Protein 9L9P (pdb70)

Secondary structure (DSSP, 8-state):
------SS--HHHHHH--TTTHHHHHHHHHHHHHT---S-SS-SHHHHHS------------TTS---SS--/-HHHHHHHHHHHHHHHHHHHHSTTSHHHHHHHHHT-/----B--S-----SS-S--B----EEEEEEETTEEEEEESSS-----EEEEEEEETTHHHHHHHHHHTSSS-EE---SS----EEEEPTT--EEEE-SSS-EEEEEEEEE--S---/-HHHHHTSSS---EEEEEEEEETTTTEEEEEE--S-----HHHHHHHHHHT--PPP-B--SSS-B----EEE------SSS-----EEEEE-SSSHHHHHHHHTGGG-S-EEEEEEEEGGGS-TTS---TTS--EEEEEEEEEEEE-SSEEEEEEE-TT--SS--S------SS-THHHHS-TTSTTT----S-S-EE-TT--EE-SSS-----S-HHHHHHHH-SSS-----S-SS-S---/-PPP--------SS----EEEEEEEEEES-------GGGEEETTEESB-SSS-BSS-S-EEEEE---TT------S--S----------SSS---EE----TT--EEEEEEEES---EE-TT--EE---EEEEEE---TT----EEEEEEE----SS-EEEEEEEEPPP-SS---EEEEE-S----SSSB----EE---EEE-------TTEEEEEEEEESTT-SSSPPPEEE-S----EEEESS--TTTT---S---S-EEEE----TTHHHHHHHH-TTTSS-TTT------HHHHHHHHHHHT-EE--SSS--EES--------S---HHHHHHHHHTTTT-EEE-SSS--EEE----PPP-EEE-TTSSGGG--EE----GGG--SEEEE----TTTTS----EEEE-TGGGGTS---EEEE--SS--SHHHHHHHHHHHHHHHH----EEEEESGGGGS--TT-EEEE--TTTS-S----------SSSSS-----SS------SEEEE--SSS--EEEE--S---SSSS----S---S---SS--EEEE-SSS--EEEEEEEEEE--SSSTT-EEEEEEE--SSHHHHHHT--------------SSPPPPS-EEEE--EEEETTEEEEEEEEEE---SS--SEEEEEESSSS--EEEEEE-SSEEEEE-PPSEEEEEEEEEB-SSS-B------EEEEE-STTS------EEEEE-S--TT--EEEEE--TT-TTEEEEEEEE-SSS-GGG-EEEE---SS---EE---PPTT---EEEEEEEETT--B------EE----

B-factor: mean 62.1, std 33.42, range [0.01, 100.0]

Sequence (1274 aa):
SQKPHNPVEMEDNLISINKIKILLAVSDGEIDETFSLKQLMFNSVPVQNEDGSFNFEGVKAEFRPGTQTQEYIKGMEDSSSEVTVNREVTTDNPYTISVTNKTLSAIRIKMFMPRGVRIESNGDKNGVRVEYEVQQAVDGGSFETVLTDVIEGKTMSGYDRSRRVNLPNFNNQVIFRVVRKTPDSNDSNVVDAIQVKSYAEVIDAKFRYPLTGLLFVEFDSKMFPNQLPTISIRKRWKIVNVPSNYDPESRTYNGNWDGTFKKAWTNNPAWVLYDLMINQRYGLDQKELGIAVDKWALYEAAQYCDQMVPDGKGGTEPRYLCDVIIQSQTDAYKVIRDICSIFRGMSFWNGESISVIIDRPREPAYIFTNDNVVNGDFSYTFASEKSMYTTCNVMFDDEQNMYQQDVEPVFDREATLRFGNNVTSITAIGCTRRSEANRRGRWILKTNLRSTTVNFATGLEGMIPTIGDVVAIADNFWSSNLTMNLSGRLLEVSGSQIFLPFRVDARAGDFIIVNKPDGKPVKRTISSVSADGKTIEVNIGFGFPVKPNTVFAIDRTDIALQQYVVTKIDKGDDDEEFTYKITAVEYDPNKYDEIDYGVNIDDRPTSIVEPDQIPRPKNVQVSSESRIVQGMSVETMIVSWDKVPYAVFYDVQWRKDNGNWQNVPQTANKEVYVEGIYAGNYQVRVRSVAGSGTTSGWSNIVAATLTGKQGEPGRPINLTATDDVVFGIRTKWGFSDGSGDTAYTELQQSPDGTVDNASLLSLIPYPQHEYYHSPMPGGNIVWYRVRTVDRIGNVSQWTDFVRGMASTGLFQVVLGAAIMVAAFYTGGASLALMGTMSSSLFMMGGAMVLGGVMQMISPQPGGANFEVQSSKNKPSYAFGLFHNCLQSLYPGEIITLIEVDGSKFGAQVYRFHGENIQYTPEEIMQAQQTGTLPPKEITFRGEKYGARPFGISGISFDSSGKATKPQLTVANIDSRVSAMIRAYNGLMQAKVTIWITQRELINSDGSIADGAYRKLVYYIERPNYVDKSVARFDLTSPYDMDGIMIPSRLTQSVCYFAQRGWYKTGKGCGYNGQNGYFDKDNNPVDDPSLDFCPGTVTACRLRFGANNELDFGGCAVASLQRATLDTFGWCTQVQGGGGSLTTTNSDRSIQFGNGYMQLASSGFNTTRREYSVVYAGEDFMAVYDFCNSHRIKPFAWTPPDGKIGIWVVKPNSLGAKPVSRDVMEINVTFMEQFTSMEDPRGISQGVEMMFKKMIRESCSQGGEVYNYIQEKTG

Solvent-accessible surface area: 76659 Å² total; per-residue (Å²): 128,65,85,29,27,34,37,45,89,137,51,30,19,58,72,88,61,87,86,52,111,49,60,59,94,25,42,50,10,58,1,36,110,73,35,69,47,100,47,2,20,0,47,31,25,49,0,40,47,126,130,57,54,68,12,10,68,34,19,142,34,56,42,49,38,2,43,107,118,16,128,48,10,60,7,48,24,81,63,97,48,98,89,59,121,49,142,126,52,4,65,111,61,34,43,83,3,77,15,96,86,136,71,26,2,2,1,104,5,65,6,64,6,54,104,0,10,100,69,64,129,144,47,48,107,11,1,20,135,0,12,2,21,3,24,24,11,66,82,87,50,103,48,112,87,75,24,84,8,36,4,26,2,92,8,148,100,22,18,81,15,67,59,82,6,71,7,40,149,37,114,122,81,1,42,2,70,2,30,30,120,29,127,80,37,121,155,81,97,51,57,18,33,4,47,7,55,8,29,18,16,26,64,4,36,126,140,82,90,63,75,50,0,8,4,20,0,20,4,24,29,76,1,20,94,94,135,89,9,102,30,46,32,94,3,74,66,54,32,5,53,0,0,45,14,4,63,24,133,73,64,54,74,121,37,137,16,109,20,89,78,81,130,23,63,10,26,0,0,0,3,41,2,21,15,37,18,50,38,109,137,81,18,77,11,98,176,134,123,85,62,53,19,47,90,144,22,6,24,77,2,0,63,21,1,15,92,110,9,58,17,22,155,44,64,75,36,26,10,14,31,6,59,66,118,112,163,87,184,74,80,56,76,66,34,28,88,44,12,2,46,2,5,79,3,43,57,41,125,139,60,114,24,41,11,8,47,14,19,68,90,54,130,43,29,20,2,1,0,26,6,10,0,42,86,25,78,12,26,3,39,26,28,31,16,65,38,8,53,1,12,0,31,2,49,1,51,6,83,121,8,46,106,55,109,8,21,4,3,0,18,18,101,124,2,24,114,40,33,32,66,25,70,34,94,73,102,15,56,5,0,27,52,37,7,1,0,10,3,25,1,24,12,60,3,41,36,38,39,143,28,30,36,1,46,17,31,0,0,78,46,4,135,106,8,57,35,2,52,2,0,5,5,10,9,42,41,22,24,72,119,66,30,8,12,18,12,2,3,85,62,89,63,82,36,12,2,75,12,68,13,136,145,27,79,22,80,62,23,38,74,9,24,7,37,78,120,132,30,130,33,50,124,78,68,11,44,94,32,44,42,127,48,121,27,57,71,19,5,122,33,38,36,159,86,23,149,96,110,19,20,10,0,13,24,50,124,106,44,60,29,78,67,9,13,1,67,105,59,56,158,22,106,95,117,70,63,44,17,40,88,2,25,2,55,52,25,27,88,81,27,20,97,96,2,20,134,22,16,34,26,37,93,29,59,133,44,163,79,38,55,72,85,13,62,138,9,146,69,20,115,37,62,27,76,36,132,75,61,173,28,125,44,37,23,3,11,26,2,27,4,52,153,7,90,97,19,92,104,11,29,2,17,40,16,68,24,38,9,74,63,95,109,18,107,105,40,69,126,72,62,11,130,53,88,43,22,181,57,21,65,6,30,3,30,0,46,0,18,7,67,39,24,11,18,13,19,65,16,94,95,40,72,25,91,15,116,17,24,98,36,104,122,15,125,54,11,66,130,32,39,36,60,67,123,49,167,47,60,45,4,3,120,0,121,58,33,50,93,22,117,13,22,126,16,11,44,5,39,16,0,98,38,70,79,112,145,36,31,121,104,47,79,96,32,172,76,178,98,47,96,49,90,12,81,188,51,30,63,115,84,71,81,44,8,9,4,6,9,43,12,76,63,120,59,80,24,208,74,31,159,36,94,38,8,37,16,58,113,156,159,146,100,43,164,73,15,49,121,66,12,13,42,114,78,115,65,88,61,33,156,72,78,111,42,89,34,79,63,48,114,113,90,133,79,77,109,171,120,52,58,32,78,141,45,64,134,69,74,124,136,35,55,92,142,167,123,112,154,53,114,195,127,132,121,77,190,98,167,121,158,16,122,121,42,90,153,61,161,194,70,34,91,96,10,58,3,6,20,13,38,6,80,155,57,50,12,140,51,44,66,26,6,27,79,137,59,172,70,62,101,118,84,77,126,92,21,152,140,89,63,84,134,91,113,85,91,16,88,25,111,72,91,102,4,26,62,42,83,65,23,71,43,57,61,70,169,76,90,39,42,160,53,86,79,6,48,6,33,12,16,0,117,66,34,144,12,2,52,42,6,98,76,93,68,5,22,6,69,3,68,0,9,10,33,29,10,21,98,109,57,29,87,122,132,6,66,38,81,131,67,22,56,128,106,44,66,26,93,4,6,68,1,31,93,0,24,123,64,65,0,75,11,8,1,9,44,118,152,23,142,94,61,115,142,163,109,55,194,88,94,12,13,22,21,64,89,7,13,176,17,44,62,102,66,80,103,18,18,44,5,120,22,128,96,31,73,23,39,77,100,29,87,104,36,136,58,117,85,110,43,64,1,22,1,15,32,57,4,27,115,82,2,25,11,88,151,99,162,63,70,48,10,45,57,42,56,31,24,154,93,180,131,125,118,63,95,22,30,84,103,63,126,112,127,66,73,5,36,75,111,71,88,71,108,42,78,77,68,16,94,16,10,90,76,85,114,39,135,25,55,60,62,197,82,72,68,106,48,42,16,34,20,28,53,58,10,144,66,50,107,53,4,76,78,28,2,58,75,38,114,148,121,21,3,1,27,52,34,86,104,52,92,124,4,39,1,24,8,65,96,147,34,58,36,67,132,104,91,58,242,108,31,48,55,6,65,7,31,0,47,32,56,141,84,72,136,154,135,33,132,48,84,26,117,34,80,84,98,135,118,132,141,122,92,183,122,36,71,56,113,51,14,156,68,45,84,130,91,54,134,134,100,88

Organism: Escherichia phage T1 (NCBI:txid2492962)

InterPro domains:
  IPR010654 Bacteriophage lambda tail assembly I [PF06805] (3-88)

Radius of gyration: 53.03 Å; Cα contacts (8 Å, |Δi|>4): 2427; chains: 5; bounding box: 83×90×203 Å

Structure (mmCIF, N/CA/C/O backbone):
data_9L9P
#
_entry.id   9L9P
#
_cell.length_a   1.00
_cell.length_b   1.00
_cell.length_c   1.00
_cell.angle_alpha   90.00
_cell.angle_beta   90.00
_cell.angle_gamma   90.00
#
_symmetry.space_group_name_H-M   'P 1'
#
loop_
_entity.id
_entity.type
_entity.pdbx_description
1 polymer 'Putative tail fiber protein'
2 polymer 'Putative tail assembly protein'
3 polymer 'Putative minor tail protein'
4 polymer 'Putative minor tail protein'
5 polymer 'Tape measure protein'
6 non-polymer 'IRON/SULFUR CLUSTER'
#
loop_
_atom_site.group_PDB
_atom_site.id
_atom_site.type_symbol
_atom_site.label_atom_id
_atom_site.label_alt_id
_atom_site.label_comp_id
_atom_site.label_asym_id
_atom_site.label_entity_id
_atom_site.label_seq_id
_atom_site.pdbx_PDB_ins_code
_atom_site.Cartn_x
_atom_site.Cartn_y
_atom_site.Cartn_z
_atom_site.occupancy
_atom_site.B_iso_or_equiv
_atom_site.auth_seq_id
_atom_site.auth_comp_id
_atom_site.auth_asym_id
_atom_site.auth_atom_id
_atom_site.pdbx_PDB_model_num
ATOM 1 N N . SER A 1 13 ? -11.359 1.836 5.516 1.00 100.00 13 SER S N 1
ATOM 2 C CA . SER A 1 13 ? -12.073 2.941 6.128 1.00 100.00 13 SER S CA 1
ATOM 3 C C . SER A 1 13 ? -11.180 4.187 6.108 1.00 100.00 13 SER S C 1
ATOM 4 O O . SER A 1 13 ? -10.116 4.177 5.465 1.00 100.00 13 SER S O 1
ATOM 7 N N . GLN A 1 14 ? -11.604 5.242 6.797 1.00 100.00 14 GLN S N 1
ATOM 8 C CA . GLN A 1 14 ? -10.855 6.487 6.804 1.00 100.00 14 GLN S CA 1
ATOM 9 C C . GLN A 1 14 ? -9.533 6.322 7.553 1.00 100.00 14 GLN S C 1
ATOM 10 O O . GLN A 1 14 ? -9.385 5.469 8.433 1.00 100.00 14 GLN S O 1
ATOM 16 N N . LYS A 1 15 ? -8.547 7.174 7.181 1.00 90.37 15 LYS S N 1
ATOM 17 C CA . LYS A 1 15 ? -7.194 7.173 7.722 1.00 90.37 15 LYS S CA 1
ATOM 18 C C . LYS A 1 15 ? -7.179 7.712 9.149 1.00 90.37 15 LYS S C 1
ATOM 19 O O . LYS A 1 15 ? -7.883 8.677 9.465 1.00 90.37 15 LYS S O 1
ATOM 25 N N . PRO A 1 16 ? -6.373 7.120 10.023 1.00 89.88 16 PRO S N 1
ATOM 26 C CA . PRO A 1 16 ? -6.368 7.527 11.430 1.00 89.88 16 PRO S CA 1
ATOM 27 C C . PRO A 1 16 ? -5.547 8.791 11.656 1.00 89.88 16 PRO S C 1
ATOM 28 O O . PRO A 1 16 ? -4.701 9.174 10.848 1.00 89.88 16 PRO S O 1
ATOM 32 N N . HIS A 1 17 ? -5.812 9.434 12.793 1.00 73.15 17 HIS S N 1
ATOM 33 C CA . HIS A 1 17 ? -5.084 10.620 13.225 1.00 73.15 17 HIS S CA 1
ATOM 34 C C . HIS A 1 17 ? -5.469 10.921 14.666 1.00 73.15 17 HIS S C 1
ATOM 35 O O . HIS A 1 17 ? -6.242 10.185 15.287 1.00 73.15 17 HIS S O 1
ATOM 42 N N . ASN A 1 18 ? -4.912 12.012 15.196 1.00 75.56 18 ASN S N 1
ATOM 43 C CA . ASN A 1 18 ? -5.317 12.535 16.497 1.00 75.56 18 ASN S CA 1
ATOM 44 C C . ASN A 1 18 ? -5.010 14.025 16.589 1.00 75.56 18 ASN S C 1
ATOM 45 O O . ASN A 1 18 ? -3.837 14.418 16.572 1.00 75.56 18 ASN S O 1
ATOM 50 N N . PRO A 1 19 ? -6.032 14.881 16.668 1.00 30.00 19 PRO S N 1
ATOM 51 C CA . PRO A 1 19 ? -5.780 16.321 16.841 1.00 30.00 19 PRO S CA 1
ATOM 52 C C . PRO A 1 19 ? -5.041 16.634 18.133 1.00 30.00 19 PRO S C 1
ATOM 53 O O . PRO A 1 19 ? -5.521 16.303 19.222 1.00 30.00 19 PRO S O 1
ATOM 57 N N . VAL A 1 20 ? -3.874 17.270 18.028 1.00 30.00 20 VAL S N 1
ATOM 58 C CA . VAL A 1 20 ? -3.070 17.654 19.184 1.00 30.00 20 VAL S CA 1
ATOM 59 C C . VAL A 1 20 ? -2.680 19.118 19.006 1.00 30.00 20 VAL S C 1
ATOM 60 O O . VAL A 1 20 ? -1.859 19.445 18.141 1.00 30.00 20 VAL S O 1
ATOM 64 N N . GLU A 1 21 ? -3.266 19.994 19.823 1.00 30.00 21 GLU S N 1
ATOM 65 C CA . GLU A 1 21 ? -3.000 21.427 19.741 1.00 30.00 21 GLU S CA 1
ATOM 66 C C . GLU A 1 21 ? -2.812 22.086 21.100 1.00 30.00 21 GLU S C 1
ATOM 67 O O . GLU A 1 21 ? -2.262 23.190 21.152 1.00 30.00 21 GLU S O 1
ATOM 73 N N . MET A 1 22 ? -3.142 21.415 22.200 1.00 30.00 22 MET S N 1
ATOM 74 C CA . MET A 1 22 ? -3.248 22.028 23.523 1.00 30.00 22 MET S CA 1
ATOM 75 C C . MET A 1 22 ? -1.962 21.883 24.327 1.00 30.00 22 MET S C 1
ATOM 76 O O . MET A 1 22 ? -2.006 21.615 25.531 1.00 30.00 22 MET S O 1
ATOM 81 N N . GLU A 1 23 ? -0.809 22.043 23.676 1.00 30.00 23 GLU S N 1
ATOM 82 C CA . GLU A 1 23 ? 0.486 21.868 24.326 1.00 30.00 23 GLU S CA 1
ATOM 83 C C . GLU A 1 23 ? 0.631 22.766 25.549 1.00 30.00 23 GLU S C 1
ATOM 84 O O . GLU A 1 23 ? 0.688 23.994 25.427 1.00 30.00 23 GLU S O 1
ATOM 90 N N . ASP A 1 24 ? 0.684 22.155 26.731 1.00 99.72 24 ASP S N 1
ATOM 91 C CA . ASP A 1 24 ? 0.917 22.888 27.968 1.00 99.72 24 ASP S CA 1
ATOM 92 C C . ASP A 1 24 ? 1.829 22.170 28.946 1.00 99.72 24 ASP S C 1
ATOM 93 O O . ASP A 1 24 ? 2.201 22.772 29.959 1.00 99.72 24 ASP S O 1
ATOM 98 N N . ASN A 1 25 ? 2.200 20.920 28.696 1.00 99.42 25 ASN S N 1
ATOM 99 C CA . ASN A 1 25 ? 3.012 20.134 29.606 1.00 99.42 25 ASN S CA 1
ATOM 100 C C . ASN A 1 25 ? 4.455 20.081 29.104 1.00 99.42 25 ASN S C 1
ATOM 101 O O . ASN A 1 25 ? 4.831 20.762 28.146 1.00 99.42 25 ASN S O 1
ATOM 106 N N . LEU A 1 26 ? 5.276 19.267 29.761 1.00 99.85 26 LEU S N 1
ATOM 107 C CA . LEU A 1 26 ? 6.663 19.066 29.344 1.00 99.85 26 LEU S CA 1
ATOM 108 C C . LEU A 1 26 ? 6.674 18.107 28.162 1.00 99.85 26 LEU S C 1
ATOM 109 O O . LEU A 1 26 ? 6.586 16.889 28.335 1.00 99.85 26 LEU S O 1
ATOM 114 N N . ILE A 1 27 ? 6.785 18.652 26.951 1.00 100.00 27 ILE S N 1
ATOM 115 C CA . ILE A 1 27 ? 6.758 17.836 25.744 1.00 100.00 27 ILE S CA 1
ATOM 116 C C . ILE A 1 27 ? 7.410 18.627 24.622 1.00 100.00 27 ILE S C 1
ATOM 117 O O . ILE A 1 27 ? 7.192 19.833 24.487 1.00 100.00 27 ILE S O 1
ATOM 122 N N . SER A 1 28 ? 8.215 17.943 23.816 1.00 100.00 28 SER S N 1
ATOM 123 C CA . SER A 1 28 ? 8.906 18.566 22.696 1.00 100.00 28 SER S CA 1
ATOM 124 C C . SER A 1 28 ? 7.978 18.685 21.492 1.00 100.00 28 SER S C 1
ATOM 125 O O . SER A 1 28 ? 6.880 18.125 21.461 1.00 100.00 28 SER S O 1
ATOM 128 N N . ILE A 1 29 ? 8.437 19.434 20.491 1.00 100.00 29 ILE S N 1
ATOM 129 C CA . ILE A 1 29 ? 7.668 19.714 19.286 1.00 100.00 29 ILE S CA 1
ATOM 130 C C . ILE A 1 29 ? 8.474 19.265 18.075 1.00 100.00 29 ILE S C 1
ATOM 131 O O . ILE A 1 29 ? 9.667 19.573 17.968 1.00 100.00 29 ILE S O 1
ATOM 136 N N . ASN A 1 30 ? 7.823 18.539 17.169 1.00 100.00 30 ASN S N 1
ATOM 137 C CA . ASN A 1 30 ? 8.413 18.135 15.898 1.00 100.00 30 ASN S CA 1
ATOM 138 C C . ASN A 1 30 ? 7.448 18.512 14.784 1.00 100.00 30 ASN S C 1
ATOM 139 O O . ASN A 1 30 ? 6.274 18.129 14.824 1.00 100.00 30 ASN S O 1
ATOM 144 N N . LYS A 1 31 ? 7.942 19.249 13.793 1.00 100.00 31 LYS S N 1
ATOM 145 C CA . LYS A 1 31 ? 7.104 19.801 12.739 1.00 100.00 31 LYS S CA 1
ATOM 146 C C . LYS A 1 31 ? 7.544 19.291 11.374 1.00 100.00 31 LYS S C 1
ATOM 147 O O . LYS A 1 31 ? 8.708 18.933 11.167 1.00 100.00 31 LYS S O 1
ATOM 153 N N . ILE A 1 32 ? 6.594 19.261 10.442 1.00 100.00 32 ILE S N 1
ATOM 154 C CA . ILE A 1 32 ? 6.819 18.810 9.074 1.00 100.00 32 ILE S CA 1
ATOM 155 C C . ILE A 1 32 ? 6.385 19.916 8.125 1.00 100.00 32 ILE S C 1
ATOM 156 O O . ILE A 1 32 ? 5.334 20.536 8.317 1.00 100.00 32 ILE S O 1
ATOM 161 N N . LYS A 1 33 ? 7.195 20.164 7.097 1.00 100.00 33 LYS S N 1
ATOM 162 C CA . LYS A 1 33 ? 6.939 21.216 6.124 1.00 100.00 33 LYS S CA 1
ATOM 163 C C . LYS A 1 33 ? 6.765 20.606 4.742 1.00 100.00 33 LYS S C 1
ATOM 164 O O . LYS A 1 33 ? 7.577 19.775 4.318 1.00 100.00 33 LYS S O 1
ATOM 170 N N . ILE A 1 34 ? 5.707 21.016 4.044 1.00 100.00 34 ILE S N 1
ATOM 171 C CA . ILE A 1 34 ? 5.438 20.583 2.678 1.00 100.00 34 ILE S CA 1
ATOM 172 C C . ILE A 1 34 ? 5.069 21.809 1.855 1.00 100.00 34 ILE S C 1
ATOM 173 O O . ILE A 1 34 ? 4.202 22.594 2.257 1.00 100.00 34 ILE S O 1
ATOM 178 N N . LEU A 1 35 ? 5.728 21.975 0.708 1.00 100.00 35 LEU S N 1
ATOM 179 C CA . LEU A 1 35 ? 5.507 23.110 -0.182 1.00 100.00 35 LEU S CA 1
ATOM 180 C C . LEU A 1 35 ? 5.046 22.569 -1.529 1.00 100.00 35 LEU S C 1
ATOM 181 O O . LEU A 1 35 ? 5.761 21.788 -2.165 1.00 100.00 35 LEU S O 1
ATOM 186 N N . LEU A 1 36 ? 3.861 22.985 -1.965 1.00 100.00 36 LEU S N 1
ATOM 187 C CA . LEU A 1 36 ? 3.239 22.447 -3.167 1.00 100.00 36 LEU S CA 1
ATOM 188 C C . LEU A 1 36 ? 3.220 23.479 -4.288 1.00 100.00 36 LEU S C 1
ATOM 189 O O . LEU A 1 36 ? 3.195 24.687 -4.049 1.00 100.00 36 LEU S O 1
ATOM 194 N N . ALA A 1 37 ? 3.224 22.983 -5.521 1.00 100.00 37 ALA S N 1
ATOM 195 C CA . ALA A 1 37 ? 3.189 23.818 -6.714 1.00 100.00 37 ALA S CA 1
ATOM 196 C C . ALA A 1 37 ? 1.779 23.833 -7.285 1.00 100.00 37 ALA S C 1
ATOM 197 O O . ALA A 1 37 ? 1.120 22.792 -7.356 1.00 100.00 37 ALA S O 1
ATOM 199 N N . VAL A 1 38 ? 1.324 25.015 -7.690 1.00 92.60 38 VAL S N 1
ATOM 200 C CA . VAL A 1 38 ? -0.028 25.213 -8.191 1.00 92.60 38 VAL S CA 1
ATOM 201 C C . VAL A 1 38 ? 0.092 25.695 -9.641 1.00 92.60 38 VAL S C 1
ATOM 202 O O . VAL A 1 38 ? 1.171 26.069 -10.099 1.00 92.60 38 VAL S O 1
ATOM 206 N N . SER A 1 39 ? -1.032 25.654 -10.363 1.00 92.67 39 SER S N 1
ATOM 207 C CA . SER A 1 39 ? -1.056 25.894 -11.802 1.00 92.67 39 SER S CA 1
ATOM 208 C C . SER A 1 39 ? -0.255 27.132 -12.188 1.00 92.67 39 SER S C 1
ATOM 209 O O . SER A 1 39 ? -0.241 28.143 -11.481 1.00 92.67 39 SER S O 1
ATOM 212 N N . ASP A 1 40 ? 0.421 27.033 -13.331 1.00 78.39 40 ASP S N 1
ATOM 213 C CA . ASP A 1 40 ? 1.193 28.135 -13.887 1.00 78.39 40 ASP S CA 1
ATOM 214 C C . ASP A 1 40 ? 0.259 29.279 -14.261 1.00 78.39 40 ASP S C 1
ATOM 215 O O . ASP A 1 40 ? -0.864 29.050 -14.719 1.00 78.39 40 ASP S O 1
ATOM 220 N N . GLY A 1 41 ? 0.722 30.505 -14.065 1.00 30.45 41 GLY S N 1
ATOM 221 C CA . GLY A 1 41 ? -0.035 31.690 -14.409 1.00 30.45 41 GLY S CA 1
ATOM 222 C C . GLY A 1 41 ? -0.765 32.263 -13.208 1.00 30.45 41 GLY S C 1
ATOM 223 O O . GLY A 1 41 ? -0.705 31.741 -12.092 1.00 30.45 41 GLY S O 1
ATOM 224 N N . GLU A 1 42 ? -1.470 33.360 -13.459 1.00 97.55 42 GLU S N 1
ATOM 225 C CA . GLU A 1 42 ? -2.191 34.062 -12.408 1.00 97.55 42 GLU S CA 1
ATOM 226 C C . GLU A 1 42 ? -3.432 33.281 -11.993 1.00 97.55 42 GLU S C 1
ATOM 227 O O . GLU A 1 42 ? -4.118 32.675 -12.818 1.00 97.55 42 GLU S O 1
ATOM 233 N N . ILE A 1 43 ? -3.708 33.301 -10.688 1.00 100.00 43 ILE S N 1
ATOM 234 C CA . ILE A 1 43 ? -4.841 32.591 -10.105 1.00 100.00 43 ILE S CA 1
ATOM 235 C C . ILE A 1 43 ? -5.538 33.532 -9.130 1.00 100.00 43 ILE S C 1
ATOM 236 O O . ILE A 1 43 ? -4.971 34.529 -8.680 1.00 100.00 43 ILE S O 1
ATOM 241 N N . ASP A 1 44 ? -6.789 33.204 -8.806 1.00 99.46 44 ASP S N 1
ATOM 242 C CA . ASP A 1 44 ? -7.557 33.989 -7.852 1.00 99.46 44 ASP S CA 1
ATOM 243 C C . ASP A 1 44 ? -6.885 33.977 -6.479 1.00 99.46 44 ASP S C 1
ATOM 244 O O . ASP A 1 44 ? -5.986 33.182 -6.200 1.00 99.46 44 ASP S O 1
ATOM 249 N N . GLU A 1 45 ? -7.343 34.875 -5.610 1.00 83.98 45 GLU S N 1
ATOM 250 C CA . GLU A 1 45 ? -6.812 34.997 -4.251 1.00 83.98 45 GLU S CA 1
ATOM 251 C C . GLU A 1 45 ? -7.959 34.781 -3.272 1.00 83.98 45 GLU S C 1
ATOM 252 O O . GLU A 1 45 ? -8.539 35.731 -2.746 1.00 83.98 45 GLU S O 1
ATOM 258 N N . THR A 1 46 ? -8.264 33.507 -3.011 1.00 61.16 46 THR S N 1
ATOM 259 C CA . THR A 1 46 ? -9.252 33.107 -2.008 1.00 61.16 46 THR S CA 1
ATOM 260 C C . THR A 1 46 ? -8.743 31.790 -1.430 1.00 61.16 46 THR S C 1
ATOM 261 O O . THR A 1 46 ? -8.992 30.724 -2.002 1.00 61.16 46 THR S O 1
ATOM 265 N N . PHE A 1 47 ? -8.036 31.868 -0.307 1.00 96.38 47 PHE S N 1
ATOM 266 C CA . PHE A 1 47 ? -7.251 30.750 0.195 1.00 96.38 47 PHE S CA 1
ATOM 267 C C . PHE A 1 47 ? -7.705 30.329 1.588 1.00 96.38 47 PHE S C 1
ATOM 268 O O . PHE A 1 47 ? -6.915 29.834 2.393 1.00 96.38 47 PHE S O 1
ATOM 276 N N . SER A 1 48 ? -8.988 30.526 1.888 1.00 100.00 48 SER S N 1
ATOM 277 C CA . SER A 1 48 ? -9.487 30.300 3.240 1.00 100.00 48 SER S CA 1
ATOM 278 C C . SER A 1 48 ? -9.382 28.829 3.626 1.00 100.00 48 SER S C 1
ATOM 279 O O . SER A 1 48 ? -9.413 27.934 2.778 1.00 100.00 48 SER S O 1
ATOM 282 N N . LEU A 1 49 ? -9.260 28.588 4.934 1.00 100.00 49 LEU S N 1
ATOM 283 C CA . LEU A 1 49 ? -9.072 27.234 5.442 1.00 100.00 49 LEU S CA 1
ATOM 284 C C . LEU A 1 49 ? -10.248 26.319 5.127 1.00 100.00 49 LEU S C 1
ATOM 285 O O . LEU A 1 49 ? -10.088 25.094 5.158 1.00 100.00 49 LEU S O 1
ATOM 290 N N . LYS A 1 50 ? -11.420 26.878 4.827 1.00 100.00 50 LYS S N 1
ATOM 291 C CA . LYS A 1 50 ? -12.559 26.053 4.439 1.00 100.00 50 LYS S CA 1
ATOM 292 C C . LYS A 1 50 ? -12.357 25.374 3.093 1.00 100.00 50 LYS S C 1
ATOM 293 O O . LYS A 1 50 ? -13.143 24.487 2.741 1.00 100.00 50 LYS S O 1
ATOM 299 N N . GLN A 1 51 ? -11.334 25.767 2.336 1.00 100.00 51 GLN S N 1
ATOM 300 C CA . GLN A 1 51 ? -11.086 25.228 1.006 1.00 100.00 51 GLN S CA 1
ATOM 301 C C . GLN A 1 51 ? -9.840 24.353 0.947 1.00 100.00 51 GLN S C 1
ATOM 302 O O . GLN A 1 51 ? -9.415 23.967 -0.148 1.00 100.00 51 GLN S O 1
ATOM 308 N N . LEU A 1 52 ? -9.246 24.029 2.091 1.00 100.00 52 LEU S N 1
ATOM 309 C CA . LEU A 1 52 ? -8.074 23.163 2.154 1.00 100.00 52 LEU S CA 1
ATOM 310 C C . LEU A 1 52 ? -8.512 21.817 2.717 1.00 100.00 52 LEU S C 1
ATOM 311 O O . LEU A 1 52 ? -9.221 21.761 3.725 1.00 100.00 52 LEU S O 1
ATOM 316 N N . MET A 1 53 ? -8.091 20.737 2.063 1.00 100.00 53 MET S N 1
ATOM 317 C CA . MET A 1 53 ? -8.635 19.408 2.300 1.00 100.00 53 MET S CA 1
ATOM 318 C C . MET A 1 53 ? -7.521 18.421 2.621 1.00 100.00 53 MET S C 1
ATOM 319 O O . MET A 1 53 ? -6.463 18.443 1.984 1.00 100.00 53 MET S O 1
ATOM 324 N N . PHE A 1 54 ? -7.768 17.558 3.603 1.00 88.73 54 PHE S N 1
ATOM 325 C CA . PHE A 1 54 ? -6.907 16.422 3.906 1.00 88.73 54 PHE S CA 1
ATOM 326 C C . PHE A 1 54 ? -7.700 15.145 3.664 1.00 88.73 54 PHE S C 1
ATOM 327 O O . PHE A 1 54 ? -8.736 14.932 4.302 1.00 88.73 54 PHE S O 1
ATOM 335 N N . ASN A 1 55 ? -7.209 14.298 2.760 1.00 97.40 55 ASN S N 1
ATOM 336 C CA . ASN A 1 55 ? -7.852 13.020 2.449 1.00 97.40 55 ASN S CA 1
ATOM 337 C C . ASN A 1 55 ? -9.325 13.210 2.097 1.00 97.40 55 ASN S C 1
ATOM 338 O O . ASN A 1 55 ? -10.197 12.466 2.555 1.00 97.40 55 ASN S O 1
ATOM 343 N N . SER A 1 56 ? -9.605 14.229 1.284 1.00 96.35 56 SER S N 1
ATOM 344 C CA . SER A 1 56 ? -10.967 14.572 0.869 1.00 96.35 56 SER S CA 1
ATOM 345 C C . SER A 1 56 ? -11.870 14.868 2.064 1.00 96.35 56 SER S C 1
ATOM 346 O O . SER A 1 56 ? -13.072 14.599 2.030 1.00 96.35 56 SER S O 1
ATOM 349 N N . VAL A 1 57 ? -11.297 15.425 3.125 1.00 100.00 57 VAL S N 1
ATOM 350 C CA . VAL A 1 57 ? -12.036 15.864 4.300 1.00 100.00 57 VAL S CA 1
ATOM 351 C C . VAL A 1 57 ? -11.678 17.327 4.544 1.00 100.00 57 VAL S C 1
ATOM 352 O O . VAL A 1 57 ? -10.500 17.649 4.724 1.00 100.00 57 VAL S O 1
ATOM 356 N N . PRO A 1 58 ? -12.642 18.242 4.555 1.00 100.00 58 PRO S N 1
ATOM 357 C CA . PRO A 1 58 ? -12.302 19.659 4.716 1.00 100.00 58 PRO S CA 1
ATOM 358 C C . PRO A 1 58 ? -11.754 19.952 6.102 1.00 100.00 58 PRO S C 1
ATOM 359 O O . PRO A 1 58 ? -12.115 19.309 7.091 1.00 100.00 58 PRO S O 1
ATOM 363 N N . VAL A 1 59 ? -10.865 20.944 6.162 1.00 98.82 59 VAL S N 1
ATOM 364 C CA . VAL A 1 59 ? -10.237 21.305 7.429 1.00 98.82 59 VAL S CA 1
ATOM 365 C C . VAL A 1 59 ? -11.218 22.068 8.311 1.00 98.82 59 VAL S C 1
ATOM 366 O O . VAL A 1 59 ? -11.458 21.695 9.465 1.00 98.82 59 VAL S O 1
ATOM 370 N N . GLN A 1 60 ? -11.797 23.140 7.782 1.00 100.00 60 GLN S N 1
ATOM 371 C CA . GLN A 1 60 ? -12.775 23.948 8.500 1.00 100.00 60 GLN S CA 1
ATOM 372 C C . GLN A 1 60 ? -14.113 23.841 7.782 1.00 100.00 60 GLN S C 1
ATOM 373 O O . GLN A 1 60 ? -14.222 24.219 6.610 1.00 100.00 60 GLN S O 1
ATOM 379 N N . ASN A 1 61 ? -15.123 23.332 8.484 1.00 89.97 61 ASN S N 1
ATOM 380 C CA . ASN A 1 61 ? -16.441 23.076 7.902 1.00 89.97 61 ASN S CA 1
ATOM 381 C C . ASN A 1 61 ? -17.361 24.242 8.251 1.00 89.97 61 ASN S C 1
ATOM 382 O O . ASN A 1 61 ? -18.024 24.243 9.290 1.00 89.97 61 ASN S O 1
ATOM 387 N N . GLU A 1 62 ? -17.408 25.235 7.359 1.00 87.14 62 GLU S N 1
ATOM 388 C CA . GLU A 1 62 ? -18.235 26.424 7.546 1.00 87.14 62 GLU S CA 1
ATOM 389 C C . GLU A 1 62 ? -17.943 27.074 8.892 1.00 87.14 62 GLU S C 1
ATOM 390 O O . GLU A 1 62 ? -16.790 27.403 9.189 1.00 87.14 62 GLU S O 1
ATOM 396 N N . ASP A 1 63 ? -18.973 27.260 9.719 1.00 82.96 63 ASP S N 1
ATOM 397 C CA . ASP A 1 63 ? -18.738 27.746 11.074 1.00 82.96 63 ASP S CA 1
ATOM 398 C C . ASP A 1 63 ? -18.159 26.637 11.945 1.00 82.96 63 ASP S C 1
ATOM 399 O O . ASP A 1 63 ? -17.010 26.724 12.394 1.00 82.96 63 ASP S O 1
ATOM 404 N N . GLY A 1 64 ? -18.947 25.587 12.187 1.00 88.77 64 GLY S N 1
ATOM 405 C CA . GLY A 1 64 ? -18.485 24.321 12.731 1.00 88.77 64 GLY S CA 1
ATOM 406 C C . GLY A 1 64 ? -17.397 24.374 13.783 1.00 88.77 64 GLY S C 1
ATOM 407 O O . GLY A 1 64 ? -17.536 25.034 14.816 1.00 88.77 64 GLY S O 1
ATOM 408 N N . SER A 1 65 ? -16.306 23.667 13.515 1.00 97.98 65 SER S N 1
ATOM 409 C CA . SER A 1 65 ? -15.129 23.651 14.371 1.00 97.98 65 SER S CA 1
ATOM 410 C C . SER A 1 65 ? -13.943 23.229 13.511 1.00 97.98 65 SER S C 1
ATOM 411 O O . SER A 1 65 ? -14.031 23.198 12.279 1.00 97.98 65 SER S O 1
ATOM 414 N N . PHE A 1 66 ? -12.828 22.901 14.158 1.00 100.00 66 PHE S N 1
ATOM 415 C CA . PHE A 1 66 ? -11.626 22.470 13.456 1.00 100.00 66 PHE S CA 1
ATOM 416 C C . PHE A 1 66 ? -11.576 20.948 13.416 1.00 100.00 66 PHE S C 1
ATOM 417 O O . PHE A 1 66 ? -11.585 20.296 14.464 1.00 100.00 66 PHE S O 1
ATOM 425 N N . ASN A 1 67 ? -11.523 20.385 12.206 1.00 100.00 67 ASN S N 1
ATOM 426 C CA . ASN A 1 67 ? -11.352 18.944 12.066 1.00 100.00 67 ASN S CA 1
ATOM 427 C C . ASN A 1 67 ? -9.917 18.528 12.364 1.00 100.00 67 ASN S C 1
ATOM 428 O O . ASN A 1 67 ? -9.678 17.589 13.129 1.00 100.00 67 ASN S O 1
ATOM 433 N N . PHE A 1 68 ? -8.951 19.218 11.763 1.00 98.09 68 PHE S N 1
ATOM 434 C CA . PHE A 1 68 ? -7.533 19.028 12.052 1.00 98.09 68 PHE S CA 1
ATOM 435 C C . PHE A 1 68 ? -7.033 20.296 12.733 1.00 98.09 68 PHE S C 1
ATOM 436 O O . PHE A 1 68 ? -6.852 21.328 12.079 1.00 98.09 68 PHE S O 1
ATOM 444 N N . GLU A 1 69 ? -6.807 20.214 14.039 1.00 96.09 69 GLU S N 1
ATOM 445 C CA . GLU A 1 69 ? -6.561 21.390 14.860 1.00 96.09 69 GLU S CA 1
ATOM 446 C C . GLU A 1 69 ? -5.095 21.798 14.800 1.00 96.09 69 GLU S C 1
ATOM 447 O O . GLU A 1 69 ? -4.200 20.948 14.770 1.00 96.09 69 GLU S O 1
ATOM 453 N N . GLY A 1 70 ? -4.858 23.108 14.784 1.00 86.34 70 GLY S N 1
ATOM 454 C CA . GLY A 1 70 ? -3.511 23.641 14.839 1.00 86.34 70 GLY S CA 1
ATOM 455 C C . GLY A 1 70 ? -2.717 23.483 13.559 1.00 86.34 70 GLY S C 1
ATOM 456 O O . GLY A 1 70 ? -1.716 22.762 13.530 1.00 86.34 70 GLY S O 1
ATOM 457 N N . VAL A 1 71 ? -3.149 24.153 12.494 1.00 100.00 71 VAL S N 1
ATOM 458 C CA . VAL A 1 71 ? -2.479 24.107 11.201 1.00 100.00 71 VAL S CA 1
ATOM 459 C C . VAL A 1 71 ? -2.108 25.526 10.802 1.00 100.00 71 VAL S C 1
ATOM 460 O O . VAL A 1 71 ? -2.947 26.433 10.858 1.00 100.00 71 VAL S O 1
ATOM 464 N N . LYS A 1 72 ? -0.854 25.719 10.399 1.00 100.00 72 LYS S N 1
ATOM 465 C CA . LYS A 1 72 ? -0.352 27.012 9.952 1.00 100.00 72 LYS S CA 1
ATOM 466 C C . LYS A 1 72 ? -0.046 26.940 8.463 1.00 100.00 72 LYS S C 1
ATOM 467 O O . LYS A 1 72 ? 0.584 25.983 8.001 1.00 100.00 72 LYS S O 1
ATOM 473 N N . ALA A 1 73 ? -0.490 27.949 7.715 1.00 100.00 73 ALA S N 1
ATOM 474 C CA . ALA A 1 73 ? -0.292 27.958 6.274 1.00 100.00 73 ALA S CA 1
ATOM 475 C C . ALA A 1 73 ? -0.298 29.390 5.760 1.00 100.00 73 ALA S C 1
ATOM 476 O O . ALA A 1 73 ? -0.840 30.298 6.395 1.00 100.00 73 ALA S O 1
ATOM 478 N N . GLU A 1 74 ? 0.311 29.575 4.591 1.00 100.00 74 GLU S N 1
ATOM 479 C CA . GLU A 1 74 ? 0.241 30.837 3.870 1.00 100.00 74 GLU S CA 1
ATOM 480 C C . GLU A 1 74 ? 0.355 30.535 2.385 1.00 100.00 74 GLU S C 1
ATOM 481 O O . GLU A 1 74 ? 0.909 29.508 1.981 1.00 100.00 74 GLU S O 1
ATOM 487 N N . PHE A 1 75 ? -0.180 31.439 1.569 1.00 100.00 75 PHE S N 1
ATOM 488 C CA . PHE A 1 75 ? -0.405 31.148 0.162 1.00 100.00 75 PHE S CA 1
ATOM 489 C C . PHE A 1 75 ? 0.058 32.326 -0.686 1.00 100.00 75 PHE S C 1
ATOM 490 O O . PHE A 1 75 ? 0.181 33.451 -0.197 1.00 100.00 75 PHE S O 1
ATOM 498 N N . ARG A 1 76 ? 0.309 32.053 -1.966 1.00 100.00 76 ARG S N 1
ATOM 499 C CA . ARG A 1 76 ? 0.691 33.071 -2.930 1.00 100.00 76 ARG S CA 1
ATOM 500 C C . ARG A 1 76 ? -0.175 32.973 -4.181 1.00 100.00 76 ARG S C 1
ATOM 501 O O . ARG A 1 76 ? -0.638 31.885 -4.534 1.00 100.00 76 ARG S O 1
ATOM 509 N N . PRO A 1 77 ? -0.413 34.093 -4.872 1.00 94.39 77 PRO S N 1
ATOM 510 C CA . PRO A 1 77 ? -1.275 34.063 -6.061 1.00 94.39 77 PRO S CA 1
ATOM 511 C C . PRO A 1 77 ? -0.575 33.684 -7.355 1.00 94.39 77 PRO S C 1
ATOM 512 O O . PRO A 1 77 ? -1.252 33.225 -8.287 1.00 94.39 77 PRO S O 1
ATOM 516 N N . GLY A 1 78 ? 0.740 33.860 -7.449 1.00 83.56 78 GLY S N 1
ATOM 517 C CA . GLY A 1 78 ? 1.465 33.446 -8.634 1.00 83.56 78 GLY S CA 1
ATOM 518 C C . GLY A 1 78 ? 1.648 34.527 -9.680 1.00 83.56 78 GLY S C 1
ATOM 519 O O . GLY A 1 78 ? 1.327 34.317 -10.853 1.00 83.56 78 GLY S O 1
ATOM 520 N N . THR A 1 79 ? 2.167 35.679 -9.275 1.00 93.17 79 THR S N 1
ATOM 521 C CA . THR A 1 79 ? 2.498 36.765 -10.186 1.00 93.17 79 THR S CA 1
ATOM 522 C C . THR A 1 79 ? 4.009 36.977 -10.200 1.00 93.17 79 THR S C 1
ATOM 523 O O . THR A 1 79 ? 4.772 36.251 -9.558 1.00 93.17 79 THR S O 1
ATOM 527 N N . GLN A 1 80 ? 4.443 37.987 -10.950 1.00 92.56 80 GLN S N 1
ATOM 528 C CA . GLN A 1 80 ? 5.869 38.264 -11.071 1.00 92.56 80 GLN S CA 1
ATOM 529 C C . GLN A 1 80 ? 6.445 38.943 -9.836 1.00 92.56 80 GLN S C 1
ATOM 530 O O . GLN A 1 80 ? 7.635 38.771 -9.548 1.00 92.56 80 GLN S O 1
ATOM 536 N N . THR A 1 81 ? 5.632 39.681 -9.086 1.00 94.14 81 THR S N 1
ATOM 537 C CA . THR A 1 81 ? 6.102 40.501 -7.972 1.00 94.14 81 THR S CA 1
ATOM 538 C C . THR A 1 81 ? 5.691 39.919 -6.621 1.00 94.14 81 THR S C 1
ATOM 539 O O . THR A 1 81 ? 5.300 40.646 -5.710 1.00 94.14 81 THR S O 1
ATOM 543 N N . GLN A 1 82 ? 5.776 38.598 -6.477 1.00 94.23 82 GLN S N 1
ATOM 544 C CA . GLN A 1 82 ? 5.465 37.967 -5.204 1.00 94.23 82 GLN S CA 1
ATOM 545 C C . GLN A 1 82 ? 6.521 38.314 -4.156 1.00 94.23 82 GLN S C 1
ATOM 546 O O . GLN A 1 82 ? 7.512 39.001 -4.426 1.00 94.23 82 GLN S O 1
ATOM 552 N N . GLU A 1 83 ? 6.297 37.821 -2.943 1.00 44.15 83 GLU S N 1
ATOM 553 C CA . GLU A 1 83 ? 7.263 37.910 -1.860 1.00 44.15 83 GLU S CA 1
ATOM 554 C C . GLU A 1 83 ? 7.517 36.513 -1.313 1.00 44.15 83 GLU S C 1
ATOM 555 O O . GLU A 1 83 ? 6.595 35.698 -1.214 1.00 44.15 83 GLU S O 1
ATOM 561 N N . TYR A 1 84 ? 8.772 36.250 -0.956 1.00 46.21 84 TYR S N 1
ATOM 562 C CA . TYR A 1 84 ? 9.204 34.895 -0.651 1.00 46.21 84 TYR S CA 1
ATOM 563 C C . TYR A 1 84 ? 8.492 34.340 0.577 1.00 46.21 84 TYR S C 1
ATOM 564 O O . TYR A 1 84 ? 8.118 35.073 1.496 1.00 46.21 84 TYR S O 1
ATOM 573 N N . ILE A 1 85 ? 8.301 33.023 0.575 1.00 19.79 85 ILE S N 1
ATOM 574 C CA . ILE A 1 85 ? 7.639 32.332 1.674 1.00 19.79 85 ILE S CA 1
ATOM 575 C C . ILE A 1 85 ? 8.618 32.187 2.830 1.00 19.79 85 ILE S C 1
ATOM 576 O O . ILE A 1 85 ? 9.760 31.751 2.642 1.00 19.79 85 ILE S O 1
ATOM 581 N N . LYS A 1 86 ? 8.176 32.551 4.031 1.00 30.00 86 LYS S N 1
ATOM 582 C CA . LYS A 1 86 ? 9.041 32.546 5.203 1.00 30.00 86 LYS S CA 1
ATOM 583 C C . LYS A 1 86 ? 9.180 31.170 5.843 1.00 30.00 86 LYS S C 1
ATOM 584 O O . LYS A 1 86 ? 9.617 31.085 6.995 1.00 30.00 86 LYS S O 1
ATOM 590 N N . GLY A 1 87 ? 8.818 30.097 5.138 1.00 30.00 87 GLY S N 1
ATOM 591 C CA . GLY A 1 87 ? 9.035 28.756 5.632 1.00 30.00 87 GLY S CA 1
ATOM 592 C C . GLY A 1 87 ? 10.403 28.217 5.241 1.00 30.00 87 GLY S C 1
ATOM 593 O O . GLY A 1 87 ? 11.219 28.896 4.621 1.00 30.00 87 GLY S O 1
ATOM 594 N N . MET A 1 88 ? 10.636 26.960 5.615 1.00 30.00 88 MET S N 1
ATOM 595 C CA . MET A 1 88 ? 11.892 26.262 5.343 1.00 30.00 88 MET S CA 1
ATOM 596 C C . MET A 1 88 ? 13.087 27.061 5.867 1.00 30.00 88 MET S C 1
ATOM 597 O O . MET A 1 88 ? 13.956 27.507 5.118 1.00 30.00 88 MET S O 1
ATOM 602 N N . GLU A 1 89 ? 13.112 27.235 7.184 1.00 30.00 89 GLU S N 1
ATOM 603 C CA . GLU A 1 89 ? 14.158 28.017 7.832 1.00 30.00 89 GLU S CA 1
ATOM 604 C C . GLU A 1 89 ? 15.423 27.178 7.951 1.00 30.00 89 GLU S C 1
ATOM 605 O O . GLU A 1 89 ? 15.442 26.167 8.660 1.00 30.00 89 GLU S O 1
ATOM 611 N N . ASP A 1 90 ? 16.477 27.601 7.264 1.00 30.00 90 ASP S N 1
ATOM 612 C CA . ASP A 1 90 ? 17.710 26.830 7.177 1.00 30.00 90 ASP S CA 1
ATOM 613 C C . ASP A 1 90 ? 18.885 27.799 7.265 1.00 30.00 90 ASP S C 1
ATOM 614 O O . ASP A 1 90 ? 18.729 28.943 7.705 1.00 30.00 90 ASP S O 1
ATOM 619 N N . SER A 1 91 ? 20.070 27.329 6.862 1.00 30.00 91 SER S N 1
ATOM 620 C CA . SER A 1 91 ? 21.296 28.132 6.823 1.00 30.00 91 SER S CA 1
ATOM 621 C C . SER A 1 91 ? 21.740 28.543 8.229 1.00 30.00 91 SER S C 1
ATOM 622 O O . SER A 1 91 ? 22.100 29.695 8.475 1.00 30.00 91 SER S O 1
ATOM 625 N N . SER A 1 92 ? 21.702 27.583 9.155 1.00 30.00 92 SER S N 1
ATOM 626 C CA . SER A 1 92 ? 22.262 27.724 10.498 1.00 30.00 92 SER S CA 1
ATOM 627 C C . SER A 1 92 ? 21.538 28.789 11.310 1.00 30.00 92 SER S C 1
ATOM 628 O O . SER A 1 92 ? 20.317 28.937 11.204 1.00 30.00 92 SER S O 1
ATOM 631 N N . SER A 1 93 ? 22.281 29.511 12.138 1.00 30.00 93 SER S N 1
ATOM 632 C CA . SER A 1 93 ? 21.763 30.586 12.983 1.00 30.00 93 SER S CA 1
ATOM 633 C C . SER A 1 93 ? 22.961 31.351 13.538 1.00 30.00 93 SER S C 1
ATOM 634 O O . SER A 1 93 ? 24.105 31.124 13.126 1.00 30.00 93 SER S O 1
ATOM 637 N N . GLU A 1 94 ? 22.702 32.261 14.477 1.00 30.00 94 GLU S N 1
ATOM 638 C CA . GLU A 1 94 ? 23.756 33.001 15.161 1.00 30.00 94 GLU S CA 1
ATOM 639 C C . GLU A 1 94 ? 23.855 32.648 16.637 1.00 30.00 94 GLU S C 1
ATOM 640 O O . GLU A 1 94 ? 24.944 32.324 17.119 1.00 30.00 94 GLU S O 1
ATOM 646 N N . VAL A 1 95 ? 22.740 32.721 17.369 1.00 30.00 95 VAL S N 1
ATOM 647 C CA . VAL A 1 95 ? 22.627 32.245 18.748 1.00 30.00 95 VAL S CA 1
ATOM 648 C C . VAL A 1 95 ? 23.492 33.060 19.702 1.00 30.00 95 VAL S C 1
ATOM 649 O O . VAL A 1 95 ? 24.719 32.918 19.728 1.00 30.00 95 VAL S O 1
ATOM 653 N N . THR A 1 96 ? 22.854 33.914 20.502 1.00 30.00 96 THR S N 1
ATOM 654 C CA . THR A 1 96 ? 23.519 34.619 21.587 1.00 30.00 96 THR S CA 1
ATOM 655 C C . THR A 1 96 ? 23.148 33.974 22.922 1.00 30.00 96 THR S C 1
ATOM 656 O O . THR A 1 96 ? 22.407 32.990 22.983 1.00 30.00 96 THR S O 1
ATOM 660 N N . VAL A 1 97 ? 23.673 34.535 24.011 1.00 30.00 97 VAL S N 1
ATOM 661 C CA . VAL A 1 97 ? 23.454 34.005 25.350 1.00 30.00 97 VAL S CA 1
ATOM 662 C C . VAL A 1 97 ? 23.133 35.144 26.310 1.00 30.00 97 VAL S C 1
ATOM 663 O O . VAL A 1 97 ? 23.785 36.195 26.288 1.00 30.00 97 VAL S O 1
ATOM 667 N N . ASN A 1 98 ? 22.109 34.934 27.140 1.00 30.00 98 ASN S N 1
ATOM 668 C CA . ASN A 1 98 ? 21.710 35.822 28.223 1.00 30.00 98 ASN S CA 1
ATOM 669 C C . ASN A 1 98 ? 20.594 35.139 28.998 1.00 30.00 98 ASN S C 1
ATOM 670 O O . ASN A 1 98 ? 19.791 34.412 28.412 1.00 30.00 98 ASN S O 1
ATOM 675 N N . ARG A 1 99 ? 20.554 35.369 30.316 1.00 30.00 99 ARG S N 1
ATOM 676 C CA . ARG A 1 99 ? 19.523 34.762 31.171 1.00 30.00 99 ARG S CA 1
ATOM 677 C C . ARG A 1 99 ? 19.240 35.735 32.317 1.00 30.00 99 ARG S C 1
ATOM 678 O O . ARG A 1 99 ? 19.884 35.665 33.365 1.00 30.00 99 ARG S O 1
ATOM 686 N N . GLU A 1 100 ? 18.272 36.635 32.121 1.00 30.00 100 GLU S N 1
ATOM 687 C CA . GLU A 1 100 ? 18.017 37.556 33.223 1.00 30.00 100 GLU S CA 1
ATOM 688 C C . GLU A 1 100 ? 16.820 37.205 34.101 1.00 30.00 100 GLU S C 1
ATOM 689 O O . GLU A 1 100 ? 16.994 36.585 35.155 1.00 30.00 100 GLU S O 1
ATOM 695 N N . VAL A 1 101 ? 15.611 37.485 33.619 1.00 30.00 101 VAL S N 1
ATOM 696 C CA . VAL A 1 101 ? 14.408 37.519 34.457 1.00 30.00 101 VAL S CA 1
ATOM 697 C C . VAL A 1 101 ? 13.207 37.623 33.528 1.00 30.00 101 VAL S C 1
ATOM 698 O O . VAL A 1 101 ? 13.315 38.161 32.422 1.00 30.00 101 VAL S O 1
ATOM 702 N N . THR A 1 102 ? 12.059 37.108 33.971 1.00 30.00 102 THR S N 1
ATOM 703 C CA . THR A 1 102 ? 10.781 37.375 33.310 1.00 30.00 102 THR S CA 1
ATOM 704 C C . THR A 1 102 ? 9.696 37.674 34.348 1.00 30.00 102 THR S C 1
ATOM 705 O O . THR A 1 102 ? 8.591 37.126 34.314 1.00 30.00 102 THR S O 1
ATOM 709 N N . THR A 1 103 ? 10.009 38.541 35.312 1.00 30.00 103 THR S N 1
ATOM 710 C CA . THR A 1 103 ? 9.053 38.918 36.352 1.00 30.00 103 THR S CA 1
ATOM 711 C C . THR A 1 103 ? 8.662 40.390 36.275 1.00 30.00 103 THR S C 1
ATOM 712 O O . THR A 1 103 ? 7.474 40.717 36.201 1.00 30.00 103 THR S O 1
ATOM 716 N N . ASP A 1 104 ? 9.647 41.290 36.303 1.00 30.00 104 ASP S N 1
ATOM 717 C CA . ASP A 1 104 ? 9.397 42.723 36.219 1.00 30.00 104 ASP S CA 1
ATOM 718 C C . ASP A 1 104 ? 9.571 43.263 34.806 1.00 30.00 104 ASP S C 1
ATOM 719 O O . ASP A 1 104 ? 9.786 44.469 34.632 1.00 30.00 104 ASP S O 1
ATOM 724 N N . ASN A 1 105 ? 9.375 42.405 33.811 1.00 30.00 105 ASN S N 1
ATOM 725 C CA . ASN A 1 105 ? 9.409 42.841 32.407 1.00 30.00 105 ASN S CA 1
ATOM 726 C C . ASN A 1 105 ? 10.705 43.475 31.940 1.00 30.00 105 ASN S C 1
ATOM 727 O O . ASN A 1 105 ? 10.729 44.650 31.576 1.00 30.00 105 ASN S O 1
ATOM 732 N N . PRO A 1 106 ? 11.796 42.702 31.947 1.00 30.00 106 PRO S N 1
ATOM 733 C CA . PRO A 1 106 ? 13.026 43.243 31.384 1.00 30.00 106 PRO S CA 1
ATOM 734 C C . PRO A 1 106 ? 13.161 42.662 29.997 1.00 30.00 106 PRO S C 1
ATOM 735 O O . PRO A 1 106 ? 12.150 42.193 29.471 1.00 30.00 106 PRO S O 1
ATOM 739 N N . TYR A 1 107 ? 14.346 42.705 29.399 1.00 30.00 107 TYR S N 1
ATOM 740 C CA . TYR A 1 107 ? 14.560 42.055 28.109 1.00 30.00 107 TYR S CA 1
ATOM 741 C C . TYR A 1 107 ? 13.938 42.822 26.951 1.00 30.00 107 TYR S C 1
ATOM 742 O O . TYR A 1 107 ? 12.776 43.238 27.019 1.00 30.00 107 TYR S O 1
ATOM 751 N N . THR A 1 108 ? 14.709 42.997 25.879 1.00 30.00 108 THR S N 1
ATOM 752 C CA . THR A 1 108 ? 14.246 43.627 24.652 1.00 30.00 108 THR S CA 1
ATOM 753 C C . THR A 1 108 ? 14.977 42.987 23.482 1.00 30.00 108 THR S C 1
ATOM 754 O O . THR A 1 108 ? 16.017 42.345 23.652 1.00 30.00 108 THR S O 1
ATOM 758 N N . ILE A 1 109 ? 14.422 43.168 22.287 1.00 30.00 109 ILE S N 1
ATOM 759 C CA . ILE A 1 109 ? 15.018 42.659 21.057 1.00 30.00 109 ILE S CA 1
ATOM 760 C C . ILE A 1 109 ? 15.204 43.835 20.111 1.00 30.00 109 ILE S C 1
ATOM 761 O O . ILE A 1 109 ? 14.234 44.516 19.761 1.00 30.00 109 ILE S O 1
ATOM 766 N N . SER A 1 110 ? 16.443 44.059 19.678 1.00 30.00 110 SER S N 1
ATOM 767 C CA . SER A 1 110 ? 16.834 45.266 18.953 1.00 30.00 110 SER S CA 1
ATOM 768 C C . SER A 1 110 ? 17.504 44.912 17.631 1.00 30.00 110 SER S C 1
ATOM 769 O O . SER A 1 110 ? 18.586 45.400 17.305 1.00 30.00 110 SER S O 1
ATOM 772 N N . VAL A 1 111 ? 16.863 44.038 16.853 1.00 30.00 111 VAL S N 1
ATOM 773 C CA . VAL A 1 111 ? 17.415 43.650 15.563 1.00 30.00 111 VAL S CA 1
ATOM 774 C C . VAL A 1 111 ? 17.365 44.828 14.598 1.00 30.00 111 VAL S C 1
ATOM 775 O O . VAL A 1 111 ? 16.420 45.627 14.606 1.00 30.00 111 VAL S O 1
ATOM 779 N N . THR A 1 112 ? 18.410 44.959 13.787 1.00 30.00 112 THR S N 1
ATOM 780 C CA . THR A 1 112 ? 18.497 45.996 12.766 1.00 30.00 112 THR S CA 1
ATOM 781 C C . THR A 1 112 ? 18.698 45.437 11.369 1.00 30.00 112 THR S C 1
ATOM 782 O O . THR A 1 112 ? 18.200 46.019 10.402 1.00 30.00 112 THR S O 1
ATOM 786 N N . ASN A 1 113 ? 19.435 44.334 11.239 1.00 88.33 113 ASN S N 1
ATOM 787 C CA . ASN A 1 113 ? 19.679 43.708 9.945 1.00 88.33 113 ASN S CA 1
ATOM 788 C C . ASN A 1 113 ? 18.371 43.434 9.219 1.00 88.33 113 ASN S C 1
ATOM 789 O O . ASN A 1 113 ? 17.534 42.661 9.691 1.00 88.33 113 ASN S O 1
ATOM 794 N N . LYS A 1 114 ? 18.199 44.075 8.062 1.00 100.00 114 LYS S N 1
ATOM 795 C CA . LYS A 1 114 ? 16.982 43.911 7.280 1.00 100.00 114 LYS S CA 1
ATOM 796 C C . LYS A 1 114 ? 16.906 42.564 6.576 1.00 100.00 114 LYS S C 1
ATOM 797 O O . LYS A 1 114 ? 15.811 42.156 6.173 1.00 100.00 114 LYS S O 1
ATOM 803 N N . THR A 1 115 ? 18.032 41.867 6.414 1.00 100.00 115 THR S N 1
ATOM 804 C CA . THR A 1 115 ? 18.003 40.535 5.820 1.00 100.00 115 THR S CA 1
ATOM 805 C C . THR A 1 115 ? 17.437 39.494 6.776 1.00 100.00 115 THR S C 1
ATOM 806 O O . THR A 1 115 ? 17.075 38.399 6.333 1.00 100.00 115 THR S O 1
ATOM 810 N N . LEU A 1 116 ? 17.350 39.810 8.067 1.00 100.00 116 LEU S N 1
ATOM 811 C CA . LEU A 1 116 ? 16.843 38.861 9.047 1.00 100.00 116 LEU S CA 1
ATOM 812 C C . LEU A 1 116 ? 15.388 38.515 8.755 1.00 100.00 116 LEU S C 1
ATOM 813 O O . LEU A 1 116 ? 14.611 39.358 8.300 1.00 100.00 116 LEU S O 1
ATOM 818 N N . SER A 1 117 ? 15.024 37.261 9.018 1.00 100.00 117 SER S N 1
ATOM 819 C CA . SER A 1 117 ? 13.690 36.757 8.715 1.00 100.00 117 SER S CA 1
ATOM 820 C C . SER A 1 117 ? 12.888 36.398 9.957 1.00 100.00 117 SER S C 1
ATOM 821 O O . SER A 1 117 ? 11.777 36.902 10.141 1.00 100.00 117 SER S O 1
ATOM 824 N N . ALA A 1 118 ? 13.419 35.535 10.820 1.00 100.00 118 ALA S N 1
ATOM 825 C CA . ALA A 1 118 ? 12.661 35.038 11.961 1.00 100.00 118 ALA S CA 1
ATOM 826 C C . ALA A 1 118 ? 13.549 35.001 13.195 1.00 100.00 118 ALA S C 1
ATOM 827 O O . ALA A 1 118 ? 14.773 35.129 13.115 1.00 100.00 118 ALA S O 1
ATOM 829 N N . ILE A 1 119 ? 12.905 34.824 14.346 1.00 100.00 119 ILE S N 1
ATOM 830 C CA . ILE A 1 119 ? 13.571 34.779 15.641 1.00 100.00 119 ILE S CA 1
ATOM 831 C C . ILE A 1 119 ? 13.020 33.601 16.428 1.00 100.00 119 ILE S C 1
ATOM 832 O O . ILE A 1 119 ? 11.804 33.380 16.466 1.00 100.00 119 ILE S O 1
ATOM 837 N N . ARG A 1 120 ? 13.914 32.839 17.057 1.00 100.00 120 ARG S N 1
ATOM 838 C CA . ARG A 1 120 ? 13.543 31.713 17.901 1.00 100.00 120 ARG S CA 1
ATOM 839 C C . ARG A 1 120 ? 13.860 32.049 19.349 1.00 100.00 120 ARG S C 1
ATOM 840 O O . ARG A 1 120 ? 14.966 32.507 19.655 1.00 100.00 120 ARG S O 1
ATOM 848 N N . ILE A 1 121 ? 12.896 31.819 20.235 1.00 100.00 121 ILE S N 1
ATOM 849 C CA . ILE A 1 121 ? 13.049 32.082 21.660 1.00 100.00 121 ILE S CA 1
ATOM 850 C C . ILE A 1 121 ? 12.930 30.762 22.406 1.00 100.00 121 ILE S C 1
ATOM 851 O O . ILE A 1 121 ? 11.953 30.029 22.225 1.00 100.00 121 ILE S O 1
ATOM 856 N N . LYS A 1 122 ? 13.923 30.466 23.242 1.00 100.00 122 LYS S N 1
ATOM 857 C CA . LYS A 1 122 ? 13.953 29.255 24.049 1.00 100.00 122 LYS S CA 1
ATOM 858 C C . LYS A 1 122 ? 13.840 29.642 25.516 1.00 100.00 122 LYS S C 1
ATOM 859 O O . LYS A 1 122 ? 14.634 30.447 26.009 1.00 100.00 122 LYS S O 1
ATOM 865 N N . MET A 1 123 ? 12.862 29.065 26.207 1.00 100.00 123 MET S N 1
ATOM 866 C CA . MET A 1 123 ? 12.561 29.411 27.587 1.00 100.00 123 MET S CA 1
ATOM 867 C C . MET A 1 123 ? 12.948 28.263 28.510 1.00 100.00 123 MET S C 1
ATOM 868 O O . MET A 1 123 ? 12.784 27.090 28.159 1.00 100.00 123 MET S O 1
ATOM 873 N N . PHE A 1 124 ? 13.458 28.606 29.691 1.00 100.00 124 PHE S N 1
ATOM 874 C CA . PHE A 1 124 ? 14.029 27.640 30.621 1.00 100.00 124 PHE S CA 1
ATOM 875 C C . PHE A 1 124 ? 13.273 27.677 31.939 1.00 100.00 124 PHE S C 1
ATOM 876 O O . PHE A 1 124 ? 13.000 28.756 32.476 1.00 100.00 124 PHE S O 1
ATOM 884 N N . MET A 1 125 ? 12.940 26.499 32.457 1.00 100.00 125 MET S N 1
ATOM 885 C CA . MET A 1 125 ? 12.339 26.361 33.778 1.00 100.00 125 MET S CA 1
ATOM 886 C C . MET A 1 125 ? 13.325 25.654 34.698 1.00 100.00 125 MET S C 1
ATOM 887 O O . MET A 1 125 ? 13.590 24.457 34.506 1.00 100.00 125 MET S O 1
ATOM 892 N N . PRO A 1 126 ? 13.890 26.331 35.701 1.00 98.13 126 PRO S N 1
ATOM 893 C CA . PRO A 1 126 ? 14.891 25.654 36.542 1.00 98.13 126 PRO S CA 1
ATOM 894 C C . PRO A 1 126 ? 14.283 24.636 37.491 1.00 98.13 126 PRO S C 1
ATOM 895 O O . PRO A 1 126 ? 14.822 23.531 37.626 1.00 98.13 126 PRO S O 1
ATOM 899 N N . ARG A 1 127 ? 13.172 24.972 38.144 1.00 92.36 127 ARG S N 1
ATOM 900 C CA . ARG A 1 127 ? 12.547 24.070 39.110 1.00 92.36 127 ARG S CA 1
ATOM 901 C C . ARG A 1 127 ? 11.108 24.508 39.310 1.00 92.36 127 ARG S C 1
ATOM 902 O O . ARG A 1 127 ? 10.860 25.662 39.675 1.00 92.36 127 ARG S O 1
ATOM 910 N N . GLY A 1 128 ? 10.162 23.607 39.063 1.00 97.86 128 GLY S N 1
ATOM 911 C CA . GLY A 1 128 ? 8.772 23.902 39.350 1.00 97.86 128 GLY S CA 1
ATOM 912 C C . GLY A 1 128 ? 8.113 22.851 40.220 1.00 97.86 128 GLY S C 1
ATOM 913 O O . GLY A 1 128 ? 7.889 21.722 39.778 1.00 97.86 128 GLY S O 1
ATOM 914 N N . VAL A 1 129 ? 7.779 23.227 41.458 1.00 100.00 129 VAL S N 1
ATOM 915 C CA . VAL A 1 129 ? 7.142 22.328 42.416 1.00 100.00 129 VAL S CA 1
ATOM 916 C C . VAL A 1 129 ? 6.250 23.158 43.326 1.00 100.00 129 VAL S C 1
ATOM 917 O O . VAL A 1 129 ? 6.280 24.390 43.306 1.00 100.00 129 VAL S O 1
ATOM 921 N N . ARG A 1 130 ? 5.451 22.470 44.135 1.00 100.00 130 ARG S N 1
ATOM 922 C CA . ARG A 1 130 ? 4.584 23.106 45.114 1.00 100.00 130 ARG S CA 1
ATOM 923 C C . ARG A 1 130 ? 4.249 22.098 46.199 1.00 100.00 130 ARG S C 1
ATOM 924 O O . ARG A 1 130 ? 4.006 20.925 45.906 1.00 100.00 130 ARG S O 1
ATOM 932 N N . ILE A 1 131 ? 4.238 22.554 47.452 1.00 100.00 131 ILE S N 1
ATOM 933 C CA . ILE A 1 131 ? 3.938 21.694 48.587 1.00 100.00 131 ILE S CA 1
ATOM 934 C C . ILE A 1 131 ? 2.830 22.328 49.417 1.00 100.00 131 ILE S C 1
ATOM 935 O O . ILE A 1 131 ? 2.593 23.536 49.366 1.00 100.00 131 ILE S O 1
ATOM 940 N N . GLU A 1 132 ? 2.145 21.486 50.181 1.00 100.00 132 GLU S N 1
ATOM 941 C CA . GLU A 1 132 ? 1.099 21.907 51.102 1.00 100.00 132 GLU S CA 1
ATOM 942 C C . GLU A 1 132 ? 1.531 21.594 52.531 1.00 100.00 132 GLU S C 1
ATOM 943 O O . GLU A 1 132 ? 2.647 21.136 52.785 1.00 100.00 132 GLU S O 1
ATOM 949 N N . SER A 1 133 ? 0.622 21.853 53.474 1.00 95.69 133 SER S N 1
ATOM 950 C CA . SER A 1 133 ? 0.888 21.511 54.867 1.00 95.69 133 SER S CA 1
ATOM 951 C C . SER A 1 133 ? 1.032 20.006 55.045 1.00 95.69 133 SER S C 1
ATOM 952 O O . SER A 1 133 ? 1.879 19.542 55.815 1.00 95.69 133 SER S O 1
ATOM 955 N N . ASN A 1 134 ? 0.212 19.227 54.335 1.00 88.71 134 ASN S N 1
ATOM 956 C CA . ASN A 1 134 ? 0.267 17.773 54.426 1.00 88.71 134 ASN S CA 1
ATOM 957 C C . ASN A 1 134 ? 1.504 17.180 53.769 1.00 88.71 134 ASN S C 1
ATOM 958 O O . ASN A 1 134 ? 1.756 15.983 53.940 1.00 88.71 134 ASN S O 1
ATOM 963 N N . GLY A 1 135 ? 2.278 17.975 53.031 1.00 91.23 135 GLY S N 1
ATOM 964 C CA . GLY A 1 135 ? 3.484 17.501 52.394 1.00 91.23 135 GLY S CA 1
ATOM 965 C C . GLY A 1 135 ? 3.314 16.992 50.979 1.00 91.23 135 GLY S C 1
ATOM 966 O O . GLY A 1 135 ? 4.321 16.672 50.331 1.00 91.23 135 GLY S O 1
ATOM 967 N N . ASP A 1 136 ? 2.085 16.899 50.477 1.00 92.37 136 ASP S N 1
ATOM 968 C CA . ASP A 1 136 ? 1.868 16.462 49.105 1.00 92.37 136 ASP S CA 1
ATOM 969 C C . ASP A 1 136 ? 2.411 17.495 48.122 1.00 92.37 136 ASP S C 1
ATOM 970 O O . ASP A 1 136 ? 2.456 18.695 48.407 1.00 92.37 136 ASP S O 1
ATOM 975 N N . LYS A 1 137 ? 2.824 17.016 46.954 1.00 99.55 137 LYS S N 1
ATOM 976 C CA . LYS A 1 137 ? 3.488 17.844 45.957 1.00 99.55 137 LYS S CA 1
ATOM 977 C C . LYS A 1 137 ? 2.608 17.993 44.722 1.00 99.55 137 LYS S C 1
ATOM 978 O O . LYS A 1 137 ? 2.138 16.995 44.167 1.00 99.55 137 LYS S O 1
ATOM 984 N N . ASN A 1 138 ? 2.393 19.236 44.301 1.00 90.34 138 ASN S N 1
ATOM 985 C CA . ASN A 1 138 ? 1.610 19.571 43.118 1.00 90.34 138 ASN S CA 1
ATOM 986 C C . ASN A 1 138 ? 2.468 20.391 42.152 1.00 90.34 138 ASN S C 1
ATOM 987 O O . ASN A 1 138 ? 3.675 20.561 42.349 1.00 90.34 138 ASN S O 1
ATOM 992 N N . GLY A 1 139 ? 1.829 20.902 41.098 1.00 95.74 139 GLY S N 1
ATOM 993 C CA . GLY A 1 139 ? 2.491 21.694 40.087 1.00 95.74 139 GLY S CA 1
ATOM 994 C C . GLY A 1 139 ? 2.038 23.147 40.078 1.00 95.74 139 GLY S C 1
ATOM 995 O O . GLY A 1 139 ? 1.177 23.573 40.842 1.00 95.74 139 GLY S O 1
ATOM 996 N N . VAL A 1 140 ? 2.654 23.908 39.173 1.00 100.00 140 VAL S N 1
ATOM 997 C CA . VAL A 1 140 ? 2.408 25.340 39.046 1.00 100.00 140 VAL S CA 1
ATOM 998 C C . VAL A 1 140 ? 2.226 25.684 37.575 1.00 100.00 140 VAL S C 1
ATOM 999 O O . VAL A 1 140 ? 3.006 25.245 36.723 1.00 100.00 140 VAL S O 1
ATOM 1003 N N . ARG A 1 141 ? 1.194 26.474 37.279 1.00 100.00 141 ARG S N 1
ATOM 1004 C CA . ARG A 1 141 ? 0.893 26.918 35.924 1.00 100.00 141 ARG S CA 1
ATOM 1005 C C . ARG A 1 141 ? 1.233 28.397 35.786 1.00 100.00 141 ARG S C 1
ATOM 1006 O O . ARG A 1 141 ? 0.844 29.208 36.633 1.00 100.00 141 ARG S O 1
ATOM 1014 N N . VAL A 1 142 ? 1.958 28.743 34.721 1.00 100.00 142 VAL S N 1
ATOM 1015 C CA . VAL A 1 142 ? 2.423 30.108 34.503 1.00 100.00 142 VAL S CA 1
ATOM 1016 C C . VAL A 1 142 ? 2.173 30.474 33.044 1.00 100.00 142 VAL S C 1
ATOM 1017 O O . VAL A 1 142 ? 2.126 29.606 32.168 1.00 100.00 142 VAL S O 1
ATOM 1021 N N . GLU A 1 143 ? 2.004 31.771 32.784 1.00 100.00 143 GLU S N 1
ATOM 1022 C CA . GLU A 1 143 ? 1.647 32.283 31.468 1.00 100.00 143 GLU S CA 1
ATOM 1023 C C . GLU A 1 143 ? 2.636 33.351 31.018 1.00 100.00 143 GLU S C 1
ATOM 1024 O O . GLU A 1 143 ? 3.065 34.190 31.817 1.00 100.00 143 GLU S O 1
ATOM 1030 N N . TYR A 1 144 ? 2.994 33.317 29.732 1.00 100.00 144 TYR S N 1
ATOM 1031 C CA . TYR A 1 144 ? 3.856 34.317 29.116 1.00 100.00 144 TYR S CA 1
ATOM 1032 C C . TYR A 1 144 ? 3.204 34.844 27.844 1.00 100.00 144 TYR S C 1
ATOM 1033 O O . TYR A 1 144 ? 2.213 34.297 27.353 1.00 100.00 144 TYR S O 1
ATOM 1042 N N . GLU A 1 145 ? 3.792 35.909 27.302 1.00 100.00 145 GLU S N 1
ATOM 1043 C CA . GLU A 1 145 ? 3.412 36.437 25.999 1.00 100.00 145 GLU S CA 1
ATOM 1044 C C . GLU A 1 145 ? 4.634 37.046 25.329 1.00 100.00 145 GLU S C 1
ATOM 1045 O O . GLU A 1 145 ? 5.624 37.382 25.983 1.00 100.00 145 GLU S O 1
ATOM 1051 N N . VAL A 1 146 ? 4.551 37.181 24.007 1.00 100.00 146 VAL S N 1
ATOM 1052 C CA . VAL A 1 146 ? 5.590 37.807 23.200 1.00 100.00 146 VAL S CA 1
ATOM 1053 C C . VAL A 1 146 ? 4.924 38.854 22.319 1.00 100.00 146 VAL S C 1
ATOM 1054 O O . VAL A 1 146 ? 3.903 38.576 21.682 1.00 100.00 146 VAL S O 1
ATOM 1058 N N . GLN A 1 147 ? 5.497 40.056 22.283 1.00 95.91 147 GLN S N 1
ATOM 1059 C CA . GLN A 1 147 ? 4.878 41.193 21.617 1.00 95.91 147 GLN S CA 1
ATOM 1060 C C . GLN A 1 147 ? 5.866 41.883 20.687 1.00 95.91 147 GLN S C 1
ATOM 1061 O O . GLN A 1 147 ? 7.021 42.114 21.056 1.00 95.91 147 GLN S O 1
ATOM 1067 N N . GLN A 1 148 ? 5.400 42.214 19.484 1.00 30.00 148 GLN S N 1
ATOM 1068 C CA . GLN A 1 148 ? 6.147 43.059 18.565 1.00 30.00 148 GLN S CA 1
ATOM 1069 C C . GLN A 1 148 ? 6.074 44.510 19.034 1.00 30.00 148 GLN S C 1
ATOM 1070 O O . GLN A 1 148 ? 5.459 44.824 20.053 1.00 30.00 148 GLN S O 1
ATOM 1076 N N . ALA A 1 149 ? 6.737 45.412 18.311 1.00 30.00 149 ALA S N 1
ATOM 1077 C CA . ALA A 1 149 ? 6.530 46.843 18.526 1.00 30.00 149 ALA S CA 1
ATOM 1078 C C . ALA A 1 149 ? 6.051 47.554 17.268 1.00 30.00 149 ALA S C 1
ATOM 1079 O O . ALA A 1 149 ? 5.017 48.231 17.310 1.00 30.00 149 ALA S O 1
ATOM 1081 N N . VAL A 1 150 ? 6.774 47.420 16.152 1.00 30.00 150 VAL S N 1
ATOM 1082 C CA . VAL A 1 150 ? 6.589 48.216 14.936 1.00 30.00 150 VAL S CA 1
ATOM 1083 C C . VAL A 1 150 ? 6.846 49.688 15.261 1.00 30.00 150 VAL S C 1
ATOM 1084 O O . VAL A 1 150 ? 6.844 50.090 16.430 1.00 30.00 150 VAL S O 1
ATOM 1088 N N . ASP A 1 151 ? 7.099 50.500 14.234 1.00 30.00 151 ASP S N 1
ATOM 1089 C CA . ASP A 1 151 ? 7.405 51.908 14.460 1.00 30.00 151 ASP S CA 1
ATOM 1090 C C . ASP A 1 151 ? 6.198 52.646 15.025 1.00 30.00 151 ASP S C 1
ATOM 1091 O O . ASP A 1 151 ? 5.272 52.991 14.286 1.00 30.00 151 ASP S O 1
ATOM 1096 N N . GLY A 1 152 ? 6.205 52.897 16.333 1.00 30.00 152 GLY S N 1
ATOM 1097 C CA . GLY A 1 152 ? 5.109 53.590 16.980 1.00 30.00 152 GLY S CA 1
ATOM 1098 C C . GLY A 1 152 ? 3.815 52.801 17.004 1.00 30.00 152 GLY S C 1
ATOM 1099 O O . GLY A 1 152 ? 2.859 53.153 16.307 1.00 30.00 152 GLY S O 1
ATOM 1100 N N . GLY A 1 153 ? 3.769 51.730 17.797 1.00 30.00 153 GLY S N 1
ATOM 1101 C CA . GLY A 1 153 ? 2.589 50.887 17.837 1.00 30.00 153 GLY S CA 1
ATOM 1102 C C . GLY A 1 153 ? 2.068 50.576 19.224 1.00 30.00 153 GLY S C 1
ATOM 1103 O O . GLY A 1 153 ? 2.547 51.129 20.218 1.00 30.00 153 GLY S O 1
ATOM 1104 N N . SER A 1 154 ? 1.080 49.682 19.297 1.00 30.00 154 SER S N 1
ATOM 1105 C CA . SER A 1 154 ? 0.475 49.254 20.551 1.00 30.00 154 SER S CA 1
ATOM 1106 C C . SER A 1 154 ? 1.026 47.922 21.040 1.00 30.00 154 SER S C 1
ATOM 1107 O O . SER A 1 154 ? 0.470 47.334 21.974 1.00 30.00 154 SER S O 1
ATOM 1110 N N . PHE A 1 155 ? 2.094 47.434 20.416 1.00 30.00 155 PHE S N 1
ATOM 1111 C CA . PHE A 1 155 ? 2.884 46.249 20.729 1.00 30.00 155 PHE S CA 1
ATOM 1112 C C . PHE A 1 155 ? 2.212 44.934 20.320 1.00 30.00 155 PHE S C 1
ATOM 1113 O O . PHE A 1 155 ? 2.859 43.892 20.405 1.00 30.00 155 PHE S O 1
ATOM 1121 N N . GLU A 1 156 ? 0.952 44.940 19.873 1.00 30.00 156 GLU S N 1
ATOM 1122 C CA . GLU A 1 156 ? 0.398 43.866 19.047 1.00 30.00 156 GLU S CA 1
ATOM 1123 C C . GLU A 1 156 ? 0.687 42.451 19.546 1.00 30.00 156 GLU S C 1
ATOM 1124 O O . GLU A 1 156 ? 1.505 41.751 18.944 1.00 30.00 156 GLU S O 1
ATOM 1130 N N . THR A 1 157 ? 0.085 42.053 20.670 1.00 100.00 157 THR S N 1
ATOM 1131 C CA . THR A 1 157 ? 0.259 40.707 21.214 1.00 100.00 157 THR S CA 1
ATOM 1132 C C . THR A 1 157 ? 0.220 39.645 20.118 1.00 100.00 157 THR S C 1
ATOM 1133 O O . THR A 1 157 ? -0.676 39.644 19.269 1.00 100.00 157 THR S O 1
ATOM 1137 N N . VAL A 1 158 ? 1.198 38.735 20.138 1.00 100.00 158 VAL S N 1
ATOM 1138 C CA . VAL A 1 158 ? 1.350 37.748 19.072 1.00 100.00 158 VAL S CA 1
ATOM 1139 C C . VAL A 1 158 ? 1.289 36.322 19.609 1.00 100.00 158 VAL S C 1
ATOM 1140 O O . VAL A 1 158 ? 0.401 35.547 19.238 1.00 100.00 158 VAL S O 1
ATOM 1144 N N . LEU A 1 159 ? 2.227 35.965 20.484 1.00 100.00 159 LEU S N 1
ATOM 1145 C CA . LEU A 1 159 ? 2.445 34.577 20.873 1.00 100.00 159 LEU S CA 1
ATOM 1146 C C . LEU A 1 159 ? 2.040 34.363 22.324 1.00 100.00 159 LEU S C 1
ATOM 1147 O O . LEU A 1 159 ? 2.430 35.138 23.202 1.00 100.00 159 LEU S O 1
ATOM 1152 N N . THR A 1 160 ? 1.263 33.309 22.565 1.00 100.00 160 THR S N 1
ATOM 1153 C CA . THR A 1 160 ? 0.815 32.931 23.900 1.00 100.00 160 THR S CA 1
ATOM 1154 C C . THR A 1 160 ? 1.196 31.479 24.150 1.00 100.00 160 THR S C 1
ATOM 1155 O O . THR A 1 160 ? 0.834 30.597 23.365 1.00 100.00 160 THR S O 1
ATOM 1159 N N . ASP A 1 161 ? 1.924 31.231 25.240 1.00 100.00 161 ASP S N 1
ATOM 1160 C CA . ASP A 1 161 ? 2.400 29.896 25.569 1.00 100.00 161 ASP S CA 1
ATOM 1161 C C . ASP A 1 161 ? 2.176 29.601 27.046 1.00 100.00 161 ASP S C 1
ATOM 1162 O O . ASP A 1 161 ? 2.363 30.466 27.904 1.00 100.00 161 ASP S O 1
ATOM 1167 N N . VAL A 1 162 ? 1.784 28.361 27.332 1.00 100.00 162 VAL S N 1
ATOM 1168 C CA . VAL A 1 162 ? 1.459 27.918 28.683 1.00 100.00 162 VAL S CA 1
ATOM 1169 C C . VAL A 1 162 ? 2.467 26.858 29.105 1.00 100.00 162 VAL S C 1
ATOM 1170 O O . VAL A 1 162 ? 2.896 26.040 28.284 1.00 100.00 162 VAL S O 1
ATOM 1174 N N . ILE A 1 163 ? 2.847 26.876 30.381 1.00 100.00 163 ILE S N 1
ATOM 1175 C CA . ILE A 1 163 ? 3.759 25.889 30.948 1.00 100.00 163 ILE S CA 1
ATOM 1176 C C . ILE A 1 163 ? 3.209 25.431 32.293 1.00 100.00 163 ILE S C 1
ATOM 1177 O O . ILE A 1 163 ? 2.819 26.261 33.122 1.00 100.00 163 ILE S O 1
ATOM 1182 N N . GLU A 1 164 ? 3.172 24.115 32.504 1.00 100.00 164 GLU S N 1
ATOM 1183 C CA . GLU A 1 164 ? 2.791 23.511 33.775 1.00 100.00 164 GLU S CA 1
ATOM 1184 C C . GLU A 1 164 ? 3.809 22.435 34.129 1.00 100.00 164 GLU S C 1
ATOM 1185 O O . GLU A 1 164 ? 4.845 22.288 33.475 1.00 100.00 164 GLU S O 1
ATOM 1191 N N . GLY A 1 165 ? 3.516 21.681 35.179 1.00 86.78 165 GLY S N 1
ATOM 1192 C CA . GLY A 1 165 ? 4.236 20.459 35.473 1.00 86.78 165 GLY S CA 1
ATOM 1193 C C . GLY A 1 165 ? 4.983 20.516 36.794 1.00 86.78 165 GLY S C 1
ATOM 1194 O O . GLY A 1 165 ? 5.121 21.559 37.430 1.00 86.78 165 GLY S O 1
ATOM 1195 N N . LYS A 1 166 ? 5.464 19.340 37.190 1.00 100.00 166 LYS S N 1
ATOM 1196 C CA . LYS A 1 166 ? 6.333 19.167 38.347 1.00 100.00 166 LYS S CA 1
ATOM 1197 C C . LYS A 1 166 ? 7.719 18.790 37.842 1.00 100.00 166 LYS S C 1
ATOM 1198 O O . LYS A 1 166 ? 7.874 17.777 37.149 1.00 100.00 166 LYS S O 1
ATOM 1204 N N . THR A 1 167 ? 8.719 19.600 38.184 1.00 100.00 167 THR S N 1
ATOM 1205 C CA . THR A 1 167 ? 10.051 19.466 37.618 1.00 100.00 167 THR S CA 1
ATOM 1206 C C . THR A 1 167 ? 11.103 19.449 38.718 1.00 100.00 167 THR S C 1
ATOM 1207 O O . THR A 1 167 ? 10.926 20.048 39.782 1.00 100.00 167 THR S O 1
ATOM 1211 N N . MET A 1 168 ? 12.207 18.750 38.443 1.00 97.38 168 MET S N 1
ATOM 1212 C CA . MET A 1 168 ? 13.367 18.784 39.325 1.00 97.38 168 MET S CA 1
ATOM 1213 C C . MET A 1 168 ? 14.682 18.819 38.555 1.00 97.38 168 MET S C 1
ATOM 1214 O O . MET A 1 168 ? 15.748 18.807 39.185 1.00 97.38 168 MET S O 1
ATOM 1219 N N . SER A 1 169 ? 14.650 18.876 37.222 1.00 84.97 169 SER S N 1
ATOM 1220 C CA . SER A 1 169 ? 15.875 18.842 36.439 1.00 84.97 169 SER S CA 1
ATOM 1221 C C . SER A 1 169 ? 15.914 19.845 35.296 1.00 84.97 169 SER S C 1
ATOM 1222 O O . SER A 1 169 ? 16.937 19.920 34.607 1.00 84.97 169 SER S O 1
ATOM 1225 N N . GLY A 1 170 ? 14.855 20.610 35.068 1.00 83.42 170 GLY S N 1
ATOM 1226 C CA . GLY A 1 170 ? 14.854 21.608 34.020 1.00 83.42 170 GLY S CA 1
ATOM 1227 C C . GLY A 1 170 ? 13.946 21.240 32.859 1.00 83.42 170 GLY S C 1
ATOM 1228 O O . GLY A 1 170 ? 13.672 20.069 32.586 1.00 83.42 170 GLY S O 1
ATOM 1229 N N . TYR A 1 171 ? 13.472 22.273 32.162 1.00 62.74 171 TYR S N 1
ATOM 1230 C CA . TYR A 1 171 ? 12.577 22.112 31.025 1.00 62.74 171 TYR S CA 1
ATOM 1231 C C . TYR A 1 171 ? 12.902 23.158 29.970 1.00 62.74 171 TYR S C 1
ATOM 1232 O O . TYR A 1 171 ? 13.044 24.343 30.285 1.00 62.74 171 TYR S O 1
ATOM 1241 N N . ASP A 1 172 ? 13.009 22.716 28.718 1.00 100.00 172 ASP S N 1
ATOM 1242 C CA . ASP A 1 172 ? 13.315 23.587 27.596 1.00 100.00 172 ASP S CA 1
ATOM 1243 C C . ASP A 1 172 ? 12.134 23.633 26.636 1.00 100.00 172 ASP S C 1
ATOM 1244 O O . ASP A 1 172 ? 11.403 22.652 26.476 1.00 100.00 172 ASP S O 1
ATOM 1249 N N . ARG A 1 173 ? 11.961 24.784 25.990 1.00 100.00 173 ARG S N 1
ATOM 1250 C CA . ARG A 1 173 ? 10.897 24.959 25.003 1.00 100.00 173 ARG S CA 1
ATOM 1251 C C . ARG A 1 173 ? 11.264 26.124 24.102 1.00 100.00 173 ARG S C 1
ATOM 1252 O O . ARG A 1 173 ? 11.363 27.261 24.576 1.00 100.00 173 ARG S O 1
ATOM 1260 N N . SER A 1 174 ? 11.461 25.851 22.816 1.00 100.00 174 SER S N 1
ATOM 1261 C CA . SER A 1 174 ? 11.846 26.861 21.842 1.00 100.00 174 SER S CA 1
ATOM 1262 C C . SER A 1 174 ? 10.664 27.170 20.934 1.00 100.00 174 SER S C 1
ATOM 1263 O O . SER A 1 174 ? 10.068 26.258 20.351 1.00 100.00 174 SER S O 1
ATOM 1266 N N . ARG A 1 175 ? 10.334 28.451 20.814 1.00 100.00 175 ARG S N 1
ATOM 1267 C CA . ARG A 1 175 ? 9.219 28.903 19.999 1.00 100.00 175 ARG S CA 1
ATOM 1268 C C . ARG A 1 175 ? 9.733 29.730 18.828 1.00 100.00 175 ARG S C 1
ATOM 1269 O O . ARG A 1 175 ? 10.892 30.150 18.800 1.00 100.00 175 ARG S O 1
ATOM 1277 N N . ARG A 1 176 ? 8.855 29.957 17.854 1.00 100.00 176 ARG S N 1
ATOM 1278 C CA . ARG A 1 176 ? 9.212 30.622 16.608 1.00 100.00 176 ARG S CA 1
ATOM 1279 C C . ARG A 1 176 ? 8.383 31.890 16.446 1.00 100.00 176 ARG S C 1
ATOM 1280 O O . ARG A 1 176 ? 7.162 31.865 16.632 1.00 100.00 176 ARG S O 1
ATOM 1288 N N . VAL A 1 177 ? 9.048 32.990 16.100 1.00 100.00 177 VAL S N 1
ATOM 1289 C CA . VAL A 1 177 ? 8.398 34.275 15.871 1.00 100.00 177 VAL S CA 1
ATOM 1290 C C . VAL A 1 177 ? 8.861 34.814 14.525 1.00 100.00 177 VAL S C 1
ATOM 1291 O O . VAL A 1 177 ? 10.051 34.751 14.198 1.00 100.00 177 VAL S O 1
ATOM 1295 N N . ASN A 1 178 ? 7.922 35.342 13.744 1.00 100.00 178 ASN S N 1
ATOM 1296 C CA . ASN A 1 178 ? 8.208 35.886 12.423 1.00 100.00 178 ASN S CA 1
ATOM 1297 C C . ASN A 1 178 ? 8.119 37.406 12.450 1.00 100.00 178 ASN S C 1
ATOM 1298 O O . ASN A 1 178 ? 7.121 37.972 12.910 1.00 100.00 178 ASN S O 1
ATOM 1303 N N . LEU A 1 179 ? 9.181 38.070 11.945 1.00 100.00 179 LEU S N 1
ATOM 1304 C CA . LEU A 1 179 ? 9.298 39.519 11.886 1.00 100.00 179 LEU S CA 1
ATOM 1305 C C . LEU A 1 179 ? 8.367 40.105 10.828 1.00 100.00 179 LEU S C 1
ATOM 1306 O O . LEU A 1 179 ? 8.114 39.477 9.796 1.00 100.00 179 LEU S O 1
ATOM 1311 N N . PRO A 1 180 ? 7.846 41.304 11.068 1.00 100.00 180 PRO S N 1
ATOM 1312 C CA . PRO A 1 180 ? 7.083 42.010 10.039 1.00 100.00 180 PRO S CA 1
ATOM 1313 C C . PRO A 1 180 ? 7.987 42.944 9.237 1.00 100.00 180 PRO S C 1
ATOM 1314 O O . PRO A 1 180 ? 9.092 43.295 9.654 1.00 100.00 180 PRO S O 1
ATOM 1318 N N . ASN A 1 181 ? 7.492 43.335 8.066 1.00 93.45 181 ASN S N 1
ATOM 1319 C CA . ASN A 1 181 ? 8.222 44.285 7.239 1.00 93.45 181 ASN S CA 1
ATOM 1320 C C . ASN A 1 181 ? 8.301 45.632 7.948 1.00 93.45 181 ASN S C 1
ATOM 1321 O O . ASN A 1 181 ? 7.291 46.152 8.430 1.00 93.45 181 ASN S O 1
ATOM 1326 N N . PHE A 1 182 ? 9.504 46.196 8.009 1.00 87.77 182 PHE S N 1
ATOM 1327 C CA . PHE A 1 182 ? 9.762 47.395 8.792 1.00 87.77 182 PHE S CA 1
ATOM 1328 C C . PHE A 1 182 ? 10.591 48.377 7.973 1.00 87.77 182 PHE S C 1
ATOM 1329 O O . PHE A 1 182 ? 10.981 48.103 6.833 1.00 87.77 182 PHE S O 1
ATOM 1337 N N . ASN A 1 183 ? 10.858 49.536 8.570 1.00 56.18 183 ASN S N 1
ATOM 1338 C CA . ASN A 1 183 ? 11.634 50.594 7.934 1.00 56.18 183 ASN S CA 1
ATOM 1339 C C . ASN A 1 183 ? 12.926 50.899 8.673 1.00 56.18 183 ASN S C 1
ATOM 1340 O O . ASN A 1 183 ? 13.986 50.983 8.043 1.00 56.18 183 ASN S O 1
ATOM 1345 N N . ASN A 1 184 ? 12.873 51.070 9.995 1.00 74.83 184 ASN S N 1
ATOM 1346 C CA . ASN A 1 184 ? 14.060 51.415 10.769 1.00 74.83 184 ASN S CA 1
ATOM 1347 C C . ASN A 1 184 ? 14.468 50.314 11.738 1.00 74.83 184 ASN S C 1
ATOM 1348 O O . ASN A 1 184 ? 15.607 49.837 11.672 1.00 74.83 184 ASN S O 1
ATOM 1353 N N . GLN A 1 185 ? 13.580 49.888 12.634 1.00 89.54 185 GLN S N 1
ATOM 1354 C CA . GLN A 1 185 ? 13.940 48.883 13.626 1.00 89.54 185 GLN S CA 1
ATOM 1355 C C . GLN A 1 185 ? 12.674 48.271 14.209 1.00 89.54 185 GLN S C 1
ATOM 1356 O O . GLN A 1 185 ? 11.581 48.837 14.105 1.00 89.54 185 GLN S O 1
ATOM 1362 N N . VAL A 1 186 ? 12.839 47.099 14.824 1.00 100.00 186 VAL S N 1
ATOM 1363 C CA . VAL A 1 186 ? 11.751 46.365 15.455 1.00 100.00 186 VAL S CA 1
ATOM 1364 C C . VAL A 1 186 ? 12.148 46.029 16.885 1.00 100.00 186 VAL S C 1
ATOM 1365 O O . VAL A 1 186 ? 13.294 45.659 17.162 1.00 100.00 186 VAL S O 1
ATOM 1369 N N . ILE A 1 187 ? 11.188 46.158 17.798 1.00 100.00 187 ILE S N 1
ATOM 1370 C CA . ILE A 1 187 ? 11.390 45.885 19.215 1.00 100.00 187 ILE S CA 1
ATOM 1371 C C . ILE A 1 187 ? 10.435 44.772 19.629 1.00 100.00 187 ILE S C 1
ATOM 1372 O O . ILE A 1 187 ? 9.240 44.828 19.321 1.00 100.00 187 ILE S O 1
ATOM 1377 N N . PHE A 1 188 ? 10.960 43.754 20.304 1.00 100.00 188 PHE S N 1
ATOM 1378 C CA . PHE A 1 188 ? 10.146 42.691 20.872 1.00 100.00 188 PHE S CA 1
ATOM 1379 C C . PHE A 1 188 ? 10.227 42.750 22.390 1.00 100.00 188 PHE S C 1
ATOM 1380 O O . PHE A 1 188 ? 11.286 43.038 22.958 1.00 100.00 188 PHE S O 1
ATOM 1388 N N . ARG A 1 189 ? 9.105 42.478 23.048 1.00 100.00 189 ARG S N 1
ATOM 1389 C CA . ARG A 1 189 ? 9.043 42.454 24.503 1.00 100.00 189 ARG S CA 1
ATOM 1390 C C . ARG A 1 189 ? 8.585 41.086 24.984 1.00 100.00 189 ARG S C 1
ATOM 1391 O O . ARG A 1 189 ? 7.771 40.425 24.333 1.00 100.00 189 ARG S O 1
ATOM 1399 N N . VAL A 1 190 ? 9.117 40.667 26.130 1.00 100.00 190 VAL S N 1
ATOM 1400 C CA . VAL A 1 190 ? 8.726 39.425 26.788 1.00 100.00 190 VAL S CA 1
ATOM 1401 C C . VAL A 1 190 ? 8.004 39.799 28.075 1.00 100.00 190 VAL S C 1
ATOM 1402 O O . VAL A 1 190 ? 8.552 40.524 28.914 1.00 100.00 190 VAL S O 1
ATOM 1406 N N . VAL A 1 191 ? 6.775 39.308 28.234 1.00 100.00 191 VAL S N 1
ATOM 1407 C CA . VAL A 1 191 ? 5.928 39.678 29.359 1.00 100.00 191 VAL S CA 1
ATOM 1408 C C . VAL A 1 191 ? 5.412 38.415 30.034 1.00 100.00 191 VAL S C 1
ATOM 1409 O O . VAL A 1 191 ? 5.267 37.365 29.400 1.00 100.00 191 VAL S O 1
ATOM 1413 N N . ARG A 1 192 ? 5.133 38.529 31.329 1.00 100.00 192 ARG S N 1
ATOM 1414 C CA . ARG A 1 192 ? 4.513 37.472 32.115 1.00 100.00 192 ARG S CA 1
ATOM 1415 C C . ARG A 1 192 ? 3.138 37.941 32.568 1.00 100.00 192 ARG S C 1
ATOM 1416 O O . ARG A 1 192 ? 2.989 39.075 33.034 1.00 100.00 192 ARG S O 1
ATOM 1424 N N . LYS A 1 193 ? 2.134 37.073 32.430 1.00 100.00 193 LYS S N 1
ATOM 1425 C CA . LYS A 1 193 ? 0.743 37.455 32.643 1.00 100.00 193 LYS S CA 1
ATOM 1426 C C . LYS A 1 193 ? 0.116 36.736 33.832 1.00 100.00 193 LYS S C 1
ATOM 1427 O O . LYS A 1 193 ? -1.094 36.513 33.860 1.00 100.00 193 LYS S O 1
ATOM 1433 N N . THR A 1 194 ? 0.922 36.367 34.822 1.00 97.07 194 THR S N 1
ATOM 1434 C CA . THR A 1 194 ? 0.411 35.830 36.074 1.00 97.07 194 THR S CA 1
ATOM 1435 C C . THR A 1 194 ? 1.056 36.559 37.240 1.00 97.07 194 THR S C 1
ATOM 1436 O O . THR A 1 194 ? 2.182 37.054 37.122 1.00 97.07 194 THR S O 1
ATOM 1440 N N . PRO A 1 195 ? 0.362 36.656 38.373 1.00 92.43 195 PRO S N 1
ATOM 1441 C CA . PRO A 1 195 ? 0.980 37.255 39.562 1.00 92.43 195 PRO S CA 1
ATOM 1442 C C . PRO A 1 195 ? 2.240 36.504 39.959 1.00 92.43 195 PRO S C 1
ATOM 1443 O O . PRO A 1 195 ? 2.292 35.273 39.921 1.00 92.43 195 PRO S O 1
ATOM 1447 N N . ASP A 1 196 ? 3.265 37.258 40.339 1.00 72.63 196 ASP S N 1
ATOM 1448 C CA . ASP A 1 196 ? 4.527 36.653 40.731 1.00 72.63 196 ASP S CA 1
ATOM 1449 C C . ASP A 1 196 ? 4.397 36.011 42.108 1.00 72.63 196 ASP S C 1
ATOM 1450 O O . ASP A 1 196 ? 3.602 36.444 42.947 1.00 72.63 196 ASP S O 1
ATOM 1455 N N . SER A 1 197 ? 5.187 34.969 42.335 1.00 94.14 197 SER S N 1
ATOM 1456 C CA . SER A 1 197 ? 5.109 34.206 43.575 1.00 94.14 197 SER S CA 1
ATOM 1457 C C . SER A 1 197 ? 5.757 34.997 44.709 1.00 94.14 197 SER S C 1
ATOM 1458 O O . SER A 1 197 ? 6.147 36.156 44.561 1.00 94.14 197 SER S O 1
ATOM 1461 N N . ASN A 1 198 ? 5.869 34.365 45.874 1.00 82.32 198 ASN S N 1
ATOM 1462 C CA . ASN A 1 198 ? 6.452 34.988 47.052 1.00 82.32 198 ASN S CA 1
ATOM 1463 C C . ASN A 1 198 ? 7.444 34.022 47.688 1.00 82.32 198 ASN S C 1
ATOM 1464 O O . ASN A 1 198 ? 7.772 32.972 47.126 1.00 82.32 198 ASN S O 1
ATOM 1469 N N . ASP A 1 199 ? 7.927 34.388 48.875 1.00 78.73 199 ASP S N 1
ATOM 1470 C CA . ASP A 1 199 ? 8.821 33.517 49.626 1.00 78.73 199 ASP S CA 1
ATOM 1471 C C . ASP A 1 199 ? 8.128 32.260 50.130 1.00 78.73 199 ASP S C 1
ATOM 1472 O O . ASP A 1 199 ? 8.810 31.347 50.605 1.00 78.73 199 ASP S O 1
ATOM 1477 N N . SER A 1 200 ? 6.800 32.195 50.050 1.00 86.32 200 SER S N 1
ATOM 1478 C CA . SER A 1 200 ? 6.082 30.973 50.381 1.00 86.32 200 SER S CA 1
ATOM 1479 C C . SER A 1 200 ? 6.554 29.827 49.491 1.00 86.32 200 SER S C 1
ATOM 1480 O O . SER A 1 200 ? 7.139 30.039 48.426 1.00 86.32 200 SER S O 1
ATOM 1483 N N . ASN A 1 201 ? 6.281 28.602 49.933 1.00 74.37 201 ASN S N 1
ATOM 1484 C CA . ASN A 1 201 ? 6.813 27.429 49.251 1.00 74.37 201 ASN S CA 1
ATOM 1485 C C . ASN A 1 201 ? 6.086 27.169 47.938 1.00 74.37 201 ASN S C 1
ATOM 1486 O O . ASN A 1 201 ? 5.436 26.132 47.773 1.00 74.37 201 ASN S O 1
ATOM 1491 N N . VAL A 1 202 ? 6.192 28.110 47.003 1.00 100.00 202 VAL S N 1
ATOM 1492 C CA . VAL A 1 202 ? 5.737 27.938 45.628 1.00 100.00 202 VAL S CA 1
ATOM 1493 C C . VAL A 1 202 ? 6.898 28.356 44.739 1.00 100.00 202 VAL S C 1
ATOM 1494 O O . VAL A 1 202 ? 7.312 29.523 44.763 1.00 100.00 202 VAL S O 1
ATOM 1498 N N . VAL A 1 203 ? 7.422 27.420 43.959 1.00 90.92 203 VAL S N 1
ATOM 1499 C CA . VAL A 1 203 ? 8.624 27.647 43.166 1.00 90.92 203 VAL S CA 1
ATOM 1500 C C . VAL A 1 203 ? 8.209 27.898 41.724 1.00 90.92 203 VAL S C 1
ATOM 1501 O O . VAL A 1 203 ? 7.545 27.057 41.105 1.00 90.92 203 VAL S O 1
ATOM 1505 N N . ASP A 1 204 ? 8.600 29.051 41.189 1.00 78.52 204 ASP S N 1
ATOM 1506 C CA . ASP A 1 204 ? 8.269 29.409 39.811 1.00 78.52 204 ASP S CA 1
ATOM 1507 C C . ASP A 1 204 ? 9.248 30.476 39.346 1.00 78.52 204 ASP S C 1
ATOM 1508 O O . ASP A 1 204 ? 9.206 31.609 39.837 1.00 78.52 204 ASP S O 1
ATOM 1513 N N . ALA A 1 205 ? 10.120 30.122 38.405 1.00 93.18 205 ALA S N 1
ATOM 1514 C CA . ALA A 1 205 ? 11.074 31.066 37.847 1.00 93.18 205 ALA S CA 1
ATOM 1515 C C . ALA A 1 205 ? 11.135 30.870 36.340 1.00 93.18 205 ALA S C 1
ATOM 1516 O O . ALA A 1 205 ? 11.130 29.738 35.846 1.00 93.18 205 ALA S O 1
ATOM 1518 N N . ILE A 1 206 ? 11.194 31.980 35.610 1.00 100.00 206 ILE S N 1
ATOM 1519 C CA . ILE A 1 206 ? 11.211 31.970 34.151 1.00 100.00 206 ILE S CA 1
ATOM 1520 C C . ILE A 1 206 ? 12.557 32.501 33.681 1.00 100.00 206 ILE S C 1
ATOM 1521 O O . ILE A 1 206 ? 12.989 33.578 34.105 1.00 100.00 206 ILE S O 1
ATOM 1526 N N . GLN A 1 207 ? 13.216 31.746 32.804 1.00 100.00 207 GLN S N 1
ATOM 1527 C CA . GLN A 1 207 ? 14.509 32.136 32.252 1.00 100.00 207 GLN S CA 1
ATOM 1528 C C . GLN A 1 207 ? 14.476 31.946 30.744 1.00 100.00 207 GLN S C 1
ATOM 1529 O O . GLN A 1 207 ? 14.033 30.901 30.259 1.00 100.00 207 GLN S O 1
ATOM 1535 N N . VAL A 1 208 ? 14.937 32.957 30.010 1.00 100.00 208 VAL S N 1
ATOM 1536 C CA . VAL A 1 208 ? 15.063 32.901 28.558 1.00 100.00 208 VAL S CA 1
ATOM 1537 C C . VAL A 1 208 ? 16.544 32.947 28.221 1.00 100.00 208 VAL S C 1
ATOM 1538 O O . VAL A 1 208 ? 17.267 33.815 28.718 1.00 100.00 208 VAL S O 1
ATOM 1542 N N . LYS A 1 209 ? 16.999 32.014 27.379 1.00 100.00 209 LYS S N 1
ATOM 1543 C CA . LYS A 1 209 ? 18.425 31.866 27.105 1.00 100.00 209 LYS S CA 1
ATOM 1544 C C . LYS A 1 209 ? 18.712 31.650 25.622 1.00 100.00 209 LYS S C 1
ATOM 1545 O O . LYS A 1 209 ? 19.554 30.817 25.271 1.00 100.00 209 LYS S O 1
ATOM 1551 N N . SER A 1 210 ? 18.049 32.386 24.733 1.00 72.96 210 SER S N 1
ATOM 1552 C CA . SER A 1 210 ? 18.283 32.171 23.312 1.00 72.96 210 SER S CA 1
ATOM 1553 C C . SER A 1 210 ? 17.968 33.422 22.509 1.00 72.96 210 SER S C 1
ATOM 1554 O O . SER A 1 210 ? 17.059 34.189 22.842 1.00 72.96 210 SER S O 1
ATOM 1557 N N . TYR A 1 211 ? 18.741 33.612 21.443 1.00 97.90 211 TYR S N 1
ATOM 1558 C CA . TYR A 1 211 ? 18.481 34.607 20.406 1.00 97.90 211 TYR S CA 1
ATOM 1559 C C . TYR A 1 211 ? 18.703 33.984 19.032 1.00 97.90 211 TYR S C 1
ATOM 1560 O O . TYR A 1 211 ? 19.385 34.539 18.172 1.00 97.90 211 TYR S O 1
ATOM 1569 N N . ALA A 1 212 ? 18.138 32.799 18.822 1.00 30.00 212 ALA S N 1
ATOM 1570 C CA . ALA A 1 212 ? 18.306 32.100 17.554 1.00 30.00 212 ALA S CA 1
ATOM 1571 C C . ALA A 1 212 ? 17.523 32.810 16.457 1.00 30.00 212 ALA S C 1
ATOM 1572 O O . ALA A 1 212 ? 16.291 32.731 16.409 1.00 30.00 212 ALA S O 1
ATOM 1574 N N . GLU A 1 213 ? 18.240 33.510 15.578 1.00 30.00 213 GLU S N 1
ATOM 1575 C CA . GLU A 1 213 ? 17.640 34.225 14.454 1.00 30.00 213 GLU S CA 1
ATOM 1576 C C . GLU A 1 213 ? 18.450 33.901 13.209 1.00 30.00 213 GLU S C 1
ATOM 1577 O O . GLU A 1 213 ? 19.675 33.782 13.288 1.00 30.00 213 GLU S O 1
ATOM 1583 N N . VAL A 1 214 ? 17.780 33.766 12.063 1.00 30.00 214 VAL S N 1
ATOM 1584 C CA . VAL A 1 214 ? 18.465 33.411 10.826 1.00 30.00 214 VAL S CA 1
ATOM 1585 C C . VAL A 1 214 ? 17.542 33.663 9.641 1.00 30.00 214 VAL S C 1
ATOM 1586 O O . VAL A 1 214 ? 16.315 33.643 9.769 1.00 30.00 214 VAL S O 1
ATOM 1590 N N . ILE A 1 215 ? 18.153 33.914 8.479 1.00 30.00 215 ILE S N 1
ATOM 1591 C CA . ILE A 1 215 ? 17.413 33.887 7.226 1.00 30.00 215 ILE S CA 1
ATOM 1592 C C . ILE A 1 215 ? 16.911 32.467 6.988 1.00 30.00 215 ILE S C 1
ATOM 1593 O O . ILE A 1 215 ? 17.448 31.496 7.534 1.00 30.00 215 ILE S O 1
ATOM 1598 N N . ASP A 1 216 ? 15.873 32.334 6.161 1.00 30.00 216 ASP S N 1
ATOM 1599 C CA . ASP A 1 216 ? 15.229 31.042 5.956 1.00 30.00 216 ASP S CA 1
ATOM 1600 C C . ASP A 1 216 ? 15.514 30.492 4.562 1.00 30.00 216 ASP S C 1
ATOM 1601 O O . ASP A 1 216 ? 16.201 29.477 4.433 1.00 30.00 216 ASP S O 1
ATOM 1606 N N . ALA A 1 217 ? 15.024 31.152 3.514 1.00 85.49 217 ALA S N 1
ATOM 1607 C CA . ALA A 1 217 ? 15.335 30.830 2.127 1.00 85.49 217 ALA S CA 1
ATOM 1608 C C . ALA A 1 217 ? 14.727 31.898 1.231 1.00 85.49 217 ALA S C 1
ATOM 1609 O O . ALA A 1 217 ? 13.530 32.179 1.342 1.00 85.49 217 ALA S O 1
ATOM 1611 N N . LYS A 1 218 ? 15.510 32.496 0.337 1.00 63.53 218 LYS S N 1
ATOM 1612 C CA . LYS A 1 218 ? 14.972 33.492 -0.587 1.00 63.53 218 LYS S CA 1
ATOM 1613 C C . LYS A 1 218 ? 14.757 32.838 -1.949 1.00 63.53 218 LYS S C 1
ATOM 1614 O O . LYS A 1 218 ? 15.508 33.042 -2.903 1.00 63.53 218 LYS S O 1
ATOM 1620 N N . PHE A 1 219 ? 13.694 32.038 -2.027 1.00 87.41 219 PHE S N 1
ATOM 1621 C CA . PHE A 1 219 ? 13.279 31.343 -3.246 1.00 87.41 219 PHE S CA 1
ATOM 1622 C C . PHE A 1 219 ? 11.790 31.621 -3.424 1.00 87.41 219 PHE S C 1
ATOM 1623 O O . PHE A 1 219 ? 10.952 30.845 -2.959 1.00 87.41 219 PHE S O 1
ATOM 1631 N N . ARG A 1 220 ? 11.458 32.723 -4.091 1.00 76.09 220 ARG S N 1
ATOM 1632 C CA . ARG A 1 220 ? 10.066 33.139 -4.193 1.00 76.09 220 ARG S CA 1
ATOM 1633 C C . ARG A 1 220 ? 9.323 32.509 -5.367 1.00 76.09 220 ARG S C 1
ATOM 1634 O O . ARG A 1 220 ? 8.098 32.655 -5.446 1.00 76.09 220 ARG S O 1
ATOM 1642 N N . TYR A 1 221 ? 10.025 31.804 -6.262 1.00 100.00 221 TYR S N 1
ATOM 1643 C CA . TYR A 1 221 ? 9.417 31.070 -7.369 1.00 100.00 221 TYR S CA 1
ATOM 1644 C C . TYR A 1 221 ? 8.482 31.949 -8.191 1.00 100.00 221 TYR S C 1
ATOM 1645 O O . TYR A 1 221 ? 7.257 31.810 -8.091 1.00 100.00 221 TYR S O 1
ATOM 1654 N N . PRO A 1 222 ? 9.008 32.861 -9.001 1.00 100.00 222 PRO S N 1
ATOM 1655 C CA . PRO A 1 222 ? 8.135 33.737 -9.785 1.00 100.00 222 PRO S CA 1
ATOM 1656 C C . PRO A 1 222 ? 7.383 32.969 -10.860 1.00 100.00 222 PRO S C 1
ATOM 1657 O O . PRO A 1 222 ? 7.806 31.907 -11.321 1.00 100.00 222 PRO S O 1
ATOM 1661 N N . LEU A 1 223 ? 6.228 33.522 -11.236 1.00 98.78 223 LEU S N 1
ATOM 1662 C CA . LEU A 1 223 ? 5.342 33.063 -12.306 1.00 98.78 223 LEU S CA 1
ATOM 1663 C C . LEU A 1 223 ? 4.570 31.797 -11.961 1.00 98.78 223 LEU S C 1
ATOM 1664 O O . LEU A 1 223 ? 3.750 31.357 -12.774 1.00 98.78 223 LEU S O 1
ATOM 1669 N N . THR A 1 224 ? 4.790 31.196 -10.796 1.00 100.00 224 THR S N 1
ATOM 1670 C CA . THR A 1 224 ? 4.125 29.954 -10.431 1.00 100.00 224 THR S CA 1
ATOM 1671 C C . THR A 1 224 ? 3.394 30.122 -9.106 1.00 100.00 224 THR S C 1
ATOM 1672 O O . THR A 1 224 ? 3.876 30.795 -8.192 1.00 100.00 224 THR S O 1
ATOM 1676 N N . GLY A 1 225 ? 2.218 29.503 -9.015 1.00 100.00 225 GLY S N 1
ATOM 1677 C CA . GLY A 1 225 ? 1.470 29.487 -7.776 1.00 100.00 225 GLY S CA 1
ATOM 1678 C C . GLY A 1 225 ? 2.083 28.532 -6.767 1.00 100.00 225 GLY S C 1
ATOM 1679 O O . GLY A 1 225 ? 2.668 27.513 -7.125 1.00 100.00 225 GLY S O 1
ATOM 1680 N N . LEU A 1 226 ? 1.941 28.870 -5.488 1.00 100.00 226 LEU S N 1
ATOM 1681 C CA . LEU A 1 226 ? 2.589 28.130 -4.412 1.00 100.00 226 LE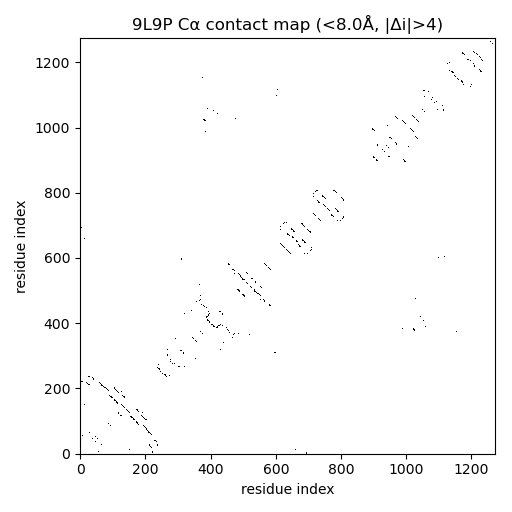U S CA 1
ATOM 1682 C C . LEU A 1 226 ? 1.559 27.741 -3.356 1.00 100.00 226 LEU S C 1
ATOM 1683 O O . LEU A 1 226 ? 0.398 28.157 -3.397 1.00 100.00 226 LEU S O 1
ATOM 1688 N N . LEU A 1 227 ? 2.008 26.930 -2.399 1.00 100.00 227 LEU S N 1
ATOM 1689 C CA . LEU A 1 227 ? 1.188 26.493 -1.274 1.00 100.00 227 LEU S CA 1
ATOM 1690 C C . LEU A 1 227 ? 2.111 25.928 -0.207 1.00 100.00 227 LEU S C 1
ATOM 1691 O O . LEU A 1 227 ? 2.927 25.049 -0.498 1.00 100.00 227 LEU S O 1
ATOM 1696 N N . PHE A 1 228 ? 1.971 26.420 1.024 1.00 100.00 228 PHE S N 1
ATOM 1697 C CA . PHE A 1 228 ? 2.846 26.042 2.132 1.00 100.00 228 PHE S CA 1
ATOM 1698 C C . PHE A 1 228 ? 1.968 25.597 3.300 1.00 100.00 228 PHE S C 1
ATOM 1699 O O . PHE A 1 228 ? 1.155 26.376 3.801 1.00 100.00 228 PHE S O 1
ATOM 1707 N N . VAL A 1 229 ? 2.137 24.348 3.732 1.00 100.00 229 VAL S N 1
ATOM 1708 C CA . VAL A 1 229 ? 1.338 23.761 4.804 1.00 100.00 229 VAL S CA 1
ATOM 1709 C C . VAL A 1 229 ? 2.267 23.270 5.904 1.00 100.00 229 VAL S C 1
ATOM 1710 O O . VAL A 1 229 ? 3.300 22.649 5.626 1.00 100.00 229 VAL S O 1
ATOM 1714 N N . GLU A 1 230 ? 1.899 23.550 7.152 1.00 100.00 230 GLU S N 1
ATOM 1715 C CA . GLU A 1 230 ? 2.685 23.149 8.311 1.00 100.00 230 GLU S CA 1
ATOM 1716 C C . GLU A 1 230 ? 1.782 22.467 9.328 1.00 100.00 230 GLU S C 1
ATOM 1717 O O . GLU A 1 230 ? 0.658 22.918 9.566 1.00 100.00 230 GLU S O 1
ATOM 1723 N N . PHE A 1 231 ? 2.279 21.390 9.930 1.00 100.00 231 PHE S N 1
ATOM 1724 C CA . PHE A 1 231 ? 1.551 20.698 10.986 1.00 100.00 231 PHE S CA 1
ATOM 1725 C C . PHE A 1 231 ? 2.556 19.931 11.840 1.00 100.00 231 PHE S C 1
ATOM 1726 O O . PHE A 1 231 ? 3.767 19.989 11.610 1.00 100.00 231 PHE S O 1
ATOM 1734 N N . ASP A 1 232 ? 2.042 19.218 12.835 1.00 100.00 232 ASP S N 1
ATOM 1735 C CA . ASP A 1 232 ? 2.869 18.448 13.750 1.00 100.00 232 ASP S CA 1
ATOM 1736 C C . ASP A 1 232 ? 3.024 17.010 13.261 1.00 100.00 232 ASP S C 1
ATOM 1737 O O . ASP A 1 232 ? 2.316 16.549 12.364 1.00 100.00 232 ASP S O 1
ATOM 1742 N N . SER A 1 233 ? 3.969 16.299 13.869 1.00 100.00 233 SER S N 1
ATOM 1743 C CA . SER A 1 233 ? 4.296 14.939 13.457 1.00 100.00 233 SER S CA 1
ATOM 1744 C C . SER A 1 233 ? 3.550 13.871 14.242 1.00 100.00 233 SER S C 1
ATOM 1745 O O . SER A 1 233 ? 3.317 12.781 13.710 1.00 100.00 233 SER S O 1
ATOM 1748 N N . LYS A 1 234 ? 3.176 14.151 15.492 1.00 100.00 234 LYS S N 1
ATOM 1749 C CA . LYS A 1 234 ? 2.459 13.161 16.289 1.00 100.00 234 LYS S CA 1
ATOM 1750 C C . LYS A 1 234 ? 1.084 12.861 15.713 1.00 100.00 234 LYS S C 1
ATOM 1751 O O . LYS A 1 234 ? 0.545 11.771 15.931 1.00 100.00 234 LYS S O 1
ATOM 1757 N N . MET A 1 235 ? 0.502 13.817 14.987 1.00 100.00 235 MET S N 1
ATOM 1758 C CA . MET A 1 235 ? -0.892 13.697 14.576 1.00 100.00 235 MET S CA 1
ATOM 1759 C C . MET A 1 235 ? -1.100 12.552 13.592 1.00 100.00 235 MET S C 1
ATOM 1760 O O . MET A 1 235 ? -2.171 11.937 13.580 1.00 100.00 235 MET S O 1
ATOM 1765 N N . PHE A 1 236 ? -0.101 12.236 12.779 1.00 100.00 236 PHE S N 1
ATOM 1766 C CA . PHE A 1 236 ? -0.216 11.139 11.817 1.00 100.00 236 PHE S CA 1
ATOM 1767 C C . PHE A 1 236 ? 0.775 10.029 12.130 1.00 100.00 236 PHE S C 1
ATOM 1768 O O . PHE A 1 236 ? 1.991 10.216 11.933 1.00 100.00 236 PHE S O 1
ATOM 1776 N N . PRO A 1 237 ? 0.322 8.871 12.609 1.00 100.00 237 PRO S N 1
ATOM 1777 C CA . PRO A 1 237 ? 1.215 7.720 12.783 1.00 100.00 237 PRO S CA 1
ATOM 1778 C C . PRO A 1 237 ? 1.297 6.806 11.572 1.00 100.00 237 PRO S C 1
ATOM 1779 O O . PRO A 1 237 ? 1.865 5.713 11.680 1.00 100.00 237 PRO S O 1
ATOM 1783 N N . ASN A 1 238 ? 0.750 7.222 10.435 1.00 82.23 238 ASN S N 1
ATOM 1784 C CA . ASN A 1 238 ? 0.691 6.393 9.236 1.00 82.23 238 ASN S CA 1
ATOM 1785 C C . ASN A 1 238 ? 0.969 7.292 8.036 1.00 82.23 238 ASN S C 1
ATOM 1786 O O . ASN A 1 238 ? 1.525 8.388 8.173 1.00 82.23 238 ASN S O 1
ATOM 1791 N N . GLN A 1 239 ? 0.608 6.813 6.847 1.00 100.00 239 GLN S N 1
ATOM 1792 C CA . GLN A 1 239 ? 0.868 7.535 5.607 1.00 100.00 239 GLN S CA 1
ATOM 1793 C C . GLN A 1 239 ? 0.327 8.958 5.669 1.00 100.00 239 GLN S C 1
ATOM 1794 O O . GLN A 1 239 ? -0.799 9.191 6.115 1.00 100.00 239 GLN S O 1
ATOM 1800 N N . LEU A 1 240 ? 1.147 9.907 5.220 1.00 100.00 240 LEU S N 1
ATOM 1801 C CA . LEU A 1 240 ? 0.754 11.305 5.225 1.00 100.00 240 LEU S CA 1
ATOM 1802 C C . LEU A 1 240 ? -0.414 11.531 4.264 1.00 100.00 240 LEU S C 1
ATOM 1803 O O . LEU A 1 240 ? -0.577 10.792 3.290 1.00 100.00 240 LEU S O 1
ATOM 1808 N N . PRO A 1 241 ? -1.243 12.541 4.517 1.00 100.00 241 PRO S N 1
ATOM 1809 C CA . PRO A 1 241 ? -2.435 12.747 3.691 1.00 100.00 241 PRO S CA 1
ATOM 1810 C C . PRO A 1 241 ? -2.176 13.612 2.468 1.00 100.00 241 PRO S C 1
ATOM 1811 O O . PRO A 1 241 ? -1.383 14.555 2.486 1.00 100.00 241 PRO S O 1
ATOM 1815 N N . THR A 1 242 ? -2.876 13.268 1.392 1.00 100.00 242 THR S N 1
ATOM 1816 C CA . THR A 1 242 ? -2.815 14.061 0.170 1.00 100.00 242 THR S CA 1
ATOM 1817 C C . THR A 1 242 ? -3.452 15.423 0.403 1.00 100.00 242 THR S C 1
ATOM 1818 O O . THR A 1 242 ? -4.534 15.523 0.989 1.00 100.00 242 THR S O 1
ATOM 1822 N N . ILE A 1 243 ? -2.782 16.474 -0.059 1.00 100.00 243 ILE S N 1
ATOM 1823 C CA . ILE A 1 243 ? -3.228 17.846 0.139 1.00 100.00 243 ILE S CA 1
ATOM 1824 C C . ILE A 1 243 ? -3.865 18.341 -1.152 1.00 100.00 243 ILE S C 1
ATOM 1825 O O . ILE A 1 243 ? -3.312 18.144 -2.241 1.00 100.00 243 ILE S O 1
ATOM 1830 N N . SER A 1 244 ? -5.024 18.981 -1.033 1.00 100.00 244 SER S N 1
ATOM 1831 C CA . SER A 1 244 ? -5.750 19.483 -2.189 1.00 100.00 244 SER S CA 1
ATOM 1832 C C . SER A 1 244 ? -6.487 20.759 -1.807 1.00 100.00 244 SER S C 1
ATOM 1833 O O . SER A 1 244 ? -6.737 21.029 -0.629 1.00 100.00 244 SER S O 1
ATOM 1836 N N . ILE A 1 245 ? -6.834 21.547 -2.822 1.00 100.00 245 ILE S N 1
ATOM 1837 C CA . ILE A 1 245 ? -7.553 22.799 -2.639 1.00 100.00 245 ILE S CA 1
ATOM 1838 C C . ILE A 1 245 ? -8.796 22.780 -3.516 1.00 100.00 245 ILE S C 1
ATOM 1839 O O . ILE A 1 245 ? -8.855 22.082 -4.533 1.00 100.00 245 ILE S O 1
ATOM 1844 N N . ARG A 1 246 ? -9.797 23.557 -3.114 1.00 100.00 246 ARG S N 1
ATOM 1845 C CA . ARG A 1 246 ? -11.021 23.753 -3.887 1.00 100.00 246 ARG S CA 1
ATOM 1846 C C . ARG A 1 246 ? -11.220 25.259 -4.040 1.00 100.00 246 ARG S C 1
ATOM 1847 O O . ARG A 1 246 ? -11.631 25.940 -3.094 1.00 100.00 246 ARG S O 1
ATOM 1855 N N . LYS A 1 247 ? -10.916 25.782 -5.222 1.00 30.00 247 LYS S N 1
ATOM 1856 C CA . LYS A 1 247 ? -10.996 27.215 -5.472 1.00 30.00 247 LYS S CA 1
ATOM 1857 C C . LYS A 1 247 ? -11.006 27.444 -6.979 1.00 30.00 247 LYS S C 1
ATOM 1858 O O . LYS A 1 247 ? -10.989 26.501 -7.770 1.00 30.00 247 LYS S O 1
ATOM 1864 N N . ARG A 1 248 ? -11.035 28.717 -7.370 1.00 30.00 248 ARG S N 1
ATOM 1865 C CA . ARG A 1 248 ? -11.014 29.088 -8.777 1.00 30.00 248 ARG S CA 1
ATOM 1866 C C . ARG A 1 248 ? -9.594 28.955 -9.326 1.00 30.00 248 ARG S C 1
ATOM 1867 O O . ARG A 1 248 ? -8.655 28.597 -8.611 1.00 30.00 248 ARG S O 1
ATOM 1875 N N . TRP A 1 249 ? -9.424 29.246 -10.609 1.00 30.00 249 TRP S N 1
ATOM 1876 C CA . TRP A 1 249 ? -8.187 28.879 -11.288 1.00 30.00 249 TRP S CA 1
ATOM 1877 C C . TRP A 1 249 ? -7.860 29.929 -12.342 1.00 30.00 249 TRP S C 1
ATOM 1878 O O . TRP A 1 249 ? -8.344 31.064 -12.277 1.00 30.00 249 TRP S O 1
ATOM 1889 N N . LYS A 1 250 ? -7.023 29.538 -13.303 1.00 30.00 250 LYS S N 1
ATOM 1890 C CA . LYS A 1 250 ? -6.358 30.415 -14.264 1.00 30.00 250 LYS S CA 1
ATOM 1891 C C . LYS A 1 250 ? -7.237 31.555 -14.758 1.00 30.00 250 LYS S C 1
ATOM 1892 O O . LYS A 1 250 ? -8.389 31.348 -15.145 1.00 30.00 250 LYS S O 1
ATOM 1898 N N . ILE A 1 251 ? -6.675 32.761 -14.742 1.00 30.00 251 ILE S N 1
ATOM 1899 C CA . ILE A 1 251 ? -7.349 33.943 -15.263 1.00 30.00 251 ILE S CA 1
ATOM 1900 C C . ILE A 1 251 ? -7.238 33.945 -16.781 1.00 30.00 251 ILE S C 1
ATOM 1901 O O . ILE A 1 251 ? -6.143 33.806 -17.337 1.00 30.00 251 ILE S O 1
ATOM 1906 N N . VAL A 1 252 ? -8.371 34.111 -17.457 1.00 30.00 252 VAL S N 1
ATOM 1907 C CA . VAL A 1 252 ? -8.454 33.959 -18.901 1.00 30.00 252 VAL S CA 1
ATOM 1908 C C . VAL A 1 252 ? -8.727 35.318 -19.535 1.00 30.00 252 VAL S C 1
ATOM 1909 O O . VAL A 1 252 ? -9.178 36.264 -18.881 1.00 30.00 252 VAL S O 1
ATOM 1913 N N . ASN A 1 253 ? -8.438 35.411 -20.834 1.00 30.00 253 ASN S N 1
ATOM 1914 C CA . ASN A 1 253 ? -8.766 36.604 -21.605 1.00 30.00 253 ASN S CA 1
ATOM 1915 C C . ASN A 1 253 ? -10.263 36.652 -21.886 1.00 30.00 253 ASN S C 1
ATOM 1916 O O . ASN A 1 253 ? -10.759 35.952 -22.774 1.00 30.00 253 ASN S O 1
ATOM 1921 N N . VAL A 1 254 ? -10.984 37.473 -21.129 1.00 30.00 254 VAL S N 1
ATOM 1922 C CA . VAL A 1 254 ? -12.437 37.585 -21.224 1.00 30.00 254 VAL S CA 1
ATOM 1923 C C . VAL A 1 254 ? -12.766 38.813 -22.068 1.00 30.00 254 VAL S C 1
ATOM 1924 O O . VAL A 1 254 ? -12.052 39.822 -21.987 1.00 30.00 254 VAL S O 1
ATOM 1928 N N . PRO A 1 255 ? -13.819 38.777 -22.903 1.00 30.00 255 PRO S N 1
ATOM 1929 C CA . PRO A 1 255 ? -14.164 39.969 -23.696 1.00 30.00 255 PRO S CA 1
ATOM 1930 C C . PRO A 1 255 ? -14.571 41.152 -22.832 1.00 30.00 255 PRO S C 1
ATOM 1931 O O . PRO A 1 255 ? -14.739 41.020 -21.616 1.00 30.00 255 PRO S O 1
ATOM 1935 N N . SER A 1 256 ? -14.741 42.317 -23.459 1.00 30.00 256 SER S N 1
ATOM 1936 C CA . SER A 1 256 ? -14.971 43.550 -22.712 1.00 30.00 256 SER S CA 1
ATOM 1937 C C . SER A 1 256 ? -16.359 43.574 -22.081 1.00 30.00 256 SER S C 1
ATOM 1938 O O . SER A 1 256 ? -16.493 43.654 -20.856 1.00 30.00 256 SER S O 1
ATOM 1941 N N . ASN A 1 257 ? -17.404 43.505 -22.906 1.00 30.00 257 ASN S N 1
ATOM 1942 C CA . ASN A 1 257 ? -18.781 43.559 -22.417 1.00 30.00 257 ASN S CA 1
ATOM 1943 C C . ASN A 1 257 ? -19.241 42.180 -21.942 1.00 30.00 257 ASN S C 1
ATOM 1944 O O . ASN A 1 257 ? -20.125 41.544 -22.514 1.00 30.00 257 ASN S O 1
ATOM 1949 N N . TYR A 1 258 ? -18.622 41.726 -20.855 1.00 100.00 258 TYR S N 1
ATOM 1950 C CA . TYR A 1 258 ? -18.899 40.400 -20.315 1.00 100.00 258 TYR S CA 1
ATOM 1951 C C . TYR A 1 258 ? -18.663 40.416 -18.814 1.00 100.00 258 TYR S C 1
ATOM 1952 O O . TYR A 1 258 ? -17.562 40.744 -18.364 1.00 100.00 258 TYR S O 1
ATOM 1961 N N . ASP A 1 259 ? -19.694 40.067 -18.046 1.00 100.00 259 ASP S N 1
ATOM 1962 C CA . ASP A 1 259 ? -19.560 39.901 -16.609 1.00 100.00 259 ASP S CA 1
ATOM 1963 C C . ASP A 1 259 ? -19.633 38.414 -16.308 1.00 100.00 259 ASP S C 1
ATOM 1964 O O . ASP A 1 259 ? -20.723 37.829 -16.396 1.00 100.00 259 ASP S O 1
ATOM 1969 N N . PRO A 1 260 ? -18.521 37.763 -15.956 1.00 100.00 260 PRO S N 1
ATOM 1970 C CA . PRO A 1 260 ? -18.548 36.298 -15.804 1.00 100.00 260 PRO S CA 1
ATOM 1971 C C . PRO A 1 260 ? -19.511 35.803 -14.738 1.00 100.00 260 PRO S C 1
ATOM 1972 O O . PRO A 1 260 ? -20.112 34.734 -14.903 1.00 100.00 260 PRO S O 1
ATOM 1976 N N . GLU A 1 261 ? -19.675 36.552 -13.645 1.00 100.00 261 GLU S N 1
ATOM 1977 C CA . GLU A 1 261 ? -20.510 36.071 -12.550 1.00 100.00 261 GLU S CA 1
ATOM 1978 C C . GLU A 1 261 ? -21.983 36.044 -12.937 1.00 100.00 261 GLU S C 1
ATOM 1979 O O . GLU A 1 261 ? -22.674 35.050 -12.692 1.00 100.00 261 GLU S O 1
ATOM 1985 N N . SER A 1 262 ? -22.481 37.118 -13.545 1.00 98.22 262 SER S N 1
ATOM 1986 C CA . SER A 1 262 ? -23.890 37.225 -13.894 1.00 98.22 262 SER S CA 1
ATOM 1987 C C . SER A 1 262 ? -24.187 36.829 -15.335 1.00 98.22 262 SER S C 1
ATOM 1988 O O . SER A 1 262 ? -25.362 36.733 -15.703 1.00 98.22 262 SER S O 1
ATOM 1991 N N . ARG A 1 263 ? -23.158 36.595 -16.152 1.00 100.00 263 ARG S N 1
ATOM 1992 C CA . ARG A 1 263 ? -23.316 36.141 -17.536 1.00 100.00 263 ARG S CA 1
ATOM 1993 C C . ARG A 1 263 ? -24.188 37.108 -18.340 1.00 100.00 263 ARG S C 1
ATOM 1994 O O . ARG A 1 263 ? -25.268 36.768 -18.824 1.00 100.00 263 ARG S O 1
ATOM 2002 N N . THR A 1 264 ? -23.696 38.334 -18.474 1.00 96.41 264 THR S N 1
ATOM 2003 C CA . THR A 1 264 ? -24.405 39.382 -19.192 1.00 96.41 264 THR S CA 1
ATOM 2004 C C . THR A 1 264 ? -23.785 39.618 -20.563 1.00 96.41 264 THR S C 1
ATOM 2005 O O . THR A 1 264 ? -22.691 39.142 -20.876 1.00 96.41 264 THR S O 1
ATOM 2009 N N . TYR A 1 265 ? -24.511 40.371 -21.388 1.00 79.04 265 TYR S N 1
ATOM 2010 C CA . TYR A 1 265 ? -24.065 40.730 -22.736 1.00 79.04 265 TYR S CA 1
ATOM 2011 C C . TYR A 1 265 ? -24.551 42.148 -23.016 1.00 79.04 265 TYR S C 1
ATOM 2012 O O . TYR A 1 265 ? -25.714 42.352 -23.381 1.00 79.04 265 TYR S O 1
ATOM 2021 N N . ASN A 1 266 ? -23.660 43.126 -22.836 1.00 24.84 266 ASN S N 1
ATOM 2022 C CA . ASN A 1 266 ? -24.034 44.522 -23.044 1.00 24.84 266 ASN S CA 1
ATOM 2023 C C . ASN A 1 266 ? -24.382 44.787 -24.504 1.00 24.84 266 ASN S C 1
ATOM 2024 O O . ASN A 1 266 ? -25.343 45.505 -24.805 1.00 24.84 266 ASN S O 1
ATOM 2029 N N . GLY A 1 267 ? -23.612 44.221 -25.423 1.00 71.75 267 GLY S N 1
ATOM 2030 C CA . GLY A 1 267 ? -23.839 44.391 -26.843 1.00 71.75 267 GLY S CA 1
ATOM 2031 C C . GLY A 1 267 ? -22.716 45.164 -27.514 1.00 71.75 267 GLY S C 1
ATOM 2032 O O . GLY A 1 267 ? -21.928 45.861 -26.878 1.00 71.75 267 GLY S O 1
ATOM 2033 N N . ASN A 1 268 ? -22.667 45.013 -28.837 1.00 67.55 268 ASN S N 1
ATOM 2034 C CA . ASN A 1 268 ? -21.674 45.668 -29.687 1.00 67.55 268 ASN S CA 1
ATOM 2035 C C . ASN A 1 268 ? -20.251 45.299 -29.251 1.00 67.55 268 ASN S C 1
ATOM 2036 O O . ASN A 1 268 ? -19.468 46.124 -28.784 1.00 67.55 268 ASN S O 1
ATOM 2041 N N . TRP A 1 269 ? -19.957 44.011 -29.406 1.00 77.46 269 TRP S N 1
ATOM 2042 C CA . TRP A 1 269 ? -18.646 43.470 -29.069 1.00 77.46 269 TRP S CA 1
ATOM 2043 C C . TRP A 1 269 ? -17.591 44.069 -29.994 1.00 77.46 269 TRP S C 1
ATOM 2044 O O . TRP A 1 269 ? -17.676 43.921 -31.218 1.00 77.46 269 TRP S O 1
ATOM 2055 N N . ASP A 1 270 ? -16.596 44.745 -29.414 1.00 50.79 270 ASP S N 1
ATOM 2056 C CA . ASP A 1 270 ? -15.666 45.565 -30.184 1.00 50.79 270 ASP S CA 1
ATOM 2057 C C . ASP A 1 270 ? -14.227 45.054 -30.167 1.00 50.79 270 ASP S C 1
ATOM 2058 O O . ASP A 1 270 ? -13.343 45.733 -30.701 1.00 50.79 270 ASP S O 1
ATOM 2063 N N . GLY A 1 271 ? -13.964 43.890 -29.574 1.00 30.00 271 GLY S N 1
ATOM 2064 C CA . GLY A 1 271 ? -12.656 43.278 -29.662 1.00 30.00 271 GLY S CA 1
ATOM 2065 C C . GLY A 1 271 ? -11.721 43.525 -28.495 1.00 30.00 271 GLY S C 1
ATOM 2066 O O . GLY A 1 271 ? -10.714 42.817 -28.377 1.00 30.00 271 GLY S O 1
ATOM 2067 N N . THR A 1 272 ? -12.011 44.495 -27.631 1.00 55.69 272 THR S N 1
ATOM 2068 C CA . THR A 1 272 ? -11.129 44.768 -26.503 1.00 55.69 272 THR S CA 1
ATOM 2069 C C . THR A 1 272 ? -11.222 43.661 -25.458 1.00 55.69 272 THR S C 1
ATOM 2070 O O . THR A 1 272 ? -12.301 43.143 -25.164 1.00 55.69 272 THR S O 1
ATOM 2074 N N . PHE A 1 273 ? -10.075 43.317 -24.877 1.00 100.00 273 PHE S N 1
ATOM 2075 C CA . PHE A 1 273 ? -9.967 42.191 -23.964 1.00 100.00 273 PHE S CA 1
ATOM 2076 C C . PHE A 1 273 ? -9.624 42.662 -22.557 1.00 100.00 273 PHE S C 1
ATOM 2077 O O . PHE A 1 273 ? -8.919 43.658 -22.368 1.00 100.00 273 PHE S O 1
ATOM 2085 N N . LYS A 1 274 ? -10.136 41.932 -21.568 1.00 100.00 274 LYS S N 1
ATOM 2086 C CA . LYS A 1 274 ? -9.818 42.138 -20.163 1.00 100.00 274 LYS S CA 1
ATOM 2087 C C . LYS A 1 274 ? -9.455 40.792 -19.543 1.00 100.00 274 LYS S C 1
ATOM 2088 O O . LYS A 1 274 ? -9.560 39.742 -20.183 1.00 100.00 274 LYS S O 1
ATOM 2094 N N . LYS A 1 275 ? -9.021 40.820 -18.286 1.00 100.00 275 LYS S N 1
ATOM 2095 C CA . LYS A 1 275 ? -8.565 39.629 -17.583 1.00 100.00 275 LYS S CA 1
ATOM 2096 C C . LYS A 1 275 ? -9.489 39.353 -16.404 1.00 100.00 275 LYS S C 1
ATOM 2097 O O . LYS A 1 275 ? -9.701 40.229 -15.561 1.00 100.00 275 LYS S O 1
ATOM 2103 N N . ALA A 1 276 ? -10.026 38.137 -16.346 1.00 100.00 276 ALA S N 1
ATOM 2104 C CA . ALA A 1 276 ? -10.909 37.717 -15.265 1.00 100.00 276 ALA S CA 1
ATOM 2105 C C . ALA A 1 276 ? -10.963 36.193 -15.263 1.00 100.00 276 ALA S C 1
ATOM 2106 O O . ALA A 1 276 ? -10.214 35.525 -15.984 1.00 100.00 276 ALA S O 1
ATOM 2108 N N . TRP A 1 277 ? -11.862 35.639 -14.454 1.00 86.38 277 TRP S N 1
ATOM 2109 C CA . TRP A 1 277 ? -12.044 34.198 -14.344 1.00 86.38 277 TRP S CA 1
ATOM 2110 C C . TRP A 1 277 ? -13.334 33.795 -15.043 1.00 86.38 277 TRP S C 1
ATOM 2111 O O . TRP A 1 277 ? -14.347 34.495 -14.947 1.00 86.38 277 TRP S O 1
ATOM 2122 N N . THR A 1 278 ? -13.296 32.666 -15.747 1.00 100.00 278 THR S N 1
ATOM 2123 C CA . THR A 1 278 ? -14.472 32.184 -16.457 1.00 100.00 278 THR S CA 1
ATOM 2124 C C . THR A 1 278 ? -14.413 30.669 -16.559 1.00 100.00 278 THR S C 1
ATOM 2125 O O . THR A 1 278 ? -13.348 30.058 -16.445 1.00 100.00 278 THR S O 1
ATOM 2129 N N . ASN A 1 279 ? -15.585 30.072 -16.776 1.00 94.92 279 ASN S N 1
ATOM 2130 C CA . ASN A 1 279 ? -15.708 28.643 -17.020 1.00 94.92 279 ASN S CA 1
ATOM 2131 C C . ASN A 1 279 ? -16.172 28.330 -18.433 1.00 94.92 279 ASN S C 1
ATOM 2132 O O . ASN A 1 279 ? -16.325 27.151 -18.771 1.00 94.92 279 ASN S O 1
ATOM 2137 N N . ASN A 1 280 ? -16.403 29.342 -19.257 1.00 100.00 280 ASN S N 1
ATOM 2138 C CA . ASN A 1 280 ? -16.873 29.116 -20.613 1.00 100.00 280 ASN S CA 1
ATOM 2139 C C . ASN A 1 280 ? -15.757 28.483 -21.439 1.00 100.00 280 ASN S C 1
ATOM 2140 O O . ASN A 1 280 ? -14.676 29.076 -21.567 1.00 100.00 280 ASN S O 1
ATOM 2145 N N . PRO A 1 281 ? -15.972 27.296 -22.013 1.00 100.00 281 PRO S N 1
ATOM 2146 C CA . PRO A 1 281 ? -14.917 26.685 -22.838 1.00 100.00 281 PRO S CA 1
ATOM 2147 C C . PRO A 1 281 ? -14.587 27.482 -24.084 1.00 100.00 281 PRO S C 1
ATOM 2148 O O . PRO A 1 281 ? -13.515 27.270 -24.663 1.00 100.00 281 PRO S O 1
ATOM 2152 N N . ALA A 1 282 ? -15.467 28.384 -24.521 1.00 100.00 282 ALA S N 1
ATOM 2153 C CA . ALA A 1 282 ? -15.158 29.211 -25.682 1.00 100.00 282 ALA S CA 1
ATOM 2154 C C . ALA A 1 282 ? -13.946 30.093 -25.418 1.00 100.00 282 ALA S C 1
ATOM 2155 O O . ALA A 1 282 ? -13.085 30.258 -26.290 1.00 100.00 282 ALA S O 1
ATOM 2157 N N . TRP A 1 283 ? -13.858 30.663 -24.219 1.00 100.00 283 TRP S N 1
ATOM 2158 C CA . TRP A 1 283 ? -12.749 31.554 -23.906 1.00 100.00 283 TRP S CA 1
ATOM 2159 C C . TRP A 1 283 ? -11.547 30.821 -23.328 1.00 100.00 283 TRP S C 1
ATOM 2160 O O . TRP A 1 283 ? -10.410 31.258 -23.541 1.00 100.00 283 TRP S O 1
ATOM 2171 N N . VAL A 1 284 ? -11.741 29.720 -22.599 1.00 100.00 284 VAL S N 1
ATOM 2172 C CA . VAL A 1 284 ? -10.587 28.850 -22.417 1.00 100.00 284 VAL S CA 1
ATOM 2173 C C . VAL A 1 284 ? -10.625 27.811 -23.536 1.00 100.00 284 VAL S C 1
ATOM 2174 O O . VAL A 1 284 ? -10.835 26.612 -23.309 1.00 100.00 284 VAL S O 1
ATOM 2178 N N . LEU A 1 285 ? -10.427 28.285 -24.763 1.00 100.00 285 LEU S N 1
ATOM 2179 C CA . LEU A 1 285 ? -9.876 27.528 -25.875 1.00 100.00 285 LEU S CA 1
ATOM 2180 C C . LEU A 1 285 ? -8.939 28.498 -26.573 1.00 100.00 285 LEU S C 1
ATOM 2181 O O . LEU A 1 285 ? -7.837 28.145 -27.002 1.00 100.00 285 LEU S O 1
ATOM 2186 N N . TYR A 1 286 ? -9.398 29.749 -26.646 1.00 100.00 286 TYR S N 1
ATOM 2187 C CA . TYR A 1 286 ? -8.619 30.847 -27.202 1.00 100.00 286 TYR S CA 1
ATOM 2188 C C . TYR A 1 286 ? -7.369 31.100 -26.379 1.00 100.00 286 TYR S C 1
ATOM 2189 O O . TYR A 1 286 ? -6.331 31.490 -26.925 1.00 100.00 286 TYR S O 1
ATOM 2198 N N . ASP A 1 287 ? -7.451 30.882 -25.067 1.00 100.00 287 ASP S N 1
ATOM 2199 C CA . ASP A 1 287 ? -6.292 31.072 -24.206 1.00 100.00 287 ASP S CA 1
ATOM 2200 C C . ASP A 1 287 ? -5.196 30.075 -24.560 1.00 100.00 287 ASP S C 1
ATOM 2201 O O . ASP A 1 287 ? -4.012 30.428 -24.607 1.00 100.00 287 ASP S O 1
ATOM 2206 N N . LEU A 1 288 ? -5.577 28.824 -24.837 1.00 100.00 288 LEU S N 1
ATOM 2207 C CA . LEU A 1 288 ? -4.589 27.799 -25.167 1.00 100.00 288 LEU S CA 1
ATOM 2208 C C . LEU A 1 288 ? -3.978 28.031 -26.544 1.00 100.00 288 LEU S C 1
ATOM 2209 O O . LEU A 1 288 ? -2.778 27.811 -26.740 1.00 100.00 288 LEU S O 1
ATOM 2214 N N . MET A 1 289 ? -4.785 28.470 -27.512 1.00 100.00 289 MET S N 1
ATOM 2215 C CA . MET A 1 289 ? -4.311 28.580 -28.888 1.00 100.00 289 MET S CA 1
ATOM 2216 C C . MET A 1 289 ? -3.343 29.737 -29.097 1.00 100.00 289 MET S C 1
ATOM 2217 O O . MET A 1 289 ? -2.756 29.841 -30.179 1.00 100.00 289 MET S O 1
ATOM 2222 N N . ILE A 1 290 ? -3.161 30.604 -28.106 1.00 100.00 290 ILE S N 1
ATOM 2223 C CA . ILE A 1 290 ? -2.389 31.824 -28.304 1.00 100.00 290 ILE S CA 1
ATOM 2224 C C . ILE A 1 290 ? -1.237 31.978 -27.315 1.00 100.00 290 ILE S C 1
ATOM 2225 O O . ILE A 1 290 ? -0.254 32.666 -27.640 1.00 100.00 290 ILE S O 1
ATOM 2230 N N . ASN A 1 291 ? -1.275 31.327 -26.152 1.00 100.00 291 ASN S N 1
ATOM 2231 C CA . ASN A 1 291 ? -0.190 31.464 -25.187 1.00 100.00 291 ASN S CA 1
ATOM 2232 C C . ASN A 1 291 ? 1.146 31.067 -25.801 1.00 100.00 291 ASN S C 1
ATOM 2233 O O . ASN A 1 291 ? 1.248 30.081 -26.534 1.00 100.00 291 ASN S O 1
ATOM 2238 N N . GLN A 1 292 ? 2.176 31.849 -25.496 1.00 97.76 292 GLN S N 1
ATOM 2239 C CA . GLN A 1 292 ? 3.518 31.605 -26.004 1.00 97.76 292 GLN S CA 1
ATOM 2240 C C . GLN A 1 292 ? 4.371 30.770 -25.062 1.00 97.76 292 GLN S C 1
ATOM 2241 O O . GLN A 1 292 ? 5.311 30.110 -25.514 1.00 97.76 292 GLN S O 1
ATOM 2247 N N . ARG A 1 293 ? 4.066 30.790 -23.763 1.00 70.97 293 ARG S N 1
ATOM 2248 C CA . ARG A 1 293 ? 4.837 30.005 -22.810 1.00 70.97 293 ARG S CA 1
ATOM 2249 C C . ARG A 1 293 ? 4.495 28.523 -22.899 1.00 70.97 293 ARG S C 1
ATOM 2250 O O . ARG A 1 293 ? 5.389 27.671 -22.870 1.00 70.97 293 ARG S O 1
ATOM 2258 N N . TYR A 1 294 ? 3.203 28.194 -23.004 1.00 79.28 294 TYR S N 1
ATOM 2259 C CA . TYR A 1 294 ? 2.752 26.806 -22.969 1.00 79.28 294 TYR S CA 1
ATOM 2260 C C . TYR A 1 294 ? 1.606 26.549 -23.943 1.00 79.28 294 TYR S C 1
ATOM 2261 O O . TYR A 1 294 ? 0.831 25.607 -23.755 1.00 79.28 294 TYR S O 1
ATOM 2270 N N . GLY A 1 295 ? 1.480 27.364 -24.987 1.00 91.65 295 GLY S N 1
ATOM 2271 C CA . GLY A 1 295 ? 0.340 27.250 -25.878 1.00 91.65 295 GLY S CA 1
ATOM 2272 C C . GLY A 1 295 ? 0.649 26.721 -27.263 1.00 91.65 295 GLY S C 1
ATOM 2273 O O . GLY A 1 295 ? 1.346 25.713 -27.411 1.00 91.65 295 GLY S O 1
ATOM 2274 N N . LEU A 1 296 ? 0.130 27.399 -28.292 1.00 56.90 296 LEU S N 1
ATOM 2275 C CA . LEU A 1 296 ? 0.186 26.901 -29.660 1.00 56.90 296 LEU S CA 1
ATOM 2276 C C . LEU A 1 296 ? 1.094 27.699 -30.587 1.00 56.90 296 LEU S C 1
ATOM 2277 O O . LEU A 1 296 ? 1.515 27.160 -31.614 1.00 56.90 296 LEU S O 1
ATOM 2282 N N . ASP A 1 297 ? 1.408 28.951 -30.259 1.00 96.27 297 ASP S N 1
ATOM 2283 C CA . ASP A 1 297 ? 2.264 29.794 -31.091 1.00 96.27 297 ASP S CA 1
ATOM 2284 C C . ASP A 1 297 ? 3.700 29.799 -30.584 1.00 96.27 297 ASP S C 1
ATOM 2285 O O . ASP A 1 297 ? 4.375 30.833 -30.577 1.00 96.27 297 ASP S O 1
ATOM 2290 N N . GLN A 1 298 ? 4.173 28.626 -30.150 1.00 99.53 298 GLN S N 1
ATOM 2291 C CA . GLN A 1 298 ? 5.448 28.510 -29.450 1.00 99.53 298 GLN S CA 1
ATOM 2292 C C . GLN A 1 298 ? 6.604 29.141 -30.215 1.00 99.53 298 GLN S C 1
ATOM 2293 O O . GLN A 1 298 ? 7.527 29.684 -29.599 1.00 99.53 298 GLN S O 1
ATOM 2299 N N . LYS A 1 299 ? 6.578 29.089 -31.543 1.00 89.19 299 LYS S N 1
ATOM 2300 C CA . LYS A 1 299 ? 7.694 29.621 -32.325 1.00 89.19 299 LYS S CA 1
ATOM 2301 C C . LYS A 1 299 ? 7.511 31.103 -32.640 1.00 89.19 299 LYS S C 1
ATOM 2302 O O . LYS A 1 299 ? 7.724 31.546 -33.766 1.00 89.19 299 LYS S O 1
ATOM 2308 N N . GLU A 1 300 ? 7.154 31.882 -31.615 1.00 88.67 300 GLU S N 1
ATOM 2309 C CA . GLU A 1 300 ? 7.079 33.341 -31.669 1.00 88.67 300 GLU S CA 1
ATOM 2310 C C . GLU A 1 300 ? 6.448 33.890 -32.945 1.00 88.67 300 GLU S C 1
ATOM 2311 O O . GLU A 1 300 ? 6.904 34.911 -33.472 1.00 88.67 300 GLU S O 1
ATOM 2317 N N . LEU A 1 301 ? 5.412 33.232 -33.458 1.00 87.40 301 LEU S N 1
ATOM 2318 C CA . LEU A 1 301 ? 4.660 33.724 -34.603 1.00 87.40 301 LEU S CA 1
ATOM 2319 C C . LEU A 1 301 ? 3.245 34.062 -34.157 1.00 87.40 301 LEU S C 1
ATOM 2320 O O . LEU A 1 301 ? 2.549 33.211 -33.595 1.00 87.40 301 LEU S O 1
ATOM 2325 N N . GLY A 1 302 ? 2.821 35.295 -34.412 1.00 93.08 302 GLY S N 1
ATOM 2326 C CA . GLY A 1 302 ? 1.453 35.677 -34.126 1.00 93.08 302 GLY S CA 1
ATOM 2327 C C . GLY A 1 302 ? 0.477 35.019 -35.076 1.00 93.08 302 GLY S C 1
ATOM 2328 O O . GLY A 1 302 ? 0.411 35.379 -36.256 1.00 93.08 302 GLY S O 1
ATOM 2329 N N . ILE A 1 303 ? -0.285 34.053 -34.579 1.00 100.00 303 ILE S N 1
ATOM 2330 C CA . ILE A 1 303 ? -1.246 33.338 -35.407 1.00 100.00 303 ILE S CA 1
ATOM 2331 C C . ILE A 1 303 ? -2.583 34.066 -35.357 1.00 100.00 303 ILE S C 1
ATOM 2332 O O . ILE A 1 303 ? -2.889 34.801 -34.416 1.00 100.00 303 ILE S O 1
ATOM 2337 N N . ALA A 1 304 ? -3.389 33.861 -36.394 1.00 100.00 304 ALA S N 1
ATOM 2338 C CA . ALA A 1 304 ? -4.663 34.550 -36.539 1.00 100.00 304 ALA S CA 1
ATOM 2339 C C . ALA A 1 304 ? -5.802 33.624 -36.139 1.00 100.00 304 ALA S C 1
ATOM 2340 O O . ALA A 1 304 ? -5.886 32.488 -36.618 1.00 100.00 304 ALA S O 1
ATOM 2342 N N . VAL A 1 305 ? -6.673 34.114 -35.260 1.00 100.00 305 VAL S N 1
ATOM 2343 C CA . VAL A 1 305 ? -7.849 33.383 -34.805 1.00 100.00 305 VAL S CA 1
ATOM 2344 C C . VAL A 1 305 ? -9.071 34.260 -35.037 1.00 100.00 305 VAL S C 1
ATOM 2345 O O . VAL A 1 305 ? -9.022 35.477 -34.830 1.00 100.00 305 VAL S O 1
ATOM 2349 N N . ASP A 1 306 ? -10.166 33.642 -35.468 1.00 100.00 306 ASP S N 1
ATOM 2350 C CA . ASP A 1 306 ? -11.393 34.371 -35.769 1.00 100.00 306 ASP S CA 1
ATOM 2351 C C . ASP A 1 306 ? -12.081 34.661 -34.441 1.00 100.00 306 ASP S C 1
ATOM 2352 O O . ASP A 1 306 ? -12.577 33.746 -33.774 1.00 100.00 306 ASP S O 1
ATOM 2357 N N . LYS A 1 307 ? -12.112 35.936 -34.054 1.00 100.00 307 LYS S N 1
ATOM 2358 C CA . LYS A 1 307 ? -12.729 36.316 -32.790 1.00 100.00 307 LYS S CA 1
ATOM 2359 C C . LYS A 1 307 ? -14.250 36.299 -32.860 1.00 100.00 307 LYS S C 1
ATOM 2360 O O . LYS A 1 307 ? -14.905 36.001 -31.856 1.00 100.00 307 LYS S O 1
ATOM 2366 N N . TRP A 1 308 ? -14.827 36.622 -34.018 1.00 100.00 308 TRP S N 1
ATOM 2367 C CA . TRP A 1 308 ? -16.281 36.716 -34.121 1.00 100.00 308 TRP S CA 1
ATOM 2368 C C . TRP A 1 308 ? -16.940 35.351 -33.958 1.00 100.00 308 TRP S C 1
ATOM 2369 O O . TRP A 1 308 ? -17.979 35.227 -33.296 1.00 100.00 308 TRP S O 1
ATOM 2380 N N . ALA A 1 309 ? -16.353 34.315 -34.562 1.00 100.00 309 ALA S N 1
ATOM 2381 C CA . ALA A 1 309 ? -16.893 32.968 -34.400 1.00 100.00 309 ALA S CA 1
ATOM 2382 C C . ALA A 1 309 ? -16.829 32.527 -32.945 1.00 100.00 309 ALA S C 1
ATOM 2383 O O . ALA A 1 309 ? -17.768 31.903 -32.437 1.00 100.00 309 ALA S O 1
ATOM 2385 N N . LEU A 1 310 ? -15.736 32.855 -32.252 1.00 100.00 310 LEU S N 1
ATOM 2386 C CA . LEU A 1 310 ? -15.637 32.513 -30.839 1.00 100.00 310 LEU S CA 1
ATOM 2387 C C . LEU A 1 310 ? -16.626 33.310 -29.997 1.00 100.00 310 LEU S C 1
ATOM 2388 O O . LEU A 1 310 ? -17.143 32.790 -29.003 1.00 100.00 310 LEU S O 1
ATOM 2393 N N . TYR A 1 311 ? -16.908 34.560 -30.372 1.00 100.00 311 TYR S N 1
ATOM 2394 C CA . TYR A 1 311 ? -17.923 35.326 -29.656 1.00 100.00 311 TYR S CA 1
ATOM 2395 C C . TYR A 1 311 ? -19.305 34.710 -29.830 1.00 100.00 311 TYR S C 1
ATOM 2396 O O . TYR A 1 311 ? -20.082 34.625 -28.872 1.00 100.00 311 TYR S O 1
ATOM 2405 N N . GLU A 1 312 ? -19.635 34.283 -31.052 1.00 100.00 312 GLU S N 1
ATOM 2406 C CA . GLU A 1 312 ? -20.906 33.594 -31.260 1.00 100.00 312 GLU S CA 1
ATOM 2407 C C . GLU A 1 312 ? -20.953 32.275 -30.498 1.00 100.00 312 GLU S C 1
ATOM 2408 O O . GLU A 1 312 ? -22.004 31.905 -29.957 1.00 100.00 312 GLU S O 1
ATOM 2414 N N . ALA A 1 313 ? -19.827 31.562 -30.443 1.00 100.00 313 ALA S N 1
ATOM 2415 C CA . ALA A 1 313 ? -19.750 30.338 -29.654 1.00 100.00 313 ALA S CA 1
ATOM 2416 C C . ALA A 1 313 ? -20.016 30.620 -28.182 1.00 100.00 313 ALA S C 1
ATOM 2417 O O . ALA A 1 313 ? -20.739 29.873 -27.513 1.00 100.00 313 ALA S O 1
ATOM 2419 N N . ALA A 1 314 ? -19.429 31.697 -27.660 1.00 100.00 314 ALA S N 1
ATOM 2420 C CA . ALA A 1 314 ? -19.664 32.079 -26.272 1.00 100.00 314 ALA S CA 1
ATOM 2421 C C . ALA A 1 314 ? -21.125 32.434 -26.037 1.00 100.00 314 ALA S C 1
ATOM 2422 O O . ALA A 1 314 ? -21.703 32.070 -25.007 1.00 100.00 314 ALA S O 1
ATOM 2424 N N . GLN A 1 315 ? -21.737 33.155 -26.981 1.00 100.00 315 GLN S N 1
ATOM 2425 C CA . GLN A 1 315 ? -23.144 33.512 -26.837 1.00 100.00 315 GLN S CA 1
ATOM 2426 C C . GLN A 1 315 ? -24.027 32.272 -26.806 1.00 100.00 315 GLN S C 1
ATOM 2427 O O . GLN A 1 315 ? -24.970 32.189 -26.011 1.00 100.00 315 GLN S O 1
ATOM 2433 N N . TYR A 1 316 ? -23.739 31.296 -27.669 1.00 100.00 316 TYR S N 1
ATOM 2434 C CA . TYR A 1 316 ? -24.519 30.061 -27.658 1.00 100.00 316 TYR S CA 1
ATOM 2435 C C . TYR A 1 316 ? -24.244 29.234 -26.410 1.00 100.00 316 TYR S C 1
ATOM 2436 O O . TYR A 1 316 ? -25.128 28.508 -25.939 1.00 100.00 316 TYR S O 1
ATOM 2445 N N . CYS A 1 317 ? -23.036 29.331 -25.857 1.00 100.00 317 CYS S N 1
ATOM 2446 C CA . CYS A 1 317 ? -22.629 28.484 -24.746 1.00 100.00 317 CYS S CA 1
ATOM 2447 C C . CYS A 1 317 ? -23.300 28.849 -23.428 1.00 100.00 317 CYS S C 1
ATOM 2448 O O . CYS A 1 317 ? -23.156 28.099 -22.457 1.00 100.00 317 CYS S O 1
ATOM 2451 N N . ASP A 1 318 ? -24.025 29.968 -23.365 1.00 100.00 318 ASP S N 1
ATOM 2452 C CA . ASP A 1 318 ? -24.616 30.437 -22.117 1.00 100.00 318 ASP S CA 1
ATOM 2453 C C . ASP A 1 318 ? -26.137 30.544 -22.186 1.00 100.00 318 ASP S C 1
ATOM 2454 O O . ASP A 1 318 ? -26.741 31.254 -21.377 1.00 100.00 318 ASP S O 1
ATOM 2459 N N . GLN A 1 319 ? -26.769 29.859 -23.137 1.00 100.00 319 GLN S N 1
ATOM 2460 C CA . GLN A 1 319 ? -28.224 29.855 -23.205 1.00 100.00 319 GLN S CA 1
ATOM 2461 C C . GLN A 1 319 ? -28.806 29.123 -22.002 1.00 100.00 319 GLN S C 1
ATOM 2462 O O . GLN A 1 319 ? -28.297 28.084 -21.583 1.00 100.00 319 GLN S O 1
ATOM 2468 N N . MET A 1 320 ? -29.882 29.673 -21.447 1.00 100.00 320 MET S N 1
ATOM 2469 C CA . MET A 1 320 ? -30.511 29.116 -20.258 1.00 100.00 320 MET S CA 1
ATOM 2470 C C . MET A 1 320 ? -31.454 27.991 -20.666 1.00 100.00 320 MET S C 1
ATOM 2471 O O . MET A 1 320 ? -32.475 28.231 -21.322 1.00 100.00 320 MET S O 1
ATOM 2476 N N . VAL A 1 321 ? -31.124 26.769 -20.254 1.00 100.00 321 VAL S N 1
ATOM 2477 C CA . VAL A 1 321 ? -31.978 25.621 -20.550 1.00 100.00 321 VAL S CA 1
ATOM 2478 C C . VAL A 1 321 ? -32.040 24.700 -19.335 1.00 100.00 321 VAL S C 1
ATOM 2479 O O . VAL A 1 321 ? -31.014 24.192 -18.884 1.00 100.00 321 VAL S O 1
ATOM 2483 N N . PRO A 1 322 ? -33.246 24.491 -18.788 1.00 100.00 322 PRO S N 1
ATOM 2484 C CA . PRO A 1 322 ? -33.398 23.651 -17.592 1.00 100.00 322 PRO S CA 1
ATOM 2485 C C . PRO A 1 322 ? -33.296 22.165 -17.904 1.00 100.00 322 PRO S C 1
ATOM 2486 O O . PRO A 1 322 ? -33.450 21.783 -19.067 1.00 100.00 322 PRO S O 1
ATOM 2490 N N . ASP A 1 323 ? -33.055 21.339 -16.888 1.00 46.15 323 ASP S N 1
ATOM 2491 C CA . ASP A 1 323 ? -32.916 19.901 -17.089 1.00 46.15 323 ASP S CA 1
ATOM 2492 C C . ASP A 1 323 ? -32.662 19.208 -15.758 1.00 46.15 323 ASP S C 1
ATOM 2493 O O . ASP A 1 323 ? -31.962 19.751 -14.904 1.00 46.15 323 ASP S O 1
ATOM 2498 N N . GLY A 1 324 ? -33.218 18.012 -15.567 1.00 30.00 324 GLY S N 1
ATOM 2499 C CA . GLY A 1 324 ? -32.943 17.285 -14.347 1.00 30.00 324 GLY S CA 1
ATOM 2500 C C . GLY A 1 324 ? -34.011 17.442 -13.288 1.00 30.00 324 GLY S C 1
ATOM 2501 O O . GLY A 1 324 ? -34.823 16.537 -13.080 1.00 30.00 324 GLY S O 1
ATOM 2502 N N . LYS A 1 325 ? -34.011 18.586 -12.607 1.00 30.00 325 LYS S N 1
ATOM 2503 C CA . LYS A 1 325 ? -35.008 18.918 -11.594 1.00 30.00 325 LYS S CA 1
ATOM 2504 C C . LYS A 1 325 ? -35.449 20.364 -11.752 1.00 30.00 325 LYS S C 1
ATOM 2505 O O . LYS A 1 325 ? -35.600 21.099 -10.771 1.00 30.00 325 LYS S O 1
ATOM 2511 N N . GLY A 1 326 ? -35.662 20.793 -12.995 1.00 73.09 326 GLY S N 1
ATOM 2512 C CA . GLY A 1 326 ? -35.894 22.203 -13.223 1.00 73.09 326 GLY S CA 1
ATOM 2513 C C . GLY A 1 326 ? -34.616 22.991 -12.989 1.00 73.09 326 GLY S C 1
ATOM 2514 O O . GLY A 1 326 ? -33.502 22.475 -13.128 1.00 73.09 326 GLY S O 1
ATOM 2515 N N . GLY A 1 327 ? -34.780 24.260 -12.626 1.00 94.22 327 GLY S N 1
ATOM 2516 C CA . GLY A 1 327 ? -33.631 25.075 -12.277 1.00 94.22 327 GLY S CA 1
ATOM 2517 C C . GLY A 1 327 ? -32.691 25.328 -13.437 1.00 94.22 327 GLY S C 1
ATOM 2518 O O . GLY A 1 327 ? -31.585 24.781 -13.467 1.00 94.22 327 GLY S O 1
ATOM 2519 N N . THR A 1 328 ? -33.132 26.138 -14.400 1.00 99.53 328 THR S N 1
ATOM 2520 C CA . THR A 1 328 ? -32.364 26.372 -15.618 1.00 99.53 328 THR S CA 1
ATOM 2521 C C . THR A 1 328 ? -30.932 26.787 -15.303 1.00 99.53 328 THR S C 1
ATOM 2522 O O . THR A 1 328 ? -30.687 27.611 -14.420 1.00 99.53 328 THR S O 1
ATOM 2526 N N . GLU A 1 329 ? -29.991 26.191 -16.021 1.00 100.00 329 GLU S N 1
ATOM 2527 C CA . GLU A 1 329 ? -28.567 26.331 -15.767 1.00 100.00 329 GLU S CA 1
ATOM 2528 C C . GLU A 1 329 ? -27.833 26.408 -17.097 1.00 100.00 329 GLU S C 1
ATOM 2529 O O . GLU A 1 329 ? -28.349 25.953 -18.123 1.00 100.00 329 GLU S O 1
ATOM 2535 N N . PRO A 1 330 ? -26.630 26.987 -17.116 1.00 100.00 330 PRO S N 1
ATOM 2536 C CA . PRO A 1 330 ? -25.858 27.043 -18.363 1.00 100.00 330 PRO S CA 1
ATOM 2537 C C . PRO A 1 330 ? -25.572 25.650 -18.903 1.00 100.00 330 PRO S C 1
ATOM 2538 O O . PRO A 1 330 ? -25.392 24.685 -18.158 1.00 100.00 330 PRO S O 1
ATOM 2542 N N . ARG A 1 331 ? -25.534 25.552 -20.233 1.00 85.84 331 ARG S N 1
ATOM 2543 C CA . ARG A 1 331 ? -25.553 24.259 -20.905 1.00 85.84 331 ARG S CA 1
ATOM 2544 C C . ARG A 1 331 ? -24.178 23.660 -21.160 1.00 85.84 331 ARG S C 1
ATOM 2545 O O . ARG A 1 331 ? -24.100 22.480 -21.517 1.00 85.84 331 ARG S O 1
ATOM 2553 N N . TYR A 1 332 ? -23.095 24.418 -20.986 1.00 97.62 332 TYR S N 1
ATOM 2554 C CA . TYR A 1 332 ? -21.753 23.872 -21.170 1.00 97.62 332 TYR S CA 1
ATOM 2555 C C . TYR A 1 332 ? -20.770 24.642 -20.301 1.00 97.62 332 TYR S C 1
ATOM 2556 O O . TYR A 1 332 ? -20.581 25.846 -20.497 1.00 97.62 332 TYR S O 1
ATOM 2565 N N . LEU A 1 333 ? -20.149 23.949 -19.348 1.00 92.48 333 LEU S N 1
ATOM 2566 C CA . LEU A 1 333 ? -19.077 24.516 -18.545 1.00 92.48 333 LEU S CA 1
ATOM 2567 C C . LEU A 1 333 ? -17.951 23.501 -18.425 1.00 92.48 333 LEU S C 1
ATOM 2568 O O . LEU A 1 333 ? -18.186 22.290 -18.409 1.00 92.48 333 LEU S O 1
ATOM 2573 N N . CYS A 1 334 ? -16.721 24.009 -18.337 1.00 94.07 334 CYS S N 1
ATOM 2574 C CA . CYS A 1 334 ? -15.530 23.165 -18.306 1.00 94.07 334 CYS S CA 1
ATOM 2575 C C . CYS A 1 334 ? -14.550 23.709 -17.281 1.00 94.07 334 CYS S C 1
ATOM 2576 O O . CYS A 1 334 ? -14.087 24.846 -17.409 1.00 94.07 334 CYS S O 1
ATOM 2579 N N . ASP A 1 335 ? -14.231 22.900 -16.272 1.00 95.54 335 ASP S N 1
ATOM 2580 C CA . ASP A 1 335 ? -13.205 23.225 -15.282 1.00 95.54 335 ASP S CA 1
ATOM 2581 C C . ASP A 1 335 ? -12.355 21.974 -15.081 1.00 95.54 335 ASP S C 1
ATOM 2582 O O . ASP A 1 335 ? -12.774 21.034 -14.398 1.00 95.54 335 ASP S O 1
ATOM 2587 N N . VAL A 1 336 ? -11.162 21.966 -15.674 1.00 100.00 336 VAL S N 1
ATOM 2588 C CA . VAL A 1 336 ? -10.302 20.791 -15.695 1.00 100.00 336 VAL S CA 1
ATOM 2589 C C . VAL A 1 336 ? -8.918 21.164 -15.189 1.00 100.00 336 VAL S C 1
ATOM 2590 O O . VAL A 1 336 ? -8.529 22.337 -15.176 1.00 100.00 336 VAL S O 1
ATOM 2594 N N . ILE A 1 337 ? -8.171 20.148 -14.769 1.00 100.00 337 ILE S N 1
ATOM 2595 C CA . ILE A 1 337 ? -6.786 20.294 -14.345 1.00 100.00 337 ILE S CA 1
ATOM 2596 C C . ILE A 1 337 ? -5.943 19.296 -15.130 1.00 100.00 337 ILE S C 1
ATOM 2597 O O . ILE A 1 337 ? -6.383 18.173 -15.404 1.00 100.00 337 ILE S O 1
ATOM 2602 N N . ILE A 1 338 ? -4.749 19.725 -15.529 1.00 100.00 338 ILE S N 1
ATOM 2603 C CA . ILE A 1 338 ? -3.861 18.934 -16.373 1.00 100.00 338 ILE S CA 1
ATOM 2604 C C . ILE A 1 338 ? -2.602 18.620 -15.580 1.00 100.00 338 ILE S C 1
ATOM 2605 O O . ILE A 1 338 ? -1.993 19.520 -14.992 1.00 100.00 338 ILE S O 1
ATOM 2610 N N . GLN A 1 339 ? -2.213 17.346 -15.564 1.00 100.00 339 GLN S N 1
ATOM 2611 C CA . GLN A 1 339 ? -1.068 16.905 -14.778 1.00 100.00 339 GLN S CA 1
ATOM 2612 C C . GLN A 1 339 ? -0.083 16.023 -15.526 1.00 100.00 339 GLN S C 1
ATOM 2613 O O . GLN A 1 339 ? 0.954 15.675 -14.949 1.00 100.00 339 GLN S O 1
ATOM 2619 N N . SER A 1 340 ? -0.355 15.646 -16.773 1.00 100.00 340 SER S N 1
ATOM 2620 C CA . SER A 1 340 ? 0.547 14.798 -17.541 1.00 100.00 340 SER S CA 1
ATOM 2621 C C . SER A 1 340 ? 0.681 15.336 -18.956 1.00 100.00 340 SER S C 1
ATOM 2622 O O . SER A 1 340 ? -0.210 16.019 -19.466 1.00 100.00 340 SER S O 1
ATOM 2625 N N . GLN A 1 341 ? 1.807 15.018 -19.588 1.00 100.00 341 GLN S N 1
ATOM 2626 C CA . GLN A 1 341 ? 2.105 15.525 -20.920 1.00 100.00 341 GLN S CA 1
ATOM 2627 C C . GLN A 1 341 ? 1.394 14.677 -21.969 1.00 100.00 341 GLN S C 1
ATOM 2628 O O . GLN A 1 341 ? 1.542 13.451 -21.990 1.00 100.00 341 GLN S O 1
ATOM 2634 N N . THR A 1 342 ? 0.626 15.330 -22.834 1.00 100.00 342 THR S N 1
ATOM 2635 C CA . THR A 1 342 ? -0.076 14.673 -23.925 1.00 100.00 342 THR S CA 1
ATOM 2636 C C . THR A 1 342 ? 0.083 15.497 -25.192 1.00 100.00 342 THR S C 1
ATOM 2637 O O . THR A 1 342 ? 0.405 16.687 -25.149 1.00 100.00 342 THR S O 1
ATOM 2641 N N . ASP A 1 343 ? -0.135 14.843 -26.332 1.00 100.00 343 ASP S N 1
ATOM 2642 C CA . ASP A 1 343 ? -0.025 15.519 -27.615 1.00 100.00 343 ASP S CA 1
ATOM 2643 C C . ASP A 1 343 ? -1.014 16.678 -27.688 1.00 100.00 343 ASP S C 1
ATOM 2644 O O . ASP A 1 343 ? -2.146 16.579 -27.206 1.00 100.00 343 ASP S O 1
ATOM 2649 N N . ALA A 1 344 ? -0.573 17.783 -28.293 1.00 100.00 344 ALA S N 1
ATOM 2650 C CA . ALA A 1 344 ? -1.395 18.991 -28.328 1.00 100.00 344 ALA S CA 1
ATOM 2651 C C . ALA A 1 344 ? -2.698 18.754 -29.081 1.00 100.00 344 ALA S C 1
ATOM 2652 O O . ALA A 1 344 ? -3.747 19.289 -28.700 1.00 100.00 344 ALA S O 1
ATOM 2654 N N . TYR A 1 345 ? -2.648 17.966 -30.157 1.00 100.00 345 TYR S N 1
ATOM 2655 C CA . TYR A 1 345 ? -3.856 17.689 -30.928 1.00 100.00 345 TYR S CA 1
ATOM 2656 C C . TYR A 1 345 ? -4.905 17.001 -30.066 1.00 100.00 345 TYR S C 1
ATOM 2657 O O . TYR A 1 345 ? -6.097 17.320 -30.154 1.00 100.00 345 TYR S O 1
ATOM 2666 N N . LYS A 1 346 ? -4.480 16.060 -29.221 1.00 100.00 346 LYS S N 1
ATOM 2667 C CA . LYS A 1 346 ? -5.420 15.361 -28.353 1.00 100.00 346 LYS S CA 1
ATOM 2668 C C . LYS A 1 346 ? -6.120 16.331 -27.410 1.00 100.00 346 LYS S C 1
ATOM 2669 O O . LYS A 1 346 ? -7.345 16.286 -27.260 1.00 100.00 346 LYS S O 1
ATOM 2675 N N . VAL A 1 347 ? -5.358 17.221 -26.770 1.00 100.00 347 VAL S N 1
ATOM 2676 C CA . VAL A 1 347 ? -5.951 18.167 -25.830 1.00 100.00 347 VAL S CA 1
ATOM 2677 C C . VAL A 1 347 ? -6.895 19.122 -26.551 1.00 100.00 347 VAL S C 1
ATOM 2678 O O . VAL A 1 347 ? -8.008 19.397 -26.079 1.00 100.00 347 VAL S O 1
ATOM 2682 N N . ILE A 1 348 ? -6.466 19.640 -27.704 1.00 100.00 348 ILE S N 1
ATOM 2683 C CA . ILE A 1 348 ? -7.286 20.596 -28.438 1.00 100.00 348 ILE S CA 1
ATOM 2684 C C . ILE A 1 348 ? -8.597 19.948 -28.867 1.00 100.00 348 ILE S C 1
ATOM 2685 O O . ILE A 1 348 ? -9.675 20.533 -28.715 1.00 100.00 348 ILE S O 1
ATOM 2690 N N . ARG A 1 349 ? -8.531 18.721 -29.387 1.00 100.00 349 ARG S N 1
ATOM 2691 C CA . ARG A 1 349 ? -9.746 18.052 -29.838 1.00 100.00 349 ARG S CA 1
ATOM 2692 C C . ARG A 1 349 ? -10.637 17.660 -28.668 1.00 100.00 349 ARG S C 1
ATOM 2693 O O . ARG A 1 349 ? -11.866 17.719 -28.775 1.00 100.00 349 ARG S O 1
ATOM 2701 N N . ASP A 1 350 ? -10.044 17.259 -27.541 1.00 100.00 350 ASP S N 1
ATOM 2702 C CA . ASP A 1 350 ? -10.848 16.938 -26.368 1.00 100.00 350 ASP S CA 1
ATOM 2703 C C . ASP A 1 350 ? -11.601 18.163 -25.874 1.00 100.00 350 ASP S C 1
ATOM 2704 O O . ASP A 1 350 ? -12.780 18.073 -25.512 1.00 100.00 350 ASP S O 1
ATOM 2709 N N . ILE A 1 351 ? -10.940 19.321 -25.849 1.00 100.00 351 ILE S N 1
ATOM 2710 C CA . ILE A 1 351 ? -11.624 20.545 -25.449 1.00 100.00 351 ILE S CA 1
ATOM 2711 C C . ILE A 1 351 ? -12.704 20.912 -26.460 1.00 100.00 351 ILE S C 1
ATOM 2712 O O . ILE A 1 351 ? -13.824 21.276 -26.085 1.00 100.00 351 ILE S O 1
ATOM 2717 N N . CYS A 1 352 ? -12.392 20.813 -27.756 1.00 100.00 352 CYS S N 1
ATOM 2718 C CA . CYS A 1 352 ? -13.360 21.154 -28.793 1.00 100.00 352 CYS S CA 1
ATOM 2719 C C . CYS A 1 352 ? -14.560 20.219 -28.806 1.00 100.00 352 CYS S C 1
ATOM 2720 O O . CYS A 1 352 ? -15.627 20.610 -29.291 1.00 100.00 352 CYS S O 1
ATOM 2723 N N . SER A 1 353 ? -14.410 18.994 -28.297 1.00 100.00 353 SER S N 1
ATOM 2724 C CA . SER A 1 353 ? -15.514 18.045 -28.310 1.00 100.00 353 SER S CA 1
ATOM 2725 C C . SER A 1 353 ? -16.686 18.499 -27.449 1.00 100.00 353 SER S C 1
ATOM 2726 O O . SER A 1 353 ? -17.803 18.008 -27.641 1.00 100.00 353 SER S O 1
ATOM 2729 N N . ILE A 1 354 ? -16.463 19.421 -26.509 1.00 100.00 354 ILE S N 1
ATOM 2730 C CA . ILE A 1 354 ? -17.576 19.971 -25.740 1.00 100.00 354 ILE S CA 1
ATOM 2731 C C . ILE A 1 354 ? -18.543 20.702 -26.663 1.00 100.00 354 ILE S C 1
ATOM 2732 O O . ILE A 1 354 ? -19.764 20.534 -26.568 1.00 100.00 354 ILE S O 1
ATOM 2737 N N . PHE A 1 355 ? -18.011 21.521 -27.576 1.00 100.00 355 PHE S N 1
ATOM 2738 C CA . PHE A 1 355 ? -18.852 22.183 -28.568 1.00 100.00 355 PHE S CA 1
ATOM 2739 C C . PHE A 1 355 ? -19.412 21.201 -29.587 1.00 100.00 355 PHE S C 1
ATOM 2740 O O . PHE A 1 355 ? -20.538 21.377 -30.063 1.00 100.00 355 PHE S O 1
ATOM 2748 N N . ARG A 1 356 ? -18.649 20.160 -29.911 1.00 30.00 356 ARG S N 1
ATOM 2749 C CA . ARG A 1 356 ? -18.806 19.395 -31.147 1.00 30.00 356 ARG S CA 1
ATOM 2750 C C . ARG A 1 356 ? -18.892 20.340 -32.343 1.00 30.00 356 ARG S C 1
ATOM 2751 O O . ARG A 1 356 ? -19.808 20.276 -33.166 1.00 30.00 356 ARG S O 1
ATOM 2759 N N . GLY A 1 357 ? -17.909 21.238 -32.428 1.00 30.00 357 GLY S N 1
ATOM 2760 C CA . GLY A 1 357 ? -17.808 22.149 -33.543 1.00 30.00 357 GLY S CA 1
ATOM 2761 C C . GLY A 1 357 ? -16.587 21.828 -34.382 1.00 30.00 357 GLY S C 1
ATOM 2762 O O . GLY A 1 357 ? -15.581 21.315 -33.892 1.00 30.00 357 GLY S O 1
ATOM 2763 N N . MET A 1 358 ? -16.695 22.138 -35.668 1.00 30.00 358 MET S N 1
ATOM 2764 C CA . MET A 1 358 ? -15.626 21.799 -36.591 1.00 30.00 358 MET S CA 1
ATOM 2765 C C . MET A 1 358 ? -14.452 22.753 -36.428 1.00 30.00 358 MET S C 1
ATOM 2766 O O . MET A 1 358 ? -14.587 23.883 -35.954 1.00 30.00 358 MET S O 1
ATOM 2771 N N . SER A 1 359 ? -13.276 22.270 -36.821 1.00 30.00 359 SER S N 1
ATOM 2772 C CA . SER A 1 359 ? -12.063 23.075 -36.821 1.00 30.00 359 SER S CA 1
ATOM 2773 C C . SER A 1 359 ? -11.276 22.728 -38.074 1.00 30.00 359 SER S C 1
ATOM 2774 O O . SER A 1 359 ? -11.201 21.555 -38.451 1.00 30.00 359 SER S O 1
ATOM 2777 N N . PHE A 1 360 ? -10.697 23.740 -38.715 1.00 30.00 360 PHE S N 1
ATOM 2778 C CA . PHE A 1 360 ? -10.059 23.531 -40.006 1.00 30.00 360 PHE S CA 1
ATOM 2779 C C . PHE A 1 360 ? -9.138 24.699 -40.317 1.00 30.00 360 PHE S C 1
ATOM 2780 O O . PHE A 1 360 ? -9.017 25.646 -39.534 1.00 30.00 360 PHE S O 1
ATOM 2788 N N . TRP A 1 361 ? -8.456 24.582 -41.459 1.00 30.00 361 TRP S N 1
ATOM 2789 C CA . TRP A 1 361 ? -7.642 25.628 -42.071 1.00 30.00 361 TRP S CA 1
ATOM 2790 C C . TRP A 1 361 ? -6.310 25.733 -41.338 1.00 30.00 361 TRP S C 1
ATOM 2791 O O . TRP A 1 361 ? -6.168 25.205 -40.231 1.00 30.00 361 TRP S O 1
ATOM 2802 N N . ASN A 1 362 ? -5.329 26.409 -41.936 1.00 30.00 362 ASN S N 1
ATOM 2803 C CA . ASN A 1 362 ? -3.980 26.387 -41.381 1.00 30.00 362 ASN S CA 1
ATOM 2804 C C . ASN A 1 362 ? -3.366 27.770 -41.201 1.00 30.00 362 ASN S C 1
ATOM 2805 O O . ASN A 1 362 ? -2.650 28.008 -40.222 1.00 30.00 362 ASN S O 1
ATOM 2810 N N . GLY A 1 363 ? -3.625 28.689 -42.128 1.00 30.00 363 GLY S N 1
ATOM 2811 C CA . GLY A 1 363 ? -2.838 29.902 -42.208 1.00 30.00 363 GLY S CA 1
ATOM 2812 C C . GLY A 1 363 ? -3.517 31.220 -41.910 1.00 30.00 363 GLY S C 1
ATOM 2813 O O . GLY A 1 363 ? -2.855 32.125 -41.385 1.00 30.00 363 GLY S O 1
ATOM 2814 N N . GLU A 1 364 ? -4.803 31.378 -42.215 1.00 30.00 364 GLU S N 1
ATOM 2815 C CA . GLU A 1 364 ? -5.386 32.712 -42.131 1.00 30.00 364 GLU S CA 1
ATOM 2816 C C . GLU A 1 364 ? -6.636 32.788 -41.263 1.00 30.00 364 GLU S C 1
ATOM 2817 O O . GLU A 1 364 ? -7.045 33.888 -40.878 1.00 30.00 364 GLU S O 1
ATOM 2823 N N . SER A 1 365 ? -7.258 31.655 -40.944 1.00 100.00 365 SER S N 1
ATOM 2824 C CA . SER A 1 365 ? -8.491 31.685 -40.170 1.00 100.00 365 SER S CA 1
ATOM 2825 C C . SER A 1 365 ? -8.340 31.063 -38.788 1.00 100.00 365 SER S C 1
ATOM 2826 O O . SER A 1 365 ? -8.474 31.773 -37.787 1.00 100.00 365 SER S O 1
ATOM 2829 N N . ILE A 1 366 ? -7.993 29.777 -38.710 1.00 100.00 366 ILE S N 1
ATOM 2830 C CA . ILE A 1 366 ? -8.014 29.003 -37.471 1.00 100.00 366 ILE S CA 1
ATOM 2831 C C . ILE A 1 366 ? -9.354 29.290 -36.791 1.00 100.00 366 ILE S C 1
ATOM 2832 O O . ILE A 1 366 ? -9.477 30.204 -35.964 1.00 100.00 366 ILE S O 1
ATOM 2837 N N . SER A 1 367 ? -10.395 28.564 -37.193 1.00 100.00 367 SER S N 1
ATOM 2838 C CA . SER A 1 367 ? -11.757 28.919 -36.821 1.00 100.00 367 SER S CA 1
ATOM 2839 C C . SER A 1 367 ? -12.503 27.716 -36.257 1.00 100.00 367 SER S C 1
ATOM 2840 O O . SER A 1 367 ? -12.128 26.565 -36.486 1.00 100.00 367 SER S O 1
ATOM 2843 N N . VAL A 1 368 ? -13.564 28.011 -35.507 1.00 100.00 368 VAL S N 1
ATOM 2844 C CA . VAL A 1 368 ? -14.448 27.006 -34.926 1.00 100.00 368 VAL S CA 1
ATOM 2845 C C . VAL A 1 368 ? -15.886 27.437 -35.174 1.00 100.00 368 VAL S C 1
ATOM 2846 O O . VAL A 1 368 ? -16.232 28.605 -34.962 1.00 100.00 368 VAL S O 1
ATOM 2850 N N . ILE A 1 369 ? -16.725 26.505 -35.622 1.00 100.00 369 ILE S N 1
ATOM 2851 C CA . ILE A 1 369 ? -18.132 26.775 -35.904 1.00 100.00 369 ILE S CA 1
ATOM 2852 C C . ILE A 1 369 ? -18.976 25.757 -35.150 1.00 100.00 369 ILE S C 1
ATOM 2853 O O . ILE A 1 369 ? -18.820 24.548 -35.358 1.00 100.00 369 ILE S O 1
ATOM 2858 N N . ILE A 1 370 ? -19.874 26.239 -34.292 1.00 100.00 370 ILE S N 1
ATOM 2859 C CA . ILE A 1 370 ? -20.746 25.375 -33.505 1.00 100.00 370 ILE S CA 1
ATOM 2860 C C . ILE A 1 370 ? -21.946 24.972 -34.351 1.00 100.00 370 ILE S C 1
ATOM 2861 O O . ILE A 1 370 ? -22.376 25.704 -35.248 1.00 100.00 370 ILE S O 1
ATOM 2866 N N . ASP A 1 371 ? -22.493 23.793 -34.066 1.00 100.00 371 ASP S N 1
ATOM 2867 C CA . ASP A 1 371 ? -23.702 23.323 -34.732 1.00 100.00 371 ASP S CA 1
ATOM 2868 C C . ASP A 1 371 ? -24.898 24.120 -34.228 1.00 100.00 371 ASP S C 1
ATOM 2869 O O . ASP A 1 371 ? -25.339 23.943 -33.088 1.00 100.00 371 ASP S O 1
ATOM 2874 N N . ARG A 1 372 ? -25.422 24.991 -35.075 1.00 100.00 372 ARG S N 1
ATOM 2875 C CA . ARG A 1 372 ? -26.559 25.846 -34.773 1.00 100.00 372 ARG S CA 1
ATOM 2876 C C . ARG A 1 372 ? -27.618 25.658 -35.844 1.00 100.00 372 ARG S C 1
ATOM 2877 O O . ARG A 1 372 ? -27.320 25.182 -36.945 1.00 100.00 372 ARG S O 1
ATOM 2885 N N . PRO A 1 373 ? -28.870 26.022 -35.557 1.00 100.00 373 PRO S N 1
ATOM 2886 C CA . PRO A 1 373 ? -29.899 25.961 -36.603 1.00 100.00 373 PRO S CA 1
ATOM 2887 C C . PRO A 1 373 ? -29.641 26.986 -37.693 1.00 100.00 373 PRO S C 1
ATOM 2888 O O . PRO A 1 373 ? -30.313 28.018 -37.773 1.00 100.00 373 PRO S O 1
ATOM 2892 N N . ARG A 1 374 ? -28.657 26.697 -38.541 1.00 100.00 374 ARG S N 1
ATOM 2893 C CA . ARG A 1 374 ? -28.213 27.632 -39.565 1.00 100.00 374 ARG S CA 1
ATOM 2894 C C . ARG A 1 374 ? -29.178 27.661 -40.743 1.00 100.00 374 ARG S C 1
ATOM 2895 O O . ARG A 1 374 ? -30.013 26.768 -40.916 1.00 100.00 374 ARG S O 1
ATOM 2903 N N . GLU A 1 375 ? -29.053 28.719 -41.562 1.00 100.00 375 GLU S N 1
ATOM 2904 C CA . GLU A 1 375 ? -29.784 29.027 -42.780 1.00 100.00 375 GLU S CA 1
ATOM 2905 C C . GLU A 1 375 ? -28.943 28.676 -44.006 1.00 100.00 375 GLU S C 1
ATOM 2906 O O . GLU A 1 375 ? -27.710 28.720 -43.952 1.00 100.00 375 GLU S O 1
ATOM 2912 N N . PRO A 1 376 ? -29.570 28.319 -45.127 1.00 100.00 376 PRO S N 1
ATOM 2913 C CA . PRO A 1 376 ? -28.793 27.973 -46.322 1.00 100.00 376 PRO S CA 1
ATOM 2914 C C . PRO A 1 376 ? -28.087 29.187 -46.906 1.00 100.00 376 PRO S C 1
ATOM 2915 O O . PRO A 1 376 ? -28.503 30.334 -46.732 1.00 100.00 376 PRO S O 1
ATOM 2919 N N . ALA A 1 377 ? -26.991 28.915 -47.608 1.00 100.00 377 ALA S N 1
ATOM 2920 C CA . ALA A 1 377 ? -26.130 29.961 -48.149 1.00 100.00 377 ALA S CA 1
ATOM 2921 C C . ALA A 1 377 ? -25.936 29.877 -49.654 1.00 100.00 377 ALA S C 1
ATOM 2922 O O . ALA A 1 377 ? -25.847 30.914 -50.314 1.00 100.00 377 ALA S O 1
ATOM 2924 N N . TYR A 1 378 ? -25.854 28.675 -50.221 1.00 100.00 378 TYR S N 1
ATOM 2925 C CA . TYR A 1 378 ? -25.616 28.502 -51.646 1.00 100.00 378 TYR S CA 1
ATOM 2926 C C . TYR A 1 378 ? -26.529 27.410 -52.185 1.00 100.00 378 TYR S C 1
ATOM 2927 O O . TYR A 1 378 ? -26.896 26.473 -51.470 1.00 100.00 378 TYR S O 1
ATOM 2936 N N . ILE A 1 379 ? -26.893 27.541 -53.458 1.00 100.00 379 ILE S N 1
ATOM 2937 C CA . ILE A 1 379 ? -27.729 26.574 -54.159 1.00 100.00 379 ILE S CA 1
ATOM 2938 C C . ILE A 1 379 ? -26.872 25.818 -55.168 1.00 100.00 379 ILE S C 1
ATOM 2939 O O . ILE A 1 379 ? -26.052 26.416 -55.876 1.00 100.00 379 ILE S O 1
ATOM 2944 N N . PHE A 1 380 ? -27.023 24.496 -55.189 1.00 100.00 380 PHE S N 1
ATOM 2945 C CA . PHE A 1 380 ? -26.417 23.637 -56.198 1.00 100.00 380 PHE S CA 1
ATOM 2946 C C . PHE A 1 380 ? -27.517 22.840 -56.878 1.00 100.00 380 PHE S C 1
ATOM 2947 O O . PHE A 1 380 ? -28.382 22.270 -56.204 1.00 100.00 380 PHE S O 1
ATOM 2955 N N . THR A 1 381 ? -27.483 22.798 -58.202 1.00 100.00 381 THR S N 1
ATOM 2956 C CA . THR A 1 381 ? -28.476 22.096 -58.999 1.00 100.00 381 THR S CA 1
ATOM 2957 C C . THR A 1 381 ? -27.780 21.142 -59.966 1.00 100.00 381 THR S C 1
ATOM 2958 O O . THR A 1 381 ? -26.557 20.989 -59.953 1.00 100.00 381 THR S O 1
ATOM 2962 N N . ASN A 1 382 ? -28.579 20.495 -60.816 1.00 100.00 382 ASN S N 1
ATOM 2963 C CA . ASN A 1 382 ? -28.036 19.551 -61.787 1.00 100.00 382 ASN S CA 1
ATOM 2964 C C . ASN A 1 382 ? -27.182 20.231 -62.849 1.00 100.00 382 ASN S C 1
ATOM 2965 O O . ASN A 1 382 ? -26.464 19.543 -63.582 1.00 100.00 382 ASN S O 1
ATOM 2970 N N . ASP A 1 383 ? -27.245 21.555 -62.951 1.00 100.00 383 ASP S N 1
ATOM 2971 C CA . ASP A 1 383 ? -26.469 22.307 -63.928 1.00 100.00 383 ASP S CA 1
ATOM 2972 C C . ASP A 1 383 ? -25.231 22.954 -63.324 1.00 100.00 383 ASP S C 1
ATOM 2973 O O . ASP A 1 383 ? -24.599 23.788 -63.980 1.00 100.00 383 ASP S O 1
ATOM 2978 N N . ASN A 1 384 ? -24.871 22.599 -62.089 1.00 100.00 384 ASN S N 1
ATOM 2979 C CA . ASN A 1 384 ? -23.717 23.189 -61.420 1.00 100.00 384 ASN S CA 1
ATOM 2980 C C . ASN A 1 384 ? -22.727 22.135 -60.936 1.00 100.00 384 ASN S C 1
ATOM 2981 O O . ASN A 1 384 ? -21.916 22.416 -60.049 1.00 100.00 384 ASN S O 1
ATOM 2986 N N . VAL A 1 385 ? -22.776 20.926 -61.495 1.00 100.00 385 VAL S N 1
ATOM 2987 C CA . VAL A 1 385 ? -21.859 19.854 -61.132 1.00 100.00 385 VAL S CA 1
ATOM 2988 C C . VAL A 1 385 ? -21.341 19.198 -62.405 1.00 100.00 385 VAL S C 1
ATOM 2989 O O . VAL A 1 385 ? -21.815 19.464 -63.509 1.00 100.00 385 VAL S O 1
ATOM 2993 N N . VAL A 1 386 ? -20.342 18.339 -62.265 1.00 100.00 386 VAL S N 1
ATOM 2994 C CA . VAL A 1 386 ? -19.743 17.716 -63.430 1.00 100.00 386 VAL S CA 1
ATOM 2995 C C . VAL A 1 386 ? -20.538 16.527 -63.837 1.00 100.00 386 VAL S C 1
ATOM 2996 O O . VAL A 1 386 ? -21.055 15.816 -62.994 1.00 100.00 386 VAL S O 1
ATOM 3000 N N . ASN A 1 387 ? -20.657 16.302 -65.131 1.00 30.00 387 ASN S N 1
ATOM 3001 C CA . ASN A 1 387 ? -21.488 15.209 -65.609 1.00 30.00 387 ASN S CA 1
ATOM 3002 C C . ASN A 1 387 ? -22.835 15.165 -64.893 1.00 30.00 387 ASN S C 1
ATOM 3003 O O . ASN A 1 387 ? -23.283 14.091 -64.515 1.00 30.00 387 ASN S O 1
ATOM 3008 N N . GLY A 1 388 ? -23.477 16.319 -64.713 1.00 30.00 388 GLY S N 1
ATOM 3009 C CA . GLY A 1 388 ? -24.772 16.404 -64.044 1.00 30.00 388 GLY S CA 1
ATOM 3010 C C . GLY A 1 388 ? -25.066 15.227 -63.168 1.00 30.00 388 GLY S C 1
ATOM 3011 O O . GLY A 1 388 ? -26.142 14.677 -63.263 1.00 30.00 388 GLY S O 1
ATOM 3012 N N . ASP A 1 389 ? -24.158 14.847 -62.284 1.00 100.00 389 ASP S N 1
ATOM 3013 C CA . ASP A 1 389 ? -24.362 13.618 -61.507 1.00 100.00 389 ASP S CA 1
ATOM 3014 C C . ASP A 1 389 ? -24.046 13.687 -60.013 1.00 100.00 389 ASP S C 1
ATOM 3015 O O . ASP A 1 389 ? -23.024 14.231 -59.624 1.00 100.00 389 ASP S O 1
ATOM 3020 N N . PHE A 1 390 ? -24.896 13.096 -59.182 1.00 100.00 390 PHE S N 1
ATOM 3021 C CA . PHE A 1 390 ? -24.663 13.094 -57.758 1.00 100.00 390 PHE S CA 1
ATOM 3022 C C . PHE A 1 390 ? -24.565 11.670 -57.245 1.00 100.00 390 PHE S C 1
ATOM 3023 O O . PHE A 1 390 ? -25.340 10.829 -57.651 1.00 100.00 390 PHE S O 1
ATOM 3031 N N . SER A 1 391 ? -23.631 11.388 -56.356 1.00 100.00 391 SER S N 1
ATOM 3032 C CA . SER A 1 391 ? -23.446 10.061 -55.773 1.00 100.00 391 SER S CA 1
ATOM 3033 C C . SER A 1 391 ? -24.002 9.998 -54.356 1.00 100.00 391 SER S C 1
ATOM 3034 O O . SER A 1 391 ? -23.963 10.990 -53.626 1.00 100.00 391 SER S O 1
ATOM 3037 N N . TYR A 1 392 ? -24.518 8.838 -53.964 1.00 100.00 392 TYR S N 1
ATOM 3038 C CA . TYR A 1 392 ? -25.054 8.674 -52.614 1.00 100.00 392 TYR S CA 1
ATOM 3039 C C . TYR A 1 392 ? -24.385 7.523 -51.880 1.00 100.00 392 TYR S C 1
ATOM 3040 O O . TYR A 1 392 ? -24.333 6.404 -52.391 1.00 100.00 392 TYR S O 1
ATOM 3049 N N . THR A 1 393 ? -23.876 7.788 -50.681 1.00 100.00 393 THR S N 1
ATOM 3050 C CA . THR A 1 393 ? -23.259 6.735 -49.879 1.00 100.00 393 THR S CA 1
ATOM 3051 C C . THR A 1 393 ? -23.750 6.842 -48.443 1.00 100.00 393 THR S C 1
ATOM 3052 O O . THR A 1 393 ? -24.302 7.873 -48.051 1.00 100.00 393 THR S O 1
ATOM 3056 N N . PHE A 1 394 ? -23.566 5.790 -47.650 1.00 100.00 394 PHE S N 1
ATOM 3057 C CA . PHE A 1 394 ? -24.089 5.801 -46.282 1.00 100.00 394 PHE S CA 1
ATOM 3058 C C . PHE A 1 394 ? -23.107 5.243 -45.259 1.00 100.00 394 PHE S C 1
ATOM 3059 O O . PHE A 1 394 ? -21.969 4.921 -45.601 1.00 100.00 394 PHE S O 1
ATOM 3067 N N . ALA A 1 395 ? -23.539 5.126 -44.006 1.00 100.00 395 ALA S N 1
ATOM 3068 C CA . ALA A 1 395 ? -22.643 4.672 -42.956 1.00 100.00 395 ALA S CA 1
ATOM 3069 C C . ALA A 1 395 ? -22.804 3.175 -42.721 1.00 100.00 395 ALA S C 1
ATOM 3070 O O . ALA A 1 395 ? -23.810 2.567 -43.090 1.00 100.00 395 ALA S O 1
ATOM 3072 N N . SER A 1 396 ? -21.792 2.584 -42.095 1.00 100.00 396 SER S N 1
ATOM 3073 C CA . SER A 1 396 ? -21.819 1.158 -41.812 1.00 100.00 396 SER S CA 1
ATOM 3074 C C . SER A 1 396 ? -22.850 0.843 -40.733 1.00 100.00 396 SER S C 1
ATOM 3075 O O . SER A 1 396 ? -23.270 1.710 -39.962 1.00 100.00 396 SER S O 1
ATOM 3078 N N . GLU A 1 397 ? -23.255 -0.427 -40.684 1.00 100.00 397 GLU S N 1
ATOM 3079 C CA . GLU A 1 397 ? -24.297 -0.835 -39.747 1.00 100.00 397 GLU S CA 1
ATOM 3080 C C . GLU A 1 397 ? -23.820 -0.768 -38.303 1.00 100.00 397 GLU S C 1
ATOM 3081 O O . GLU A 1 397 ? -24.619 -0.487 -37.403 1.00 100.00 397 GLU S O 1
ATOM 3087 N N . LYS A 1 398 ? -22.533 -1.019 -38.058 1.00 100.00 398 LYS S N 1
ATOM 3088 C CA . LYS A 1 398 ? -22.017 -1.018 -36.696 1.00 100.00 398 LYS S CA 1
ATOM 3089 C C . LYS A 1 398 ? -21.964 0.376 -36.081 1.00 100.00 398 LYS S C 1
ATOM 3090 O O . LYS A 1 398 ? -21.731 0.490 -34.874 1.00 100.00 398 LYS S O 1
ATOM 3096 N N . SER A 1 399 ? -22.167 1.426 -36.874 1.00 100.00 399 SER S N 1
ATOM 3097 C CA . SER A 1 399 ? -22.114 2.791 -36.371 1.00 100.00 399 SER S CA 1
ATOM 3098 C C . SER A 1 399 ? -23.425 3.260 -35.752 1.00 100.00 399 SER S C 1
ATOM 3099 O O . SER A 1 399 ? -23.433 4.292 -35.070 1.00 100.00 399 SER S O 1
ATOM 3102 N N . MET A 1 400 ? -24.524 2.541 -35.9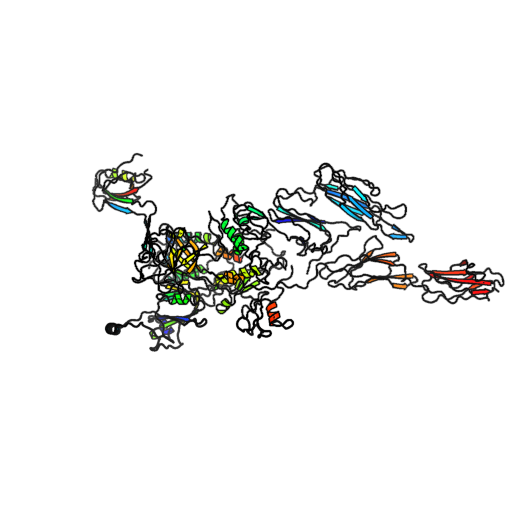68 1.00 100.00 400 MET S N 1
ATOM 3103 C CA . MET A 1 400 ? -25.823 2.926 -35.427 1.00 100.00 400 MET S CA 1
ATOM 3104 C C . MET A 1 400 ? -25.960 2.346 -34.025 1.00 100.00 400 MET S C 1
ATOM 3105 O O . MET A 1 400 ? -26.143 1.137 -33.859 1.00 100.00 400 MET S O 1
ATOM 3110 N N . TYR A 1 401 ? -25.879 3.212 -33.020 1.00 100.00 401 TYR S N 1
ATOM 3111 C CA . TYR A 1 401 ? -25.837 2.803 -31.626 1.00 100.00 401 TYR S CA 1
ATOM 3112 C C . TYR A 1 401 ? -27.201 2.977 -30.970 1.00 100.00 401 TYR S C 1
ATOM 3113 O O . TYR A 1 401 ? -28.137 3.529 -31.547 1.00 100.00 401 TYR S O 1
ATOM 3122 N N . THR A 1 402 ? -27.301 2.487 -29.735 1.00 100.00 402 THR S N 1
ATOM 3123 C CA . THR A 1 402 ? -28.508 2.679 -28.941 1.00 100.00 402 THR S CA 1
ATOM 3124 C C . THR A 1 402 ? -28.173 3.205 -27.551 1.00 100.00 402 THR S C 1
ATOM 3125 O O . THR A 1 402 ? -28.976 3.916 -26.943 1.00 100.00 402 THR S O 1
ATOM 3129 N N . THR A 1 403 ? -26.991 2.861 -27.040 1.00 100.00 403 THR S N 1
ATOM 3130 C CA . THR A 1 403 ? -26.564 3.293 -25.715 1.00 100.00 403 THR S CA 1
ATOM 3131 C C . THR A 1 403 ? -25.102 3.711 -25.752 1.00 100.00 403 THR S C 1
ATOM 3132 O O . THR A 1 403 ? -24.289 3.092 -26.443 1.00 100.00 403 THR S O 1
ATOM 3136 N N . CYS A 1 404 ? -24.776 4.763 -25.005 1.00 100.00 404 CYS S N 1
ATOM 3137 C CA . CYS A 1 404 ? -23.406 5.236 -24.859 1.00 100.00 404 CYS S CA 1
ATOM 3138 C C . CYS A 1 404 ? -23.083 5.401 -23.382 1.00 100.00 404 CYS S C 1
ATOM 3139 O O . CYS A 1 404 ? -23.930 5.835 -22.597 1.00 100.00 404 CYS S O 1
ATOM 3142 N N . ASN A 1 405 ? -21.854 5.055 -23.011 1.00 100.00 405 ASN S N 1
ATOM 3143 C CA . ASN A 1 405 ? -21.382 5.174 -21.639 1.00 100.00 405 ASN S CA 1
ATOM 3144 C C . ASN A 1 405 ? -20.455 6.377 -21.529 1.00 100.00 405 ASN S C 1
ATOM 3145 O O . ASN A 1 405 ? -19.510 6.513 -22.314 1.00 100.00 405 ASN S O 1
ATOM 3150 N N . VAL A 1 406 ? -20.727 7.244 -20.557 1.00 100.00 406 VAL S N 1
ATOM 3151 C CA . VAL A 1 406 ? -20.007 8.502 -20.388 1.00 100.00 406 VAL S CA 1
ATOM 3152 C C . VAL A 1 406 ? -19.314 8.488 -19.034 1.00 100.00 406 VAL S C 1
ATOM 3153 O O . VAL A 1 406 ? -19.930 8.136 -18.021 1.00 100.00 406 VAL S O 1
ATOM 3157 N N . MET A 1 407 ? -18.039 8.872 -19.018 1.00 100.00 407 MET S N 1
ATOM 3158 C CA . MET A 1 407 ? -17.281 8.946 -17.780 1.00 100.00 407 MET S CA 1
ATOM 3159 C C . MET A 1 407 ? -17.627 10.234 -17.034 1.00 100.00 407 MET S C 1
ATOM 3160 O O . MET A 1 407 ? -18.498 11.005 -17.445 1.00 100.00 407 MET S O 1
ATOM 3165 N N . PHE A 1 408 ? -16.941 10.482 -15.920 1.00 100.00 408 PHE S N 1
ATOM 3166 C CA . PHE A 1 408 ? -17.377 11.545 -15.026 1.00 100.00 408 PHE S CA 1
ATOM 3167 C C . PHE A 1 408 ? -16.223 12.130 -14.229 1.00 100.00 408 PHE S C 1
ATOM 3168 O O . PHE A 1 408 ? -15.143 11.543 -14.121 1.00 100.00 408 PHE S O 1
ATOM 3176 N N . ASP A 1 409 ? -16.488 13.310 -13.673 1.00 100.00 409 ASP S N 1
ATOM 3177 C CA . ASP A 1 409 ? -15.764 13.869 -12.529 1.00 100.00 409 ASP S CA 1
ATOM 3178 C C . ASP A 1 409 ? -16.863 14.459 -11.643 1.00 100.00 409 ASP S C 1
ATOM 3179 O O . ASP A 1 409 ? -17.209 15.638 -11.763 1.00 100.00 409 ASP S O 1
ATOM 3184 N N . ASP A 1 410 ? -17.414 13.629 -10.758 1.00 100.00 410 ASP S N 1
ATOM 3185 C CA . ASP A 1 410 ? -18.645 13.972 -10.056 1.00 100.00 410 ASP S CA 1
ATOM 3186 C C . ASP A 1 410 ? -18.393 14.983 -8.945 1.00 100.00 410 ASP S C 1
ATOM 3187 O O . ASP A 1 410 ? -17.368 14.938 -8.262 1.00 100.00 410 ASP S O 1
ATOM 3192 N N . GLU A 1 411 ? -19.350 15.896 -8.760 1.00 100.00 411 GLU S N 1
ATOM 3193 C CA . GLU A 1 411 ? -19.222 16.914 -7.723 1.00 100.00 411 GLU S CA 1
ATOM 3194 C C . GLU A 1 411 ? -19.456 16.361 -6.323 1.00 100.00 411 GLU S C 1
ATOM 3195 O O . GLU A 1 411 ? -18.722 16.714 -5.393 1.00 100.00 411 GLU S O 1
ATOM 3201 N N . GLN A 1 412 ? -20.461 15.501 -6.151 1.00 100.00 412 GLN S N 1
ATOM 3202 C CA . GLN A 1 412 ? -20.920 15.134 -4.817 1.00 100.00 412 GLN S CA 1
ATOM 3203 C C . GLN A 1 412 ? -20.109 14.005 -4.188 1.00 100.00 412 GLN S C 1
ATOM 3204 O O . GLN A 1 412 ? -20.109 13.869 -2.960 1.00 100.00 412 GLN S O 1
ATOM 3210 N N . ASN A 1 413 ? -19.423 13.197 -4.989 1.00 100.00 413 ASN S N 1
ATOM 3211 C CA . ASN A 1 413 ? -18.372 12.328 -4.477 1.00 100.00 413 ASN S CA 1
ATOM 3212 C C . ASN A 1 413 ? -17.032 13.042 -4.440 1.00 100.00 413 ASN S C 1
ATOM 3213 O O . ASN A 1 413 ? -16.011 12.413 -4.146 1.00 100.00 413 ASN S O 1
ATOM 3218 N N . MET A 1 414 ? -17.032 14.339 -4.743 1.00 75.93 414 MET S N 1
ATOM 3219 C CA . MET A 1 414 ? -15.855 15.196 -4.702 1.00 75.93 414 MET S CA 1
ATOM 3220 C C . MET A 1 414 ? -14.801 14.714 -5.702 1.00 75.93 414 MET S C 1
ATOM 3221 O O . MET A 1 414 ? -13.680 14.339 -5.348 1.00 75.93 414 MET S O 1
ATOM 3226 N N . TYR A 1 415 ? -15.210 14.713 -6.974 1.00 81.38 415 TYR S N 1
ATOM 3227 C CA . TYR A 1 415 ? -14.343 14.441 -8.119 1.00 81.38 415 TYR S CA 1
ATOM 3228 C C . TYR A 1 415 ? -13.866 12.991 -8.162 1.00 81.38 415 TYR S C 1
ATOM 3229 O O . TYR A 1 415 ? -12.691 12.722 -8.411 1.00 81.38 415 TYR S O 1
ATOM 3238 N N . GLN A 1 416 ? -14.782 12.059 -7.915 1.00 100.00 416 GLN S N 1
ATOM 3239 C CA . GLN A 1 416 ? -14.560 10.646 -8.190 1.00 100.00 416 GLN S CA 1
ATOM 3240 C C . GLN A 1 416 ? -15.398 10.235 -9.393 1.00 100.00 416 GLN S C 1
ATOM 3241 O O . GLN A 1 416 ? -16.552 10.653 -9.529 1.00 100.00 416 GLN S O 1
ATOM 3247 N N . GLN A 1 417 ? -14.814 9.420 -10.267 1.00 100.00 417 GLN S N 1
ATOM 3248 C CA . GLN A 1 417 ? -15.471 9.071 -11.518 1.00 100.00 417 GLN S CA 1
ATOM 3249 C C . GLN A 1 417 ? -16.742 8.262 -11.269 1.00 100.00 417 GLN S C 1
ATOM 3250 O O . GLN A 1 417 ? -16.870 7.544 -10.274 1.00 100.00 417 GLN S O 1
ATOM 3256 N N . ASP A 1 418 ? -17.688 8.393 -12.193 1.00 100.00 418 ASP S N 1
ATOM 3257 C CA . ASP A 1 418 ? -18.962 7.685 -12.123 1.00 100.00 418 ASP S CA 1
ATOM 3258 C C . ASP A 1 418 ? -19.405 7.380 -13.551 1.00 100.00 418 ASP S C 1
ATOM 3259 O O . ASP A 1 418 ? -18.684 7.659 -14.515 1.00 100.00 418 ASP S O 1
ATOM 3264 N N . VAL A 1 419 ? -20.597 6.802 -13.696 1.00 100.00 419 VAL S N 1
ATOM 3265 C CA . VAL A 1 419 ? -21.111 6.362 -14.988 1.00 100.00 419 VAL S CA 1
ATOM 3266 C C . VAL A 1 419 ? -22.561 6.802 -15.120 1.00 100.00 419 VAL S C 1
ATOM 3267 O O . VAL A 1 419 ? -23.352 6.637 -14.185 1.00 100.00 419 VAL S O 1
ATOM 3271 N N . GLU A 1 420 ? -22.908 7.366 -16.278 1.00 100.00 420 GLU S N 1
ATOM 3272 C CA . GLU A 1 420 ? -24.291 7.686 -16.605 1.00 100.00 420 GLU S CA 1
ATOM 3273 C C . GLU A 1 420 ? -24.563 7.339 -18.062 1.00 100.00 420 GLU S C 1
ATOM 3274 O O . GLU A 1 420 ? -24.031 7.994 -18.966 1.00 100.00 420 GLU S O 1
ATOM 3280 N N . PRO A 1 421 ? -25.376 6.325 -18.330 1.00 100.00 421 PRO S N 1
ATOM 3281 C CA . PRO A 1 421 ? -25.651 5.931 -19.712 1.00 100.00 421 PRO S CA 1
ATOM 3282 C C . PRO A 1 421 ? -26.739 6.784 -20.349 1.00 100.00 421 PRO S C 1
ATOM 3283 O O . PRO A 1 421 ? -27.573 7.395 -19.680 1.00 100.00 421 PRO S O 1
ATOM 3287 N N . VAL A 1 422 ? -26.707 6.810 -21.677 1.00 100.00 422 VAL S N 1
ATOM 3288 C CA . VAL A 1 422 ? -27.689 7.518 -22.491 1.00 100.00 422 VAL S CA 1
ATOM 3289 C C . VAL A 1 422 ? -28.279 6.527 -23.477 1.00 100.00 422 VAL S C 1
ATOM 3290 O O . VAL A 1 422 ? -27.539 5.775 -24.120 1.00 100.00 422 VAL S O 1
ATOM 3294 N N . PHE A 1 423 ? -29.602 6.516 -23.593 1.00 92.90 423 PHE S N 1
ATOM 3295 C CA . PHE A 1 423 ? -30.267 5.553 -24.456 1.00 92.90 423 PHE S CA 1
ATOM 3296 C C . PHE A 1 423 ? -31.502 6.168 -25.096 1.00 92.90 423 PHE S C 1
ATOM 3297 O O . PHE A 1 423 ? -32.241 6.917 -24.450 1.00 92.90 423 PHE S O 1
ATOM 3305 N N . ASP A 1 424 ? -31.711 5.849 -26.370 1.00 87.42 424 ASP S N 1
ATOM 3306 C CA . ASP A 1 424 ? -32.905 6.242 -27.100 1.00 87.42 424 ASP S CA 1
ATOM 3307 C C . ASP A 1 424 ? -33.754 5.010 -27.384 1.00 87.42 424 ASP S C 1
ATOM 3308 O O . ASP A 1 424 ? -33.255 4.006 -27.899 1.00 87.42 424 ASP S O 1
ATOM 3313 N N . ARG A 1 425 ? -35.039 5.092 -27.048 1.00 96.98 425 ARG S N 1
ATOM 3314 C CA . ARG A 1 425 ? -35.922 3.941 -27.179 1.00 96.98 425 ARG S CA 1
ATOM 3315 C C . ARG A 1 425 ? -36.232 3.596 -28.630 1.00 96.98 425 ARG S C 1
ATOM 3316 O O . ARG A 1 425 ? -36.283 2.414 -28.985 1.00 96.98 425 ARG S O 1
ATOM 3324 N N . GLU A 1 426 ? -36.439 4.608 -29.477 1.00 98.82 426 GLU S N 1
ATOM 3325 C CA . GLU A 1 426 ? -36.908 4.353 -30.836 1.00 98.82 426 GLU S CA 1
ATOM 3326 C C . GLU A 1 426 ? -35.892 3.542 -31.633 1.00 98.82 426 GLU S C 1
ATOM 3327 O O . GLU A 1 426 ? -36.267 2.642 -32.396 1.00 98.82 426 GLU S O 1
ATOM 3333 N N . ALA A 1 427 ? -34.603 3.844 -31.471 1.00 100.00 427 ALA S N 1
ATOM 3334 C CA . ALA A 1 427 ? -33.573 3.127 -32.216 1.00 100.00 427 ALA S CA 1
ATOM 3335 C C . ALA A 1 427 ? -33.446 1.669 -31.788 1.00 100.00 427 ALA S C 1
ATOM 3336 O O . ALA A 1 427 ? -32.904 0.859 -32.548 1.00 100.00 427 ALA S O 1
ATOM 3338 N N . THR A 1 428 ? -33.932 1.314 -30.597 1.00 89.61 428 THR S N 1
ATOM 3339 C CA . THR A 1 428 ? -33.799 -0.053 -30.106 1.00 89.61 428 THR S CA 1
ATOM 3340 C C . THR A 1 428 ? -34.810 -1.009 -30.725 1.00 89.61 428 THR S C 1
ATOM 3341 O O . THR A 1 428 ? -34.729 -2.215 -30.469 1.00 89.61 428 THR S O 1
ATOM 3345 N N . LEU A 1 429 ? -35.754 -0.513 -31.517 1.00 30.00 429 LEU S N 1
ATOM 3346 C CA . LEU A 1 429 ? -36.799 -1.348 -32.091 1.00 30.00 429 LEU S CA 1
ATOM 3347 C C . LEU A 1 429 ? -36.404 -1.992 -33.415 1.00 30.00 429 LEU S C 1
ATOM 3348 O O . LEU A 1 429 ? -37.175 -2.796 -33.945 1.00 30.00 429 LEU S O 1
ATOM 3353 N N . ARG A 1 430 ? -35.232 -1.666 -33.958 1.00 30.00 430 ARG S N 1
ATOM 3354 C CA . ARG A 1 430 ? -34.868 -2.147 -35.286 1.00 30.00 430 ARG S CA 1
ATOM 3355 C C . ARG A 1 430 ? -33.497 -2.815 -35.316 1.00 30.00 430 ARG S C 1
ATOM 3356 O O . ARG A 1 430 ? -33.280 -3.757 -36.083 1.00 30.00 430 ARG S O 1
ATOM 3364 N N . PHE A 1 431 ? -32.573 -2.350 -34.482 1.00 30.00 431 PHE S N 1
ATOM 3365 C CA . PHE A 1 431 ? -31.173 -2.742 -34.585 1.00 30.00 431 PHE S CA 1
ATOM 3366 C C . PHE A 1 431 ? -30.729 -3.735 -33.525 1.00 30.00 431 PHE S C 1
ATOM 3367 O O . PHE A 1 431 ? -30.136 -4.762 -33.862 1.00 30.00 431 PHE S O 1
ATOM 3375 N N . GLY A 1 432 ? -31.002 -3.463 -32.252 1.00 30.00 432 GLY S N 1
ATOM 3376 C CA . GLY A 1 432 ? -30.456 -4.271 -31.180 1.00 30.00 432 GLY S CA 1
ATOM 3377 C C . GLY A 1 432 ? -29.599 -3.446 -30.245 1.00 30.00 432 GLY S C 1
ATOM 3378 O O . GLY A 1 432 ? -29.927 -2.292 -29.960 1.00 30.00 432 GLY S O 1
ATOM 3379 N N . ASN A 1 433 ? -28.501 -4.014 -29.753 1.00 30.00 433 ASN S N 1
ATOM 3380 C CA . ASN A 1 433 ? -27.607 -3.320 -28.836 1.00 30.00 433 ASN S CA 1
ATOM 3381 C C . ASN A 1 433 ? -26.281 -3.036 -29.527 1.00 30.00 433 ASN S C 1
ATOM 3382 O O . ASN A 1 433 ? -25.574 -3.964 -29.931 1.00 30.00 433 ASN S O 1
ATOM 3387 N N . ASN A 1 434 ? -25.946 -1.752 -29.650 1.00 30.00 434 ASN S N 1
ATOM 3388 C CA . ASN A 1 434 ? -24.632 -1.307 -30.099 1.00 30.00 434 ASN S CA 1
ATOM 3389 C C . ASN A 1 434 ? -24.110 -0.308 -29.079 1.00 30.00 434 ASN S C 1
ATOM 3390 O O . ASN A 1 434 ? -24.660 0.791 -28.950 1.00 30.00 434 ASN S O 1
ATOM 3395 N N . VAL A 1 435 ? -23.055 -0.685 -28.363 1.00 30.00 435 VAL S N 1
ATOM 3396 C CA . VAL A 1 435 ? -22.597 0.041 -27.185 1.00 30.00 435 VAL S CA 1
ATOM 3397 C C . VAL A 1 435 ? -21.283 0.739 -27.496 1.00 30.00 435 VAL S C 1
ATOM 3398 O O . VAL A 1 435 ? -20.407 0.173 -28.158 1.00 30.00 435 VAL S O 1
ATOM 3402 N N . THR A 1 436 ? -21.155 1.974 -27.020 1.00 30.00 436 THR S N 1
ATOM 3403 C CA . THR A 1 436 ? -19.925 2.746 -27.124 1.00 30.00 436 THR S CA 1
ATOM 3404 C C . THR A 1 436 ? -19.388 3.049 -25.732 1.00 30.00 436 THR S C 1
ATOM 3405 O O . THR A 1 436 ? -19.915 2.578 -24.722 1.00 30.00 436 THR S O 1
ATOM 3409 N N . SER A 1 437 ? -18.324 3.843 -25.694 1.00 30.00 437 SER S N 1
ATOM 3410 C CA . SER A 1 437 ? -17.737 4.320 -24.451 1.00 30.00 437 SER S CA 1
ATOM 3411 C C . SER A 1 437 ? -16.914 5.572 -24.726 1.00 30.00 437 SER S C 1
ATOM 3412 O O . SER A 1 437 ? -15.901 5.518 -25.427 1.00 30.00 437 SER S O 1
ATOM 3415 N N . ILE A 1 438 ? -17.352 6.695 -24.164 1.00 47.65 438 ILE S N 1
ATOM 3416 C CA . ILE A 1 438 ? -16.678 7.975 -24.346 1.00 47.65 438 ILE S CA 1
ATOM 3417 C C . ILE A 1 438 ? -16.324 8.533 -22.977 1.00 47.65 438 ILE S C 1
ATOM 3418 O O . ILE A 1 438 ? -17.180 8.603 -22.089 1.00 47.65 438 ILE S O 1
ATOM 3423 N N . THR A 1 439 ? -15.068 8.931 -22.808 1.00 76.09 439 THR S N 1
ATOM 3424 C CA . THR A 1 439 ? -14.594 9.497 -21.550 1.00 76.09 439 THR S CA 1
ATOM 3425 C C . THR A 1 439 ? -14.844 10.999 -21.569 1.00 76.09 439 THR S C 1
ATOM 3426 O O . THR A 1 439 ? -14.288 11.714 -22.405 1.00 76.09 439 THR S O 1
ATOM 3430 N N . ALA A 1 440 ? -15.681 11.473 -20.650 1.00 100.00 440 ALA S N 1
ATOM 3431 C CA . ALA A 1 440 ? -15.941 12.900 -20.552 1.00 100.00 440 ALA S CA 1
ATOM 3432 C C . ALA A 1 440 ? -14.661 13.644 -20.190 1.00 100.00 440 ALA S C 1
ATOM 3433 O O . ALA A 1 440 ? -13.761 13.102 -19.544 1.00 100.00 440 ALA S O 1
ATOM 3435 N N . ILE A 1 441 ? -14.586 14.904 -20.611 1.00 97.57 441 ILE S N 1
ATOM 3436 C CA . ILE A 1 441 ? -13.346 15.660 -20.494 1.00 97.57 441 ILE S CA 1
ATOM 3437 C C . ILE A 1 441 ? -13.544 16.858 -19.566 1.00 97.57 441 ILE S C 1
ATOM 3438 O O . ILE A 1 441 ? -12.934 17.916 -19.746 1.00 97.57 441 ILE S O 1
ATOM 3443 N N . GLY A 1 442 ? -14.382 16.691 -18.548 1.00 82.35 442 GLY S N 1
ATOM 3444 C CA . GLY A 1 442 ? -14.456 17.702 -17.513 1.00 82.35 442 GLY S CA 1
ATOM 3445 C C . GLY A 1 442 ? -15.839 18.119 -17.066 1.00 82.35 442 GLY S C 1
ATOM 3446 O O . GLY A 1 442 ? -15.971 19.051 -16.266 1.00 82.35 442 GLY S O 1
ATOM 3447 N N . CYS A 1 443 ? -16.881 17.454 -17.559 1.00 97.89 443 CYS S N 1
ATOM 3448 C CA . CYS A 1 443 ? -18.233 17.769 -17.112 1.00 97.89 443 CYS S CA 1
ATOM 3449 C C . CYS A 1 443 ? -18.390 17.333 -15.658 1.00 97.89 443 CYS S C 1
ATOM 3450 O O . CYS A 1 443 ? -18.308 16.142 -15.340 1.00 97.89 443 CYS S O 1
ATOM 3453 N N . THR A 1 444 ? -18.590 18.298 -14.767 1.00 100.00 444 THR S N 1
ATOM 3454 C CA . THR A 1 444 ? -18.744 18.026 -13.347 1.00 100.00 444 THR S CA 1
ATOM 3455 C C . THR A 1 444 ? -20.199 17.853 -12.937 1.00 100.00 444 THR S C 1
ATOM 3456 O O . THR A 1 444 ? -20.474 17.622 -11.756 1.00 100.00 444 THR S O 1
ATOM 3460 N N . ARG A 1 445 ? -21.131 17.955 -13.878 1.00 100.00 445 ARG S N 1
ATOM 3461 C CA . ARG A 1 445 ? -22.549 17.767 -13.620 1.00 100.00 445 ARG S CA 1
ATOM 3462 C C . ARG A 1 445 ? -23.059 16.604 -14.457 1.00 100.00 445 ARG S C 1
ATOM 3463 O O . ARG A 1 445 ? -22.592 16.382 -15.577 1.00 100.00 445 ARG S O 1
ATOM 3471 N N . ARG A 1 446 ? -24.018 15.862 -13.907 1.00 100.00 446 ARG S N 1
ATOM 3472 C CA . ARG A 1 446 ? -24.522 14.682 -14.595 1.00 100.00 446 ARG S CA 1
ATOM 3473 C C . ARG A 1 446 ? -25.347 15.021 -15.828 1.00 100.00 446 ARG S C 1
ATOM 3474 O O . ARG A 1 446 ? -25.311 14.266 -16.804 1.00 100.00 446 ARG S O 1
ATOM 3482 N N . SER A 1 447 ? -26.087 16.130 -15.807 1.00 100.00 447 SER S N 1
ATOM 3483 C CA . SER A 1 447 ? -26.980 16.455 -16.915 1.00 100.00 447 SER S CA 1
ATOM 3484 C C . SER A 1 447 ? -26.218 16.730 -18.208 1.00 100.00 447 SER S C 1
ATOM 3485 O O . SER A 1 447 ? -26.651 16.307 -19.286 1.00 100.00 447 SER S O 1
ATOM 3488 N N . GLU A 1 448 ? -25.088 17.436 -18.128 1.00 100.00 448 GLU S N 1
ATOM 3489 C CA . GLU A 1 448 ? -24.331 17.718 -19.342 1.00 100.00 448 GLU S CA 1
ATOM 3490 C C . GLU A 1 448 ? -23.713 16.463 -19.940 1.00 100.00 448 GLU S C 1
ATOM 3491 O O . GLU A 1 448 ? -23.578 16.375 -21.163 1.00 100.00 448 GLU S O 1
ATOM 3497 N N . ALA A 1 449 ? -23.334 15.489 -19.112 1.00 100.00 449 ALA S N 1
ATOM 3498 C CA . ALA A 1 449 ? -22.867 14.219 -19.659 1.00 100.00 449 ALA S CA 1
ATOM 3499 C C . ALA A 1 449 ? -23.967 13.535 -20.458 1.00 100.00 449 ALA S C 1
ATOM 3500 O O . ALA A 1 449 ? -23.718 12.997 -21.545 1.00 100.00 449 ALA S O 1
ATOM 3502 N N . ASN A 1 450 ? -25.195 13.556 -19.937 1.00 100.00 450 ASN S N 1
ATOM 3503 C CA . ASN A 1 450 ? -26.322 12.976 -20.656 1.00 100.00 450 ASN S CA 1
ATOM 3504 C C . ASN A 1 450 ? -26.580 13.720 -21.961 1.00 100.00 450 ASN S C 1
ATOM 3505 O O . ASN A 1 450 ? -26.884 13.101 -22.987 1.00 100.00 450 ASN S O 1
ATOM 3510 N N . ARG A 1 451 ? -26.469 15.051 -21.936 1.00 100.00 451 ARG S N 1
ATOM 3511 C CA . ARG A 1 451 ? -26.630 15.829 -23.164 1.00 100.00 451 ARG S CA 1
ATOM 3512 C C . ARG A 1 451 ? -25.555 15.483 -24.189 1.00 100.00 451 ARG S C 1
ATOM 3513 O O . ARG A 1 451 ? -25.848 15.332 -25.380 1.00 100.00 451 ARG S O 1
ATOM 3521 N N . ARG A 1 452 ? -24.302 15.350 -23.743 1.00 100.00 452 ARG S N 1
ATOM 3522 C CA . ARG A 1 452 ? -23.226 14.974 -24.655 1.00 100.00 452 ARG S CA 1
ATOM 3523 C C . ARG A 1 452 ? -23.476 13.603 -25.266 1.00 100.00 452 ARG S C 1
ATOM 3524 O O . ARG A 1 452 ? -23.253 13.399 -26.466 1.00 100.00 452 ARG S O 1
ATOM 3532 N N . GLY A 1 453 ? -23.929 12.647 -24.455 1.00 100.00 453 GLY S N 1
ATOM 3533 C CA . GLY A 1 453 ? -24.250 11.335 -24.995 1.00 100.00 453 GLY S CA 1
ATOM 3534 C C . GLY A 1 453 ? -25.379 11.378 -26.007 1.00 100.00 453 GLY S C 1
ATOM 3535 O O . GLY A 1 453 ? -25.291 10.774 -27.081 1.00 100.00 453 GLY S O 1
ATOM 3536 N N . ARG A 1 454 ? -26.454 12.099 -25.682 1.00 100.00 454 ARG S N 1
ATOM 3537 C CA . ARG A 1 454 ? -27.568 12.203 -26.615 1.00 100.00 454 ARG S CA 1
ATOM 3538 C C . ARG A 1 454 ? -27.155 12.919 -27.893 1.00 100.00 454 ARG S C 1
ATOM 3539 O O . ARG A 1 454 ? -27.737 12.660 -28.949 1.00 100.00 454 ARG S O 1
ATOM 3547 N N . TRP A 1 455 ? -26.152 13.799 -27.826 1.00 100.00 455 TRP S N 1
ATOM 3548 C CA . TRP A 1 455 ? -25.661 14.451 -29.037 1.00 100.00 455 TRP S CA 1
ATOM 3549 C C . TRP A 1 455 ? -25.204 13.419 -30.064 1.00 100.00 455 TRP S C 1
ATOM 3550 O O . TRP A 1 455 ? -25.698 13.389 -31.199 1.00 100.00 455 TRP S O 1
ATOM 3561 N N . ILE A 1 456 ? -24.273 12.543 -29.671 1.00 100.00 456 ILE S N 1
ATOM 3562 C CA . ILE A 1 456 ? -23.767 11.540 -30.606 1.00 100.00 456 ILE S CA 1
ATOM 3563 C C . ILE A 1 456 ? -24.855 10.530 -30.945 1.00 100.00 456 ILE S C 1
ATOM 3564 O O . ILE A 1 456 ? -24.965 10.083 -32.095 1.00 100.00 456 ILE S O 1
ATOM 3569 N N . LEU A 1 457 ? -25.694 10.176 -29.963 1.00 100.00 457 LEU S N 1
ATOM 3570 C CA . LEU A 1 457 ? -26.776 9.233 -30.227 1.00 100.00 457 LEU S CA 1
ATOM 3571 C C . LEU A 1 457 ? -27.711 9.746 -31.316 1.00 100.00 457 LEU S C 1
ATOM 3572 O O . LEU A 1 457 ? -28.165 8.974 -32.168 1.00 100.00 457 LEU S O 1
ATOM 3577 N N . LYS A 1 458 ? -28.015 11.043 -31.302 1.00 100.00 458 LYS S N 1
ATOM 3578 C CA . LYS A 1 458 ? -28.890 11.609 -32.321 1.00 100.00 458 LYS S CA 1
ATOM 3579 C C . LYS A 1 458 ? -28.184 11.804 -33.656 1.00 100.00 458 LYS S C 1
ATOM 3580 O O . LYS A 1 458 ? -28.801 11.583 -34.703 1.00 100.00 458 LYS S O 1
ATOM 3586 N N . THR A 1 459 ? -26.911 12.213 -33.662 1.00 100.00 459 THR S N 1
ATOM 3587 C CA . THR A 1 459 ? -26.293 12.486 -34.958 1.00 100.00 459 THR S CA 1
ATOM 3588 C C . THR A 1 459 ? -25.899 11.215 -35.700 1.00 100.00 459 THR S C 1
ATOM 3589 O O . THR A 1 459 ? -25.854 11.224 -36.934 1.00 100.00 459 THR S O 1
ATOM 3593 N N . ASN A 1 460 ? -25.597 10.125 -34.986 1.00 100.00 460 ASN S N 1
ATOM 3594 C CA . ASN A 1 460 ? -25.145 8.921 -35.680 1.00 100.00 460 ASN S CA 1
ATOM 3595 C C . ASN A 1 460 ? -26.272 8.238 -36.445 1.00 100.00 460 ASN S C 1
ATOM 3596 O O . ASN A 1 460 ? -26.009 7.531 -37.423 1.00 100.00 460 ASN S O 1
ATOM 3601 N N . LEU A 1 461 ? -27.523 8.432 -36.025 1.00 100.00 461 LEU S N 1
ATOM 3602 C CA . LEU A 1 461 ? -28.632 7.760 -36.696 1.00 100.00 461 LEU S CA 1
ATOM 3603 C C . LEU A 1 461 ? -28.888 8.340 -38.080 1.00 100.00 461 LEU S C 1
ATOM 3604 O O . LEU A 1 461 ? -29.239 7.604 -39.012 1.00 100.00 461 LEU S O 1
ATOM 3609 N N . ARG A 1 462 ? -28.720 9.649 -38.241 1.00 100.00 462 ARG S N 1
ATOM 3610 C CA . ARG A 1 462 ? -29.018 10.334 -39.499 1.00 100.00 462 ARG S CA 1
ATOM 3611 C C . ARG A 1 462 ? -27.698 10.681 -40.180 1.00 100.00 462 ARG S C 1
ATOM 3612 O O . ARG A 1 462 ? -26.976 11.584 -39.758 1.00 100.00 462 ARG S O 1
ATOM 3620 N N . SER A 1 463 ? -27.383 9.951 -41.251 1.00 96.92 463 SER S N 1
ATOM 3621 C CA . SER A 1 463 ? -26.172 10.196 -42.036 1.00 96.92 463 SER S CA 1
ATOM 3622 C C . SER A 1 463 ? -26.414 9.687 -43.453 1.00 96.92 463 SER S C 1
ATOM 3623 O O . SER A 1 463 ? -26.292 8.487 -43.716 1.00 96.92 463 SER S O 1
ATOM 3626 N N . THR A 1 464 ? -26.741 10.596 -44.365 1.00 100.00 464 THR S N 1
ATOM 3627 C CA . THR A 1 464 ? -26.928 10.221 -45.765 1.00 100.00 464 THR S CA 1
ATOM 3628 C C . THR A 1 464 ? -26.010 11.083 -46.609 1.00 100.00 464 THR S C 1
ATOM 3629 O O . THR A 1 464 ? -26.454 12.051 -47.226 1.00 100.00 464 THR S O 1
ATOM 3633 N N . THR A 1 465 ? -24.726 10.746 -46.640 1.00 100.00 465 THR S N 1
ATOM 3634 C CA . THR A 1 465 ? -23.754 11.568 -47.363 1.00 100.00 465 THR S CA 1
ATOM 3635 C C . THR A 1 465 ? -24.017 11.679 -48.857 1.00 100.00 465 THR S C 1
ATOM 3636 O O . THR A 1 465 ? -24.331 10.685 -49.513 1.00 100.00 465 THR S O 1
ATOM 3640 N N . VAL A 1 466 ? -23.884 12.886 -49.396 1.00 100.00 466 VAL S N 1
ATOM 3641 C CA . VAL A 1 466 ? -24.062 13.090 -50.830 1.00 100.00 466 VAL S CA 1
ATOM 3642 C C . VAL A 1 466 ? -22.864 13.854 -51.366 1.00 100.00 466 VAL S C 1
ATOM 3643 O O . VAL A 1 466 ? -22.516 14.909 -50.837 1.00 100.00 466 VAL S O 1
ATOM 3647 N N . ASN A 1 467 ? -22.222 13.332 -52.406 1.00 100.00 467 ASN S N 1
ATOM 3648 C CA . ASN A 1 467 ? -21.015 13.975 -52.929 1.00 100.00 467 ASN S CA 1
ATOM 3649 C C . ASN A 1 467 ? -21.150 14.402 -54.383 1.00 100.00 467 ASN S C 1
ATOM 3650 O O . ASN A 1 467 ? -22.054 13.945 -55.085 1.00 100.00 467 ASN S O 1
ATOM 3655 N N . PHE A 1 468 ? -20.249 15.270 -54.838 1.00 94.09 468 PHE S N 1
ATOM 3656 C CA . PHE A 1 468 ? -20.291 15.749 -56.214 1.00 94.09 468 PHE S CA 1
ATOM 3657 C C . PHE A 1 468 ? -19.065 16.617 -56.458 1.00 94.09 468 PHE S C 1
ATOM 3658 O O . PHE A 1 468 ? -18.337 16.973 -55.531 1.00 94.09 468 PHE S O 1
ATOM 3666 N N . ALA A 1 469 ? -18.847 16.947 -57.728 1.00 52.56 469 ALA S N 1
ATOM 3667 C CA . ALA A 1 469 ? -17.739 17.799 -58.136 1.00 52.56 469 ALA S CA 1
ATOM 3668 C C . ALA A 1 469 ? -18.273 18.948 -58.976 1.00 52.56 469 ALA S C 1
ATOM 3669 O O . ALA A 1 469 ? -19.161 18.754 -59.811 1.00 52.56 469 ALA S O 1
ATOM 3671 N N . THR A 1 470 ? -17.730 20.143 -58.756 1.00 93.87 470 THR S N 1
ATOM 3672 C CA . THR A 1 470 ? -18.210 21.334 -59.449 1.00 93.87 470 THR S CA 1
ATOM 3673 C C . THR A 1 470 ? -17.074 22.062 -60.152 1.00 93.87 470 THR S C 1
ATOM 3674 O O . THR A 1 470 ? -15.953 21.549 -60.229 1.00 93.87 470 THR S O 1
ATOM 3678 N N . GLY A 1 471 ? -17.356 23.254 -60.671 1.00 95.39 471 GLY S N 1
ATOM 3679 C CA . GLY A 1 471 ? -16.352 24.044 -61.354 1.00 95.39 471 GLY S CA 1
ATOM 3680 C C . GLY A 1 471 ? -15.724 25.101 -60.472 1.00 95.39 471 GLY S C 1
ATOM 3681 O O . GLY A 1 471 ? -15.307 24.812 -59.347 1.00 95.39 471 GLY S O 1
ATOM 3682 N N . LEU A 1 472 ? -15.651 26.336 -60.972 1.00 98.88 472 LEU S N 1
ATOM 3683 C CA . LEU A 1 472 ? -15.062 27.434 -60.215 1.00 98.88 472 LEU S CA 1
ATOM 3684 C C . LEU A 1 472 ? -15.930 27.890 -59.053 1.00 98.88 472 LEU S C 1
ATOM 3685 O O . LEU A 1 472 ? -15.466 28.699 -58.242 1.00 98.88 472 LEU S O 1
ATOM 3690 N N . GLU A 1 473 ? -17.167 27.404 -58.950 1.00 100.00 473 GLU S N 1
ATOM 3691 C CA . GLU A 1 473 ? -18.054 27.833 -57.875 1.00 100.00 473 GLU S CA 1
ATOM 3692 C C . GLU A 1 473 ? -17.561 27.401 -56.502 1.00 100.00 473 GLU S C 1
ATOM 3693 O O . GLU A 1 473 ? -18.050 27.916 -55.492 1.00 100.00 473 GLU S O 1
ATOM 3699 N N . GLY A 1 474 ? -16.607 26.471 -56.438 1.00 100.00 474 GLY S N 1
ATOM 3700 C CA . GLY A 1 474 ? -16.142 25.963 -55.158 1.00 100.00 474 GLY S CA 1
ATOM 3701 C C . GLY A 1 474 ? -15.411 26.982 -54.308 1.00 100.00 474 GLY S C 1
ATOM 3702 O O . GLY A 1 474 ? -15.281 26.782 -53.096 1.00 100.00 474 GLY S O 1
ATOM 3703 N N . MET A 1 475 ? -14.924 28.067 -54.913 1.00 100.00 475 MET S N 1
ATOM 3704 C CA . MET A 1 475 ? -14.199 29.074 -54.146 1.00 100.00 475 MET S CA 1
ATOM 3705 C C . MET A 1 475 ? -15.108 29.873 -53.220 1.00 100.00 475 MET S C 1
ATOM 3706 O O . MET A 1 475 ? -14.618 30.461 -52.251 1.00 100.00 475 MET S O 1
ATOM 3711 N N . ILE A 1 476 ? -16.408 29.909 -53.491 1.00 100.00 476 ILE S N 1
ATOM 3712 C CA . ILE A 1 476 ? -17.338 30.724 -52.707 1.00 100.00 476 ILE S CA 1
ATOM 3713 C C . ILE A 1 476 ? -17.665 30.073 -51.363 1.00 100.00 476 ILE S C 1
ATOM 3714 O O . ILE A 1 476 ? -17.482 30.723 -50.323 1.00 100.00 476 ILE S O 1
ATOM 3719 N N . PRO A 1 477 ? -18.144 28.828 -51.305 1.00 100.00 477 PRO S N 1
ATOM 3720 C CA . PRO A 1 477 ? -18.549 28.274 -50.010 1.00 100.00 477 PRO S CA 1
ATOM 3721 C C . PRO A 1 477 ? -17.398 27.619 -49.266 1.00 100.00 477 PRO S C 1
ATOM 3722 O O . PRO A 1 477 ? -16.520 26.978 -49.846 1.00 100.00 477 PRO S O 1
ATOM 3726 N N . THR A 1 478 ? -17.419 27.790 -47.949 1.00 100.00 478 THR S N 1
ATOM 3727 C CA . THR A 1 478 ? -16.415 27.222 -47.063 1.00 100.00 478 THR S CA 1
ATOM 3728 C C . THR A 1 478 ? -17.050 26.168 -46.167 1.00 100.00 478 THR S C 1
ATOM 3729 O O . THR A 1 478 ? -18.254 25.910 -46.221 1.00 100.00 478 THR S O 1
ATOM 3733 N N . ILE A 1 479 ? -16.208 25.548 -45.337 1.00 93.51 479 ILE S N 1
ATOM 3734 C CA . ILE A 1 479 ? -16.676 24.513 -44.428 1.00 93.51 479 ILE S CA 1
ATOM 3735 C C . ILE A 1 479 ? -17.651 25.117 -43.429 1.00 93.51 479 ILE S C 1
ATOM 3736 O O . ILE A 1 479 ? -17.455 26.236 -42.939 1.00 93.51 479 ILE S O 1
ATOM 3741 N N . GLY A 1 480 ? -18.715 24.376 -43.124 1.00 94.44 480 GLY S N 1
ATOM 3742 C CA . GLY A 1 480 ? -19.694 24.788 -42.140 1.00 94.44 480 GLY S CA 1
ATOM 3743 C C . GLY A 1 480 ? -20.901 25.511 -42.697 1.00 94.44 480 GLY S C 1
ATOM 3744 O O . GLY A 1 480 ? -21.867 25.725 -41.954 1.00 94.44 480 GLY S O 1
ATOM 3745 N N . ASP A 1 481 ? -20.880 25.891 -43.970 1.00 100.00 481 ASP S N 1
ATOM 3746 C CA . ASP A 1 481 ? -22.011 26.567 -44.591 1.00 100.00 481 ASP S CA 1
ATOM 3747 C C . ASP A 1 481 ? -23.011 25.538 -45.099 1.00 100.00 481 ASP S C 1
ATOM 3748 O O . ASP A 1 481 ? -22.665 24.671 -45.908 1.00 100.00 481 ASP S O 1
ATOM 3753 N N . VAL A 1 482 ? -24.252 25.638 -44.626 1.00 100.00 482 VAL S N 1
ATOM 3754 C CA . VAL A 1 482 ? -25.293 24.717 -45.060 1.00 100.00 482 VAL S CA 1
ATOM 3755 C C . VAL A 1 482 ? -25.709 25.062 -46.482 1.00 100.00 482 VAL S C 1
ATOM 3756 O O . VAL A 1 482 ? -26.058 26.211 -46.780 1.00 100.00 482 VAL S O 1
ATOM 3760 N N . VAL A 1 483 ? -25.677 24.069 -47.362 1.00 100.00 483 VAL S N 1
ATOM 3761 C CA . VAL A 1 483 ? -26.040 24.256 -48.759 1.00 100.00 483 VAL S CA 1
ATOM 3762 C C . VAL A 1 483 ? -27.347 23.526 -49.028 1.00 100.00 483 VAL S C 1
ATOM 3763 O O . VAL A 1 483 ? -27.707 22.559 -48.346 1.00 100.00 483 VAL S O 1
ATOM 3767 N N . ALA A 1 484 ? -28.063 24.000 -50.040 1.00 100.00 484 ALA S N 1
ATOM 3768 C CA . ALA A 1 484 ? -29.347 23.438 -50.434 1.00 100.00 484 ALA S CA 1
ATOM 3769 C C . ALA A 1 484 ? -29.185 22.680 -51.743 1.00 100.00 484 ALA S C 1
ATOM 3770 O O . ALA A 1 484 ? -28.504 23.153 -52.659 1.00 100.00 484 ALA S O 1
ATOM 3772 N N . ILE A 1 485 ? -29.805 21.507 -51.827 1.00 100.00 485 ILE S N 1
ATOM 3773 C CA . ILE A 1 485 ? -29.693 20.628 -52.986 1.00 100.00 485 ILE S CA 1
ATOM 3774 C C . ILE A 1 485 ? -31.077 20.447 -53.590 1.00 100.00 485 ILE S C 1
ATOM 3775 O O . ILE A 1 485 ? -32.037 20.137 -52.876 1.00 100.00 485 ILE S O 1
ATOM 3780 N N . ALA A 1 486 ? -31.175 20.640 -54.903 1.00 100.00 486 ALA S N 1
ATOM 3781 C CA . ALA A 1 486 ? -32.414 20.473 -55.650 1.00 100.00 486 ALA S CA 1
ATOM 3782 C C . ALA A 1 486 ? -32.263 19.383 -56.700 1.00 100.00 486 ALA S C 1
ATOM 3783 O O . ALA A 1 486 ? -32.654 19.549 -57.857 1.00 100.00 486 ALA S O 1
ATOM 3785 N N . ASP A 1 487 ? -31.681 18.254 -56.302 1.00 93.22 487 ASP S N 1
ATOM 3786 C CA . ASP A 1 487 ? -31.402 17.177 -57.245 1.00 93.22 487 ASP S CA 1
ATOM 3787 C C . ASP A 1 487 ? -32.689 16.609 -57.828 1.00 93.22 487 ASP S C 1
ATOM 3788 O O . ASP A 1 487 ? -33.660 16.361 -57.107 1.00 93.22 487 ASP S O 1
ATOM 3793 N N . ASN A 1 488 ? -32.689 16.404 -59.146 1.00 92.51 488 ASN S N 1
ATOM 3794 C CA . ASN A 1 488 ? -33.858 15.841 -59.815 1.00 92.51 488 ASN S CA 1
ATOM 3795 C C . ASN A 1 488 ? -34.014 14.357 -59.504 1.00 92.51 488 ASN S C 1
ATOM 3796 O O . ASN A 1 488 ? -35.141 13.856 -59.397 1.00 92.51 488 ASN S O 1
ATOM 3801 N N . PHE A 1 489 ? -32.899 13.641 -59.351 1.00 30.00 489 PHE S N 1
ATOM 3802 C CA . PHE A 1 489 ? -32.950 12.187 -59.227 1.00 30.00 489 PHE S CA 1
ATOM 3803 C C . PHE A 1 489 ? -33.718 11.756 -57.982 1.00 30.00 489 PHE S C 1
ATOM 3804 O O . PHE A 1 489 ? -34.638 10.936 -58.060 1.00 30.00 489 PHE S O 1
ATOM 3812 N N . TRP A 1 490 ? -33.351 12.296 -56.820 1.00 30.00 490 TRP S N 1
ATOM 3813 C CA . TRP A 1 490 ? -34.022 11.906 -55.583 1.00 30.00 490 TRP S CA 1
ATOM 3814 C C . TRP A 1 490 ? -35.403 12.531 -55.439 1.00 30.00 490 TRP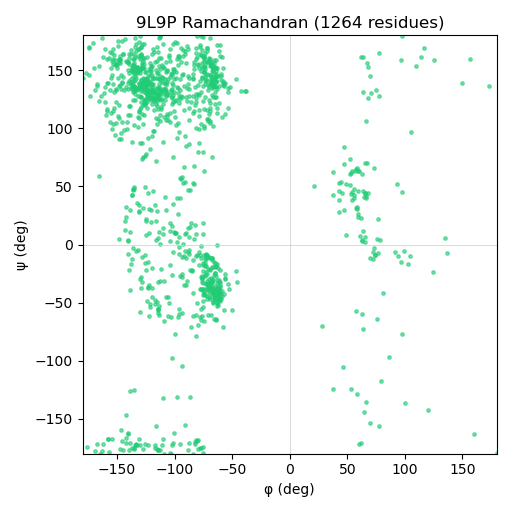 S C 1
ATOM 3815 O O . TRP A 1 490 ? -36.192 12.065 -54.611 1.00 30.00 490 TRP S O 1
ATOM 3826 N N . SER A 1 491 ? -35.714 13.560 -56.217 1.00 30.00 491 SER S N 1
ATOM 3827 C CA . SER A 1 491 ? -37.026 14.205 -56.153 1.00 30.00 491 SER S CA 1
ATOM 3828 C C . SER A 1 491 ? -37.981 13.640 -57.201 1.00 30.00 491 SER S C 1
ATOM 3829 O O . SER A 1 491 ? -3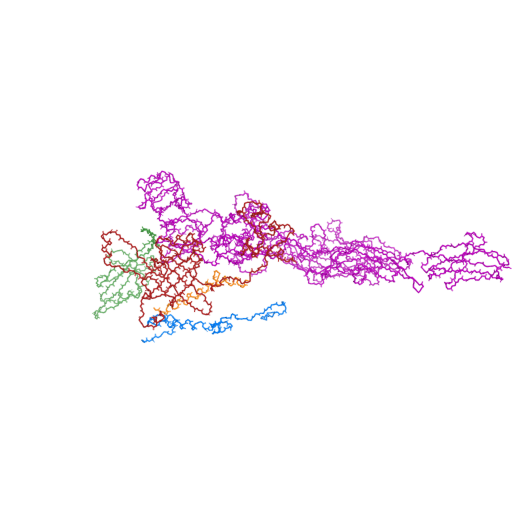8.516 14.369 -58.036 1.00 30.00 491 SER S O 1
ATOM 3832 N N . SER A 1 492 ? -38.200 12.326 -57.152 1.00 30.00 492 SER S N 1
ATOM 3833 C CA . SER A 1 492 ? -39.105 11.608 -58.063 1.00 30.00 492 SER S CA 1
ATOM 3834 C C . SER A 1 492 ? -38.621 11.851 -59.491 1.00 30.00 492 SER S C 1
ATOM 3835 O O . SER A 1 492 ? -37.430 11.639 -59.771 1.00 30.00 492 SER S O 1
ATOM 3838 N N . ASN A 1 493 ? -39.483 12.281 -60.419 1.00 30.00 493 ASN S N 1
ATOM 3839 C CA . ASN A 1 493 ? -39.084 12.517 -61.798 1.00 30.00 493 ASN S CA 1
ATOM 3840 C C . ASN A 1 493 ? -39.287 13.948 -62.270 1.00 30.00 493 ASN S C 1
ATOM 3841 O O . ASN A 1 493 ? -38.666 14.342 -63.263 1.00 30.00 493 ASN S O 1
ATOM 3846 N N . LEU A 1 494 ? -40.136 14.730 -61.606 1.00 30.00 494 LEU S N 1
ATOM 3847 C CA . LEU A 1 494 ? -40.334 16.122 -61.985 1.00 30.00 494 LEU S CA 1
ATOM 3848 C C . LEU A 1 494 ? -39.061 16.922 -61.731 1.00 30.00 494 LEU S C 1
ATOM 3849 O O . LEU A 1 494 ? -38.341 16.684 -60.759 1.00 30.00 494 LEU S O 1
ATOM 3854 N N . THR A 1 495 ? -38.752 17.873 -62.609 1.00 30.00 495 THR S N 1
ATOM 3855 C CA . THR A 1 495 ? -37.475 18.593 -62.485 1.00 30.00 495 THR S CA 1
ATOM 3856 C C . THR A 1 495 ? -37.548 20.003 -61.911 1.00 30.00 495 THR S C 1
ATOM 3857 O O . THR A 1 495 ? -36.943 20.273 -60.872 1.00 30.00 495 THR S O 1
ATOM 3861 N N . MET A 1 496 ? -38.247 20.910 -62.588 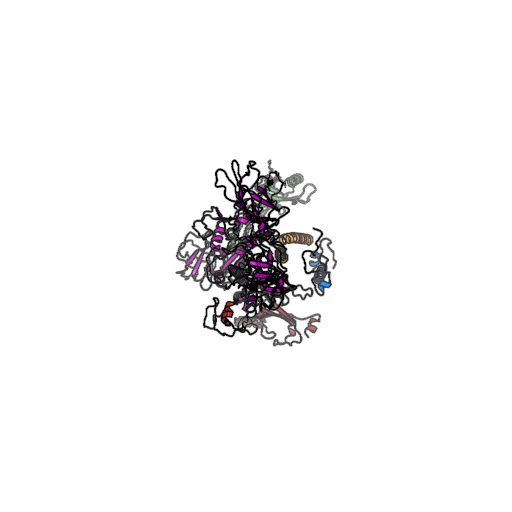1.00 30.00 496 MET S N 1
ATOM 3862 C CA . MET A 1 496 ? -38.308 22.310 -62.148 1.00 30.00 496 MET S CA 1
ATOM 3863 C C . MET A 1 496 ? -36.932 22.805 -61.700 1.00 30.00 496 MET S C 1
ATOM 3864 O O . MET A 1 496 ? -36.811 23.450 -60.659 1.00 30.00 496 MET S O 1
ATOM 3869 N N . ASN A 1 497 ? -35.899 22.517 -62.490 1.00 30.00 497 ASN S N 1
ATOM 3870 C CA . ASN A 1 497 ? -34.541 22.939 -62.143 1.00 30.00 497 ASN S CA 1
ATOM 3871 C C . ASN A 1 497 ? -33.667 23.139 -63.377 1.00 30.00 497 ASN S C 1
ATOM 3872 O O . ASN A 1 497 ? -33.069 22.183 -63.871 1.00 30.00 497 ASN S O 1
ATOM 3877 N N . LEU A 1 498 ? -33.578 24.371 -63.873 1.00 30.00 498 LEU S N 1
ATOM 3878 C CA . LEU A 1 498 ? -32.724 24.660 -65.029 1.00 30.00 498 LEU S CA 1
ATOM 3879 C C . LEU A 1 498 ? -31.876 25.902 -64.788 1.00 30.00 498 LEU S C 1
ATOM 3880 O O . LEU A 1 498 ? -31.864 26.449 -63.683 1.00 30.00 498 LEU S O 1
ATOM 3885 N N . SER A 1 499 ? -31.168 26.352 -65.820 1.00 30.00 499 SER S N 1
ATOM 3886 C CA . SER A 1 499 ? -30.315 27.528 -65.665 1.00 30.00 499 SER S CA 1
ATOM 3887 C C . SER A 1 499 ? -30.501 28.476 -66.848 1.00 30.00 499 SER S C 1
ATOM 3888 O O . SER A 1 499 ? -29.540 28.963 -67.442 1.00 30.00 499 SER S O 1
ATOM 3891 N N . GLY A 1 500 ? -31.756 28.750 -67.197 1.00 30.00 500 GLY S N 1
ATOM 3892 C CA . GLY A 1 500 ? -32.057 29.568 -68.358 1.00 30.00 500 GLY S CA 1
ATOM 3893 C C . GLY A 1 500 ? -32.238 31.043 -68.058 1.00 30.00 500 GLY S C 1
ATOM 3894 O O . GLY A 1 500 ? -31.254 31.758 -67.845 1.00 30.00 500 GLY S O 1
ATOM 3895 N N . ARG A 1 501 ? -33.493 31.503 -68.068 1.00 30.00 501 ARG S N 1
ATOM 3896 C CA . ARG A 1 501 ? -33.868 32.895 -67.817 1.00 30.00 501 ARG S CA 1
ATOM 3897 C C . ARG A 1 501 ? -33.404 33.833 -68.924 1.00 30.00 501 ARG S C 1
ATOM 3898 O O . ARG A 1 501 ? -32.408 33.563 -69.603 1.00 30.00 501 ARG S O 1
ATOM 3906 N N . LEU A 1 502 ? -34.125 34.944 -69.117 1.00 30.00 502 LEU S N 1
ATOM 3907 C CA . LEU A 1 502 ? -33.776 35.894 -70.165 1.00 30.00 502 LEU S CA 1
ATOM 3908 C C . LEU A 1 502 ? -33.939 37.354 -69.749 1.00 30.00 502 LEU S C 1
ATOM 3909 O O . LEU A 1 502 ? -33.727 38.240 -70.586 1.00 30.00 502 LEU S O 1
ATOM 3914 N N . LEU A 1 503 ? -34.299 37.641 -68.499 1.00 30.00 503 LEU S N 1
ATOM 3915 C CA . LEU A 1 503 ? -34.536 39.017 -68.080 1.00 30.00 503 LEU S CA 1
ATOM 3916 C C . LEU A 1 503 ? -34.079 39.207 -66.640 1.00 30.00 503 LEU S C 1
ATOM 3917 O O . LEU A 1 503 ? -33.857 38.239 -65.910 1.00 30.00 503 LEU S O 1
ATOM 3922 N N . GLU A 1 504 ? -33.935 40.475 -66.244 1.00 30.00 504 GLU S N 1
ATOM 3923 C CA . GLU A 1 504 ? -33.314 40.824 -64.958 1.00 30.00 504 GLU S CA 1
ATOM 3924 C C . GLU A 1 504 ? -34.339 41.083 -63.854 1.00 30.00 504 GLU S C 1
ATOM 3925 O O . GLU A 1 504 ? -34.343 40.399 -62.827 1.00 30.00 504 GLU S O 1
ATOM 3931 N N . VAL A 1 505 ? -35.184 42.100 -64.038 1.00 30.00 505 VAL S N 1
ATOM 3932 C CA . VAL A 1 505 ? -36.071 42.573 -62.977 1.00 30.00 505 VAL S CA 1
ATOM 3933 C C . VAL A 1 505 ? -37.480 42.769 -63.541 1.00 30.00 505 VAL S C 1
ATOM 3934 O O . VAL A 1 505 ? -38.440 42.986 -62.791 1.00 30.00 505 VAL S O 1
ATOM 3938 N N . SER A 1 506 ? -37.622 42.606 -64.858 1.00 30.00 506 SER S N 1
ATOM 3939 C CA . SER A 1 506 ? -38.772 43.086 -65.626 1.00 30.00 506 SER S CA 1
ATOM 3940 C C . SER A 1 506 ? -40.136 42.779 -65.011 1.00 30.00 506 SER S C 1
ATOM 3941 O O . SER A 1 506 ? -41.119 43.463 -65.311 1.00 30.00 506 SER S O 1
ATOM 3944 N N . GLY A 1 507 ? -40.215 41.762 -64.160 1.00 30.00 507 GLY S N 1
ATOM 3945 C CA . GLY A 1 507 ? -41.465 41.404 -63.512 1.00 30.00 507 GLY S CA 1
ATOM 3946 C C . GLY A 1 507 ? -42.058 40.154 -64.124 1.00 30.00 507 GLY S C 1
ATOM 3947 O O . GLY A 1 507 ? -42.714 40.211 -65.169 1.00 30.00 507 GLY S O 1
ATOM 3948 N N . SER A 1 508 ? -41.791 39.017 -63.477 1.00 30.00 508 SER S N 1
ATOM 3949 C CA . SER A 1 508 ? -42.074 37.668 -63.967 1.00 30.00 508 SER S CA 1
ATOM 3950 C C . SER A 1 508 ? -41.151 37.347 -65.138 1.00 30.00 508 SER S C 1
ATOM 3951 O O . SER A 1 508 ? -41.059 36.194 -65.566 1.00 30.00 508 SER S O 1
ATOM 3954 N N . GLN A 1 509 ? -40.469 38.375 -65.647 1.00 30.00 509 GLN S N 1
ATOM 3955 C CA . GLN A 1 509 ? -39.280 38.324 -66.492 1.00 30.00 509 GLN S CA 1
ATOM 3956 C C . GLN A 1 509 ? -39.339 37.273 -67.589 1.00 30.00 509 GLN S C 1
ATOM 3957 O O . GLN A 1 509 ? -38.284 36.770 -68.002 1.00 30.00 509 GLN S O 1
ATOM 3963 N N . ILE A 1 510 ? -40.532 36.918 -68.072 1.00 30.00 510 ILE S N 1
ATOM 3964 C CA . ILE A 1 510 ? -40.727 35.836 -69.038 1.00 30.00 510 ILE S CA 1
ATOM 3965 C C . ILE A 1 510 ? -40.164 34.534 -68.477 1.00 30.00 510 ILE S C 1
ATOM 3966 O O . ILE A 1 510 ? -40.883 33.536 -68.358 1.00 30.00 510 ILE S O 1
ATOM 3971 N N . PHE A 1 511 ? -38.875 34.544 -68.132 1.00 30.00 511 PHE S N 1
ATOM 3972 C CA . PHE A 1 511 ? -38.200 33.429 -67.479 1.00 30.00 511 PHE S CA 1
ATOM 3973 C C . PHE A 1 511 ? -38.282 32.164 -68.316 1.00 30.00 511 PHE S C 1
ATOM 3974 O O . PHE A 1 511 ? -38.305 31.056 -67.775 1.00 30.00 511 PHE S O 1
ATOM 3982 N N . LEU A 1 512 ? -38.325 32.326 -69.637 1.00 30.00 512 LEU S N 1
ATOM 3983 C CA . LEU A 1 512 ? -38.442 31.217 -70.575 1.00 30.00 512 LEU S CA 1
ATOM 3984 C C . LEU A 1 512 ? -37.280 30.247 -70.422 1.00 30.00 512 LEU S C 1
ATOM 3985 O O . LEU A 1 512 ? -36.140 30.580 -70.768 1.00 30.00 512 LEU S O 1
ATOM 3990 N N . PRO A 1 513 ? -37.521 29.040 -69.903 1.00 30.00 513 PRO S N 1
ATOM 3991 C CA . PRO A 1 513 ? -36.484 28.003 -69.935 1.00 30.00 513 PRO S CA 1
ATOM 3992 C C . PRO A 1 513 ? -36.455 27.373 -71.318 1.00 30.00 513 PRO S C 1
ATOM 3993 O O . PRO A 1 513 ? -37.493 26.980 -71.852 1.00 30.00 513 PRO S O 1
ATOM 3997 N N . PHE A 1 514 ? -35.261 27.290 -71.902 1.00 30.00 514 PHE S N 1
ATOM 3998 C CA . PHE A 1 514 ? -35.101 26.870 -73.290 1.00 30.00 514 PHE S CA 1
ATOM 3999 C C . PHE A 1 514 ? -35.722 25.498 -73.529 1.00 30.00 514 PHE S C 1
ATOM 4000 O O . PHE A 1 514 ? -36.164 25.193 -74.642 1.00 30.00 514 PHE S O 1
ATOM 4008 N N . ARG A 1 515 ? -35.760 24.669 -72.490 1.00 30.00 515 ARG S N 1
ATOM 4009 C CA . ARG A 1 515 ? -36.546 23.445 -72.488 1.00 30.00 515 ARG S CA 1
ATOM 4010 C C . ARG A 1 515 ? -37.190 23.312 -71.114 1.00 30.00 515 ARG S C 1
ATOM 4011 O O . ARG A 1 515 ? -37.062 24.201 -70.268 1.00 30.00 515 ARG S O 1
ATOM 4019 N N . VAL A 1 516 ? -37.908 22.206 -70.905 1.00 30.00 516 VAL S N 1
ATOM 4020 C CA . VAL A 1 516 ? -38.554 21.880 -69.634 1.00 30.00 516 VAL S CA 1
ATOM 4021 C C . VAL A 1 516 ? -39.691 22.851 -69.340 1.00 30.00 516 VAL S C 1
ATOM 4022 O O . VAL A 1 516 ? -39.503 24.071 -69.326 1.00 30.00 516 VAL S O 1
ATOM 4026 N N . ASP A 1 517 ? -40.885 22.311 -69.094 1.00 30.00 517 ASP S N 1
ATOM 4027 C CA . ASP A 1 517 ? -42.038 23.162 -68.826 1.00 30.00 517 ASP S CA 1
ATOM 4028 C C . ASP A 1 517 ? -41.939 23.823 -67.457 1.00 30.00 517 ASP S C 1
ATOM 4029 O O . ASP A 1 517 ? -42.165 25.032 -67.326 1.00 30.00 517 ASP S O 1
ATOM 4034 N N . ALA A 1 518 ? -41.601 23.044 -66.424 1.00 30.00 518 ALA S N 1
ATOM 4035 C CA . ALA A 1 518 ? -41.701 23.448 -65.022 1.00 30.00 518 ALA S CA 1
ATOM 4036 C C . ALA A 1 518 ? -43.155 23.714 -64.644 1.00 30.00 518 ALA S C 1
ATOM 4037 O O . ALA A 1 518 ? -44.007 23.902 -65.518 1.00 30.00 518 ALA S O 1
ATOM 4039 N N . ARG A 1 519 ? -43.459 23.724 -63.349 1.00 30.00 519 ARG S N 1
ATOM 4040 C CA . ARG A 1 519 ? -44.843 23.778 -62.898 1.00 30.00 519 ARG S CA 1
ATOM 4041 C C . ARG A 1 519 ? -44.956 24.799 -61.767 1.00 30.00 519 ARG S C 1
ATOM 4042 O O . ARG A 1 519 ? -43.995 25.497 -61.432 1.00 30.00 519 ARG S O 1
ATOM 4050 N N . ALA A 1 520 ? -46.146 24.879 -61.176 1.00 30.00 520 ALA S N 1
ATOM 4051 C CA . ALA A 1 520 ? -46.450 25.876 -60.163 1.00 30.00 520 ALA S CA 1
ATOM 4052 C C . ALA A 1 520 ? -46.106 25.358 -58.773 1.00 30.00 520 ALA S C 1
ATOM 4053 O O . ALA A 1 520 ? -46.428 24.220 -58.421 1.00 30.00 520 ALA S O 1
ATOM 4055 N N . GLY A 1 521 ? -45.458 26.204 -57.989 1.00 30.00 521 GLY S N 1
ATOM 4056 C CA . GLY A 1 521 ? -45.061 25.865 -56.632 1.00 30.00 521 GLY S CA 1
ATOM 4057 C C . GLY A 1 521 ? -45.221 27.059 -55.725 1.00 30.00 521 GLY S C 1
ATOM 4058 O O . GLY A 1 521 ? -46.124 27.881 -55.909 1.00 30.00 521 GLY S O 1
ATOM 4059 N N . ASP A 1 522 ? -44.340 27.161 -54.729 1.00 30.00 522 ASP S N 1
ATOM 4060 C CA . ASP A 1 522 ? -44.393 28.247 -53.753 1.00 30.00 522 ASP S CA 1
ATOM 4061 C C . ASP A 1 522 ? -43.497 29.417 -54.142 1.00 30.00 522 ASP S C 1
ATOM 4062 O O . ASP A 1 522 ? -43.977 30.543 -54.302 1.00 30.00 522 ASP S O 1
ATOM 4067 N N . PHE A 1 523 ? -42.198 29.171 -54.298 1.00 30.00 523 PHE S N 1
ATOM 4068 C CA . PHE A 1 523 ? -41.244 30.233 -54.587 1.00 30.00 523 PHE S CA 1
ATOM 4069 C C . PHE A 1 523 ? -40.192 29.732 -55.565 1.00 30.00 523 PHE S C 1
ATOM 4070 O O . PHE A 1 523 ? -39.955 28.530 -55.695 1.00 30.00 523 PHE S O 1
ATOM 4078 N N . ILE A 1 524 ? -39.567 30.681 -56.256 1.00 100.00 524 ILE S N 1
ATOM 40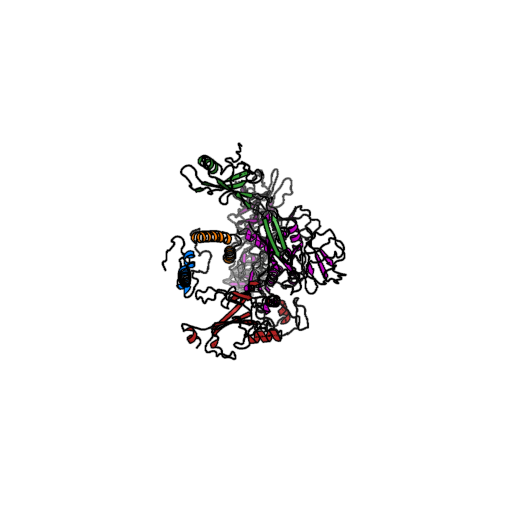79 C CA . ILE A 1 524 ? -38.400 30.416 -57.087 1.00 100.00 524 ILE S CA 1
ATOM 4080 C C . ILE A 1 524 ? -37.185 31.002 -56.381 1.00 100.00 524 ILE S C 1
ATOM 4081 O O . ILE A 1 524 ? -37.284 31.996 -55.652 1.00 100.00 524 ILE S O 1
ATOM 4086 N N . ILE A 1 525 ? -36.032 30.367 -56.579 1.00 100.00 525 ILE S N 1
ATOM 4087 C CA . ILE A 1 525 ? -34.822 30.678 -55.826 1.00 100.00 525 ILE S CA 1
ATOM 4088 C C . ILE A 1 525 ? -33.720 31.068 -56.797 1.00 100.00 525 ILE S C 1
ATOM 4089 O O . ILE A 1 525 ? -33.483 30.369 -57.788 1.00 100.00 525 ILE S O 1
ATOM 4094 N N . VAL A 1 526 ? -33.051 32.183 -56.510 1.00 100.00 526 VAL S N 1
ATOM 4095 C CA . VAL A 1 526 ? -31.995 32.723 -57.356 1.00 100.00 526 VAL S CA 1
ATOM 4096 C C . VAL A 1 526 ? -30.712 32.778 -56.540 1.00 100.00 526 VAL S C 1
ATOM 4097 O O . VAL A 1 526 ? -30.742 32.874 -55.309 1.00 100.00 526 VAL S O 1
ATOM 4101 N N . ASN A 1 527 ? -29.575 32.718 -57.232 1.00 100.00 527 ASN S N 1
ATOM 4102 C CA . ASN A 1 527 ? -28.264 32.799 -56.604 1.00 100.00 527 ASN S CA 1
ATOM 4103 C C . ASN A 1 527 ? -27.656 34.166 -56.894 1.00 100.00 527 ASN S C 1
ATOM 4104 O O . ASN A 1 527 ? -27.300 34.457 -58.040 1.00 100.00 527 ASN S O 1
ATOM 4109 N N . LYS A 1 528 ? -27.541 34.993 -55.859 1.00 100.00 528 LYS S N 1
ATOM 4110 C CA . LYS A 1 528 ? -26.890 36.285 -56.031 1.00 100.00 528 LYS S CA 1
ATOM 4111 C C . LYS A 1 528 ? -25.376 36.124 -55.894 1.00 100.00 528 LYS S C 1
ATOM 4112 O O . LYS A 1 528 ? -24.914 35.259 -55.145 1.00 100.00 528 LYS S O 1
ATOM 4118 N N . PRO A 1 529 ? -24.584 36.923 -56.626 1.00 100.00 529 PRO S N 1
ATOM 4119 C CA . PRO A 1 529 ? -23.123 36.767 -56.581 1.00 100.00 529 PRO S CA 1
ATOM 4120 C C . PRO A 1 529 ? -22.525 36.790 -55.181 1.00 100.00 529 PRO S C 1
ATOM 4121 O O . PRO A 1 529 ? -21.585 36.042 -54.901 1.00 100.00 529 PRO S O 1
ATOM 4125 N N . ASP A 1 530 ? -23.049 37.634 -54.299 1.00 83.06 530 ASP S N 1
ATOM 4126 C CA . ASP A 1 530 ? -22.494 37.767 -52.956 1.00 83.06 530 ASP S CA 1
ATOM 4127 C C . ASP A 1 530 ? -23.448 37.326 -51.858 1.00 83.06 530 ASP S C 1
ATOM 4128 O O . ASP A 1 530 ? -23.060 36.539 -50.991 1.00 83.06 530 ASP S O 1
ATOM 4133 N N . GLY A 1 531 ? -24.689 37.806 -51.872 1.00 86.47 531 GLY S N 1
ATOM 4134 C CA . GLY A 1 531 ? -25.596 37.564 -50.770 1.00 86.47 531 GLY S CA 1
ATOM 4135 C C . GLY A 1 531 ? -26.254 36.197 -50.807 1.00 86.47 531 GLY S C 1
ATOM 4136 O O . GLY A 1 531 ? -26.033 35.381 -51.701 1.00 86.47 531 GLY S O 1
ATOM 4137 N N . LYS A 1 532 ? -27.085 35.960 -49.796 1.00 100.00 532 LYS S N 1
ATOM 4138 C CA . LYS A 1 532 ? -27.804 34.707 -49.669 1.00 100.00 532 LYS S CA 1
ATOM 4139 C C . LYS A 1 532 ? -28.836 34.572 -50.786 1.00 100.00 532 LYS S C 1
ATOM 4140 O O . LYS A 1 532 ? -29.276 35.572 -51.359 1.00 100.00 532 LYS S O 1
ATOM 4146 N N . PRO A 1 533 ? -29.225 33.344 -51.128 1.00 100.00 533 PRO S N 1
ATOM 4147 C CA . PRO A 1 533 ? -30.244 33.169 -52.169 1.00 100.00 533 PRO S CA 1
ATOM 4148 C C . PRO A 1 533 ? -31.571 33.791 -51.767 1.00 100.00 533 PRO S C 1
ATOM 4149 O O . PRO A 1 533 ? -31.963 33.779 -50.598 1.00 100.00 533 PRO S O 1
ATOM 4153 N N . VAL A 1 534 ? -32.262 34.338 -52.762 1.00 100.00 534 VAL S N 1
ATOM 4154 C CA . VAL A 1 534 ? -33.489 35.098 -52.557 1.00 100.00 534 VAL S CA 1
ATOM 4155 C C . VAL A 1 534 ? -34.641 34.336 -53.192 1.00 100.00 534 VAL S C 1
ATOM 4156 O O . VAL A 1 534 ? -34.556 33.932 -54.358 1.00 100.00 534 VAL S O 1
ATOM 4160 N N . LYS A 1 535 ? -35.713 34.139 -52.428 1.00 100.00 535 LYS S N 1
ATOM 4161 C CA . LYS A 1 535 ? -36.908 33.462 -52.911 1.00 100.00 535 LYS S CA 1
ATOM 4162 C C . LYS A 1 535 ? -38.075 34.443 -52.958 1.00 100.00 535 LYS S C 1
ATOM 4163 O O . LYS A 1 535 ? -38.258 35.246 -52.038 1.00 100.00 535 LYS S O 1
ATOM 4169 N N . ARG A 1 536 ? -38.831 34.401 -54.052 1.00 100.00 536 ARG S N 1
ATOM 4170 C CA . ARG A 1 536 ? -39.995 35.252 -54.248 1.00 100.00 536 ARG S CA 1
ATOM 4171 C C . ARG A 1 536 ? -41.189 34.382 -54.603 1.00 100.00 536 ARG S C 1
ATOM 4172 O O . ARG A 1 536 ? -41.050 33.387 -55.319 1.00 100.00 536 ARG S O 1
ATOM 4180 N N . THR A 1 537 ? -42.362 34.761 -54.099 1.00 100.00 537 THR S N 1
ATOM 4181 C CA . THR A 1 537 ? -43.561 33.960 -54.308 1.00 100.00 537 THR S CA 1
ATOM 4182 C C . THR A 1 537 ? -43.919 33.906 -55.786 1.00 100.00 537 THR S C 1
ATOM 4183 O O . THR A 1 537 ? -44.040 34.942 -56.450 1.00 100.00 537 THR S O 1
ATOM 4187 N N . ILE A 1 538 ? -44.091 32.693 -56.303 1.00 74.60 538 ILE S N 1
ATOM 4188 C CA . ILE A 1 538 ? -44.449 32.504 -57.719 1.00 74.60 538 ILE S CA 1
ATOM 4189 C C . ILE A 1 538 ? -45.973 32.494 -57.777 1.00 74.60 538 ILE S C 1
ATOM 4190 O O . ILE A 1 538 ? -46.639 31.455 -57.748 1.00 74.60 538 ILE S O 1
ATOM 4195 N N . SER A 1 539 ? -46.543 33.691 -57.847 1.00 30.00 539 SER S N 1
ATOM 4196 C CA . SER A 1 539 ? -47.972 33.876 -58.036 1.00 30.00 539 SER S CA 1
ATOM 4197 C C . SER A 1 539 ? -48.222 34.507 -59.399 1.00 30.00 539 SER S C 1
ATOM 4198 O O . SER A 1 539 ? -47.325 35.106 -60.003 1.00 30.00 539 SER S O 1
ATOM 4201 N N . SER A 1 540 ? -49.460 34.372 -59.875 1.00 30.00 540 SER S N 1
ATOM 4202 C CA . SER A 1 540 ? -49.818 34.762 -61.237 1.00 30.00 540 SER S CA 1
ATOM 4203 C C . SER A 1 540 ? -48.860 34.119 -62.237 1.00 30.00 540 SER S C 1
ATOM 4204 O O . SER A 1 540 ? -48.260 34.782 -63.084 1.00 30.00 540 SER S O 1
ATOM 4207 N N . VAL A 1 541 ? -48.708 32.798 -62.108 1.00 30.00 541 VAL S N 1
ATOM 4208 C CA . VAL A 1 541 ? -47.738 32.067 -62.921 1.00 30.00 541 VAL S CA 1
ATOM 4209 C C . VAL A 1 541 ? -48.077 32.200 -64.399 1.00 30.00 541 VAL S C 1
ATOM 4210 O O . VAL A 1 541 ? -47.205 32.488 -65.229 1.00 30.00 541 VAL S O 1
ATOM 4214 N N . SER A 1 542 ? -49.349 32.010 -64.744 1.00 30.00 542 SER S N 1
ATOM 4215 C CA . SER A 1 542 ? -49.835 32.109 -66.118 1.00 30.00 542 SER S CA 1
ATOM 4216 C C . SER A 1 542 ? -49.021 31.217 -67.055 1.00 30.00 542 SER S C 1
ATOM 4217 O O . SER A 1 542 ? -48.363 31.676 -67.989 1.00 30.00 542 SER S O 1
ATOM 4220 N N . ALA A 1 543 ? -49.076 29.913 -66.780 1.00 30.00 543 ALA S N 1
ATOM 4221 C CA . ALA A 1 543 ? -48.366 28.944 -67.602 1.00 30.00 543 ALA S CA 1
ATOM 4222 C C . ALA A 1 543 ? -49.181 28.591 -68.841 1.00 30.00 543 ALA S C 1
ATOM 4223 O O . ALA A 1 543 ? -49.417 27.412 -69.122 1.00 30.00 543 ALA S O 1
ATOM 4225 N N . ASP A 1 544 ? -49.613 29.612 -69.587 1.00 30.00 544 ASP S N 1
ATOM 4226 C CA . ASP A 1 544 ? -50.356 29.369 -70.819 1.00 30.00 544 ASP S CA 1
ATOM 4227 C C . ASP A 1 544 ? -49.469 28.701 -71.861 1.00 30.00 544 ASP S C 1
ATOM 4228 O O . ASP A 1 544 ? -49.851 27.687 -72.461 1.00 30.00 544 ASP S O 1
ATOM 4233 N N . GLY A 1 545 ? -48.281 29.255 -72.089 1.00 30.00 545 GLY S N 1
ATOM 4234 C CA . GLY A 1 545 ? -47.258 28.604 -72.874 1.00 30.00 545 GLY S CA 1
ATOM 4235 C C . GLY A 1 545 ? -46.430 27.618 -72.092 1.00 30.00 545 GLY S C 1
ATOM 4236 O O . GLY A 1 545 ? -45.450 27.082 -72.621 1.00 30.00 545 GLY S O 1
ATOM 4237 N N . LYS A 1 546 ? -46.788 27.400 -70.823 1.00 30.00 546 LYS S N 1
ATOM 4238 C CA . LYS A 1 546 ? -46.173 26.432 -69.922 1.00 30.00 546 LYS S CA 1
ATOM 4239 C C . LYS A 1 546 ? -44.787 26.876 -69.472 1.00 30.00 546 LYS S C 1
ATOM 4240 O O . LYS A 1 546 ? -44.183 26.232 -68.609 1.00 30.00 546 LYS S O 1
ATOM 4246 N N . THR A 1 547 ? -44.277 27.976 -70.030 1.00 30.00 547 THR S N 1
ATOM 4247 C CA . THR A 1 547 ? -42.912 28.405 -69.746 1.00 30.00 547 THR S CA 1
ATOM 4248 C C . THR A 1 547 ? -42.791 29.923 -69.638 1.00 30.00 547 THR S C 1
ATOM 4249 O O . THR A 1 547 ? -41.753 30.488 -69.998 1.00 30.00 547 THR S O 1
ATOM 4253 N N . ILE A 1 548 ? -43.827 30.604 -69.152 1.00 30.00 548 ILE S N 1
ATOM 4254 C CA . ILE A 1 548 ? -43.853 32.062 -69.131 1.00 30.00 548 ILE S CA 1
ATOM 4255 C C . ILE A 1 548 ? -44.283 32.557 -67.756 1.00 30.00 548 ILE S C 1
ATOM 4256 O O . ILE A 1 548 ? -45.242 32.040 -67.171 1.00 30.00 548 ILE S O 1
ATOM 4261 N N . GLU A 1 549 ? -43.552 33.554 -67.245 1.00 30.00 549 GLU S N 1
ATOM 4262 C CA . GLU A 1 549 ? -43.914 34.357 -66.078 1.00 30.00 549 GLU S CA 1
ATOM 4263 C C . GLU A 1 549 ? -43.830 33.581 -64.766 1.00 30.00 549 GLU S C 1
ATOM 4264 O O . GLU A 1 549 ? -44.367 32.474 -64.653 1.00 30.00 549 GLU S O 1
ATOM 4270 N N . VAL A 1 550 ? -43.157 34.155 -63.768 1.00 30.00 550 VAL S N 1
ATOM 4271 C CA . VAL A 1 550 ? -43.026 33.499 -62.471 1.00 30.00 550 VAL S CA 1
ATOM 4272 C C . VAL A 1 550 ? -43.397 34.422 -61.314 1.00 30.00 550 VAL S C 1
ATOM 4273 O O . VAL A 1 550 ? -44.312 34.121 -60.538 1.00 30.00 550 VAL S O 1
ATOM 4277 N N . ASN A 1 551 ? -42.711 35.556 -61.197 1.00 30.00 551 ASN S N 1
ATOM 4278 C CA . ASN A 1 551 ? -42.622 36.277 -59.930 1.00 30.00 551 ASN S CA 1
ATOM 4279 C C . ASN A 1 551 ? -43.316 37.637 -60.003 1.00 30.00 551 ASN S C 1
ATOM 4280 O O . ASN A 1 551 ? -43.916 38.008 -61.018 1.00 30.00 551 ASN S O 1
ATOM 4285 N N . ILE A 1 552 ? -43.224 38.384 -58.901 1.00 30.00 552 ILE S N 1
ATOM 4286 C CA . ILE A 1 552 ? -43.824 39.711 -58.773 1.00 30.00 552 ILE S CA 1
ATOM 4287 C C . ILE A 1 552 ? -42.760 40.806 -58.843 1.00 30.00 552 ILE S C 1
ATOM 4288 O O . ILE A 1 552 ? -42.787 41.652 -59.738 1.00 30.00 552 ILE S O 1
ATOM 4293 N N . GLY A 1 553 ? -41.810 40.802 -57.905 1.00 30.00 553 GLY S N 1
ATOM 4294 C CA . GLY A 1 553 ? -40.788 41.824 -57.862 1.00 30.00 553 GLY S CA 1
ATOM 4295 C C . GLY A 1 553 ? -39.429 41.222 -57.572 1.00 30.00 553 GLY S C 1
ATOM 4296 O O . GLY A 1 553 ? -39.312 40.079 -57.120 1.00 30.00 553 GLY S O 1
ATOM 4297 N N . PHE A 1 554 ? -38.395 42.016 -57.839 1.00 30.00 554 PHE S N 1
ATOM 4298 C CA . PHE A 1 554 ? -37.024 41.562 -57.656 1.00 30.00 554 PHE S CA 1
ATOM 4299 C C . PHE A 1 554 ? -36.132 42.766 -57.396 1.00 30.00 554 PHE S C 1
ATOM 4300 O O . PHE A 1 554 ? -36.486 43.905 -57.716 1.00 30.00 554 PHE S O 1
ATOM 4308 N N . GLY A 1 555 ? -34.974 42.500 -56.808 1.00 30.00 555 GLY S N 1
ATOM 4309 C CA . GLY A 1 555 ? -33.999 43.536 -56.502 1.00 30.00 555 GLY S CA 1
ATOM 4310 C C . GLY A 1 555 ? -32.654 43.221 -57.127 1.00 30.00 555 GLY S C 1
ATOM 4311 O O . GLY A 1 555 ? -32.227 42.064 -57.140 1.00 30.00 555 GLY S O 1
ATOM 4312 N N . PHE A 1 556 ? -31.994 44.262 -57.652 1.00 30.00 556 PHE S N 1
ATOM 4313 C CA . PHE A 1 556 ? -30.699 44.198 -58.327 1.00 30.00 556 PHE S CA 1
ATOM 4314 C C . PHE A 1 556 ? -30.810 43.439 -59.647 1.00 30.00 556 PHE S C 1
ATOM 4315 O O . PHE A 1 556 ? -31.717 42.613 -59.813 1.00 30.00 556 PHE S O 1
ATOM 4323 N N . PRO A 1 557 ? -29.918 43.678 -60.607 1.00 94.11 557 PRO S N 1
ATOM 4324 C CA . PRO A 1 557 ? -30.023 43.012 -61.906 1.00 94.11 557 PRO S CA 1
ATOM 4325 C C . PRO A 1 557 ? -29.434 41.605 -61.870 1.00 94.11 557 PRO S C 1
ATOM 4326 O O . PRO A 1 557 ? -28.630 41.257 -61.003 1.00 94.11 557 PRO S O 1
ATOM 4330 N N . VAL A 1 558 ? -29.856 40.799 -62.843 1.00 99.71 558 VAL S N 1
ATOM 4331 C CA . VAL A 1 558 ? -29.471 39.398 -62.927 1.00 99.71 558 VAL S CA 1
ATOM 4332 C C . VAL A 1 558 ? -28.904 39.115 -64.311 1.00 99.71 558 VAL S C 1
ATOM 4333 O O . VAL A 1 558 ? -29.468 39.521 -65.332 1.00 99.71 558 VAL S O 1
ATOM 4337 N N . LYS A 1 559 ? -27.779 38.409 -64.336 1.00 100.00 559 LYS S N 1
ATOM 4338 C CA . LYS A 1 559 ? -27.117 38.031 -65.575 1.00 100.00 559 LYS S CA 1
ATOM 4339 C C . LYS A 1 559 ? -27.917 36.946 -66.288 1.00 100.00 559 LYS S C 1
ATOM 4340 O O . LYS A 1 559 ? -28.696 36.219 -65.669 1.00 100.00 559 LYS S O 1
ATOM 4346 N N . PRO A 1 560 ? -27.753 36.813 -67.602 1.00 91.85 560 PRO S N 1
ATOM 4347 C CA . PRO A 1 560 ? -28.425 35.727 -68.320 1.00 91.85 560 PRO S CA 1
ATOM 4348 C C . PRO A 1 560 ? -27.705 34.401 -68.124 1.00 91.85 560 PRO S C 1
ATOM 4349 O O . PRO A 1 560 ? -26.551 34.343 -67.695 1.00 91.85 560 PRO S O 1
ATOM 4353 N N . ASN A 1 561 ? -28.417 33.324 -68.456 1.00 100.00 561 ASN S N 1
ATOM 4354 C CA . ASN A 1 561 ? -27.934 31.957 -68.253 1.00 100.00 561 ASN S CA 1
ATOM 4355 C C . ASN A 1 561 ? -27.551 31.726 -66.792 1.00 100.00 561 ASN S C 1
ATOM 4356 O O . ASN A 1 561 ? -26.483 31.199 -66.478 1.00 100.00 561 ASN S O 1
ATOM 4361 N N . THR A 1 562 ? -28.439 32.132 -65.893 1.00 100.00 562 THR S N 1
ATOM 4362 C CA . THR A 1 562 ? -28.218 32.024 -64.460 1.00 100.00 562 THR S CA 1
ATOM 4363 C C . THR A 1 562 ? -29.028 30.873 -63.874 1.00 100.00 562 THR S C 1
ATOM 4364 O O . THR A 1 562 ? -30.032 30.431 -64.438 1.00 100.00 562 THR S O 1
ATOM 4368 N N . VAL A 1 563 ? -28.580 30.399 -62.718 1.00 100.00 563 VAL S N 1
ATOM 4369 C CA . VAL A 1 563 ? -29.163 29.227 -62.076 1.00 100.00 563 VAL S CA 1
ATOM 4370 C C . VAL A 1 563 ? -30.451 29.609 -61.357 1.00 100.00 563 VAL S C 1
ATOM 4371 O O . VAL A 1 563 ? -30.627 30.750 -60.915 1.00 100.00 563 VAL S O 1
ATOM 4375 N N . PHE A 1 564 ? -31.363 28.644 -61.237 1.00 100.00 564 PHE S N 1
ATOM 4376 C CA . PHE A 1 564 ? -32.575 28.829 -60.452 1.00 100.00 564 PHE S CA 1
ATOM 4377 C C . PHE A 1 564 ? -33.096 27.472 -60.004 1.00 100.00 564 PHE S C 1
ATOM 4378 O O . PHE A 1 564 ? -32.691 26.425 -60.513 1.00 100.00 564 PHE S O 1
ATOM 4386 N N . ALA A 1 565 ? -34.014 27.509 -59.042 1.00 100.00 565 ALA S N 1
ATOM 4387 C CA . ALA A 1 565 ? -34.664 26.304 -58.551 1.00 100.00 565 ALA S CA 1
ATOM 4388 C C . ALA A 1 565 ? -36.066 26.661 -58.085 1.00 100.00 565 ALA S C 1
ATOM 4389 O O . ALA A 1 565 ? -36.327 27.794 -57.671 1.00 100.00 565 ALA S O 1
ATOM 4391 N N . ILE A 1 566 ? -36.963 25.684 -58.160 1.00 100.00 566 ILE S N 1
ATOM 4392 C CA . ILE A 1 566 ? -38.351 25.839 -57.748 1.00 100.00 566 ILE S CA 1
ATOM 4393 C C . ILE A 1 566 ? -38.649 24.786 -56.691 1.00 100.00 566 ILE S C 1
ATOM 4394 O O . ILE A 1 566 ? -38.178 23.648 -56.788 1.00 100.00 566 ILE S O 1
ATOM 4399 N N . ASP A 1 567 ? -39.412 25.170 -55.672 1.00 100.00 567 ASP S N 1
ATOM 4400 C CA . ASP A 1 567 ? -39.767 24.265 -54.592 1.00 100.00 567 ASP S CA 1
ATOM 4401 C C . ASP A 1 567 ? -41.275 24.264 -54.384 1.00 100.00 567 ASP S C 1
ATOM 4402 O O . ASP A 1 567 ? -41.972 25.227 -54.711 1.00 100.00 567 ASP S O 1
ATOM 4407 N N . ARG A 1 568 ? -41.769 23.159 -53.834 1.00 100.00 568 ARG S N 1
ATOM 4408 C CA . ARG A 1 568 ? -43.176 22.991 -53.512 1.00 100.00 568 ARG S CA 1
ATOM 4409 C C . ARG A 1 568 ? -43.311 22.585 -52.052 1.00 100.00 568 ARG S C 1
ATOM 4410 O O . ARG A 1 568 ? -42.324 22.312 -51.363 1.00 100.00 568 ARG S O 1
ATOM 4418 N N . THR A 1 569 ? -44.557 22.550 -51.579 1.00 90.60 569 THR S N 1
ATOM 4419 C CA . THR A 1 569 ? -44.819 21.979 -50.265 1.00 90.60 569 THR S CA 1
ATOM 4420 C C . THR A 1 569 ? -44.631 20.466 -50.271 1.00 90.60 569 THR S C 1
ATOM 4421 O O . THR A 1 569 ? -44.116 19.904 -49.298 1.00 90.60 569 THR S O 1
ATOM 4425 N N . ASP A 1 570 ? -45.034 19.794 -51.352 1.00 88.72 570 ASP S N 1
ATOM 4426 C CA . ASP A 1 570 ? -44.890 18.345 -51.434 1.00 88.72 570 ASP S CA 1
ATOM 4427 C C . ASP A 1 570 ? -43.441 17.930 -51.685 1.00 88.72 570 ASP S C 1
ATOM 4428 O O . ASP A 1 570 ? -42.950 16.976 -51.076 1.00 88.72 570 ASP S O 1
ATOM 4433 N N . ILE A 1 571 ? -42.742 18.625 -52.584 1.00 98.02 571 ILE S N 1
ATOM 4434 C CA . ILE A 1 571 ? -41.324 18.398 -52.845 1.00 98.02 571 ILE S CA 1
ATOM 4435 C C . ILE A 1 571 ? -40.576 19.700 -52.600 1.00 98.02 571 ILE S C 1
ATOM 4436 O O . ILE A 1 571 ? -40.908 20.732 -53.195 1.00 98.02 571 ILE S O 1
ATOM 4441 N N . ALA A 1 572 ? -39.561 19.651 -51.738 1.00 30.00 572 ALA S N 1
ATOM 4442 C CA . ALA A 1 572 ? -38.800 20.836 -51.372 1.00 30.00 572 ALA S CA 1
ATOM 4443 C C . ALA A 1 572 ? -37.313 20.547 -51.524 1.00 30.00 572 ALA S C 1
ATOM 4444 O O . ALA A 1 572 ? -36.903 19.443 -51.892 1.00 30.00 572 ALA S O 1
ATOM 4446 N N . LEU A 1 573 ? -36.501 21.559 -51.232 1.00 30.00 573 LEU S N 1
ATOM 4447 C CA . LEU A 1 573 ? -35.057 21.422 -51.313 1.00 30.00 573 LEU S CA 1
ATOM 4448 C C . LEU A 1 573 ? -34.528 20.594 -50.148 1.00 30.00 573 LEU S C 1
ATOM 4449 O O . LEU A 1 573 ? -35.186 20.423 -49.117 1.00 30.00 573 LEU S O 1
ATOM 4454 N N . GLN A 1 574 ? -33.314 20.079 -50.321 1.00 100.00 574 GLN S N 1
ATOM 4455 C CA . GLN A 1 574 ? -32.655 19.254 -49.318 1.00 100.00 574 GLN S CA 1
ATOM 4456 C C . GLN A 1 574 ? -31.426 19.989 -48.804 1.00 100.00 574 GLN S C 1
ATOM 4457 O O . GLN A 1 574 ? -30.583 20.428 -49.594 1.00 100.00 574 GLN S O 1
ATOM 4463 N N . GLN A 1 575 ? -31.323 20.114 -47.484 1.00 100.00 575 GLN S N 1
ATOM 4464 C CA . GLN A 1 575 ? -30.228 20.839 -46.859 1.00 100.00 575 GLN S CA 1
ATOM 4465 C C . GLN A 1 575 ? -29.133 19.877 -46.419 1.00 100.00 575 GLN S C 1
ATOM 4466 O O . GLN A 1 575 ? -29.407 18.831 -45.825 1.00 100.00 575 GLN S O 1
ATOM 4472 N N . TYR A 1 576 ? -27.889 20.241 -46.716 1.00 100.00 576 TYR S N 1
ATOM 4473 C CA . TYR A 1 576 ? -26.729 19.432 -46.385 1.00 100.00 576 TYR S CA 1
ATOM 4474 C C . TYR A 1 576 ? -25.661 20.321 -45.765 1.00 100.00 576 TYR S C 1
ATOM 4475 O O . TYR A 1 576 ? -25.727 21.550 -45.831 1.00 100.00 576 TYR S O 1
ATOM 4484 N N . VAL A 1 577 ? -24.664 19.688 -45.152 1.00 100.00 577 VAL S N 1
ATOM 4485 C CA . VAL A 1 577 ? -23.577 20.388 -44.481 1.00 100.00 577 VAL S CA 1
ATOM 4486 C C . VAL A 1 577 ? -22.273 20.038 -45.179 1.00 100.00 577 VAL S C 1
ATOM 4487 O O . VAL A 1 577 ? -21.922 18.858 -45.291 1.00 100.00 577 VAL S O 1
ATOM 4491 N N . VAL A 1 578 ? -21.555 21.059 -45.635 1.00 100.00 578 VAL S N 1
ATOM 4492 C CA . VAL A 1 578 ? -20.296 20.861 -46.345 1.00 100.00 578 VAL S CA 1
ATOM 4493 C C . VAL A 1 578 ? -19.192 20.603 -45.329 1.00 100.00 578 VAL S C 1
ATOM 4494 O O . VAL A 1 578 ? -19.114 21.278 -44.296 1.00 100.00 578 VAL S O 1
ATOM 4498 N N . THR A 1 579 ? -18.330 19.628 -45.619 1.00 100.00 579 THR S N 1
ATOM 4499 C CA . THR A 1 579 ? -17.299 19.243 -44.665 1.00 100.00 579 THR S CA 1
ATOM 4500 C C . THR A 1 579 ? -15.907 19.211 -45.288 1.00 100.00 579 THR S C 1
ATOM 4501 O O . THR A 1 579 ? -14.910 19.426 -44.590 1.00 100.00 579 THR S O 1
ATOM 4505 N N . LYS A 1 580 ? -15.816 18.961 -46.594 1.00 100.00 580 LYS S N 1
ATOM 4506 C CA . LYS A 1 580 ? -14.522 18.803 -47.242 1.00 100.00 580 LYS S CA 1
ATOM 4507 C C . LYS A 1 580 ? -14.569 19.346 -48.663 1.00 100.00 580 LYS S C 1
ATOM 4508 O O . LYS A 1 580 ? -15.550 19.143 -49.383 1.00 100.00 580 LYS S O 1
ATOM 4514 N N . ILE A 1 581 ? -13.500 20.039 -49.058 1.00 100.00 581 ILE S N 1
ATOM 4515 C CA . ILE A 1 581 ? -13.327 20.558 -50.409 1.00 100.00 581 ILE S CA 1
ATOM 4516 C C . ILE A 1 581 ? -11.917 20.221 -50.875 1.00 100.00 581 ILE S C 1
ATOM 4517 O O . ILE A 1 581 ? -10.949 20.410 -50.131 1.00 100.00 581 ILE S O 1
ATOM 4522 N N . ASP A 1 582 ? -11.799 19.725 -52.107 1.00 100.00 582 ASP S N 1
ATOM 4523 C CA . ASP A 1 582 ? -10.529 19.251 -52.639 1.00 100.00 582 ASP S CA 1
ATOM 4524 C C . ASP A 1 582 ? -10.271 19.885 -54.002 1.00 100.00 582 ASP S C 1
ATOM 4525 O O . ASP A 1 582 ? -11.180 20.409 -54.649 1.00 100.00 582 ASP S O 1
ATOM 4530 N N . LYS A 1 583 ? -9.010 19.825 -54.435 1.00 100.00 583 LYS S N 1
ATOM 4531 C CA . LYS A 1 583 ? -8.556 20.480 -55.655 1.00 100.00 583 LYS S CA 1
ATOM 4532 C C . LYS A 1 583 ? -7.693 19.533 -56.478 1.00 100.00 583 LYS S C 1
ATOM 4533 O O . LYS A 1 583 ? -7.053 18.630 -55.932 1.00 100.00 583 LYS S O 1
ATOM 4539 N N . GLY A 1 584 ? -7.677 19.745 -57.796 1.00 99.72 584 GLY S N 1
ATOM 4540 C CA . GLY A 1 584 ? -6.904 18.940 -58.711 1.00 99.72 584 GLY S CA 1
ATOM 4541 C C . GLY A 1 584 ? -5.725 19.688 -59.309 1.00 99.72 584 GLY S C 1
ATOM 4542 O O . GLY A 1 584 ? -5.347 20.774 -58.865 1.00 99.72 584 GLY S O 1
ATOM 4543 N N . ASP A 1 585 ? -5.140 19.082 -60.344 1.00 70.28 585 ASP S N 1
ATOM 4544 C CA . ASP A 1 585 ? -3.975 19.668 -60.992 1.00 70.28 585 ASP S CA 1
ATOM 4545 C C . ASP A 1 585 ? -3.823 19.182 -62.430 1.00 70.28 585 ASP S C 1
ATOM 4546 O O . ASP A 1 585 ? -3.962 17.991 -62.718 1.00 70.28 585 ASP S O 1
ATOM 4551 N N . ASP A 1 586 ? -3.582 20.139 -63.329 1.00 76.80 586 ASP S N 1
ATOM 4552 C CA . ASP A 1 586 ? -3.108 19.934 -64.698 1.00 76.80 586 ASP S CA 1
ATOM 4553 C C . ASP A 1 586 ? -4.162 19.339 -65.625 1.00 76.80 586 ASP S C 1
ATOM 4554 O O . ASP A 1 586 ? -3.980 19.321 -66.846 1.00 76.80 586 ASP S O 1
ATOM 4559 N N . ASP A 1 587 ? -5.265 18.853 -65.063 1.00 83.64 587 ASP S N 1
ATOM 4560 C CA . ASP A 1 587 ? -6.466 18.545 -65.835 1.00 83.64 587 ASP S CA 1
ATOM 4561 C C . ASP A 1 587 ? -7.749 18.947 -65.133 1.00 83.64 587 ASP S C 1
ATOM 4562 O O . ASP A 1 587 ? -8.767 19.124 -65.807 1.00 83.64 587 ASP S O 1
ATOM 4567 N N . GLU A 1 588 ? -7.738 19.094 -63.812 1.00 30.00 588 GLU S N 1
ATOM 4568 C CA . GLU A 1 588 ? -8.909 19.429 -63.018 1.00 30.00 588 GLU S CA 1
ATOM 4569 C C . GLU A 1 588 ? -8.860 20.864 -62.512 1.00 30.00 588 GLU S C 1
ATOM 4570 O O . GLU A 1 588 ? -9.857 21.584 -62.609 1.00 30.00 588 GLU S O 1
ATOM 4576 N N . GLU A 1 589 ? -7.701 21.283 -61.990 1.00 30.00 589 GLU S N 1
ATOM 4577 C CA . GLU A 1 589 ? -7.387 22.647 -61.566 1.00 30.00 589 GLU S CA 1
ATOM 4578 C C . GLU A 1 589 ? -8.593 23.461 -61.118 1.00 30.00 589 GLU S C 1
ATOM 4579 O O . GLU A 1 589 ? -8.749 23.757 -59.930 1.00 30.00 589 GLU S O 1
ATOM 4585 N N . PHE A 1 590 ? -9.449 23.829 -62.069 1.00 63.23 590 PHE S N 1
ATOM 4586 C CA . PHE A 1 590 ? -10.594 24.681 -61.782 1.00 63.23 590 PHE S CA 1
ATOM 4587 C C . PHE A 1 590 ? -11.765 23.916 -61.179 1.00 63.23 590 PHE S C 1
ATOM 4588 O O . PHE A 1 590 ? -12.726 24.548 -60.728 1.00 63.23 590 PHE S O 1
ATOM 4596 N N . THR A 1 591 ? -11.713 22.587 -61.153 1.00 30.00 591 THR S N 1
ATOM 4597 C CA . THR A 1 591 ? -12.753 21.809 -60.501 1.00 30.00 591 THR S CA 1
ATOM 4598 C C . THR A 1 591 ? -12.506 21.752 -58.996 1.00 30.00 591 THR S C 1
ATOM 4599 O O . THR A 1 591 ? -11.413 22.044 -58.507 1.00 30.00 591 THR S O 1
ATOM 4603 N N . TYR A 1 592 ? -13.541 21.350 -58.261 1.00 100.00 592 TYR S N 1
ATOM 4604 C CA . TYR A 1 592 ? -13.468 21.300 -56.802 1.00 100.00 592 TYR S CA 1
ATOM 4605 C C . TYR A 1 592 ? -14.366 20.175 -56.313 1.00 100.00 592 TYR S C 1
ATOM 4606 O O . TYR A 1 592 ? -15.591 20.273 -56.415 1.00 100.00 592 TYR S O 1
ATOM 4615 N N . LYS A 1 593 ? -13.761 19.113 -55.787 1.00 100.00 593 LYS S N 1
ATOM 4616 C CA . LYS A 1 593 ? -14.534 18.018 -55.216 1.00 100.00 593 LYS S CA 1
ATOM 4617 C C . LYS A 1 593 ? -15.133 18.438 -53.878 1.00 100.00 593 LYS S C 1
ATOM 4618 O O . LYS A 1 593 ? -14.473 19.083 -53.060 1.00 100.00 593 LYS S O 1
ATOM 4624 N N . ILE A 1 594 ? -16.392 18.067 -53.658 1.00 100.00 594 ILE S N 1
ATOM 4625 C CA . ILE A 1 594 ? -17.126 18.462 -52.460 1.00 100.00 594 ILE S CA 1
ATOM 4626 C C . ILE A 1 594 ? -17.913 17.264 -51.947 1.00 100.00 594 ILE S C 1
ATOM 4627 O O . ILE A 1 594 ? -18.482 16.499 -52.731 1.00 100.00 594 ILE S O 1
ATOM 4632 N N . THR A 1 595 ? -17.936 17.096 -50.626 1.00 100.00 595 THR S N 1
ATOM 4633 C CA . THR A 1 595 ? -18.770 16.104 -49.967 1.00 100.00 595 THR S CA 1
ATOM 4634 C C . THR A 1 595 ? -19.649 16.801 -48.939 1.00 100.00 595 THR S C 1
ATOM 4635 O O . THR A 1 595 ? -19.373 17.926 -48.518 1.00 100.00 595 THR S O 1
ATOM 4639 N N . ALA A 1 596 ? -20.719 16.119 -48.537 1.00 100.00 596 ALA S N 1
ATOM 4640 C CA . ALA A 1 596 ? -21.667 16.698 -47.598 1.00 100.00 596 ALA S CA 1
ATOM 4641 C C . ALA A 1 596 ? -22.384 15.586 -46.849 1.00 100.00 596 ALA S C 1
ATOM 4642 O O . ALA A 1 596 ? -22.345 14.419 -47.243 1.00 100.00 596 ALA S O 1
ATOM 4644 N N . VAL A 1 597 ? -23.039 15.966 -45.749 1.00 99.66 597 VAL S N 1
ATOM 4645 C CA . VAL A 1 597 ? -23.813 15.048 -44.925 1.00 99.66 597 VAL S CA 1
ATOM 4646 C C . VAL A 1 597 ? -25.198 15.643 -44.701 1.00 99.66 597 VAL S C 1
ATOM 4647 O O . VAL A 1 597 ? -25.430 16.836 -44.908 1.00 99.66 597 VAL S O 1
ATOM 4651 N N . GLU A 1 598 ? -26.123 14.787 -44.272 1.00 100.00 598 GLU S N 1
ATOM 4652 C CA . GLU A 1 598 ? -27.500 15.212 -44.061 1.00 100.00 598 GLU S CA 1
ATOM 4653 C C . GLU A 1 598 ? -27.594 16.208 -42.912 1.00 100.00 598 GLU S C 1
ATOM 4654 O O . GLU A 1 598 ? -26.968 16.036 -41.863 1.00 100.00 598 GLU S O 1
ATOM 4660 N N . TYR A 1 599 ? -28.387 17.256 -43.115 1.00 89.80 599 TYR S N 1
ATOM 4661 C CA . TYR A 1 599 ? -28.609 18.274 -42.101 1.00 89.80 599 TYR S CA 1
ATOM 4662 C C . TYR A 1 599 ? -29.856 17.949 -41.287 1.00 89.80 599 TYR S C 1
ATOM 4663 O O . TYR A 1 599 ? -30.835 17.405 -41.805 1.00 89.80 599 TYR S O 1
ATOM 4672 N N . ASP A 1 600 ? -29.811 18.292 -40.001 1.00 82.63 600 ASP S N 1
ATOM 4673 C CA . ASP A 1 600 ? -30.914 18.035 -39.081 1.00 82.63 600 ASP S CA 1
ATOM 4674 C C . ASP A 1 600 ? -31.328 19.352 -38.441 1.00 82.63 600 ASP S C 1
ATOM 4675 O O . ASP A 1 600 ? -30.512 19.979 -37.736 1.00 82.63 600 ASP S O 1
ATOM 4680 N N . PRO A 1 601 ? -32.558 19.820 -38.655 1.00 92.95 601 PRO S N 1
ATOM 4681 C CA . PRO A 1 601 ? -33.005 21.092 -38.060 1.00 92.95 601 PRO S CA 1
ATOM 4682 C C . PRO A 1 601 ? -33.785 20.963 -36.756 1.00 92.95 601 PRO S C 1
ATOM 4683 O O . PRO A 1 601 ? -34.297 21.982 -36.278 1.00 92.95 601 PRO S O 1
ATOM 4687 N N . ASN A 1 602 ? -33.895 19.765 -36.171 1.00 100.00 602 ASN S N 1
ATOM 4688 C CA . ASN A 1 602 ? -34.713 19.603 -34.975 1.00 100.00 602 ASN S CA 1
ATOM 4689 C C . ASN A 1 602 ? -34.083 18.704 -33.915 1.00 100.00 602 ASN S C 1
ATOM 4690 O O . ASN A 1 602 ? -34.775 18.331 -32.960 1.00 100.00 602 ASN S O 1
ATOM 4695 N N . LYS A 1 603 ? -32.806 18.339 -34.044 1.00 100.00 603 LYS S N 1
ATOM 4696 C CA . LYS A 1 603 ? -32.198 17.455 -33.055 1.00 100.00 603 LYS S CA 1
ATOM 4697 C C . LYS A 1 603 ? -31.859 18.191 -31.761 1.00 100.00 603 LYS S C 1
ATOM 4698 O O . LYS A 1 603 ? -31.850 17.577 -30.687 1.00 100.00 603 LYS S O 1
ATOM 4704 N N . TYR A 1 604 ? -31.584 19.496 -31.838 1.00 100.00 604 TYR S N 1
ATOM 4705 C CA . TYR A 1 604 ? -31.247 20.250 -30.635 1.00 100.00 604 TYR S CA 1
ATOM 4706 C C . TYR A 1 604 ? -32.428 20.315 -29.674 1.00 100.00 604 TYR S C 1
ATOM 4707 O O . TYR A 1 604 ? -32.254 20.186 -28.455 1.00 100.00 604 TYR S O 1
ATOM 4716 N N . ASP A 1 605 ? -33.635 20.524 -30.204 1.00 100.00 605 ASP S N 1
ATOM 4717 C CA . ASP A 1 605 ? -34.817 20.584 -29.349 1.00 100.00 605 ASP S CA 1
ATOM 4718 C C . ASP A 1 605 ? -35.056 19.255 -28.646 1.00 100.00 605 ASP S C 1
ATOM 4719 O O . ASP A 1 605 ? -35.428 19.227 -27.466 1.00 100.00 605 ASP S O 1
ATOM 4724 N N . GLU A 1 606 ? -34.849 18.143 -29.353 1.00 100.00 606 GLU S N 1
ATOM 4725 C CA . GLU A 1 606 ? -34.966 16.835 -28.722 1.00 100.00 606 GLU S CA 1
ATOM 4726 C C . GLU A 1 606 ? -33.865 16.616 -27.694 1.00 100.00 606 GLU S C 1
ATOM 4727 O O . GLU A 1 606 ? -34.081 15.924 -26.691 1.00 100.00 606 GLU S O 1
ATOM 4733 N N . ILE A 1 607 ? -32.683 17.190 -27.925 1.00 100.00 607 ILE S N 1
ATOM 4734 C CA . ILE A 1 607 ? -31.588 17.055 -26.969 1.00 100.00 607 ILE S CA 1
ATOM 4735 C C . ILE A 1 607 ? -31.910 17.785 -25.671 1.00 100.00 607 ILE S C 1
ATOM 4736 O O . ILE A 1 607 ? -31.716 17.251 -24.575 1.00 100.00 607 ILE S O 1
ATOM 4741 N N . ASP A 1 608 ? -32.420 19.015 -25.778 1.00 100.00 608 ASP S N 1
ATOM 4742 C CA . ASP A 1 608 ? -32.533 19.885 -24.612 1.00 100.00 608 ASP S CA 1
ATOM 4743 C C . ASP A 1 608 ? -33.618 19.455 -23.632 1.00 100.00 608 ASP S C 1
ATOM 4744 O O . ASP A 1 608 ? -33.678 19.997 -22.525 1.00 100.00 608 ASP S O 1
ATOM 4749 N N . TYR A 1 609 ? -34.477 18.502 -24.002 1.00 100.00 609 TYR S N 1
ATOM 4750 C CA . TYR A 1 609 ? -35.608 18.127 -23.159 1.00 100.00 609 TYR S CA 1
ATOM 4751 C C . TYR A 1 609 ? -35.726 16.618 -22.969 1.00 100.00 609 TYR S C 1
ATOM 4752 O O . TYR A 1 609 ? -36.843 16.100 -22.862 1.00 100.00 609 TYR S O 1
ATOM 4761 N N . GLY A 1 610 ? -34.610 15.895 -22.925 1.00 97.67 610 GLY S N 1
ATOM 4762 C CA . GLY A 1 610 ? -34.682 14.450 -22.807 1.00 97.67 610 GLY S CA 1
ATOM 4763 C C . GLY A 1 610 ? -33.778 13.820 -21.766 1.00 97.67 610 GLY S C 1
ATOM 4764 O O . GLY A 1 610 ? -33.263 12.720 -21.983 1.00 97.67 610 GLY S O 1
ATOM 4765 N N . VAL A 1 611 ? -33.579 14.485 -20.633 1.00 97.36 611 VAL S N 1
ATOM 4766 C CA . VAL A 1 611 ? -32.665 14.003 -19.604 1.00 97.36 611 VAL S CA 1
ATOM 4767 C C . VAL A 1 611 ? -33.392 14.011 -18.265 1.00 97.36 611 VAL S C 1
ATOM 4768 O O . VAL A 1 611 ? -34.192 14.909 -17.980 1.00 97.36 611 VAL S O 1
ATOM 4772 N N . ASN A 1 612 ? -33.130 12.991 -17.449 1.00 100.00 612 ASN S N 1
ATOM 4773 C CA . ASN A 1 612 ? -33.772 12.880 -16.140 1.00 100.00 612 ASN S CA 1
ATOM 4774 C C . ASN A 1 612 ? -32.818 12.199 -15.173 1.00 100.00 612 ASN S C 1
ATOM 4775 O O . ASN A 1 612 ? -32.423 11.052 -15.398 1.00 100.00 612 ASN S O 1
ATOM 4780 N N . ILE A 1 613 ? -32.463 12.899 -14.095 1.00 92.66 613 ILE S N 1
ATOM 4781 C CA . ILE A 1 613 ? -31.535 12.412 -13.077 1.00 92.66 613 ILE S CA 1
ATOM 4782 C C . ILE A 1 613 ? -31.974 12.968 -11.730 1.00 92.66 613 ILE S C 1
ATOM 4783 O O . ILE A 1 613 ? -32.302 14.151 -11.617 1.00 92.66 613 ILE S O 1
ATOM 4788 N N . ASP A 1 614 ? -32.013 12.113 -10.706 1.00 97.63 614 ASP S N 1
ATOM 4789 C CA . ASP A 1 614 ? -32.463 12.594 -9.399 1.00 97.63 614 ASP S CA 1
ATOM 4790 C C . ASP A 1 614 ? -31.328 13.221 -8.590 1.00 97.63 614 ASP S C 1
ATOM 4791 O O . ASP A 1 614 ? -31.276 14.442 -8.419 1.00 97.63 614 ASP S O 1
ATOM 4796 N N . ASP A 1 615 ? -30.398 12.392 -8.106 1.00 98.59 615 ASP S N 1
ATOM 4797 C CA . ASP A 1 615 ? -29.296 12.854 -7.263 1.00 98.59 615 ASP S CA 1
ATOM 4798 C C . ASP A 1 615 ? -28.346 11.709 -6.935 1.00 98.59 615 ASP S C 1
ATOM 4799 O O . ASP A 1 615 ? -28.494 10.600 -7.456 1.00 98.59 615 ASP S O 1
ATOM 4804 N N . ARG A 1 616 ? -27.364 11.974 -6.072 1.00 100.00 616 ARG S N 1
ATOM 4805 C CA . ARG A 1 616 ? -26.549 10.931 -5.464 1.00 100.00 616 ARG S CA 1
ATOM 4806 C C . ARG A 1 616 ? -26.943 10.771 -4.003 1.00 100.00 616 ARG S C 1
ATOM 4807 O O . ARG A 1 616 ? -26.694 11.686 -3.204 1.00 100.00 616 ARG S O 1
ATOM 4815 N N . PRO A 1 617 ? -27.549 9.654 -3.611 1.00 100.00 617 PRO S N 1
ATOM 4816 C CA . PRO A 1 617 ? -27.985 9.498 -2.220 1.00 100.00 617 PRO S CA 1
ATOM 4817 C C . PRO A 1 617 ? -26.808 9.393 -1.261 1.00 100.00 617 PRO S C 1
ATOM 4818 O O . PRO A 1 617 ? -25.690 9.031 -1.633 1.00 100.00 617 PRO S O 1
ATOM 4822 N N . THR A 1 618 ? -27.080 9.728 -0.004 1.00 100.00 618 THR S N 1
ATOM 4823 C CA . THR A 1 618 ? -26.075 9.645 1.046 1.00 100.00 618 THR S CA 1
ATOM 4824 C C . THR A 1 618 ? -25.807 8.194 1.421 1.00 100.00 618 THR S C 1
ATOM 4825 O O . THR A 1 618 ? -26.573 7.288 1.079 1.00 100.00 618 THR S O 1
ATOM 4829 N N . SER A 1 619 ? -24.704 7.977 2.131 1.00 100.00 619 SER S N 1
ATOM 4830 C CA . SER A 1 619 ? -24.282 6.650 2.547 1.00 100.00 619 SER S CA 1
ATOM 4831 C C . SER A 1 619 ? -23.923 6.658 4.026 1.00 100.00 619 SER S C 1
ATOM 4832 O O . SER A 1 619 ? -23.792 7.713 4.653 1.00 100.00 619 SER S O 1
ATOM 4835 N N . ILE A 1 620 ? -23.765 5.460 4.585 1.00 30.00 620 ILE S N 1
ATOM 4836 C CA . ILE A 1 620 ? -23.478 5.287 6.005 1.00 30.00 620 ILE S CA 1
ATOM 4837 C C . ILE A 1 620 ? -21.985 5.028 6.166 1.00 30.00 620 ILE S C 1
ATOM 4838 O O . ILE A 1 620 ? -21.471 3.999 5.718 1.00 30.00 620 ILE S O 1
ATOM 4843 N N . VAL A 1 621 ? -21.287 5.959 6.817 1.00 30.00 621 VAL S N 1
ATOM 4844 C CA . VAL A 1 621 ? -19.858 5.849 7.081 1.00 30.00 621 VAL S CA 1
ATOM 4845 C C . VAL A 1 621 ? -19.562 6.494 8.429 1.00 30.00 621 VAL S C 1
ATOM 4846 O O . VAL A 1 621 ? -20.440 7.071 9.074 1.00 30.00 621 VAL S O 1
ATOM 4850 N N . GLU A 1 622 ? -18.308 6.380 8.854 1.00 30.00 622 GLU S N 1
ATOM 4851 C CA . GLU A 1 622 ? -17.884 7.040 10.080 1.00 30.00 622 GLU S CA 1
ATOM 4852 C C . GLU A 1 622 ? -17.870 8.554 9.882 1.00 30.00 622 GLU S C 1
ATOM 4853 O O . GLU A 1 622 ? -17.426 9.038 8.836 1.00 30.00 622 GLU S O 1
ATOM 4859 N N . PRO A 1 623 ? -18.342 9.323 10.856 1.00 100.00 623 PRO S N 1
ATOM 4860 C CA . PRO A 1 623 ? -18.307 10.780 10.718 1.00 100.00 623 PRO S CA 1
ATOM 4861 C C . PRO A 1 623 ? -16.897 11.314 10.913 1.00 100.00 623 PRO S C 1
ATOM 4862 O O . PRO A 1 623 ? -16.020 10.654 11.472 1.00 100.00 623 PRO S O 1
ATOM 4866 N N . ASP A 1 624 ? -16.687 12.538 10.425 1.00 100.00 624 ASP S N 1
ATOM 4867 C CA . ASP A 1 624 ? -15.364 13.143 10.522 1.00 100.00 624 ASP S CA 1
ATOM 4868 C C . ASP A 1 624 ? -15.049 13.585 11.945 1.00 100.00 624 ASP S C 1
ATOM 4869 O O . ASP A 1 624 ? -13.875 13.641 12.328 1.00 100.00 624 ASP S O 1
ATOM 4874 N N . GLN A 1 625 ? -16.069 13.894 12.737 1.00 61.01 625 GLN S N 1
ATOM 4875 C CA . GLN A 1 625 ? -15.899 14.291 14.133 1.00 61.01 625 GLN S CA 1
ATOM 4876 C C . GLN A 1 625 ? -16.612 13.272 15.015 1.00 61.01 625 GLN S C 1
ATOM 4877 O O . GLN A 1 625 ? -17.829 13.346 15.206 1.00 61.01 625 GLN S O 1
ATOM 4883 N N . ILE A 1 626 ? -15.854 12.324 15.546 1.00 100.00 626 ILE S N 1
ATOM 4884 C CA . ILE A 1 626 ? -16.411 11.369 16.508 1.00 100.00 626 ILE S CA 1
ATOM 4885 C C . ILE A 1 626 ? -16.757 12.111 17.796 1.00 100.00 626 ILE S C 1
ATOM 4886 O O . ILE A 1 626 ? -15.906 12.841 18.330 1.00 100.00 626 ILE S O 1
ATOM 4891 N N . PRO A 1 627 ? -17.975 11.979 18.317 1.00 100.00 627 PRO S N 1
ATOM 4892 C CA . PRO A 1 627 ? -18.355 12.774 19.491 1.00 100.00 627 PRO S CA 1
ATOM 4893 C C . PRO A 1 627 ? -17.544 12.395 20.720 1.00 100.00 627 PRO S C 1
ATOM 4894 O O . PRO A 1 627 ? -17.152 11.239 20.903 1.00 100.00 627 PRO S O 1
ATOM 4898 N N . ARG A 1 628 ? -17.286 13.394 21.559 1.00 100.00 628 ARG S N 1
ATOM 4899 C CA . ARG A 1 628 ? -16.606 13.181 22.821 1.00 100.00 628 ARG S CA 1
ATOM 4900 C C . ARG A 1 628 ? -17.555 12.523 23.820 1.00 100.00 628 ARG S C 1
ATOM 4901 O O . ARG A 1 628 ? -18.773 12.526 23.623 1.00 100.00 628 ARG S O 1
ATOM 4909 N N . PRO A 1 629 ? -17.025 11.935 24.892 1.00 100.00 629 PRO S N 1
ATOM 4910 C CA . PRO A 1 629 ? -17.908 11.463 25.967 1.00 100.00 629 PRO S CA 1
ATOM 4911 C C . PRO A 1 629 ? -18.736 12.614 26.523 1.00 100.00 629 PRO S C 1
ATOM 4912 O O . PRO A 1 629 ? -18.249 13.734 26.683 1.00 100.00 629 PRO S O 1
ATOM 4916 N N . LYS A 1 630 ? -20.004 12.325 26.816 1.00 88.29 630 LYS S N 1
ATOM 4917 C CA . LYS A 1 630 ? -20.947 13.379 27.168 1.00 88.29 630 LYS S CA 1
ATOM 4918 C C . LYS A 1 630 ? -20.728 13.876 28.592 1.00 88.29 630 LYS S C 1
ATOM 4919 O O . LYS A 1 630 ? -20.424 15.053 28.810 1.00 88.29 630 LYS S O 1
ATOM 4925 N N . ASN A 1 631 ? -20.880 12.998 29.578 1.00 85.41 631 ASN S N 1
ATOM 4926 C CA . ASN A 1 631 ? -20.661 13.354 30.970 1.00 85.41 631 ASN S CA 1
ATOM 4927 C C . ASN A 1 631 ? -19.784 12.305 31.636 1.00 85.41 631 ASN S C 1
ATOM 4928 O O . ASN A 1 631 ? -19.789 11.132 31.251 1.00 85.41 631 ASN S O 1
ATOM 4933 N N . VAL A 1 632 ? -19.018 12.744 32.629 1.00 100.00 632 VAL S N 1
ATOM 4934 C CA . VAL A 1 632 ? -18.120 11.874 33.376 1.00 100.00 632 VAL S CA 1
ATOM 4935 C C . VAL A 1 632 ? -18.263 12.186 34.858 1.00 100.00 632 VAL S C 1
ATOM 4936 O O . VAL A 1 632 ? -18.315 13.356 35.254 1.00 100.00 632 VAL S O 1
ATOM 4940 N N . GLN A 1 633 ? -18.332 11.138 35.673 1.00 100.00 633 GLN S N 1
ATOM 4941 C CA . GLN A 1 633 ? -18.469 11.274 37.114 1.00 100.00 633 GLN S CA 1
ATOM 4942 C C . GLN A 1 633 ? -17.346 10.512 37.797 1.00 100.00 633 GLN S C 1
ATOM 4943 O O . GLN A 1 633 ? -16.873 9.488 37.296 1.00 100.00 633 GLN S O 1
ATOM 4949 N N . VAL A 1 634 ? -16.920 11.020 38.951 1.00 100.00 634 VAL S N 1
ATOM 4950 C CA . VAL A 1 634 ? -15.831 10.426 39.714 1.00 100.00 634 VAL S CA 1
ATOM 4951 C C . VAL A 1 634 ? -16.324 10.170 41.132 1.00 100.00 634 VAL S C 1
ATOM 4952 O O . VAL A 1 634 ? -16.719 11.107 41.835 1.00 100.00 634 VAL S O 1
ATOM 4956 N N . SER A 1 635 ? -16.300 8.904 41.548 1.00 100.00 635 SER S N 1
ATOM 4957 C CA . SER A 1 635 ? -16.654 8.527 42.911 1.00 100.00 635 SER S CA 1
ATOM 4958 C C . SER A 1 635 ? -15.626 7.539 43.448 1.00 100.00 635 SER S C 1
ATOM 4959 O O . SER A 1 635 ? -14.604 7.294 42.800 1.00 100.00 635 SER S O 1
ATOM 4962 N N . SER A 1 636 ? -15.879 6.965 44.620 1.00 100.00 636 SER S N 1
ATOM 4963 C CA . SER A 1 636 ? -14.901 6.091 45.251 1.00 100.00 636 SER S CA 1
ATOM 4964 C C . SER A 1 636 ? -15.612 4.960 45.979 1.00 100.00 636 SER S C 1
ATOM 4965 O O . SER A 1 636 ? -16.836 4.824 45.923 1.00 100.00 636 SER S O 1
ATOM 4968 N N . GLU A 1 637 ? -14.814 4.132 46.651 1.00 100.00 637 GLU S N 1
ATOM 4969 C CA . GLU A 1 637 ? -15.306 3.044 47.482 1.00 100.00 637 GLU S CA 1
ATOM 4970 C C . GLU A 1 637 ? -14.230 2.691 48.499 1.00 100.00 637 GLU S C 1
ATOM 4971 O O . GLU A 1 637 ? -13.054 3.022 48.324 1.00 100.00 637 GLU S O 1
ATOM 4977 N N . SER A 1 638 ? -14.640 2.015 49.572 1.00 100.00 638 SER S N 1
ATOM 4978 C CA . SER A 1 638 ? -13.748 1.739 50.686 1.00 100.00 638 SER S CA 1
ATOM 4979 C C . SER A 1 638 ? -13.825 0.277 51.099 1.00 100.00 638 SER S C 1
ATOM 4980 O O . SER A 1 638 ? -14.850 -0.386 50.922 1.00 100.00 638 SER S O 1
ATOM 4983 N N . ARG A 1 639 ? -12.719 -0.214 51.654 1.00 100.00 639 ARG S N 1
ATOM 4984 C CA . ARG A 1 639 ? -12.652 -1.539 52.253 1.00 100.00 639 ARG S CA 1
ATOM 4985 C C . ARG A 1 639 ? -11.532 -1.527 53.282 1.00 100.00 639 ARG S C 1
ATOM 4986 O O . ARG A 1 639 ? -10.571 -0.762 53.163 1.00 100.00 639 ARG S O 1
ATOM 4994 N N . ILE A 1 640 ? -11.661 -2.377 54.296 1.00 100.00 640 ILE S N 1
ATOM 4995 C CA . ILE A 1 640 ? -10.724 -2.419 55.414 1.00 100.00 640 ILE S CA 1
ATOM 4996 C C . ILE A 1 640 ? -9.953 -3.730 55.346 1.00 100.00 640 ILE S C 1
ATOM 4997 O O . ILE A 1 640 ? -10.540 -4.811 55.465 1.00 100.00 640 ILE S O 1
ATOM 5002 N N . VAL A 1 641 ? -8.638 -3.635 55.159 1.00 51.70 641 VAL S N 1
ATOM 5003 C CA . VAL A 1 641 ? -7.755 -4.794 55.118 1.00 51.70 641 VAL S CA 1
ATOM 5004 C C . VAL A 1 641 ? -6.489 -4.482 55.904 1.00 51.70 641 VAL S C 1
ATOM 5005 O O . VAL A 1 641 ? -5.935 -3.383 55.795 1.00 51.70 641 VAL S O 1
ATOM 5009 N N . GLN A 1 642 ? -6.042 -5.453 56.704 1.00 95.06 642 GLN S N 1
ATOM 5010 C CA . GLN A 1 642 ? -4.787 -5.357 57.456 1.00 95.06 642 GLN S CA 1
ATOM 5011 C C . GLN A 1 642 ? -4.744 -4.098 58.319 1.00 95.06 642 GLN S C 1
ATOM 5012 O O . GLN A 1 642 ? -3.710 -3.443 58.452 1.00 95.06 642 GLN S O 1
ATOM 5018 N N . GLY A 1 643 ? -5.885 -3.753 58.909 1.00 30.00 643 GLY S N 1
ATOM 5019 C CA . GLY A 1 643 ? -5.957 -2.612 59.800 1.00 30.00 643 GLY S CA 1
ATOM 5020 C C . GLY A 1 643 ? -6.090 -1.279 59.094 1.00 30.00 643 GLY S C 1
ATOM 5021 O O . GLY A 1 643 ? -6.865 -0.418 59.522 1.00 30.00 643 GLY S O 1
ATOM 5022 N N . MET A 1 644 ? -5.341 -1.092 58.012 1.00 30.00 644 MET S N 1
ATOM 5023 C CA . MET A 1 644 ? -5.350 0.170 57.283 1.00 30.00 644 MET S CA 1
ATOM 5024 C C . MET A 1 644 ? -6.616 0.264 56.432 1.00 30.00 644 MET S C 1
ATOM 5025 O O . MET A 1 644 ? -7.501 -0.596 56.484 1.00 30.00 644 MET S O 1
ATOM 5030 N N . SER A 1 645 ? -6.714 1.323 55.631 1.00 100.00 645 SER S N 1
ATOM 5031 C CA . SER A 1 645 ? -7.856 1.561 54.763 1.00 100.00 645 SER S CA 1
ATOM 5032 C C . SER A 1 645 ? -7.394 1.585 53.313 1.00 100.00 645 SER S C 1
ATOM 5033 O O . SER A 1 645 ? -6.302 2.072 53.008 1.00 100.00 645 SER S O 1
ATOM 5036 N N . VAL A 1 646 ? -8.228 1.050 52.424 1.00 100.00 646 VAL S N 1
ATOM 5037 C CA . VAL A 1 646 ? -7.936 0.996 50.998 1.00 100.00 646 VAL S CA 1
ATOM 5038 C C . VAL A 1 646 ? -9.068 1.695 50.258 1.00 100.00 646 VAL S C 1
ATOM 5039 O O . VAL A 1 646 ? -10.244 1.386 50.479 1.00 100.00 646 VAL S O 1
ATOM 5043 N N . GLU A 1 647 ? -8.715 2.633 49.387 1.00 100.00 647 GLU S N 1
ATOM 5044 C CA . GLU A 1 647 ? -9.690 3.374 48.603 1.00 100.00 647 GLU S CA 1
ATOM 5045 C C . GLU A 1 647 ? -9.711 2.831 47.180 1.00 100.00 647 GLU S C 1
ATOM 5046 O O . GLU A 1 647 ? -8.989 1.896 46.830 1.00 100.00 647 GLU S O 1
ATOM 5052 N N . THR A 1 648 ? -10.566 3.430 46.355 1.00 100.00 648 THR S N 1
ATOM 5053 C CA . THR A 1 648 ? -10.699 3.054 44.959 1.00 100.00 648 THR S CA 1
ATOM 5054 C C . THR A 1 648 ? -11.054 4.302 44.163 1.00 100.00 648 THR S C 1
ATOM 5055 O O . THR A 1 648 ? -11.588 5.275 44.702 1.00 100.00 648 THR S O 1
ATOM 5059 N N . MET A 1 649 ? -10.741 4.279 42.870 1.00 100.00 649 MET S N 1
ATOM 5060 C CA . MET A 1 649 ? -11.058 5.378 41.964 1.00 100.00 649 MET S CA 1
ATOM 5061 C C . MET A 1 649 ? -12.041 4.863 40.924 1.00 100.00 649 MET S C 1
ATOM 5062 O O . MET A 1 649 ? -11.776 3.853 40.268 1.00 100.00 649 MET S O 1
ATOM 5067 N N . ILE A 1 650 ? -13.173 5.547 40.785 1.00 100.00 650 ILE S N 1
ATOM 5068 C CA . ILE A 1 650 ? -14.253 5.114 39.907 1.00 100.00 650 ILE S CA 1
ATOM 5069 C C . ILE A 1 650 ? -14.518 6.202 38.876 1.00 100.00 650 ILE S C 1
ATOM 5070 O O . ILE A 1 650 ? -14.676 7.376 39.234 1.00 100.00 650 ILE S O 1
ATOM 5075 N N . VAL A 1 651 ? -14.554 5.813 37.602 1.00 100.00 651 VAL S N 1
ATOM 5076 C CA . VAL A 1 651 ? -14.887 6.711 36.504 1.00 100.00 651 VAL S CA 1
ATOM 5077 C C . VAL A 1 651 ? -15.989 6.066 35.677 1.00 100.00 651 VAL S C 1
ATOM 5078 O O . VAL A 1 651 ? -16.118 4.838 35.635 1.00 100.00 651 VAL S O 1
ATOM 5082 N N . SER A 1 652 ? -16.789 6.899 35.016 1.00 100.00 652 SER S N 1
ATOM 5083 C CA . SER A 1 652 ? -17.858 6.404 34.162 1.00 100.00 652 SER S CA 1
ATOM 5084 C C . SER A 1 652 ? -18.153 7.425 33.076 1.00 100.00 652 SER S C 1
ATOM 5085 O O . SER A 1 652 ? -17.889 8.620 33.230 1.00 100.00 652 SER S O 1
ATOM 5088 N N . TRP A 1 653 ? -18.707 6.935 31.966 1.00 74.27 653 TRP S N 1
ATOM 5089 C CA . TRP A 1 653 ? -19.097 7.795 30.860 1.00 74.27 653 TRP S CA 1
ATOM 5090 C C . TRP A 1 653 ? -20.137 7.073 30.014 1.00 74.27 653 TRP S C 1
ATOM 5091 O O . TRP A 1 653 ? -20.248 5.846 30.057 1.00 74.27 653 TRP S O 1
ATOM 5102 N N . ASP A 1 654 ? -20.892 7.851 29.245 1.00 30.00 654 ASP S N 1
ATOM 5103 C CA . ASP A 1 654 ? -21.944 7.287 28.410 1.00 30.00 654 ASP S CA 1
ATOM 5104 C C . ASP A 1 654 ? -21.355 6.616 27.175 1.00 30.00 654 ASP S C 1
ATOM 5105 O O . ASP A 1 654 ? -20.367 7.085 26.606 1.00 30.00 654 ASP S O 1
ATOM 5110 N N . LYS A 1 655 ? -21.973 5.511 26.764 1.00 30.00 655 LYS S N 1
ATOM 5111 C CA . LYS A 1 655 ? -21.543 4.825 25.555 1.00 30.00 655 LYS S CA 1
ATOM 5112 C C . LYS A 1 655 ? -21.872 5.672 24.335 1.00 30.00 655 LYS S C 1
ATOM 5113 O O . LYS A 1 655 ? -23.033 5.758 23.920 1.00 30.00 655 LYS S O 1
ATOM 5119 N N . VAL A 1 656 ? -20.854 6.295 23.763 1.00 81.02 656 VAL S N 1
ATOM 5120 C CA . VAL A 1 656 ? -21.009 7.219 22.641 1.00 81.02 656 VAL S CA 1
ATOM 5121 C C . VAL A 1 656 ? -20.980 6.414 21.346 1.00 81.02 656 VAL S C 1
ATOM 5122 O O . VAL A 1 656 ? -20.112 5.543 21.197 1.00 81.02 656 VAL S O 1
ATOM 5126 N N . PRO A 1 657 ? -21.891 6.658 20.408 1.00 100.00 657 PRO S N 1
ATOM 5127 C CA . PRO A 1 657 ? -21.892 5.885 19.162 1.00 100.00 657 PRO S CA 1
ATOM 5128 C C . PRO A 1 657 ? -20.649 6.157 18.330 1.00 100.00 657 PRO S C 1
ATOM 5129 O O . PRO A 1 657 ? -19.981 7.183 18.483 1.00 100.00 657 PRO S O 1
ATOM 5133 N N . TYR A 1 658 ? -20.345 5.206 17.444 1.00 29.83 658 TYR S N 1
ATOM 5134 C CA . TYR A 1 658 ? -19.165 5.268 16.580 1.00 29.83 658 TYR S CA 1
ATOM 5135 C C . TYR A 1 658 ? -17.885 5.350 17.409 1.00 29.83 658 TYR S C 1
ATOM 5136 O O . TYR A 1 658 ? -16.993 6.156 17.140 1.00 29.83 658 TYR S O 1
ATOM 5145 N N . ALA A 1 659 ? -17.799 4.499 18.431 1.00 30.00 659 ALA S N 1
ATOM 5146 C CA . ALA A 1 659 ? -16.653 4.520 19.334 1.00 30.00 659 ALA S CA 1
ATOM 5147 C C . ALA A 1 659 ? -16.464 3.142 19.947 1.00 30.00 659 ALA S C 1
ATOM 5148 O O . ALA A 1 659 ? -17.325 2.675 20.697 1.00 30.00 659 ALA S O 1
ATOM 5150 N N . VAL A 1 660 ? -15.346 2.499 19.622 1.00 30.00 660 VAL S N 1
ATOM 5151 C CA . VAL A 1 660 ? -14.945 1.231 20.225 1.00 30.00 660 VAL S CA 1
ATOM 5152 C C . VAL A 1 660 ? -13.561 1.433 20.824 1.00 30.00 660 VAL S C 1
ATOM 5153 O O . VAL A 1 660 ? -12.660 1.944 20.147 1.00 30.00 660 VAL S O 1
ATOM 5157 N N . PHE A 1 661 ? -13.403 1.042 22.094 1.00 100.00 661 PHE S N 1
ATOM 5158 C CA . PHE A 1 661 ? -12.190 1.235 22.890 1.00 100.00 661 PHE S CA 1
ATOM 5159 C C . PHE A 1 661 ? -12.112 2.677 23.378 1.00 100.00 661 PHE S C 1
ATOM 5160 O O . PHE A 1 661 ? -12.223 3.612 22.578 1.00 100.00 661 PHE S O 1
ATOM 5168 N N . TYR A 1 662 ? -11.928 2.868 24.679 1.00 100.00 662 TYR S N 1
ATOM 5169 C CA . TYR A 1 662 ? -11.788 4.188 25.275 1.00 100.00 662 TYR S CA 1
ATOM 5170 C C . TYR A 1 662 ? -10.367 4.371 25.802 1.00 100.00 662 TYR S C 1
ATOM 5171 O O . TYR A 1 662 ? -9.505 3.501 25.646 1.00 100.00 662 TYR S O 1
ATOM 5180 N N . ASP A 1 663 ? -10.123 5.518 26.432 1.00 100.00 663 ASP S N 1
ATOM 5181 C CA . ASP A 1 663 ? -8.800 5.841 26.951 1.00 100.00 663 ASP S CA 1
ATOM 5182 C C . ASP A 1 663 ? -8.951 6.759 28.155 1.00 100.00 663 ASP S C 1
ATOM 5183 O O . ASP A 1 663 ? -9.721 7.722 28.105 1.00 100.00 663 ASP S O 1
ATOM 5188 N N . VAL A 1 664 ? -8.222 6.459 29.228 1.00 84.06 664 VAL S N 1
ATOM 5189 C CA . VAL A 1 664 ? -8.287 7.210 30.476 1.00 84.06 664 VAL S CA 1
ATOM 5190 C C . VAL A 1 664 ? -6.879 7.649 30.857 1.00 84.06 664 VAL S C 1
ATOM 5191 O O . VAL A 1 664 ? -5.933 6.860 30.775 1.00 84.06 664 VAL S O 1
ATOM 5195 N N . GLN A 1 665 ? -6.739 8.908 31.271 1.00 100.00 665 GLN S N 1
ATOM 5196 C CA . GLN A 1 665 ? -5.433 9.445 31.643 1.00 100.00 665 GLN S CA 1
ATOM 5197 C C . GLN A 1 665 ? -5.601 10.528 32.699 1.00 100.00 665 GLN S C 1
ATOM 5198 O O . GLN A 1 665 ? -6.461 11.405 32.557 1.00 100.00 665 GLN S O 1
ATOM 5204 N N . TRP A 1 666 ? -4.789 10.461 33.755 1.00 100.00 666 TRP S N 1
ATOM 5205 C CA . TRP A 1 666 ? -4.969 11.313 34.926 1.00 100.00 666 TRP S CA 1
ATOM 5206 C C . TRP A 1 666 ? -3.625 11.622 35.576 1.00 100.00 666 TRP S C 1
ATOM 5207 O O . TRP A 1 666 ? -2.650 10.883 35.411 1.00 100.00 666 TRP S O 1
ATOM 5218 N N . ARG A 1 667 ? -3.586 12.724 36.329 1.00 92.37 667 ARG S N 1
ATOM 5219 C CA . ARG A 1 667 ? -2.396 13.084 37.097 1.00 92.37 667 ARG S CA 1
ATOM 5220 C C . ARG A 1 667 ? -2.841 13.405 38.518 1.00 92.37 667 ARG S C 1
ATOM 5221 O O . ARG A 1 667 ? -3.981 13.134 38.910 1.00 92.37 667 ARG S O 1
ATOM 5229 N N . LYS A 1 668 ? -1.933 14.002 39.295 1.00 87.91 668 LYS S N 1
ATOM 5230 C CA . LYS A 1 668 ? -2.308 14.448 40.631 1.00 87.91 668 LYS S CA 1
ATOM 5231 C C . LYS A 1 668 ? -3.020 15.792 40.610 1.00 87.91 668 LYS S C 1
ATOM 5232 O O . LYS A 1 668 ? -4.252 15.837 40.709 1.00 87.91 668 LYS S O 1
ATOM 5238 N N . ASP A 1 669 ? -2.288 16.890 40.469 1.00 59.98 669 ASP S N 1
ATOM 5239 C CA . ASP A 1 669 ? -2.969 18.162 40.282 1.00 59.98 669 ASP S CA 1
ATOM 5240 C C . ASP A 1 669 ? -2.548 18.812 38.969 1.00 59.98 669 ASP S C 1
ATOM 5241 O O . ASP A 1 669 ? -3.398 19.169 38.147 1.00 59.98 669 ASP S O 1
ATOM 5246 N N . ASN A 1 670 ? -1.235 18.929 38.739 1.00 30.00 670 ASN S N 1
ATOM 5247 C CA . ASN A 1 670 ? -0.731 19.670 37.587 1.00 30.00 670 ASN S CA 1
ATOM 5248 C C . ASN A 1 670 ? 0.576 19.104 37.042 1.00 30.00 670 ASN S C 1
ATOM 5249 O O . ASN A 1 670 ? 1.165 19.680 36.123 1.00 30.00 670 ASN S O 1
ATOM 5254 N N . GLY A 1 671 ? 1.048 17.986 37.583 1.00 54.73 671 GLY S N 1
ATOM 5255 C CA . GLY A 1 671 ? 2.416 17.582 37.320 1.00 54.73 671 GLY S CA 1
ATOM 5256 C C . GLY A 1 671 ? 2.690 16.958 35.967 1.00 54.73 671 GLY S C 1
ATOM 5257 O O . GLY A 1 671 ? 3.423 17.523 35.154 1.00 54.73 671 GLY S O 1
ATOM 5258 N N . ASN A 1 672 ? 2.104 15.794 35.714 1.00 86.81 672 ASN S N 1
ATOM 5259 C CA . ASN A 1 672 ? 2.410 15.050 34.500 1.00 86.81 672 ASN S CA 1
ATOM 5260 C C . ASN A 1 672 ? 1.315 14.031 34.226 1.00 86.81 672 ASN S C 1
ATOM 5261 O O . ASN A 1 672 ? 0.943 13.261 35.118 1.00 86.81 672 ASN S O 1
ATOM 5266 N N . TRP A 1 673 ? 0.800 14.013 33.002 1.00 100.00 673 TRP S N 1
ATOM 5267 C CA . TRP A 1 673 ? -0.242 13.058 32.656 1.00 100.00 673 TRP S CA 1
ATOM 5268 C C . TRP A 1 673 ? 0.334 11.652 32.593 1.00 100.00 673 TRP S C 1
ATOM 5269 O O . TRP A 1 673 ? 1.407 11.433 32.023 1.00 100.00 673 TRP S O 1
ATOM 5280 N N . GLN A 1 674 ? -0.378 10.701 33.181 1.00 100.00 674 GLN S N 1
ATOM 5281 C CA . GLN A 1 674 ? -0.051 9.290 33.060 1.00 100.00 674 GLN S CA 1
ATOM 5282 C C . GLN A 1 674 ? -1.243 8.559 32.459 1.00 100.00 674 GLN S C 1
ATOM 5283 O O . GLN A 1 674 ? -2.396 8.960 32.641 1.00 100.00 674 GLN S O 1
ATOM 5289 N N . ASN A 1 675 ? -0.953 7.491 31.723 1.00 100.00 675 ASN S N 1
ATOM 5290 C CA . ASN A 1 675 ? -1.955 6.809 30.917 1.00 100.00 675 ASN S CA 1
ATOM 5291 C C . ASN A 1 675 ? -2.407 5.533 31.612 1.00 100.00 675 ASN S C 1
ATOM 5292 O O . ASN A 1 675 ? -1.591 4.647 31.896 1.00 100.00 675 ASN S O 1
ATOM 5297 N N . VAL A 1 676 ? -3.699 5.450 31.894 1.00 100.00 676 VAL S N 1
ATOM 5298 C CA . VAL A 1 676 ? -4.315 4.190 32.320 1.00 100.00 676 VAL S CA 1
ATOM 5299 C C . VAL A 1 676 ? -4.464 3.291 31.096 1.00 100.00 676 VAL S C 1
ATOM 5300 O O . VAL A 1 676 ? -4.868 3.779 30.028 1.00 100.00 676 VAL S O 1
ATOM 5304 N N . PRO A 1 677 ? -4.144 2.000 31.197 1.00 100.00 677 PRO S N 1
ATOM 5305 C CA . PRO A 1 677 ? -4.185 1.136 30.007 1.00 100.00 677 PRO S CA 1
ATOM 5306 C C . PRO A 1 677 ? -5.565 1.110 29.367 1.00 100.00 677 PRO S C 1
ATOM 5307 O O . PRO A 1 677 ? -6.587 1.304 30.028 1.00 100.00 677 PRO S O 1
ATOM 5311 N N . GLN A 1 678 ? -5.573 0.882 28.054 1.00 53.01 678 GLN S N 1
ATOM 5312 C CA . GLN A 1 678 ? -6.802 0.929 27.274 1.00 53.01 678 GLN S CA 1
ATOM 5313 C C . GLN A 1 678 ? -7.835 -0.049 27.815 1.00 53.01 678 GLN S C 1
ATOM 5314 O O . GLN A 1 678 ? -7.520 -1.195 28.143 1.00 53.01 678 GLN S O 1
ATOM 5320 N N . THR A 1 679 ? -9.081 0.413 27.910 1.00 30.00 679 THR S N 1
ATOM 5321 C CA . THR A 1 679 ? -10.171 -0.394 28.434 1.00 30.00 679 THR S CA 1
ATOM 5322 C C . THR A 1 679 ? -11.399 -0.237 27.552 1.00 30.00 679 THR S C 1
ATOM 5323 O O . THR A 1 679 ? -11.611 0.809 26.933 1.00 30.00 679 THR S O 1
ATOM 5327 N N . ALA A 1 680 ? -12.211 -1.292 27.508 1.00 30.00 680 ALA S N 1
ATOM 5328 C CA . ALA A 1 680 ? -13.489 -1.268 26.814 1.00 30.00 680 ALA S CA 1
ATOM 5329 C C . ALA A 1 680 ? -14.672 -1.449 27.754 1.00 30.00 680 ALA S C 1
ATOM 5330 O O . ALA A 1 680 ? -15.813 -1.518 27.284 1.00 30.00 680 ALA S O 1
ATOM 5332 N N . ASN A 1 681 ? -14.436 -1.528 29.065 1.00 41.62 681 ASN S N 1
ATOM 5333 C CA . ASN A 1 681 ? -15.505 -1.771 30.025 1.00 41.62 681 ASN S CA 1
ATOM 5334 C C . ASN A 1 681 ? -16.413 -0.565 30.230 1.00 41.62 681 ASN S C 1
ATOM 5335 O O . ASN A 1 681 ? -17.460 -0.714 30.868 1.00 41.62 681 ASN S O 1
ATOM 5340 N N . LYS A 1 682 ? -16.015 0.618 29.750 1.00 4.68 682 LYS S N 1
ATOM 5341 C CA . LYS A 1 682 ? -16.749 1.876 29.895 1.00 4.68 682 LYS S CA 1
ATOM 5342 C C . LYS A 1 682 ? -16.635 2.392 31.331 1.00 4.68 682 LYS S C 1
ATOM 5343 O O . LYS A 1 682 ? -16.963 3.549 31.619 1.00 4.68 682 LYS S O 1
ATOM 5349 N N . GLU A 1 683 ? -16.092 1.569 32.226 1.00 100.00 683 GLU S N 1
ATOM 5350 C CA . GLU A 1 683 ? -15.858 1.949 33.610 1.00 100.00 683 GLU S CA 1
ATOM 5351 C C . GLU A 1 683 ? -14.474 1.478 34.033 1.00 100.00 683 GLU S C 1
ATOM 5352 O O . GLU A 1 683 ? -14.012 0.414 33.615 1.00 100.00 683 GLU S O 1
ATOM 5358 N N . VAL A 1 684 ? -13.820 2.279 34.869 1.00 100.00 684 VAL S N 1
ATOM 5359 C CA . VAL A 1 684 ? -12.455 2.011 35.308 1.00 100.00 684 VAL S CA 1
ATOM 5360 C C . VAL A 1 684 ? -12.425 2.016 36.829 1.00 100.00 684 VAL S C 1
ATOM 5361 O O . VAL A 1 684 ? -12.832 2.999 37.457 1.00 100.00 684 VAL S O 1
ATOM 5365 N N . TYR A 1 685 ? -11.941 0.925 37.416 1.00 100.00 685 TYR S N 1
ATOM 5366 C CA . TYR A 1 685 ? -11.751 0.813 38.857 1.00 100.00 685 TYR S CA 1
ATOM 5367 C C . TYR A 1 685 ? -10.268 0.615 39.140 1.00 100.00 685 TYR S C 1
ATOM 5368 O O . TYR A 1 685 ? -9.651 -0.313 38.610 1.00 100.00 685 TYR S O 1
ATOM 5377 N N . VAL A 1 686 ? -9.702 1.486 39.972 1.00 100.00 686 VAL S N 1
ATOM 5378 C CA . VAL A 1 686 ? -8.304 1.404 40.377 1.00 100.00 686 VAL S CA 1
ATOM 5379 C C . VAL A 1 686 ? -8.258 1.477 41.895 1.00 100.00 686 VAL S C 1
ATOM 5380 O O . VAL A 1 686 ? -8.743 2.448 42.488 1.00 100.00 686 VAL S O 1
ATOM 5384 N N . GLU A 1 687 ? -7.672 0.464 42.520 1.00 100.00 687 GLU S N 1
ATOM 5385 C CA . GLU A 1 687 ? -7.629 0.360 43.969 1.00 100.00 687 GLU S CA 1
ATOM 5386 C C . GLU A 1 687 ? -6.303 0.877 44.513 1.00 100.00 687 GLU S C 1
ATOM 5387 O O . GLU A 1 687 ? -5.315 1.012 43.788 1.00 100.00 687 GLU S O 1
ATOM 5393 N N . GLY A 1 688 ? -6.297 1.166 45.809 1.00 85.73 688 GLY S N 1
ATOM 5394 C CA . GLY A 1 688 ? -5.087 1.601 46.482 1.00 85.73 688 GLY S CA 1
ATOM 5395 C C . GLY A 1 688 ? -4.554 2.942 46.030 1.00 85.73 688 GLY S C 1
ATOM 5396 O O . GLY A 1 688 ? -3.337 3.101 45.873 1.00 85.73 688 GLY S O 1
ATOM 5397 N N . ILE A 1 689 ? -5.433 3.916 45.817 1.00 96.77 689 ILE S N 1
ATOM 5398 C CA . ILE A 1 689 ? -5.022 5.254 45.412 1.00 96.77 689 ILE S CA 1
ATOM 5399 C C . ILE A 1 689 ? -4.877 6.119 46.656 1.00 96.77 689 ILE S C 1
ATOM 5400 O O . ILE A 1 689 ? -5.792 6.197 47.486 1.00 96.77 689 ILE S O 1
ATOM 5405 N N . TYR A 1 690 ? -3.721 6.758 46.798 1.00 100.00 690 TYR S N 1
ATOM 5406 C CA . TYR A 1 690 ? -3.412 7.521 47.997 1.00 100.00 690 TYR S CA 1
ATOM 5407 C C . TYR A 1 690 ? -4.185 8.832 48.018 1.00 100.00 690 TYR S C 1
ATOM 5408 O O . TYR A 1 690 ? -4.541 9.389 46.976 1.00 100.00 690 TYR S O 1
ATOM 5417 N N . ALA A 1 691 ? -4.449 9.324 49.228 1.00 100.00 691 ALA S N 1
ATOM 5418 C CA . ALA A 1 691 ? -5.282 10.506 49.398 1.00 100.00 691 ALA S CA 1
ATOM 5419 C C . ALA A 1 691 ? -4.622 11.739 48.797 1.00 100.00 691 ALA S C 1
ATOM 5420 O O . ALA A 1 691 ? -3.399 11.899 48.849 1.00 100.00 691 ALA S O 1
ATOM 5422 N N . GLY A 1 692 ? -5.442 12.613 48.228 1.00 100.00 692 GLY S N 1
ATOM 5423 C CA . GLY A 1 692 ? -4.950 13.829 47.611 1.00 100.00 692 GLY S CA 1
ATOM 5424 C C . GLY A 1 692 ? -5.976 14.376 46.634 1.00 100.00 692 GLY S C 1
ATOM 5425 O O . GLY A 1 692 ? -7.148 14.011 46.677 1.00 100.00 692 GLY S O 1
ATOM 5426 N N . ASN A 1 693 ? -5.502 15.259 45.763 1.00 100.00 693 ASN S N 1
ATOM 5427 C CA . ASN A 1 693 ? -6.325 15.851 44.720 1.00 100.00 693 ASN S CA 1
ATOM 5428 C C . ASN A 1 693 ? -6.026 15.178 43.387 1.00 100.00 693 ASN S C 1
ATOM 5429 O O . ASN A 1 693 ? -4.891 14.774 43.121 1.00 100.00 693 ASN S O 1
ATOM 5434 N N . TYR A 1 694 ? -7.052 15.051 42.546 1.00 100.00 694 TYR S N 1
ATOM 5435 C CA . TYR A 1 694 ? -6.905 14.320 41.296 1.00 100.00 694 TYR S CA 1
ATOM 5436 C C . TYR A 1 694 ? -7.857 14.878 40.247 1.00 100.00 694 TYR S C 1
ATOM 5437 O O . TYR A 1 694 ? -8.895 15.464 40.571 1.00 100.00 694 TYR S O 1
ATOM 5446 N N . GLN A 1 695 ? -7.489 14.677 38.980 1.00 100.00 695 GLN S N 1
ATOM 5447 C CA . GLN A 1 695 ? -8.282 15.102 37.834 1.00 100.00 695 GLN S CA 1
ATOM 5448 C C . GLN A 1 695 ? -8.272 13.985 36.803 1.00 100.00 695 GLN S C 1
ATOM 5449 O O . GLN A 1 695 ? -7.324 13.203 36.738 1.00 100.00 695 GLN S O 1
ATOM 5455 N N . VAL A 1 696 ? -9.325 13.915 35.990 1.00 100.00 696 VAL S N 1
ATOM 5456 C CA . VAL A 1 696 ? -9.500 12.818 35.041 1.00 100.00 696 VAL S CA 1
ATOM 5457 C C . VAL A 1 696 ? -10.092 13.350 33.741 1.00 100.00 696 VAL S C 1
ATOM 5458 O O . VAL A 1 696 ? -11.025 14.158 33.755 1.00 100.00 696 VAL S O 1
ATOM 5462 N N . ARG A 1 697 ? -9.540 12.891 32.611 1.00 100.00 697 ARG S N 1
ATOM 5463 C CA . ARG A 1 697 ? -10.101 13.120 31.286 1.00 100.00 697 ARG S CA 1
ATOM 5464 C C . ARG A 1 697 ? -10.059 11.832 30.475 1.00 100.00 697 ARG S C 1
ATOM 5465 O O . ARG A 1 697 ? -9.165 10.999 30.644 1.00 100.00 697 ARG S O 1
ATOM 5473 N N . VAL A 1 698 ? -11.040 11.680 29.586 1.00 100.00 698 VAL S N 1
ATOM 5474 C CA . VAL A 1 698 ? -11.252 10.442 28.844 1.00 100.00 698 VAL S CA 1
ATOM 5475 C C . VAL A 1 698 ? -11.526 10.773 27.381 1.00 100.00 698 VAL S C 1
ATOM 5476 O O . VAL A 1 698 ? -12.358 11.634 27.076 1.00 100.00 698 VAL S O 1
ATOM 5480 N N . ARG A 1 699 ? -10.828 10.090 26.479 1.00 100.00 699 ARG S N 1
ATOM 5481 C CA . ARG A 1 699 ? -11.010 10.242 25.042 1.00 100.00 699 ARG S CA 1
ATOM 5482 C C . ARG A 1 699 ? -11.966 9.174 24.518 1.00 100.00 699 ARG S C 1
ATOM 5483 O O . ARG A 1 699 ? -12.597 8.436 25.277 1.00 100.00 699 ARG S O 1
ATOM 5491 N N . SER A 1 700 ? -12.066 9.103 23.192 1.00 100.00 700 SER S N 1
ATOM 5492 C CA . SER A 1 700 ? -12.803 8.043 22.523 1.00 100.00 700 SER S CA 1
ATOM 5493 C C . SER A 1 700 ? -12.030 7.603 21.290 1.00 100.00 700 SER S C 1
ATOM 5494 O O . SER A 1 700 ? -11.351 8.407 20.645 1.00 100.00 700 SER S O 1
ATOM 5497 N N . VAL A 1 701 ? -12.142 6.318 20.964 1.00 100.00 701 VAL S N 1
ATOM 5498 C CA . VAL A 1 701 ? -11.456 5.719 19.826 1.00 100.00 701 VAL S CA 1
ATOM 5499 C C . VAL A 1 701 ? -12.486 4.937 19.020 1.00 100.00 701 VAL S C 1
ATOM 5500 O O . VAL A 1 701 ? -13.454 4.414 19.581 1.00 100.00 701 VAL S O 1
ATOM 5504 N N . ALA A 1 702 ? -12.294 4.883 17.706 1.00 8.44 702 ALA S N 1
ATOM 5505 C CA . ALA A 1 702 ? -13.167 4.137 16.814 1.00 8.44 702 ALA S CA 1
ATOM 5506 C C . ALA A 1 702 ? -12.440 2.904 16.289 1.00 8.44 702 ALA S C 1
ATOM 5507 O O . ALA A 1 702 ? -11.282 2.640 16.626 1.00 8.44 702 ALA S O 1
ATOM 5509 N N . GLY A 1 703 ? -13.142 2.138 15.453 1.00 81.59 703 GLY S N 1
ATOM 5510 C CA . GLY A 1 703 ? -12.541 0.945 14.882 1.00 79.45 703 GLY S CA 1
ATOM 5511 C C . GLY A 1 703 ? -11.385 1.257 13.951 1.00 79.82 703 GLY S C 1
ATOM 5512 O O . GLY A 1 703 ? -10.370 0.558 13.951 1.00 75.51 703 GLY S O 1
ATOM 5513 N N . SER A 1 704 ? -11.526 2.308 13.141 1.00 77.51 704 SER S N 1
ATOM 5514 C CA . SER A 1 704 ? -10.468 2.676 12.206 1.00 76.17 704 SER S CA 1
ATOM 5515 C C . SER A 1 704 ? -9.198 3.079 12.942 1.00 77.11 704 SER S C 1
ATOM 5516 O O . SER A 1 704 ? -8.103 2.601 12.627 1.00 72.46 704 SER S O 1
ATOM 5519 N N . GLY A 1 705 ? -9.325 3.961 13.931 1.00 81.32 705 GLY S N 1
ATOM 5520 C CA . GLY A 1 705 ? -8.174 4.432 14.675 1.00 82.26 705 GLY S CA 1
ATOM 5521 C C . GLY A 1 705 ? -8.205 5.922 14.921 1.00 85.01 705 GLY S C 1
ATOM 5522 O O . GLY A 1 705 ? -7.366 6.457 15.652 1.00 82.63 705 GLY S O 1
ATOM 5523 N N . THR A 1 706 ? -9.170 6.608 14.313 1.00 84.11 706 THR S N 1
ATOM 5524 C CA . THR A 1 706 ? -9.329 8.050 14.488 1.00 84.76 706 THR S CA 1
ATOM 5525 C C . THR A 1 706 ? -9.788 8.326 15.912 1.00 87.25 706 THR S C 1
ATOM 5526 O O . THR A 1 706 ? -10.861 7.884 16.329 1.00 85.89 706 THR S O 1
ATOM 5530 N N . THR A 1 707 ? -8.972 9.048 16.672 1.00 88.47 707 THR S N 1
ATOM 5531 C CA . THR A 1 707 ? -9.344 9.422 18.028 1.00 89.73 707 THR S CA 1
ATOM 5532 C C . THR A 1 707 ? -9.965 10.812 18.041 1.00 90.01 707 THR S C 1
ATOM 5533 O O . THR A 1 707 ? -9.534 11.710 17.313 1.00 87.96 707 THR S O 1
ATOM 5537 N N . SER A 1 708 ? -10.977 10.988 18.884 1.00 91.68 708 SER S N 1
ATOM 5538 C CA . SER A 1 708 ? -11.713 12.240 18.964 1.00 91.74 708 SER S CA 1
ATOM 5539 C C . SER A 1 708 ? -10.956 13.233 19.841 1.00 91.58 708 SER S C 1
ATOM 5540 O O . SER A 1 708 ? -9.813 13.003 20.244 1.00 90.19 708 SER S O 1
ATOM 5543 N N . GLY A 1 709 ? -11.599 14.358 20.149 1.00 91.57 709 GLY S N 1
ATOM 5544 C CA . GLY A 1 709 ? -10.989 15.376 20.973 1.00 91.41 709 GLY S CA 1
ATOM 5545 C C . GLY A 1 709 ? -11.014 15.026 22.447 1.00 93.17 709 GLY S C 1
ATOM 5546 O O . GLY A 1 709 ? -11.626 14.052 22.884 1.00 92.01 709 GLY S O 1
ATOM 5547 N N . TRP A 1 710 ? -10.321 15.849 23.224 1.00 94.32 710 TRP S N 1
ATOM 5548 C CA . TRP A 1 710 ? -10.226 15.652 24.662 1.00 95.38 710 TRP S CA 1
ATOM 5549 C C . TRP A 1 710 ? -11.519 16.074 25.353 1.00 95.60 710 TRP S C 1
ATOM 5550 O O . TRP A 1 710 ? -12.256 16.939 24.870 1.00 93.53 710 TRP S O 1
ATOM 5561 N N . SER A 1 711 ? -11.787 15.454 26.497 1.00 94.87 711 SER S N 1
ATOM 5562 C CA . SER A 1 711 ? -13.000 15.731 27.254 1.00 94.82 711 SER S CA 1
ATOM 5563 C C . SER A 1 711 ? -12.807 16.988 28.101 1.00 95.04 711 SER S C 1
ATOM 5564 O O . SER A 1 711 ? -11.828 17.724 27.955 1.00 93.80 711 SER S O 1
ATOM 5567 N N . ASN A 1 712 ? -13.750 17.246 29.003 1.00 94.70 712 ASN S N 1
ATOM 5568 C CA . ASN A 1 712 ? -13.663 18.377 29.916 1.00 94.93 712 ASN S CA 1
ATOM 5569 C C . ASN A 1 712 ? -13.060 17.916 31.234 1.00 95.80 712 ASN S C 1
ATOM 5570 O O . ASN A 1 712 ? -13.473 16.891 31.786 1.00 94.44 712 ASN S O 1
ATOM 5575 N N . ILE A 1 713 ? -12.083 18.674 31.735 1.00 94.48 713 ILE S N 1
ATOM 5576 C CA . ILE A 1 713 ? -11.344 18.260 32.920 1.00 95.15 713 ILE S CA 1
ATOM 5577 C C . ILE A 1 713 ? -12.285 18.225 34.115 1.00 95.68 713 ILE S C 1
ATOM 5578 O O . ILE A 1 713 ? -12.966 19.211 34.418 1.00 94.15 713 ILE S O 1
ATOM 5583 N N . VAL A 1 714 ? -12.322 17.088 34.804 1.00 95.94 714 VAL S N 1
ATOM 5584 C CA . VAL A 1 714 ? -13.135 16.901 35.999 1.00 96.30 714 VAL S CA 1
ATOM 5585 C C . VAL A 1 714 ? -12.203 16.591 37.162 1.00 96.68 714 VAL S C 1
ATOM 5586 O O . VAL A 1 714 ? -11.392 15.662 37.084 1.00 95.19 714 VAL S O 1
ATOM 5590 N N . ALA A 1 715 ? -12.327 17.362 38.238 1.00 95.58 715 ALA S N 1
ATOM 5591 C CA . ALA A 1 715 ? -11.442 17.257 39.389 1.00 95.61 715 ALA S CA 1
ATOM 5592 C C . ALA A 1 715 ? -12.198 16.696 40.585 1.00 95.88 715 ALA S C 1
ATOM 5593 O O . ALA A 1 715 ? -13.382 16.988 40.777 1.00 93.78 715 ALA S O 1
ATOM 5595 N N . ALA A 1 716 ? -11.505 15.889 41.385 1.00 94.85 716 ALA S N 1
ATOM 5596 C CA . ALA A 1 716 ? -12.094 15.300 42.579 1.00 94.46 716 ALA S CA 1
ATOM 5597 C C . ALA A 1 716 ? -11.019 15.149 43.643 1.00 94.92 716 ALA S C 1
ATOM 5598 O O . ALA A 1 716 ? -9.822 15.125 43.344 1.00 93.01 716 ALA S O 1
ATOM 5600 N N . THR A 1 717 ? -11.463 15.048 44.893 1.00 93.91 717 THR S N 1
ATOM 5601 C CA . THR A 1 717 ? -10.578 14.883 46.037 1.00 93.51 717 THR S CA 1
ATOM 5602 C C . THR A 1 717 ? -10.940 13.603 46.772 1.00 93.49 717 THR S C 1
ATOM 5603 O O . THR A 1 717 ? -12.121 13.294 46.956 1.00 90.83 717 THR S O 1
ATOM 5607 N N . LEU A 1 718 ? -9.920 12.865 47.198 1.00 90.70 718 LEU S N 1
ATOM 5608 C CA . LEU A 1 718 ? -10.089 11.585 47.879 1.00 90.43 718 LEU S CA 1
ATOM 5609 C C . LEU A 1 718 ? -9.689 11.777 49.339 1.00 89.06 718 LEU S C 1
ATOM 5610 O O . LEU A 1 718 ? -8.533 11.570 49.714 1.00 86.88 718 LEU S O 1
ATOM 5615 N N . THR A 1 719 ? -10.658 12.178 50.164 1.00 87.14 719 THR S N 1
ATOM 5616 C CA . THR A 1 719 ? -10.389 12.371 51.586 1.00 82.77 719 THR S CA 1
ATOM 5617 C C . THR A 1 719 ? -9.996 11.056 52.247 1.00 80.34 719 THR S C 1
ATOM 5618 O O . THR A 1 719 ? -8.956 10.965 52.908 1.00 70.24 719 THR S O 1
ATOM 5622 N N . GLY A 1 720 ? -10.815 10.021 52.077 1.00 76.73 720 GLY S N 1
ATOM 5623 C CA . GLY A 1 720 ? -10.488 8.722 52.625 1.00 75.09 720 GLY S CA 1
ATOM 5624 C C . GLY A 1 720 ? -11.683 7.874 53.010 1.00 76.00 720 GLY S C 1
ATOM 5625 O O . GLY A 1 720 ? -12.663 8.380 53.566 1.00 71.44 720 GLY S O 1
ATOM 5626 N N . LYS A 1 721 ? -11.597 6.579 52.705 1.00 72.49 721 LYS S N 1
ATOM 5627 C CA . LYS A 1 721 ? -12.543 5.543 53.132 1.00 69.82 721 LYS S CA 1
ATOM 5628 C C . LYS A 1 721 ? -14.003 5.983 52.981 1.00 69.63 721 LYS S C 1
ATOM 5629 O O . LYS A 1 721 ? -14.805 5.926 53.914 1.00 65.47 721 LYS S O 1
ATOM 5635 N N . GLN A 1 722 ? -14.344 6.416 51.766 1.00 71.85 722 GLN S N 1
ATOM 5636 C CA . GLN A 1 722 ? -15.712 6.768 51.387 1.00 69.98 722 GLN S CA 1
ATOM 5637 C C . GLN A 1 722 ? -16.273 7.911 52.226 1.00 70.30 722 GLN S C 1
ATOM 5638 O O . GLN A 1 722 ? -17.457 8.248 52.101 1.00 63.69 722 GLN S O 1
ATOM 5644 N N . GLY A 1 723 ? -15.453 8.537 53.060 1.00 30.00 723 GLY S N 1
ATOM 5645 C CA . GLY A 1 723 ? -15.982 9.411 54.084 1.00 30.00 723 GLY S CA 1
ATOM 5646 C C . GLY A 1 723 ? -16.321 8.583 55.304 1.00 30.00 723 GLY S C 1
ATOM 5647 O O . GLY A 1 723 ? -15.445 8.287 56.124 1.00 30.00 723 GLY S O 1
ATOM 5648 N N . GLU A 1 724 ? -17.598 8.208 55.427 1.00 64.43 724 GLU S N 1
ATOM 5649 C CA . GLU A 1 724 ? -18.120 7.278 56.423 1.00 64.42 724 GLU S CA 1
ATOM 5650 C C . GLU A 1 724 ? -18.091 7.878 57.822 1.00 67.02 724 GLU S C 1
ATOM 5651 O O . GLU A 1 724 ? -17.175 8.639 58.162 1.00 63.06 724 GLU S O 1
ATOM 5657 N N . PRO A 1 725 ? -19.075 7.569 58.658 1.00 69.43 725 PRO S N 1
ATOM 5658 C CA . PRO A 1 725 ? -19.018 8.017 60.053 1.00 70.65 725 PRO S CA 1
ATOM 5659 C C . PRO A 1 725 ? -18.384 6.972 60.949 1.00 71.69 725 PRO S C 1
ATOM 5660 O O . PRO A 1 725 ? -18.529 5.767 60.715 1.00 67.75 725 PRO S O 1
ATOM 5664 N N . GLY A 1 726 ? -17.674 7.415 61.982 1.00 75.89 726 GLY S N 1
ATOM 5665 C CA . GLY A 1 726 ? -17.159 6.488 62.961 1.00 77.48 726 GLY S CA 1
ATOM 5666 C C . GLY A 1 726 ? -18.265 5.922 63.830 1.00 79.59 726 GLY S C 1
ATOM 5667 O O . GLY A 1 726 ? -19.395 6.408 63.851 1.00 78.80 726 GLY S O 1
ATOM 5668 N N . ARG A 1 727 ? -17.928 4.869 64.570 1.00 84.59 727 ARG S N 1
ATOM 5669 C CA . ARG A 1 727 ? -18.900 4.221 65.434 1.00 85.79 727 ARG S CA 1
ATOM 5670 C C . ARG A 1 727 ? -18.426 4.321 66.879 1.00 88.92 727 ARG S C 1
ATOM 5671 O O . ARG A 1 727 ? -17.286 3.933 67.191 1.00 88.43 727 ARG S O 1
ATOM 5679 N N . PRO A 1 728 ? -19.255 4.841 67.782 1.00 90.75 728 PRO S N 1
ATOM 5680 C CA . PRO A 1 728 ? -18.817 5.029 69.168 1.00 92.16 728 PRO S CA 1
ATOM 5681 C C . PRO A 1 728 ? -18.628 3.701 69.880 1.00 92.97 728 PRO S C 1
ATOM 5682 O O . PRO A 1 728 ? -19.343 2.725 69.647 1.00 91.58 728 PRO S O 1
ATOM 5686 N N . ILE A 1 729 ? -17.642 3.683 70.776 1.00 94.94 729 ILE S N 1
ATOM 5687 C CA . ILE A 1 729 ? -17.319 2.463 71.499 1.00 95.48 729 ILE S CA 1
ATOM 5688 C C . ILE A 1 729 ? -18.277 2.319 72.674 1.00 95.99 729 ILE S C 1
ATOM 5689 O O . ILE A 1 729 ? -18.564 3.289 73.390 1.00 94.75 729 ILE S O 1
ATOM 5694 N N . ASN A 1 730 ? -18.793 1.111 72.867 1.00 95.74 730 ASN S N 1
ATOM 5695 C CA . ASN A 1 730 ? -19.938 0.881 73.733 1.00 96.25 730 ASN S CA 1
ATOM 5696 C C . ASN A 1 730 ? -19.524 0.238 75.051 1.00 96.77 730 ASN S C 1
ATOM 5697 O O . ASN A 1 730 ? -18.438 -0.329 75.184 1.00 95.34 730 ASN S O 1
ATOM 5702 N N . LEU A 1 731 ? -20.428 0.348 76.027 1.00 95.97 731 LEU S N 1
ATOM 5703 C CA . LEU A 1 731 ? -20.339 -0.355 77.305 1.00 96.35 731 LEU S CA 1
ATOM 5704 C C . LEU A 1 731 ? -19.068 0.013 78.076 1.00 96.86 731 LEU S C 1
ATOM 5705 O O . LEU A 1 731 ? -18.196 -0.819 78.328 1.00 94.65 731 LEU S O 1
ATOM 5710 N N . THR A 1 732 ? -18.979 1.287 78.449 1.00 96.30 732 THR S N 1
ATOM 5711 C CA . THR A 1 732 ? -17.933 1.724 79.365 1.00 96.86 732 THR S CA 1
ATOM 5712 C C . THR A 1 732 ? -18.287 1.275 80.780 1.00 97.29 732 THR S C 1
ATOM 5713 O O . THR A 1 732 ? -19.370 1.592 81.286 1.00 96.09 732 THR S O 1
ATOM 5717 N N . ALA A 1 733 ? -17.389 0.526 81.413 1.00 97.04 733 ALA S N 1
ATOM 5718 C CA . ALA A 1 733 ? -17.652 -0.068 82.715 1.00 97.12 733 ALA S CA 1
ATOM 5719 C C . ALA A 1 733 ? -16.754 0.554 83.776 1.00 97.07 733 ALA S C 1
ATOM 5720 O O . ALA A 1 733 ? -15.528 0.576 83.628 1.00 95.78 733 ALA S O 1
ATOM 5722 N N . THR A 1 734 ? -17.371 1.049 84.844 1.00 96.71 734 THR S N 1
ATOM 5723 C CA . THR A 1 734 ? -16.663 1.584 85.999 1.00 96.68 734 THR S CA 1
ATOM 5724 C C . THR A 1 734 ? -17.038 0.761 87.223 1.00 96.30 734 THR S C 1
ATOM 5725 O O . THR A 1 734 ? -18.224 0.522 87.474 1.00 94.21 734 THR S O 1
ATOM 5729 N N . ASP A 1 735 ? -16.033 0.330 87.981 1.00 96.72 735 ASP S N 1
ATOM 5730 C CA . ASP A 1 735 ? -16.238 -0.556 89.116 1.00 96.22 735 ASP S CA 1
ATOM 5731 C C . ASP A 1 735 ? -15.716 0.092 90.392 1.00 95.93 735 ASP S C 1
ATOM 5732 O O . ASP A 1 735 ? -14.849 0.971 90.361 1.00 94.63 735 ASP S O 1
ATOM 5737 N N . ASP A 1 736 ? -16.259 -0.362 91.524 1.00 95.03 736 ASP S N 1
ATOM 5738 C CA . ASP A 1 736 ? -15.987 0.244 92.823 1.00 94.18 736 ASP S CA 1
ATOM 5739 C C . ASP A 1 736 ? -15.534 -0.779 93.859 1.00 93.83 736 ASP S C 1
ATOM 5740 O O . ASP A 1 736 ? -15.808 -0.604 95.050 1.00 88.81 736 ASP S O 1
ATOM 5745 N N . VAL A 1 737 ? -14.846 -1.844 93.439 1.00 93.66 737 VAL S N 1
ATOM 5746 C CA . VAL A 1 737 ? -14.517 -2.952 94.321 1.00 92.97 737 VAL S CA 1
ATOM 5747 C C . VAL A 1 737 ? -13.022 -3.246 94.355 1.00 92.88 737 VAL S C 1
ATOM 5748 O O . VAL A 1 737 ? -12.607 -4.249 94.938 1.00 89.12 737 VAL S O 1
ATOM 5752 N N . VAL A 1 738 ? -12.197 -2.396 93.751 1.00 92.63 738 VAL S N 1
ATOM 5753 C CA . VAL A 1 738 ? -10.757 -2.621 93.679 1.00 92.84 738 VAL S CA 1
ATOM 5754 C C . VAL A 1 738 ? -10.071 -1.738 94.712 1.00 93.10 738 VAL S C 1
ATOM 5755 O O . VAL A 1 738 ? -10.287 -0.519 94.743 1.00 90.86 738 VAL S O 1
ATOM 5759 N N . PHE A 1 739 ? -9.241 -2.350 95.556 1.00 91.03 739 PHE S N 1
ATOM 5760 C CA . PHE A 1 739 ? -8.564 -1.635 96.631 1.00 90.15 739 PHE S CA 1
ATOM 5761 C C . PHE A 1 739 ? -7.328 -0.923 96.090 1.00 90.30 739 PHE S C 1
ATOM 5762 O O . PHE A 1 739 ? -6.438 -1.558 95.517 1.00 87.74 739 PHE S O 1
ATOM 5770 N N . GLY A 1 740 ? -7.275 0.394 96.274 1.00 89.66 740 GLY S N 1
ATOM 5771 C CA . GLY A 1 740 ? -6.085 1.164 95.977 1.00 90.08 740 GLY S CA 1
ATOM 5772 C C . GLY A 1 740 ? -5.818 1.430 94.514 1.00 91.90 740 GLY S C 1
ATOM 5773 O O . GLY A 1 740 ? -4.770 2.002 94.194 1.00 89.89 740 GLY S O 1
ATOM 5774 N N . ILE A 1 741 ? -6.714 1.033 93.613 1.00 93.16 741 ILE S N 1
ATOM 5775 C CA . ILE A 1 741 ? -6.564 1.278 92.182 1.00 93.78 741 ILE S CA 1
ATOM 5776 C C . ILE A 1 741 ? -7.948 1.540 91.600 1.00 94.63 741 ILE S C 1
ATOM 5777 O O . ILE A 1 741 ? -8.936 0.938 92.034 1.00 93.45 741 ILE S O 1
ATOM 5782 N N . ARG A 1 742 ? -8.026 2.445 90.629 1.00 95.05 742 ARG S N 1
ATOM 5783 C CA . ARG A 1 742 ? -9.248 2.663 89.867 1.00 96.15 742 ARG S CA 1
ATOM 5784 C C . ARG A 1 742 ? -9.054 2.133 88.452 1.00 96.44 742 ARG S C 1
ATOM 5785 O O . ARG A 1 742 ? -8.029 2.400 87.820 1.00 95.64 742 ARG S O 1
ATOM 5793 N N . THR A 1 743 ? -10.039 1.386 87.963 1.00 96.40 743 THR S N 1
ATOM 5794 C CA . THR A 1 743 ? -9.957 0.729 86.668 1.00 96.74 743 THR S CA 1
ATOM 5795 C C . THR A 1 743 ? -11.212 1.013 85.853 1.00 97.28 743 THR S C 1
ATOM 5796 O O . THR A 1 743 ? -12.207 1.528 86.370 1.00 96.51 743 THR S O 1
ATOM 5800 N N . LYS A 1 744 ? -11.148 0.674 84.568 1.00 96.85 744 LYS S N 1
ATOM 5801 C CA . LYS A 1 744 ? -12.252 0.900 83.651 1.00 96.99 744 LYS S CA 1
ATOM 5802 C C . LYS A 1 744 ? -12.188 -0.117 82.520 1.00 97.07 744 LYS S C 1
ATOM 5803 O O . LYS A 1 744 ? -11.108 -0.402 81.997 1.00 95.79 744 LYS S O 1
ATOM 5809 N N . TRP A 1 745 ? -13.344 -0.657 82.148 1.00 96.85 745 TRP S N 1
ATOM 5810 C CA . TRP A 1 745 ? -13.465 -1.623 81.065 1.00 97.30 745 TRP S CA 1
ATOM 5811 C C . TRP A 1 745 ? -14.242 -1.005 79.909 1.00 97.52 745 TRP S C 1
ATOM 5812 O O . TRP A 1 745 ? -14.684 0.146 79.970 1.00 96.46 745 TRP S O 1
ATOM 5823 N N . GLY A 1 746 ? -14.412 -1.784 78.849 1.00 97.25 746 GLY S N 1
ATOM 5824 C CA . GLY A 1 746 ? -15.137 -1.305 77.687 1.00 97.28 746 GLY S CA 1
ATOM 5825 C C . GLY A 1 746 ? -15.194 -2.371 76.614 1.00 97.17 746 GLY S C 1
ATOM 5826 O O . GLY A 1 746 ? -14.681 -3.483 76.777 1.00 95.95 746 GLY S O 1
ATOM 5827 N N . PHE A 1 747 ? -15.840 -2.011 75.505 1.00 96.72 747 PHE S N 1
ATOM 5828 C CA . PHE A 1 747 ? -16.007 -2.911 74.369 1.00 96.34 747 PHE S CA 1
ATOM 5829 C C . PHE A 1 747 ? -16.022 -2.100 73.085 1.00 96.47 747 PHE S C 1
ATOM 5830 O O . PHE A 1 747 ? -16.999 -1.399 72.806 1.00 94.80 747 PHE S O 1
ATOM 5838 N N . SER A 1 748 ? -14.951 -2.205 72.299 1.00 95.02 748 SER S N 1
ATOM 5839 C CA . SER A 1 748 ? -14.901 -1.580 70.982 1.00 94.39 748 SER S CA 1
ATOM 5840 C C . SER A 1 748 ? -15.830 -2.354 70.055 1.00 93.51 748 SER S C 1
ATOM 5841 O O . SER A 1 748 ? -15.600 -3.535 69.778 1.00 90.74 748 SER S O 1
ATOM 5844 N N . ASP A 1 749 ? -16.878 -1.690 69.574 1.00 92.31 749 ASP S N 1
ATOM 5845 C CA . ASP A 1 749 ? -17.957 -2.358 68.862 1.00 90.26 749 ASP S CA 1
ATOM 5846 C C . ASP A 1 749 ? -17.586 -2.620 67.403 1.00 88.99 749 ASP S C 1
ATOM 5847 O O . ASP A 1 749 ? -16.434 -2.476 66.987 1.00 83.70 749 ASP S O 1
ATOM 5852 N N . GLY A 1 750 ? -18.587 -3.014 66.616 1.00 87.84 750 GLY S N 1
ATOM 5853 C CA . GLY A 1 750 ? -18.336 -3.470 65.264 1.00 84.99 750 GLY S CA 1
ATOM 5854 C C . GLY A 1 750 ? -17.809 -2.370 64.359 1.00 82.38 750 GLY S C 1
ATOM 5855 O O . GLY A 1 750 ? -18.010 -1.177 64.588 1.00 75.88 750 GLY S O 1
ATOM 5856 N N . SER A 1 751 ? -17.107 -2.807 63.311 1.00 80.15 751 SER S N 1
ATOM 5857 C CA . SER A 1 751 ? -16.491 -1.937 62.311 1.00 77.74 751 SER S CA 1
ATOM 5858 C C . SER A 1 751 ? -15.485 -0.968 62.926 1.00 78.49 751 SER S C 1
ATOM 5859 O O . SER A 1 751 ? -15.237 0.109 62.374 1.00 74.72 751 SER S O 1
ATOM 5862 N N . GLY A 1 752 ? -14.897 -1.338 64.060 1.00 81.53 752 GLY S N 1
ATOM 5863 C CA . GLY A 1 752 ? -13.922 -0.497 64.723 1.00 82.49 752 GLY S CA 1
ATOM 5864 C C . GLY A 1 752 ? -12.498 -0.975 64.544 1.00 82.20 752 GLY S C 1
ATOM 5865 O O . GLY A 1 752 ? -11.609 -0.589 65.310 1.00 78.93 752 GLY S O 1
ATOM 5866 N N . ASP A 1 753 ? -12.262 -1.816 63.536 1.00 80.74 753 ASP S N 1
ATOM 5867 C CA . ASP A 1 753 ? -10.941 -2.401 63.328 1.00 78.63 753 ASP S CA 1
ATOM 5868 C C . ASP A 1 753 ? -9.940 -1.418 62.734 1.00 78.43 753 ASP S C 1
ATOM 5869 O O . ASP A 1 753 ? -8.844 -1.837 62.348 1.00 75.16 753 ASP S O 1
ATOM 5874 N N . THR A 1 754 ? -10.280 -0.134 62.642 1.00 77.64 754 THR S N 1
ATOM 5875 C CA . THR A 1 754 ? -9.354 0.892 62.185 1.00 75.85 754 THR S CA 1
ATOM 5876 C C . THR A 1 754 ? -9.053 1.922 63.265 1.00 77.44 754 THR S C 1
ATOM 5877 O O . THR A 1 754 ? -8.620 3.034 62.945 1.00 74.53 754 THR S O 1
ATOM 5881 N N . ALA A 1 755 ? -9.277 1.584 64.531 1.00 84.69 755 ALA S N 1
ATOM 5882 C CA . ALA A 1 755 ? -9.045 2.530 65.612 1.00 86.02 755 ALA S CA 1
ATOM 5883 C C . ALA A 1 755 ? -7.553 2.775 65.794 1.00 85.55 755 ALA S C 1
ATOM 5884 O O . ALA A 1 755 ? -6.777 1.834 65.981 1.00 84.17 755 ALA S O 1
ATOM 5886 N N . TYR A 1 756 ? -7.153 4.046 65.734 1.00 84.31 756 TYR S N 1
ATOM 5887 C CA . TYR A 1 756 ? -5.763 4.401 65.997 1.00 85.03 756 TYR S CA 1
ATOM 5888 C C . TYR A 1 756 ? -5.473 4.409 67.491 1.00 88.01 756 TYR S C 1
ATOM 5889 O O . TYR A 1 756 ? -4.392 3.987 67.916 1.00 88.39 756 TYR S O 1
ATOM 5898 N N . THR A 1 757 ? -6.423 4.886 68.294 1.00 91.16 757 THR S N 1
ATOM 5899 C CA . THR A 1 757 ? -6.315 4.897 69.747 1.00 92.28 757 THR S CA 1
ATOM 5900 C C . THR A 1 757 ? -7.627 5.384 70.340 1.00 92.94 757 THR S C 1
ATOM 5901 O O . THR A 1 757 ? -8.500 5.881 69.623 1.00 92.30 757 THR S O 1
ATOM 5905 N N . GLU A 1 758 ? -7.746 5.241 71.655 1.00 95.19 758 GLU S N 1
ATOM 5906 C CA . GLU A 1 758 ? -8.895 5.741 72.393 1.00 95.85 758 GLU S CA 1
ATOM 5907 C C . GLU A 1 758 ? -8.501 6.977 73.189 1.00 96.08 758 GLU S C 1
ATOM 5908 O O . GLU A 1 758 ? -7.350 7.131 73.607 1.00 95.31 758 GLU S O 1
ATOM 5914 N N . LEU A 1 759 ? -9.464 7.869 73.391 1.00 95.11 759 LEU S N 1
ATOM 5915 C CA . LEU A 1 759 ? -9.246 9.107 74.125 1.00 95.16 759 LEU S CA 1
ATOM 5916 C C . LEU A 1 759 ? -9.944 9.020 75.474 1.00 95.89 759 LEU S C 1
ATOM 5917 O O . LEU A 1 759 ? -11.153 8.776 75.535 1.00 95.29 759 LEU S O 1
ATOM 5922 N N . GLN A 1 760 ? -9.186 9.229 76.548 1.00 96.74 760 GLN S N 1
ATOM 5923 C CA . GLN A 1 760 ? -9.680 9.072 77.912 1.00 97.13 760 GLN S CA 1
ATOM 5924 C C . GLN A 1 760 ? -9.677 10.434 78.598 1.00 97.32 760 GLN S C 1
ATOM 5925 O O . GLN A 1 760 ? -8.615 11.034 78.795 1.00 96.62 760 GLN S O 1
ATOM 5931 N N . GLN A 1 761 ? -10.863 10.914 78.962 1.00 97.25 761 GLN S N 1
ATOM 5932 C CA . GLN A 1 761 ? -11.025 12.171 79.677 1.00 97.28 761 GLN S CA 1
ATOM 5933 C C . GLN A 1 761 ? -11.644 11.901 81.041 1.00 97.22 761 GLN S C 1
ATOM 5934 O O . GLN A 1 761 ? -12.498 11.020 81.188 1.00 96.78 761 GLN S O 1
ATOM 5940 N N . SER A 1 762 ? -11.205 12.661 82.043 1.00 97.05 762 SER S N 1
ATOM 5941 C CA . SER A 1 762 ? -11.595 12.421 83.431 1.00 97.09 762 SER S CA 1
ATOM 5942 C C . SER A 1 762 ? -12.037 13.719 84.094 1.00 97.10 762 SER S C 1
ATOM 5943 O O . SER A 1 762 ? -11.194 14.534 84.504 1.00 96.50 762 SER S O 1
ATOM 5946 N N . PRO A 1 763 ? -13.342 13.949 84.216 1.00 97.05 763 PRO S N 1
ATOM 5947 C CA . PRO A 1 763 ? -13.833 15.065 85.028 1.00 96.90 763 PRO S CA 1
ATOM 5948 C C . PRO A 1 763 ? -14.088 14.643 86.468 1.00 96.86 763 PRO S C 1
ATOM 5949 O O . PRO A 1 763 ? -14.175 13.458 86.797 1.00 95.82 763 PRO S O 1
ATOM 5953 N N . ASP A 1 764 ? -14.202 15.646 87.336 1.00 96.54 764 ASP S N 1
ATOM 5954 C CA . ASP A 1 764 ? -14.383 15.395 88.759 1.00 95.96 764 ASP S CA 1
ATOM 5955 C C . ASP A 1 764 ? -15.814 15.610 89.238 1.00 95.97 764 ASP S C 1
ATOM 5956 O O . ASP A 1 764 ? -16.166 15.127 90.320 1.00 94.25 764 ASP S O 1
ATOM 5961 N N . GLY A 1 765 ? -16.640 16.322 88.474 1.00 95.80 765 GLY S N 1
ATOM 5962 C CA . GLY A 1 765 ? -17.999 16.595 88.901 1.00 95.97 765 GLY S CA 1
ATOM 5963 C C . GLY A 1 765 ? -19.031 16.477 87.800 1.00 96.28 765 GLY S C 1
ATOM 5964 O O . GLY A 1 765 ? -20.047 17.175 87.822 1.00 93.71 765 GLY S O 1
ATOM 5965 N N . THR A 1 766 ? -18.774 15.606 86.821 1.00 95.21 766 THR S N 1
ATOM 5966 C CA . THR A 1 766 ? -19.620 15.335 85.658 1.00 95.58 766 THR S CA 1
ATOM 5967 C C . THR A 1 766 ? -19.802 16.554 84.759 1.00 96.32 766 THR S C 1
ATOM 5968 O O . THR A 1 766 ? -20.556 16.473 83.780 1.00 93.24 766 THR S O 1
ATOM 5972 N N . VAL A 1 767 ? -19.145 17.670 85.047 1.00 95.75 767 VAL S N 1
ATOM 5973 C CA . VAL A 1 767 ? -19.267 18.867 84.223 1.00 96.33 767 VAL S CA 1
ATOM 5974 C C . VAL A 1 767 ? -18.299 18.762 83.055 1.00 96.53 767 VAL S C 1
ATOM 5975 O O . VAL A 1 767 ? -17.103 18.511 83.245 1.00 95.16 767 VAL S O 1
ATOM 5979 N N . ASP A 1 768 ? -18.817 18.949 81.838 1.00 96.22 768 ASP S N 1
ATOM 5980 C CA . ASP A 1 768 ? -17.970 18.879 80.653 1.00 96.40 768 ASP S CA 1
ATOM 5981 C C . ASP A 1 768 ? -16.913 19.972 80.633 1.00 96.79 768 ASP S C 1
ATOM 5982 O O . ASP A 1 768 ? -15.924 19.852 79.901 1.00 95.00 768 ASP S O 1
ATOM 5987 N N . ASN A 1 769 ? -17.094 21.036 81.416 1.00 95.96 769 ASN S N 1
ATOM 5988 C CA . ASN A 1 769 ? -16.080 22.079 81.505 1.00 96.46 769 ASN S CA 1
ATOM 5989 C C . ASN A 1 769 ? -14.908 21.673 82.388 1.00 96.44 769 ASN S C 1
ATOM 5990 O O . ASN A 1 769 ? -13.883 22.364 82.395 1.00 94.25 769 ASN S O 1
ATOM 5995 N N . ALA A 1 770 ? -15.038 20.576 83.133 1.00 96.29 770 ALA S N 1
ATOM 5996 C CA . ALA A 1 770 ? -13.987 20.096 84.021 1.00 96.41 770 ALA S CA 1
ATOM 5997 C C . ALA A 1 770 ? -13.340 18.806 83.534 1.00 96.58 770 ALA S C 1
ATOM 5998 O O . ALA A 1 770 ? -12.633 18.150 84.305 1.00 94.28 770 ALA S O 1
ATOM 6000 N N . SER A 1 771 ? -13.570 18.423 82.281 1.00 96.05 771 SER S N 1
ATOM 6001 C CA . SER A 1 771 ? -13.000 17.201 81.728 1.00 96.24 771 SER S CA 1
ATOM 6002 C C . SER A 1 771 ? -11.648 17.498 81.092 1.00 96.58 771 SER S C 1
ATOM 6003 O O . SER A 1 771 ? -11.538 18.390 80.246 1.00 94.36 771 SER S O 1
ATOM 6006 N N . LEU A 1 772 ? -10.627 16.747 81.499 1.00 96.89 772 LEU S N 1
ATOM 6007 C CA . LEU A 1 772 ? -9.274 16.923 80.994 1.00 96.94 772 LEU S CA 1
ATOM 6008 C C . LEU A 1 772 ? -8.727 15.593 80.500 1.00 97.02 772 LEU S C 1
ATOM 6009 O O . LEU A 1 772 ? -9.119 14.523 80.977 1.00 95.84 772 LEU S O 1
ATOM 6014 N N . LEU A 1 773 ? -7.812 15.672 79.533 1.00 96.09 773 LEU S N 1
ATOM 6015 C CA . LEU A 1 773 ? -7.176 14.479 78.991 1.00 96.12 773 LEU S CA 1
ATOM 6016 C C . LEU A 1 773 ? -6.274 13.840 80.040 1.00 96.45 773 LEU S C 1
ATOM 6017 O O . LEU A 1 773 ? -5.567 14.530 80.778 1.00 95.63 773 LEU S O 1
ATOM 6022 N N . SER A 1 774 ? -6.299 12.509 80.104 1.00 96.44 774 SER S N 1
ATOM 6023 C CA . SER A 1 774 ? -5.466 11.767 81.040 1.00 96.35 774 SER S CA 1
ATOM 6024 C C . SER A 1 774 ? -4.423 10.908 80.334 1.00 96.61 774 SER S C 1
ATOM 6025 O O . SER A 1 774 ? -3.223 11.088 80.564 1.00 95.19 774 SER S O 1
ATOM 6028 N N . LEU A 1 775 ? -4.839 9.976 79.478 1.00 96.26 775 LEU S N 1
ATOM 6029 C CA . LEU A 1 775 ? -3.900 9.110 78.775 1.00 96.16 775 LEU S CA 1
ATOM 6030 C C . LEU A 1 775 ? -4.471 8.730 77.418 1.00 96.69 775 LEU S C 1
ATOM 6031 O O . LEU A 1 775 ? -5.614 9.048 77.082 1.00 95.48 775 LEU S O 1
ATOM 6036 N N . ILE A 1 776 ? -3.650 8.025 76.642 1.00 94.13 776 ILE S N 1
ATOM 6037 C CA . ILE A 1 776 ? -3.968 7.623 75.272 1.00 93.92 776 ILE S CA 1
ATOM 6038 C C . ILE A 1 776 ? -3.434 6.210 75.049 1.00 94.55 776 ILE S C 1
ATOM 6039 O O . ILE A 1 776 ? -2.229 6.036 74.815 1.00 93.24 776 ILE S O 1
ATOM 6044 N N . PRO A 1 777 ? -4.274 5.176 75.127 1.00 96.02 777 PRO S N 1
ATOM 6045 C CA . PRO A 1 777 ? -3.780 3.799 74.999 1.00 96.31 777 PRO S CA 1
ATOM 6046 C C . PRO A 1 777 ? -3.803 3.275 73.571 1.00 96.26 777 PRO S C 1
ATOM 6047 O O . PRO A 1 777 ? -4.417 3.853 72.670 1.00 95.00 777 PRO S O 1
ATOM 6051 N N . TYR A 1 778 ? -3.116 2.148 73.375 1.00 94.65 778 TYR S N 1
ATOM 6052 C CA . TYR A 1 778 ? -2.934 1.502 72.079 1.00 94.49 778 TYR S CA 1
ATOM 6053 C C . TYR A 1 778 ? -4.205 0.792 71.618 1.00 94.64 778 TYR S C 1
ATOM 6054 O O . TYR A 1 778 ? -5.059 0.451 72.446 1.00 93.61 778 TYR S O 1
ATOM 6063 N N . PRO A 1 779 ? -4.373 0.568 70.307 1.00 94.03 779 PRO S N 1
ATOM 6064 C CA . PRO A 1 779 ? -5.608 -0.093 69.834 1.00 93.40 779 PRO S CA 1
ATOM 6065 C C . PRO A 1 779 ? -5.813 -1.492 70.390 1.00 93.61 779 PRO S C 1
ATOM 6066 O O . PRO A 1 779 ? -6.956 -1.888 70.655 1.00 92.67 779 PRO S O 1
ATOM 6070 N N . GLN A 1 780 ? -4.739 -2.260 70.569 1.00 93.46 780 GLN S N 1
ATOM 6071 C CA . GLN A 1 780 ? -4.871 -3.606 71.111 1.00 93.86 780 GLN S CA 1
ATOM 6072 C C . GLN A 1 780 ? -4.924 -3.539 72.632 1.00 94.53 780 GLN S C 1
ATOM 6073 O O . GLN A 1 780 ? -4.154 -4.215 73.324 1.00 92.60 780 GLN S O 1
ATOM 6079 N N . HIS A 1 781 ? -5.835 -2.719 73.157 1.00 95.58 781 HIS S N 1
ATOM 6080 C CA . HIS A 1 781 ? -5.987 -2.520 74.593 1.00 95.74 781 HIS S CA 1
ATOM 6081 C C . HIS A 1 781 ? -7.291 -1.790 74.879 1.00 95.77 781 HIS S C 1
ATOM 6082 O O . HIS A 1 781 ? -7.634 -0.827 74.188 1.00 95.02 781 HIS S O 1
ATOM 6089 N N . GLU A 1 782 ? -8.024 -2.237 75.898 1.00 96.24 782 GLU S N 1
ATOM 6090 C CA . GLU A 1 782 ? -9.310 -1.650 76.238 1.00 96.34 782 GLU S CA 1
ATOM 6091 C C . GLU A 1 782 ? -9.424 -1.265 77.703 1.00 96.70 782 GLU S C 1
ATOM 6092 O O . GLU A 1 782 ? -10.385 -0.583 78.072 1.00 95.03 782 GLU S O 1
ATOM 6098 N N . TYR A 1 783 ? -8.479 -1.676 78.543 1.00 95.77 783 TYR S N 1
ATOM 6099 C CA . TYR A 1 783 ? -8.572 -1.508 79.983 1.00 96.37 783 TYR S CA 1
ATOM 6100 C C . TYR A 1 783 ? -7.450 -0.598 80.462 1.00 96.71 783 TYR S C 1
ATOM 6101 O O . TYR A 1 783 ? -6.416 -0.450 79.806 1.00 95.09 783 TYR S O 1
ATOM 6110 N N . TYR A 1 784 ? -7.666 0.019 81.622 1.00 97.02 784 TYR S N 1
ATOM 6111 C CA . TYR A 1 784 ? -6.690 0.948 82.174 1.00 97.14 784 TYR S CA 1
ATOM 6112 C C . TYR A 1 784 ? -6.817 0.978 83.689 1.00 97.28 784 TYR S C 1
ATOM 6113 O O . TYR A 1 784 ? -7.923 1.124 84.217 1.00 96.47 784 TYR S O 1
ATOM 6122 N N . HIS A 1 785 ? -5.687 0.845 84.376 1.00 96.60 785 HIS S N 1
ATOM 6123 C CA . HIS A 1 785 ? -5.613 0.948 85.826 1.00 96.10 785 HIS S CA 1
ATOM 6124 C C . HIS A 1 785 ? -4.792 2.179 86.185 1.00 96.24 785 HIS S C 1
ATOM 6125 O O . HIS A 1 785 ? -3.717 2.398 85.616 1.00 94.53 785 HIS S O 1
ATOM 6132 N N . SER A 1 786 ? -5.287 2.972 87.135 1.00 96.14 786 SER S N 1
ATOM 6133 C CA . SER A 1 786 ? -4.693 4.264 87.471 1.00 95.92 786 SER S CA 1
ATOM 6134 C C . SER A 1 786 ? -4.377 4.328 88.959 1.00 95.43 786 SER S C 1
ATOM 6135 O O . SER A 1 786 ? -5.099 4.985 89.724 1.00 93.42 786 SER S O 1
ATOM 6138 N N . PRO A 1 787 ? -3.314 3.671 89.426 1.00 30.00 787 PRO S N 1
ATOM 6139 C CA . PRO A 1 787 ? -3.045 3.668 90.868 1.00 30.00 787 PRO S CA 1
ATOM 6140 C C . PRO A 1 787 ? -2.344 4.914 91.382 1.00 30.00 787 PRO S C 1
ATOM 6141 O O . PRO A 1 787 ? -1.123 5.050 91.252 1.00 30.00 787 PRO S O 1
ATOM 6145 N N . MET A 1 788 ? -3.112 5.828 91.967 1.00 92.09 788 MET S N 1
ATOM 6146 C CA . MET A 1 788 ? -2.673 6.739 93.020 1.00 92.39 788 MET S CA 1
ATOM 6147 C C . MET A 1 788 ? -3.901 7.371 93.667 1.00 93.19 788 MET S C 1
ATOM 6148 O O . MET A 1 788 ? -4.036 8.601 93.662 1.00 90.53 788 MET S O 1
ATOM 6153 N N . PRO A 1 789 ? -4.818 6.578 94.237 1.00 91.15 789 PRO S N 1
ATOM 6154 C CA . PRO A 1 789 ? -6.062 7.155 94.756 1.00 91.48 789 PRO S CA 1
ATOM 6155 C C . PRO A 1 789 ? -6.045 7.407 96.254 1.00 91.63 789 PRO S C 1
ATOM 6156 O O . PRO A 1 789 ? -5.240 6.825 96.990 1.00 88.67 789 PRO S O 1
ATOM 6160 N N . GLY A 1 790 ? -6.933 8.284 96.708 1.00 91.73 790 GLY S N 1
ATOM 6161 C CA . GLY A 1 790 ? -7.304 8.298 98.105 1.00 91.15 790 GLY S CA 1
ATOM 6162 C C . GLY A 1 790 ? -8.578 7.513 98.342 1.00 91.65 790 GLY S C 1
ATOM 6163 O O . GLY A 1 790 ? -9.343 7.217 97.424 1.00 90.18 790 GLY S O 1
ATOM 6164 N N . GLY A 1 791 ? -8.804 7.157 99.603 1.00 90.41 791 GLY S N 1
ATOM 6165 C CA . GLY A 1 791 ? -9.974 6.368 99.937 1.00 90.15 791 GLY S CA 1
ATOM 6166 C C . GLY A 1 791 ? -11.267 7.125 99.698 1.00 91.20 791 GLY S C 1
ATOM 6167 O O . GLY A 1 791 ? -11.395 8.309 100.005 1.00 88.93 791 GLY S O 1
ATOM 6168 N N . ASN A 1 792 ? -12.241 6.416 99.123 1.00 91.71 792 ASN S N 1
ATOM 6169 C CA . ASN A 1 792 ? -13.615 6.860 98.900 1.00 92.52 792 ASN S CA 1
ATOM 6170 C C . ASN A 1 792 ? -13.738 8.019 97.916 1.00 94.07 792 ASN S C 1
ATOM 6171 O O . ASN A 1 792 ? -14.841 8.555 97.754 1.00 92.18 792 ASN S O 1
ATOM 6176 N N . ILE A 1 793 ? -12.655 8.428 97.253 1.00 93.82 793 ILE S N 1
ATOM 6177 C CA . ILE A 1 793 ? -12.726 9.551 96.325 1.00 94.50 793 ILE S CA 1
ATOM 6178 C C . ILE A 1 793 ? -13.504 9.147 95.079 1.00 95.33 793 ILE S C 1
ATOM 6179 O O . ILE A 1 793 ? -13.330 8.047 94.541 1.00 93.88 793 ILE S O 1
ATOM 6184 N N . VAL A 1 794 ? -14.374 10.045 94.619 1.00 95.86 794 VAL S N 1
ATOM 6185 C CA . VAL A 1 794 ? -15.246 9.805 93.474 1.00 96.59 794 VAL S CA 1
ATOM 6186 C C . VAL A 1 794 ? -14.655 10.488 92.248 1.00 96.79 794 VAL S C 1
ATOM 6187 O O . VAL A 1 794 ? -14.293 11.672 92.303 1.00 95.34 794 VAL S O 1
ATOM 6191 N N . TRP A 1 795 ? -14.560 9.748 91.146 1.00 96.56 795 TRP S N 1
ATOM 6192 C CA . TRP A 1 795 ? -14.067 10.269 89.879 1.00 96.95 795 TRP S CA 1
ATOM 6193 C C . TRP A 1 795 ? -15.055 9.927 88.770 1.00 97.37 795 TRP S C 1
ATOM 6194 O O . TRP A 1 795 ? -15.999 9.155 88.960 1.00 96.46 795 TRP S O 1
ATOM 6205 N N . TYR A 1 796 ? -14.828 10.522 87.600 1.00 97.35 796 TYR S N 1
ATOM 6206 C CA . TYR A 1 796 ? -15.672 10.294 86.435 1.00 97.55 796 TYR S CA 1
ATOM 6207 C C . TYR A 1 796 ? -14.785 10.100 85.213 1.00 97.50 796 TYR S C 1
ATOM 6208 O O . TYR A 1 796 ? -13.646 10.572 85.168 1.00 96.51 796 TYR S O 1
ATOM 6217 N N . ARG A 1 797 ? -15.315 9.389 84.218 1.00 97.38 797 ARG S N 1
ATOM 6218 C CA . ARG A 1 797 ? -14.534 9.004 83.051 1.00 97.44 797 ARG S CA 1
ATOM 6219 C C . ARG A 1 797 ? -15.330 9.257 81.776 1.00 97.60 797 ARG S C 1
ATOM 6220 O O . ARG A 1 797 ? -16.555 9.103 81.746 1.00 96.66 797 ARG S O 1
ATOM 6228 N N . VAL A 1 798 ? -14.612 9.644 80.722 1.00 97.08 798 VAL S N 1
ATOM 6229 C CA . VAL A 1 798 ? -15.174 9.849 79.389 1.00 97.25 798 VAL S CA 1
ATOM 6230 C C . VAL A 1 798 ? -14.213 9.234 78.378 1.00 97.33 798 VAL S C 1
ATOM 6231 O O . VAL A 1 798 ? -12.998 9.442 78.462 1.00 96.76 798 VAL S O 1
ATOM 6235 N N . ARG A 1 799 ? -14.754 8.476 77.421 1.00 97.08 799 ARG S N 1
ATOM 6236 C CA . ARG A 1 799 ? -13.939 7.712 76.489 1.00 97.00 799 ARG S CA 1
ATOM 6237 C C . ARG A 1 799 ? -14.467 7.840 75.064 1.00 96.98 799 ARG S C 1
ATOM 6238 O O . ARG A 1 799 ? -15.675 7.746 74.829 1.00 96.09 799 ARG S O 1
ATOM 6246 N N . THR A 1 800 ? -13.550 8.055 74.114 1.00 94.94 800 THR S N 1
ATOM 6247 C CA . THR A 1 800 ? -13.882 8.156 72.694 1.00 94.20 800 THR S CA 1
ATOM 6248 C C . THR A 1 800 ? -12.880 7.341 71.886 1.00 94.25 800 THR S C 1
ATOM 6249 O O . THR A 1 800 ? -12.012 6.664 72.438 1.00 93.84 800 THR S O 1
ATOM 6253 N N . VAL A 1 801 ? -13.016 7.406 70.562 1.00 93.61 801 VAL S N 1
ATOM 6254 C CA . VAL A 1 801 ? -12.166 6.665 69.633 1.00 92.51 801 VAL S CA 1
ATOM 6255 C C . VAL A 1 801 ? -11.642 7.612 68.561 1.00 90.93 801 VAL S C 1
ATOM 6256 O O . VAL A 1 801 ? -12.391 8.444 68.040 1.00 88.49 801 VAL S O 1
ATOM 6260 N N . ASP A 1 802 ? -10.356 7.482 68.238 1.00 85.33 802 ASP S N 1
ATOM 6261 C CA . ASP A 1 802 ? -9.727 8.188 67.129 1.00 84.11 802 ASP S CA 1
ATOM 6262 C C . ASP A 1 802 ? -9.194 7.168 66.130 1.00 82.95 802 ASP S C 1
ATOM 6263 O O . ASP A 1 802 ? -8.621 6.149 66.528 1.00 81.33 802 ASP S O 1
ATOM 6268 N N . ARG A 1 803 ? -9.378 7.445 64.842 1.00 79.74 803 ARG S N 1
ATOM 6269 C CA . ARG A 1 803 ? -9.008 6.500 63.800 1.00 74.90 803 ARG S CA 1
ATOM 6270 C C . ARG A 1 803 ? -7.657 6.857 63.182 1.00 74.50 803 ARG S C 1
ATOM 6271 O O . ARG A 1 803 ? -7.055 7.889 63.485 1.00 71.42 803 ARG S O 1
ATOM 6279 N N . ILE A 1 804 ? -7.181 5.969 62.304 1.00 65.75 804 ILE S N 1
ATOM 6280 C CA . ILE A 1 804 ? -5.861 6.137 61.699 1.00 62.87 804 ILE S CA 1
ATOM 6281 C C . ILE A 1 804 ? -5.809 7.411 60.867 1.00 60.66 804 ILE S C 1
ATOM 6282 O O . ILE A 1 804 ? -4.835 8.173 60.933 1.00 57.26 804 ILE S O 1
ATOM 6287 N N . GLY A 1 805 ? -6.852 7.672 60.086 1.00 57.42 805 GLY S N 1
ATOM 6288 C CA . GLY A 1 805 ? -6.933 8.902 59.317 1.00 54.67 805 GLY S CA 1
ATOM 6289 C C . GLY A 1 805 ? -7.272 10.107 60.167 1.00 56.05 805 GLY S C 1
ATOM 6290 O O . GLY A 1 805 ? -7.712 11.138 59.647 1.00 51.98 805 GLY S O 1
ATOM 6291 N N . ASN A 1 806 ? -7.067 9.985 61.480 1.00 62.60 806 ASN S N 1
ATOM 6292 C CA . ASN A 1 806 ? -7.349 11.046 62.446 1.00 61.64 806 ASN S CA 1
ATOM 6293 C C . ASN A 1 806 ? -8.797 11.524 62.368 1.00 63.69 806 ASN S C 1
ATOM 6294 O O . ASN A 1 806 ? -9.071 12.725 62.419 1.00 60.31 806 ASN S O 1
ATOM 6299 N N . VAL A 1 807 ? -9.730 10.587 62.240 1.00 67.07 807 VAL S N 1
ATOM 6300 C CA . VAL A 1 807 ? -11.153 10.893 62.286 1.00 66.37 807 VAL S CA 1
ATOM 6301 C C . VAL A 1 807 ? -11.669 10.556 63.678 1.00 71.54 807 VAL S C 1
ATOM 6302 O O . VAL A 1 807 ? -11.537 9.417 64.142 1.00 69.72 807 VAL S O 1
ATOM 6306 N N . SER A 1 808 ? -12.257 11.543 64.345 1.00 75.50 808 SER S N 1
ATOM 6307 C CA . SER A 1 808 ? -12.709 11.391 65.719 1.00 77.02 808 SER S CA 1
ATOM 6308 C C . SER A 1 808 ? -14.144 10.877 65.759 1.00 77.43 808 SER S C 1
ATOM 6309 O O . SER A 1 808 ? -14.838 10.802 64.742 1.00 75.57 808 SER S O 1
ATOM 6312 N N . GLN A 1 809 ? -14.580 10.520 66.963 1.00 87.96 809 GLN S N 1
ATOM 6313 C CA . GLN A 1 809 ? -15.902 9.961 67.188 1.00 88.71 809 GLN S CA 1
ATOM 6314 C C . GLN A 1 809 ? -16.590 10.752 68.294 1.00 88.54 809 GLN S C 1
ATOM 6315 O O . GLN A 1 809 ? -15.940 11.388 69.126 1.00 87.96 809 GLN S O 1
ATOM 6321 N N . TRP A 1 810 ? -17.921 10.714 68.288 1.00 92.00 810 TRP S N 1
ATOM 6322 C CA . TRP A 1 810 ? -18.700 11.429 69.289 1.00 92.39 810 TRP S CA 1
ATOM 6323 C C . TRP A 1 810 ? -18.437 10.867 70.680 1.00 93.23 810 TRP S C 1
ATOM 6324 O O . TRP A 1 810 ? -18.301 9.655 70.871 1.00 92.73 810 TRP S O 1
ATOM 6335 N N . THR A 1 811 ? -18.366 11.766 71.657 1.00 94.65 811 THR S N 1
ATOM 6336 C CA . THR A 1 811 ? -18.092 11.384 73.032 1.00 95.59 811 THR S CA 1
ATOM 6337 C C . THR A 1 811 ? -19.249 10.583 73.615 1.00 95.63 811 THR S C 1
ATOM 6338 O O . THR A 1 811 ? -20.403 10.718 73.199 1.00 93.88 811 THR S O 1
ATOM 6342 N N . ASP A 1 812 ? -18.923 9.735 74.586 1.00 96.25 812 ASP S N 1
ATOM 6343 C CA . ASP A 1 812 ? -19.931 8.975 75.309 1.00 96.49 812 ASP S CA 1
ATOM 6344 C C . ASP A 1 812 ? -20.450 9.780 76.495 1.00 96.60 812 ASP S C 1
ATOM 6345 O O . ASP A 1 812 ? -20.164 10.967 76.655 1.00 95.78 812 ASP S O 1
ATOM 6350 N N . PHE A 1 813 ? -21.226 9.112 77.340 1.00 96.55 813 PHE S N 1
ATOM 6351 C CA . PHE A 1 813 ? -21.755 9.745 78.534 1.00 96.81 813 PHE S CA 1
ATOM 6352 C C . PHE A 1 813 ? -20.852 9.464 79.736 1.00 97.28 813 PHE S C 1
ATOM 6353 O O . PHE A 1 813 ? -19.942 8.634 79.686 1.00 95.99 813 PHE S O 1
ATOM 6361 N N . VAL A 1 814 ? -21.112 10.179 80.826 1.00 97.06 814 VAL S N 1
ATOM 6362 C CA . VAL A 1 814 ? -20.210 10.211 81.973 1.00 97.29 814 VAL S CA 1
ATOM 6363 C C . VAL A 1 814 ? -20.675 9.206 83.023 1.00 97.38 814 VAL S C 1
ATOM 6364 O O . VAL A 1 814 ? -21.832 9.234 83.457 1.00 96.16 814 VAL S O 1
ATOM 6368 N N . ARG A 1 815 ? -19.762 8.334 83.442 1.00 97.13 815 ARG S N 1
ATOM 6369 C CA . ARG A 1 815 ? -19.984 7.318 84.462 1.00 97.26 815 ARG S CA 1
ATOM 6370 C C . ARG A 1 815 ? -19.243 7.647 85.753 1.00 97.42 815 ARG S C 1
ATOM 6371 O O . ARG A 1 815 ? -18.200 8.307 85.745 1.00 96.06 815 ARG S O 1
ATOM 6379 N N . GLY A 1 816 ? -19.802 7.170 86.863 1.00 96.58 816 GLY S N 1
ATOM 6380 C CA . GLY A 1 816 ? -19.266 7.470 88.175 1.00 96.82 816 GLY S CA 1
ATOM 6381 C C . GLY A 1 816 ? -18.357 6.380 88.715 1.00 96.87 816 GLY S C 1
ATOM 6382 O O . GLY A 1 816 ? -18.464 5.212 88.354 1.00 95.32 816 GLY S O 1
ATOM 6383 N N . MET A 1 817 ? -17.456 6.790 89.602 1.00 96.44 817 MET S N 1
ATOM 6384 C CA . MET A 1 817 ? -16.496 5.902 90.240 1.00 96.19 817 MET S CA 1
ATOM 6385 C C . MET A 1 817 ? -16.484 6.190 91.734 1.00 96.45 817 MET S C 1
ATOM 6386 O O . MET A 1 817 ? -16.726 7.320 92.166 1.00 94.91 817 MET S O 1
ATOM 6391 N N . ALA A 1 818 ? -16.213 5.154 92.528 1.00 96.13 818 ALA S N 1
ATOM 6392 C CA . ALA A 1 818 ? -16.146 5.305 93.981 1.00 95.81 818 ALA S CA 1
ATOM 6393 C C . ALA A 1 818 ? -15.076 4.359 94.507 1.00 95.45 818 ALA S C 1
ATOM 6394 O O . ALA A 1 818 ? -15.291 3.146 94.559 1.00 93.50 818 ALA S O 1
ATOM 6396 N N . SER A 1 819 ? -13.932 4.914 94.893 1.00 94.05 819 SER S N 1
ATOM 6397 C CA . SER A 1 819 ? -12.842 4.097 95.398 1.00 93.37 819 SER S CA 1
ATOM 6398 C C . SER A 1 819 ? -13.204 3.503 96.756 1.00 93.06 819 SER S C 1
ATOM 6399 O O . SER A 1 819 ? -14.091 3.985 97.466 1.00 90.59 819 SER S O 1
ATOM 6402 N N . THR A 1 820 ? -12.503 2.430 97.111 1.00 92.32 820 THR S N 1
ATOM 6403 C CA . THR A 1 820 ? -12.752 1.739 98.368 1.00 91.04 820 THR S CA 1
ATOM 6404 C C . THR A 1 820 ? -12.133 2.488 99.544 1.00 90.64 820 THR S C 1
ATOM 6405 O O . THR A 1 820 ? -11.821 1.895 100.575 1.00 88.58 820 THR S O 1
ATOM 6409 N N . GLY B 2 92 ? 5.075 -22.697 -72.477 1.00 40.75 92 GLY A N 1
ATOM 6410 C CA . GLY B 2 92 ? 5.918 -21.741 -73.171 1.00 40.75 92 GLY A CA 1
ATOM 6411 C C . GLY B 2 92 ? 7.162 -21.368 -72.388 1.00 40.75 92 GLY A C 1
ATOM 6412 O O . GLY B 2 92 ? 7.281 -21.690 -71.208 1.00 40.75 92 GLY A O 1
ATOM 6413 N N . LEU B 2 93 ? 8.093 -20.690 -73.052 1.00 93.17 93 LEU A N 1
ATOM 6414 C CA . LEU B 2 93 ? 9.325 -20.273 -72.398 1.00 93.17 93 LEU A CA 1
ATOM 6415 C C . LEU B 2 93 ? 9.033 -19.221 -71.335 1.00 93.17 93 LEU A C 1
ATOM 6416 O O . LEU B 2 93 ? 8.176 -18.353 -71.516 1.00 93.17 93 LEU A O 1
ATOM 6421 N N . PHE B 2 94 ? 9.750 -19.307 -70.217 1.00 100.00 94 PHE A N 1
ATOM 6422 C CA . PHE B 2 94 ? 9.569 -18.403 -69.084 1.00 100.00 94 PHE A CA 1
ATOM 6423 C C . PHE B 2 94 ? 10.866 -17.637 -68.854 1.00 100.00 94 PHE A C 1
ATOM 6424 O O . PHE B 2 94 ? 11.790 -18.143 -68.209 1.00 100.00 94 PHE A O 1
ATOM 6432 N N . GLN B 2 95 ? 10.938 -16.418 -69.379 1.00 100.00 95 GLN A N 1
ATOM 6433 C CA . GLN B 2 95 ? 12.050 -15.519 -69.103 1.00 100.00 95 GLN A CA 1
ATOM 6434 C C . GLN B 2 95 ? 11.686 -14.652 -67.903 1.00 100.00 95 GLN A C 1
ATOM 6435 O O . GLN B 2 95 ? 10.748 -13.851 -67.973 1.00 100.00 95 GLN A O 1
ATOM 6441 N N . VAL B 2 96 ? 12.424 -14.812 -66.808 1.00 100.00 96 VAL A N 1
ATOM 6442 C CA . VAL B 2 96 ? 12.103 -14.178 -65.537 1.00 100.00 96 VAL A CA 1
ATOM 6443 C C . VAL B 2 96 ? 12.875 -12.871 -65.424 1.00 100.00 96 VAL A C 1
ATOM 6444 O O . VAL B 2 96 ? 13.899 -12.680 -66.090 1.00 100.00 96 VAL A O 1
ATOM 6448 N N . VAL B 2 97 ? 12.368 -11.965 -64.593 1.00 100.00 97 VAL A N 1
ATOM 6449 C CA . VAL B 2 97 ? 13.040 -10.710 -64.274 1.00 100.00 97 VAL A CA 1
ATOM 6450 C C . VAL B 2 97 ? 13.392 -10.735 -62.794 1.00 100.00 97 VAL A C 1
ATOM 6451 O O . VAL B 2 97 ? 12.513 -10.904 -61.940 1.00 100.00 97 VAL A O 1
ATOM 6455 N N . LEU B 2 98 ? 14.680 -10.568 -62.489 1.00 100.00 98 LEU A N 1
ATOM 6456 C CA . LEU B 2 98 ? 15.146 -10.728 -61.116 1.00 100.00 98 LEU A CA 1
ATOM 6457 C C . LEU B 2 98 ? 14.692 -9.587 -60.215 1.00 100.00 98 LEU A C 1
ATOM 6458 O O . LEU B 2 98 ? 14.433 -9.807 -59.028 1.00 100.00 98 LEU A O 1
ATOM 6463 N N . GLY B 2 99 ? 14.600 -8.369 -60.752 1.00 92.87 99 GLY A N 1
ATOM 6464 C CA . GLY B 2 99 ? 14.359 -7.212 -59.904 1.00 92.87 99 GLY A CA 1
ATOM 6465 C C . GLY B 2 99 ? 13.008 -7.243 -59.211 1.00 92.87 99 GLY A C 1
ATOM 6466 O O . GLY B 2 99 ? 12.910 -6.988 -58.008 1.00 92.87 99 GLY A O 1
ATOM 6467 N N . ALA B 2 100 ? 11.950 -7.556 -59.957 1.00 96.07 100 ALA A N 1
ATOM 6468 C CA . ALA B 2 100 ? 10.584 -7.524 -59.435 1.00 96.07 100 ALA A CA 1
ATOM 6469 C C . ALA B 2 100 ? 9.820 -8.722 -59.989 1.00 96.07 100 ALA A C 1
ATOM 6470 O O . ALA B 2 100 ? 9.534 -8.782 -61.187 1.00 96.07 100 ALA A O 1
ATOM 6472 N N . ALA B 2 101 ? 9.493 -9.674 -59.116 1.00 100.00 101 ALA A N 1
ATOM 6473 C CA . ALA B 2 101 ? 8.754 -10.857 -59.532 1.00 100.00 101 ALA A CA 1
ATOM 6474 C C . ALA B 2 101 ? 7.281 -10.805 -59.157 1.00 100.00 101 ALA A C 1
ATOM 6475 O O . ALA B 2 101 ? 6.459 -11.442 -59.828 1.00 100.00 101 ALA A O 1
ATOM 6477 N N . ILE B 2 102 ? 6.927 -10.056 -58.109 1.00 100.00 102 ILE A N 1
ATOM 6478 C CA . ILE B 2 102 ? 5.550 -10.057 -57.615 1.00 100.00 102 ILE A CA 1
ATOM 6479 C C . ILE B 2 102 ? 4.596 -9.522 -58.677 1.00 100.00 102 ILE A C 1
ATOM 6480 O O . ILE B 2 102 ? 3.572 -10.141 -58.985 1.00 100.00 102 ILE A O 1
ATOM 6485 N N . MET B 2 103 ? 4.920 -8.365 -59.254 1.00 100.00 103 MET A N 1
ATOM 6486 C CA . MET B 2 103 ? 4.046 -7.782 -60.267 1.00 100.00 103 MET A CA 1
ATOM 6487 C C . MET B 2 103 ? 4.178 -8.492 -61.609 1.00 100.00 103 MET A C 1
ATOM 6488 O O . MET B 2 103 ? 3.199 -8.582 -62.357 1.00 100.00 103 MET A O 1
ATOM 6493 N N . VAL B 2 104 ? 5.370 -9.001 -61.926 1.00 100.00 104 VAL A N 1
ATOM 6494 C CA . VAL B 2 104 ? 5.573 -9.697 -63.193 1.00 100.00 104 VAL A CA 1
ATOM 6495 C C . VAL B 2 104 ? 4.755 -10.984 -63.242 1.00 100.00 104 VAL A C 1
ATOM 6496 O O . VAL B 2 104 ? 4.171 -11.324 -64.278 1.00 100.00 104 VAL A O 1
ATOM 6500 N N . ALA B 2 105 ? 4.692 -11.711 -62.122 1.00 100.00 105 ALA A N 1
ATOM 6501 C CA . ALA B 2 105 ? 4.014 -13.006 -62.116 1.00 100.00 105 ALA A CA 1
ATOM 6502 C C . ALA B 2 105 ? 2.538 -12.882 -62.468 1.00 100.00 105 ALA A C 1
ATOM 6503 O O . ALA B 2 105 ? 1.967 -13.797 -63.070 1.00 100.00 105 ALA A O 1
ATOM 6505 N N . ALA B 2 106 ? 1.903 -11.767 -62.104 1.00 100.00 106 ALA A N 1
ATOM 6506 C CA . ALA B 2 106 ? 0.483 -11.599 -62.388 1.00 100.00 106 ALA A CA 1
ATOM 6507 C C . ALA B 2 106 ? 0.215 -11.324 -63.862 1.00 100.00 106 ALA A C 1
ATOM 6508 O O . ALA B 2 106 ? -0.875 -11.633 -64.355 1.00 100.00 106 ALA A O 1
ATOM 6510 N N . PHE B 2 107 ? 1.185 -10.746 -64.577 1.00 100.00 107 PHE A N 1
ATOM 6511 C CA . PHE B 2 107 ? 0.977 -10.406 -65.980 1.00 100.00 107 PHE A CA 1
ATOM 6512 C C . PHE B 2 107 ? 0.878 -11.633 -66.875 1.00 100.00 107 PHE A C 1
ATOM 6513 O O . PHE B 2 107 ? 0.336 -11.531 -67.980 1.00 100.00 107 PHE A O 1
ATOM 6521 N N . TYR B 2 108 ? 1.394 -12.780 -66.437 1.00 100.00 108 TYR A N 1
ATOM 6522 C CA . TYR B 2 108 ? 1.255 -14.006 -67.214 1.00 100.00 108 TYR A CA 1
ATOM 6523 C C . TYR B 2 108 ? -0.216 -14.373 -67.320 1.00 100.00 108 TYR A C 1
ATOM 6524 O O . TYR B 2 108 ? -0.866 -14.646 -66.306 1.00 100.00 108 TYR A O 1
ATOM 6533 N N . THR B 2 109 ? -0.751 -14.386 -68.540 1.00 84.51 109 THR A N 1
ATOM 6534 C CA . THR B 2 109 ? -2.140 -14.811 -68.695 1.00 84.51 109 THR A CA 1
ATOM 6535 C C . THR B 2 109 ? -2.222 -16.333 -68.662 1.00 84.51 109 THR A C 1
ATOM 6536 O O . THR B 2 109 ? -2.749 -16.920 -67.711 1.00 84.51 109 THR A O 1
ATOM 6540 N N . GLY B 2 110 ? -1.701 -16.987 -69.701 1.00 71.27 110 GLY A N 1
ATOM 6541 C CA . GLY B 2 110 ? -1.377 -18.404 -69.684 1.00 71.27 110 GLY A CA 1
ATOM 6542 C C . GLY B 2 110 ? -2.449 -19.345 -69.175 1.00 71.27 110 GLY A C 1
ATOM 6543 O O . GLY B 2 110 ? -2.191 -20.542 -69.012 1.00 71.27 110 GLY A O 1
ATOM 6544 N N . GLY B 2 111 ? -3.656 -18.833 -68.943 1.00 82.23 111 GLY A N 1
ATOM 6545 C CA . GLY B 2 111 ? -4.670 -19.562 -68.206 1.00 82.23 111 GLY A CA 1
ATOM 6546 C C . GLY B 2 111 ? -4.148 -20.188 -66.925 1.00 82.23 111 GLY A C 1
ATOM 6547 O O . GLY B 2 111 ? -4.658 -21.225 -66.490 1.00 82.23 111 GLY A O 1
ATOM 6548 N N . ALA B 2 112 ? -3.130 -19.573 -66.309 1.00 100.00 112 ALA A N 1
ATOM 6549 C CA . ALA B 2 112 ? -2.402 -20.207 -65.217 1.00 100.00 112 ALA A CA 1
ATOM 6550 C C . ALA B 2 112 ? -1.975 -19.245 -64.111 1.00 100.00 112 ALA A C 1
ATOM 6551 O O . ALA B 2 112 ? -1.149 -19.623 -63.274 1.00 100.00 112 ALA A O 1
ATOM 6553 N N . SER B 2 113 ? -2.499 -18.019 -64.083 1.00 100.00 113 SER A N 1
ATOM 6554 C CA . SER B 2 113 ? -2.099 -17.080 -63.040 1.00 100.00 113 SER A CA 1
ATOM 6555 C C . SER B 2 113 ? -2.727 -17.403 -61.690 1.00 100.00 113 SER A C 1
ATOM 6556 O O . SER B 2 113 ? -2.242 -16.915 -60.661 1.00 100.00 113 SER A O 1
ATOM 6559 N N . LEU B 2 114 ? -3.789 -18.212 -61.671 1.00 100.00 114 LEU A N 1
ATOM 6560 C CA . LEU B 2 114 ? -4.489 -18.497 -60.422 1.00 100.00 114 LEU A CA 1
ATOM 6561 C C . LEU B 2 114 ? -3.600 -19.254 -59.441 1.00 100.00 114 LEU A C 1
ATOM 6562 O O . LEU B 2 114 ? -3.581 -18.946 -58.241 1.00 100.00 114 LEU A O 1
ATOM 6567 N N . ALA B 2 115 ? -2.864 -20.255 -59.931 1.00 100.00 115 ALA A N 1
ATOM 6568 C CA . ALA B 2 115 ? -1.971 -21.010 -59.061 1.00 100.00 115 ALA A CA 1
ATOM 6569 C C . ALA B 2 115 ? -0.889 -20.115 -58.478 1.00 100.00 115 ALA A C 1
ATOM 6570 O O . ALA B 2 115 ? -0.559 -20.217 -57.290 1.00 100.00 115 ALA A O 1
ATOM 6572 N N . LEU B 2 116 ? -0.323 -19.230 -59.302 1.00 100.00 116 LEU A N 1
ATOM 6573 C CA . LEU B 2 116 ? 0.692 -18.306 -58.812 1.00 100.00 116 LEU A CA 1
ATOM 6574 C C . LEU B 2 116 ? 0.123 -17.377 -57.750 1.00 100.00 116 LEU A C 1
ATOM 6575 O O . LEU B 2 116 ? 0.772 -17.121 -56.731 1.00 100.00 116 LEU A O 1
ATOM 6580 N N . MET B 2 117 ? -1.091 -16.863 -57.964 1.00 100.00 117 MET A N 1
ATOM 6581 C CA . MET B 2 117 ? -1.708 -15.984 -56.972 1.00 100.00 117 MET A CA 1
ATOM 6582 C C . MET B 2 117 ? -1.931 -16.713 -55.653 1.00 100.00 117 MET A C 1
ATOM 6583 O O . MET B 2 117 ? -1.624 -16.187 -54.571 1.00 100.00 117 MET A O 1
ATOM 6588 N N . GLY B 2 118 ? -2.468 -17.935 -55.722 1.00 100.00 118 GLY A N 1
ATOM 6589 C CA . GLY B 2 118 ? -2.706 -18.694 -54.506 1.00 100.00 118 GLY A CA 1
ATOM 6590 C C . GLY B 2 118 ? -1.427 -19.005 -53.755 1.00 100.00 118 GLY A C 1
ATOM 6591 O O . GLY B 2 118 ? -1.352 -18.843 -52.532 1.00 100.00 118 GLY A O 1
ATOM 6592 N N . THR B 2 119 ? -0.399 -19.456 -54.482 1.00 100.00 119 THR A N 1
ATOM 6593 C CA . THR B 2 119 ? 0.881 -19.749 -53.847 1.00 100.00 119 THR A CA 1
ATOM 6594 C C . THR B 2 119 ? 1.488 -18.493 -53.238 1.00 100.00 119 THR A C 1
ATOM 6595 O O . THR B 2 119 ? 2.031 -18.533 -52.128 1.00 100.00 119 THR A O 1
ATOM 6599 N N . MET B 2 120 ? 1.391 -17.362 -53.942 1.00 100.00 120 MET A N 1
ATOM 6600 C CA . MET B 2 120 ? 1.930 -16.114 -53.417 1.00 100.00 120 MET A CA 1
ATOM 6601 C C . MET B 2 120 ? 1.260 -15.741 -52.103 1.00 100.00 120 MET A C 1
ATOM 6602 O O . MET B 2 120 ? 1.937 -15.416 -51.122 1.00 100.00 120 MET A O 1
ATOM 6607 N N . SER B 2 121 ? -0.073 -15.787 -52.060 1.00 100.00 121 SER A N 1
ATOM 6608 C CA . SER B 2 121 ? -0.773 -15.424 -50.831 1.00 100.00 121 SER A CA 1
ATOM 6609 C C . SER B 2 121 ? -0.425 -16.382 -49.695 1.00 100.00 121 SER A C 1
ATOM 6610 O O . SER B 2 121 ? -0.124 -15.953 -48.570 1.00 100.00 121 SER A O 1
ATOM 6613 N N . SER B 2 122 ? -0.443 -17.689 -49.981 1.00 100.00 122 SER A N 1
ATOM 6614 C CA . SER B 2 122 ? -0.188 -18.675 -48.935 1.00 100.00 122 SER A CA 1
ATOM 6615 C C . SER B 2 122 ? 1.224 -18.541 -48.378 1.00 100.00 122 SER A C 1
ATOM 6616 O O . SER B 2 122 ? 1.429 -18.640 -47.161 1.00 100.00 122 SER A O 1
ATOM 6619 N N . SER B 2 123 ? 2.211 -18.317 -49.247 1.00 100.00 123 SER A N 1
ATOM 6620 C CA . SER B 2 123 ? 3.587 -18.187 -48.781 1.00 100.00 123 SER A CA 1
ATOM 6621 C C . SER B 2 123 ? 3.805 -16.866 -48.057 1.00 100.00 123 SER A C 1
ATOM 6622 O O . SER B 2 123 ? 4.531 -16.814 -47.057 1.00 100.00 123 SER A O 1
ATOM 6625 N N . LEU B 2 124 ? 3.192 -15.784 -48.545 1.00 100.00 124 LEU A N 1
ATOM 6626 C CA . LEU B 2 124 ? 3.372 -14.484 -47.912 1.00 100.00 124 LEU A CA 1
ATOM 6627 C C . LEU B 2 124 ? 2.747 -14.440 -46.527 1.00 100.00 124 LEU A C 1
ATOM 6628 O O . LEU B 2 124 ? 3.220 -13.697 -45.660 1.00 100.00 124 LEU A O 1
ATOM 6633 N N . PHE B 2 125 ? 1.684 -15.216 -46.295 1.00 100.00 125 PHE A N 1
ATOM 6634 C CA . PHE B 2 125 ? 1.092 -15.215 -44.961 1.00 100.00 125 PHE A CA 1
ATOM 6635 C C . PHE B 2 125 ? 2.029 -15.771 -43.895 1.00 100.00 125 PHE A C 1
ATOM 6636 O O . PHE B 2 125 ? 1.886 -15.419 -42.720 1.00 100.00 125 PHE A O 1
ATOM 6644 N N . MET B 2 126 ? 2.987 -16.616 -44.270 1.00 100.00 126 MET A N 1
ATOM 6645 C CA . MET B 2 126 ? 3.821 -17.322 -43.305 1.00 100.00 126 MET A CA 1
ATOM 6646 C C . MET B 2 126 ? 5.173 -16.657 -43.069 1.00 100.00 126 MET A C 1
ATOM 6647 O O . MET B 2 126 ? 5.985 -17.191 -42.310 1.00 100.00 126 MET A O 1
ATOM 6652 N N . MET B 2 127 ? 5.436 -15.515 -43.700 1.00 100.00 127 MET A N 1
ATOM 6653 C CA . MET B 2 127 ? 6.748 -14.892 -43.587 1.00 100.00 127 MET A CA 1
ATOM 6654 C C . MET B 2 127 ? 7.006 -14.418 -42.161 1.00 100.00 127 MET A C 1
ATOM 6655 O O . MET B 2 127 ? 6.100 -13.966 -41.457 1.00 100.00 127 MET A O 1
ATOM 6660 N N . GLY B 2 128 ? 8.264 -14.528 -41.741 1.00 100.00 128 GLY A N 1
ATOM 6661 C CA . GLY B 2 128 ? 8.627 -14.170 -40.379 1.00 100.00 128 GLY A CA 1
ATOM 6662 C C . GLY B 2 128 ? 8.607 -12.665 -40.159 1.00 100.00 128 GLY A C 1
ATOM 6663 O O . GLY B 2 128 ? 8.929 -11.878 -41.049 1.00 100.00 128 GLY A O 1
ATOM 6664 N N . GLY B 2 129 ? 8.220 -12.270 -38.947 1.00 91.44 129 GLY A N 1
ATOM 6665 C CA . GLY B 2 129 ? 8.162 -10.869 -38.584 1.00 91.44 129 GLY A CA 1
ATOM 6666 C C . GLY B 2 129 ? 8.761 -10.588 -37.222 1.00 91.44 129 GLY A C 1
ATOM 6667 O O . GLY B 2 129 ? 9.915 -10.934 -36.959 1.00 91.44 129 GLY A O 1
ATOM 6668 N N . ALA B 2 130 ? 7.982 -9.955 -36.345 1.00 89.72 130 ALA A N 1
ATOM 6669 C CA . ALA B 2 130 ? 8.412 -9.660 -34.983 1.00 89.72 130 ALA A CA 1
ATOM 6670 C C . ALA B 2 130 ? 7.359 -10.093 -33.970 1.00 89.72 130 ALA A C 1
ATOM 6671 O O . ALA B 2 130 ? 7.249 -9.507 -32.890 1.00 89.72 130 ALA A O 1
ATOM 6673 N N . MET B 2 131 ? 6.583 -11.119 -34.301 1.00 100.00 131 MET A N 1
ATOM 6674 C CA . MET B 2 131 ? 5.537 -11.630 -33.429 1.00 100.00 131 MET A CA 1
ATOM 6675 C C . MET B 2 131 ? 6.027 -12.878 -32.707 1.00 100.00 131 MET A C 1
ATOM 6676 O O . MET B 2 131 ? 6.844 -13.639 -33.230 1.00 100.00 131 MET A O 1
ATOM 6681 N N . VAL B 2 132 ? 5.516 -13.079 -31.489 1.00 100.00 132 VAL A N 1
ATOM 6682 C CA . VAL B 2 132 ? 6.030 -14.145 -30.636 1.00 100.00 132 VAL A CA 1
ATOM 6683 C C . VAL B 2 132 ? 5.639 -15.518 -31.174 1.00 100.00 132 VAL A C 1
ATOM 6684 O O . VAL B 2 132 ? 6.469 -16.431 -31.237 1.00 100.00 132 VAL A O 1
ATOM 6688 N N . LEU B 2 133 ? 4.382 -15.691 -31.574 1.00 91.44 133 LEU A N 1
ATOM 6689 C CA . LEU B 2 133 ? 3.907 -16.986 -32.046 1.00 91.44 133 LEU A CA 1
ATOM 6690 C C . LEU B 2 133 ? 4.271 -17.175 -33.513 1.00 91.44 133 LEU A C 1
ATOM 6691 O O . LEU B 2 133 ? 4.434 -16.205 -34.257 1.00 91.44 133 LEU A O 1
ATOM 6696 N N . GLY B 2 134 ? 4.393 -18.435 -33.924 1.00 83.41 134 GLY A N 1
ATOM 6697 C CA . GLY B 2 134 ? 4.965 -18.759 -35.216 1.00 83.41 134 GLY A CA 1
ATOM 6698 C C . GLY B 2 134 ? 4.016 -18.768 -36.396 1.00 83.41 134 GLY A C 1
ATOM 6699 O O . GLY B 2 134 ? 3.237 -17.831 -36.594 1.00 83.41 134 GLY A O 1
ATOM 6700 N N . GLY B 2 135 ? 4.075 -19.837 -37.184 1.00 79.47 135 GLY A N 1
ATOM 6701 C CA . GLY B 2 135 ? 3.390 -19.909 -38.459 1.00 79.47 135 GLY A CA 1
ATOM 6702 C C . GLY B 2 135 ? 2.107 -20.717 -38.455 1.00 79.47 135 GLY A C 1
ATOM 6703 O O . GLY B 2 135 ? 1.047 -20.205 -38.087 1.00 79.47 135 GLY A O 1
ATOM 6704 N N . VAL B 2 136 ? 2.201 -21.981 -38.882 1.00 100.00 136 VAL A N 1
ATOM 6705 C CA . VAL B 2 136 ? 1.018 -22.814 -39.096 1.00 100.00 136 VAL A CA 1
ATOM 6706 C C . VAL B 2 136 ? 0.170 -22.916 -37.835 1.00 100.00 136 VAL A C 1
ATOM 6707 O O . VAL B 2 136 ? -1.041 -23.161 -37.911 1.00 100.00 136 VAL A O 1
ATOM 6711 N N . MET B 2 137 ? 0.780 -22.737 -36.660 1.00 100.00 137 MET A N 1
ATOM 6712 C CA . MET B 2 137 ? 0.007 -22.710 -35.422 1.00 100.00 137 MET A CA 1
ATOM 6713 C C . MET B 2 137 ? -1.013 -21.580 -35.426 1.00 100.00 137 MET A C 1
ATOM 6714 O O . MET B 2 137 ? -2.000 -21.633 -34.684 1.00 100.00 137 MET A O 1
ATOM 6719 N N . GLN B 2 138 ? -0.794 -20.549 -36.243 1.00 100.00 138 GLN A N 1
ATOM 6720 C CA . GLN B 2 138 ? -1.770 -19.475 -36.384 1.00 100.00 138 GLN A CA 1
ATOM 6721 C C . GLN B 2 138 ? -2.770 -19.771 -37.494 1.00 100.00 138 GLN A C 1
ATOM 6722 O O . GLN B 2 138 ? -3.943 -19.403 -37.388 1.00 100.00 138 GLN A O 1
ATOM 6728 N N . MET B 2 139 ? -2.325 -20.427 -38.567 1.00 100.00 139 MET A N 1
ATOM 6729 C CA . MET B 2 139 ? -3.199 -20.670 -39.708 1.00 100.00 139 MET A CA 1
ATOM 6730 C C . MET B 2 139 ? -4.195 -21.795 -39.453 1.00 100.00 139 MET A C 1
ATOM 6731 O O . MET B 2 139 ? -5.291 -21.781 -40.023 1.00 100.00 139 MET A O 1
ATOM 6736 N N . ILE B 2 140 ? -3.844 -22.769 -38.616 1.00 100.00 140 ILE A N 1
ATOM 6737 C CA . ILE B 2 140 ? -4.749 -23.887 -38.371 1.00 100.00 140 ILE A CA 1
ATOM 6738 C C . ILE B 2 140 ? -5.821 -23.502 -37.359 1.00 100.00 140 ILE A C 1
ATOM 6739 O O . ILE B 2 140 ? -7.018 -23.692 -37.596 1.00 100.00 140 ILE A O 1
ATOM 6744 N N . SER B 2 141 ? -5.408 -22.948 -36.223 1.00 100.00 141 SER A N 1
ATOM 6745 C CA . SER B 2 141 ? -6.325 -22.510 -35.180 1.00 100.00 141 SER A CA 1
ATOM 6746 C C . SER B 2 141 ? -5.694 -21.346 -34.427 1.00 100.00 141 SER A C 1
ATOM 6747 O O . SER B 2 141 ? -4.781 -21.553 -33.618 1.00 100.00 141 SER A O 1
ATOM 6750 N N . PRO B 2 142 ? -6.147 -20.117 -34.664 1.00 100.00 142 PRO A N 1
ATOM 6751 C CA . PRO B 2 142 ? -5.439 -18.956 -34.112 1.00 100.00 142 PRO A CA 1
ATOM 6752 C C . PRO B 2 142 ? -5.525 -18.900 -32.595 1.00 100.00 142 PRO A C 1
ATOM 6753 O O . PRO B 2 142 ? -6.498 -19.354 -31.988 1.00 100.00 142 PRO A O 1
ATOM 6757 N N . GLN B 2 143 ? -4.482 -18.338 -31.990 1.00 100.00 143 GLN A N 1
ATOM 6758 C CA . GLN B 2 143 ? -4.405 -18.117 -30.552 1.00 100.00 143 GLN A CA 1
ATOM 6759 C C . GLN B 2 143 ? -3.485 -16.936 -30.276 1.00 100.00 143 GLN A C 1
ATOM 6760 O O . GLN B 2 143 ? -2.259 -17.073 -30.370 1.00 100.00 143 GLN A O 1
ATOM 6766 N N . PRO B 2 144 ? -4.030 -15.760 -29.952 1.00 98.72 144 PRO A N 1
ATOM 6767 C CA . PRO B 2 144 ? -3.162 -14.619 -29.623 1.00 98.72 144 PRO A CA 1
ATOM 6768 C C . PRO B 2 144 ? -2.342 -14.891 -28.375 1.00 98.72 144 PRO A C 1
ATOM 6769 O O . PRO B 2 144 ? -2.888 -14.996 -27.272 1.00 98.72 144 PRO A O 1
ATOM 6773 N N . GLY B 2 145 ? -1.027 -15.004 -28.537 1.00 88.69 145 GLY A N 1
ATOM 6774 C CA . GLY B 2 145 ? -0.142 -15.450 -27.476 1.00 88.69 145 GLY A CA 1
ATOM 6775 C C . GLY B 2 145 ? 0.710 -14.306 -26.950 1.00 88.69 145 GLY A C 1
ATOM 6776 O O . GLY B 2 145 ? 1.154 -13.447 -27.710 1.00 88.69 145 GLY A O 1
ATOM 6777 N N . GLY B 2 146 ? 0.920 -14.314 -25.640 1.00 100.00 146 GLY A N 1
ATOM 6778 C CA . GLY B 2 146 ? 1.762 -13.339 -24.979 1.00 100.00 146 GLY A CA 1
ATOM 6779 C C . GLY B 2 146 ? 1.692 -13.488 -23.475 1.00 100.00 146 GLY A C 1
ATOM 6780 O O . GLY B 2 146 ? 0.605 -13.671 -22.917 1.00 100.00 146 GLY A O 1
ATOM 6781 N N . ALA B 2 147 ? 2.837 -13.424 -22.804 1.00 100.00 147 ALA A N 1
ATOM 6782 C CA . ALA B 2 147 ? 2.854 -13.570 -21.356 1.00 100.00 147 ALA A CA 1
ATOM 6783 C C . ALA B 2 147 ? 2.157 -12.386 -20.702 1.00 100.00 147 ALA A C 1
ATOM 6784 O O . ALA B 2 147 ? 2.486 -11.228 -20.972 1.00 100.00 147 ALA A O 1
ATOM 6786 N N . ASN B 2 148 ? 1.186 -12.679 -19.839 1.00 100.00 148 ASN A N 1
ATOM 6787 C CA . ASN B 2 148 ? 0.424 -11.653 -19.140 1.00 100.00 148 ASN A CA 1
ATOM 6788 C C . ASN B 2 148 ? 0.469 -11.932 -17.646 1.00 100.00 148 ASN A C 1
ATOM 6789 O O . ASN B 2 148 ? 0.099 -13.024 -17.205 1.00 100.00 148 ASN A O 1
ATOM 6794 N N . PHE B 2 149 ? 0.916 -10.946 -16.874 1.00 100.00 149 PHE A N 1
ATOM 6795 C CA . PHE B 2 149 ? 0.974 -11.045 -15.424 1.00 100.00 149 PHE A CA 1
ATOM 6796 C C . PHE B 2 149 ? 0.041 -10.016 -14.811 1.00 100.00 149 PHE A C 1
ATOM 6797 O O . PHE B 2 149 ? 0.089 -8.835 -15.174 1.00 100.00 149 PHE A O 1
ATOM 6805 N N . GLU B 2 150 ? -0.807 -10.462 -13.888 1.00 100.00 150 GLU A N 1
ATOM 6806 C CA . GLU B 2 150 ? -1.573 -9.517 -13.095 1.00 100.00 150 GLU A CA 1
ATOM 6807 C C . GLU B 2 150 ? -0.650 -8.810 -12.106 1.00 100.00 150 GLU A C 1
ATOM 6808 O O . GLU B 2 150 ? 0.417 -9.309 -11.744 1.00 100.00 150 GLU A O 1
ATOM 6814 N N . VAL B 2 151 ? -1.073 -7.628 -11.671 1.00 100.00 151 VAL A N 1
ATOM 6815 C CA . VAL B 2 151 ? -0.289 -6.799 -10.765 1.00 100.00 151 VAL A CA 1
ATOM 6816 C C . VAL B 2 151 ? -0.876 -6.916 -9.366 1.00 100.00 151 VAL A C 1
ATOM 6817 O O . VAL B 2 151 ? -2.096 -6.829 -9.182 1.00 100.00 151 VAL A O 1
ATOM 6821 N N . GLN B 2 152 ? -0.009 -7.171 -8.389 1.00 100.00 152 GLN A N 1
ATOM 6822 C CA . GLN B 2 152 ? -0.403 -7.287 -6.991 1.00 100.00 152 GLN A CA 1
ATOM 6823 C C . GLN B 2 152 ? 0.137 -6.162 -6.130 1.00 100.00 152 GLN A C 1
ATOM 6824 O O . GLN B 2 152 ? -0.507 -5.767 -5.157 1.00 100.00 152 GLN A O 1
ATOM 6830 N N . SER B 2 153 ? 1.312 -5.634 -6.467 1.00 100.00 153 SER A N 1
ATOM 6831 C CA . SER B 2 153 ? 1.899 -4.525 -5.735 1.00 100.00 153 SER A CA 1
ATOM 6832 C C . SER B 2 153 ? 2.776 -3.727 -6.684 1.00 100.00 153 SER A C 1
ATOM 6833 O O . SER B 2 153 ? 3.275 -4.248 -7.684 1.00 100.00 153 SER A O 1
ATOM 6836 N N . SER B 2 154 ? 2.960 -2.449 -6.358 1.00 100.00 154 SER A N 1
ATOM 6837 C CA . SER B 2 154 ? 3.791 -1.580 -7.177 1.00 100.00 154 SER A CA 1
ATOM 6838 C C . SER B 2 154 ? 5.280 -1.773 -6.929 1.00 100.00 154 SER A C 1
ATOM 6839 O O . SER B 2 154 ? 6.088 -1.356 -7.766 1.00 100.00 154 SER A O 1
ATOM 6842 N N . LYS B 2 155 ? 5.663 -2.394 -5.816 1.00 100.00 155 LYS A N 1
ATOM 6843 C CA . LYS B 2 155 ? 7.065 -2.568 -5.459 1.00 100.00 155 LYS A CA 1
ATOM 6844 C C . LYS B 2 155 ? 7.589 -3.957 -5.790 1.00 100.00 155 LYS A C 1
ATOM 6845 O O . LYS B 2 155 ? 8.698 -4.304 -5.369 1.00 100.00 155 LYS A O 1
ATOM 6851 N N . ASN B 2 156 ? 6.823 -4.761 -6.525 1.00 100.00 156 ASN A N 1
ATOM 6852 C CA . ASN B 2 156 ? 7.263 -6.083 -6.952 1.00 100.00 156 ASN A CA 1
ATOM 6853 C C . ASN B 2 156 ? 7.168 -6.252 -8.463 1.00 100.00 156 ASN A C 1
ATOM 6854 O O . ASN B 2 156 ? 7.096 -7.382 -8.958 1.00 100.00 156 ASN A O 1
ATOM 6859 N N . LYS B 2 157 ? 7.162 -5.149 -9.207 1.00 100.00 157 LYS A N 1
ATOM 6860 C CA . LYS B 2 157 ? 7.119 -5.186 -10.663 1.00 100.00 157 LYS A CA 1
ATOM 6861 C C . LYS B 2 157 ? 8.416 -4.614 -11.215 1.00 100.00 157 LYS A C 1
ATOM 6862 O O . LYS B 2 157 ? 8.626 -3.394 -11.140 1.00 100.00 157 LYS A O 1
ATOM 6868 N N . PRO B 2 158 ? 9.303 -5.427 -11.769 1.00 100.00 158 PRO A N 1
ATOM 6869 C CA . PRO B 2 158 ? 10.591 -4.923 -12.253 1.00 100.00 158 PRO A CA 1
ATOM 6870 C C . PRO B 2 158 ? 10.416 -4.177 -13.573 1.00 100.00 158 PRO A C 1
ATOM 6871 O O . PRO B 2 158 ? 9.317 -4.051 -14.108 1.00 100.00 158 PRO A O 1
ATOM 6875 N N . SER B 2 159 ? 11.536 -3.685 -14.098 1.00 100.00 159 SER A N 1
ATOM 6876 C CA . SER B 2 159 ? 11.534 -2.872 -15.304 1.00 100.00 159 SER A CA 1
ATOM 6877 C C . SER B 2 159 ? 12.803 -3.174 -16.097 1.00 100.00 159 SER A C 1
ATOM 6878 O O . SER B 2 159 ? 13.526 -4.131 -15.809 1.00 100.00 159 SER A O 1
ATOM 6881 N N . TYR B 2 160 ? 13.073 -2.349 -17.107 1.00 99.01 160 TYR A N 1
ATOM 6882 C CA . TYR B 2 160 ? 14.264 -2.512 -17.942 1.00 99.01 160 TYR A CA 1
ATOM 6883 C C . TYR B 2 160 ? 15.398 -1.637 -17.396 1.00 99.01 160 TYR A C 1
ATOM 6884 O O . TYR B 2 160 ? 15.933 -0.755 -18.064 1.00 99.01 160 TYR A O 1
ATOM 6893 N N . ALA B 2 161 ? 15.733 -1.894 -16.131 1.00 94.56 161 ALA A N 1
ATOM 6894 C CA . ALA B 2 161 ? 16.897 -1.317 -15.457 1.00 94.56 161 ALA A CA 1
ATOM 6895 C C . ALA B 2 161 ? 16.940 0.208 -15.510 1.00 94.56 161 ALA A C 1
ATOM 6896 O O . ALA B 2 161 ? 17.994 0.787 -15.791 1.00 94.56 161 ALA A O 1
ATOM 6898 N N . PHE B 2 162 ? 15.822 0.888 -15.250 1.00 88.38 162 PHE A N 1
ATOM 6899 C CA . PHE B 2 162 ? 15.874 2.341 -15.104 1.00 88.38 162 PHE A CA 1
ATOM 6900 C C . PHE B 2 162 ? 16.329 2.730 -13.703 1.00 88.38 162 PHE A C 1
ATOM 6901 O O . PHE B 2 162 ? 17.359 3.394 -13.531 1.00 88.38 162 PHE A O 1
ATOM 6909 N N . GLY B 2 163 ? 15.577 2.323 -12.687 1.00 91.39 163 GLY A N 1
ATOM 6910 C CA . GLY B 2 163 ? 15.912 2.642 -11.311 1.00 91.39 163 GLY A CA 1
ATOM 6911 C C . GLY B 2 163 ? 14.958 2.029 -10.305 1.00 91.39 163 GLY A C 1
ATOM 6912 O O . GLY B 2 163 ? 15.384 1.380 -9.346 1.00 91.39 163 GLY A O 1
ATOM 6913 N N . LEU C 3 16 ? -26.769 -36.165 -57.581 1.00 100.00 16 LEU J N 1
ATOM 6914 C CA . LEU C 3 16 ? -27.429 -35.763 -58.818 1.00 100.00 16 LEU J CA 1
ATOM 6915 C C . LEU C 3 16 ? -26.672 -34.618 -59.485 1.00 100.00 16 LEU J C 1
ATOM 6916 O O . LEU C 3 16 ? -25.950 -34.825 -60.460 1.00 100.00 16 LEU J O 1
ATOM 6921 N N . PHE C 3 17 ? -26.853 -33.409 -58.952 1.00 100.00 17 PHE J N 1
ATOM 6922 C CA . PHE C 3 17 ? -26.120 -32.253 -59.464 1.00 100.00 17 PHE J CA 1
ATOM 6923 C C . PHE C 3 17 ? -24.617 -32.436 -59.303 1.00 100.00 17 PHE J C 1
ATOM 6924 O O . PHE C 3 17 ? -23.839 -31.913 -60.111 1.00 100.00 17 PHE J O 1
ATOM 6932 N N . HIS C 3 18 ? -24.190 -33.169 -58.274 1.00 100.00 18 HIS J N 1
ATOM 6933 C CA . HIS C 3 18 ? -22.771 -33.471 -58.124 1.00 100.00 18 HIS J CA 1
ATOM 6934 C C . HIS C 3 18 ? -22.257 -34.293 -59.297 1.00 100.00 18 HIS J C 1
ATOM 6935 O O . HIS C 3 18 ? -21.135 -34.078 -59.771 1.00 100.00 18 HIS J O 1
ATOM 6942 N N . ASN C 3 19 ? -23.060 -35.248 -59.775 1.00 100.00 19 ASN J N 1
ATOM 6943 C CA . ASN C 3 19 ? -22.650 -36.048 -60.924 1.00 100.00 19 ASN J CA 1
ATOM 6944 C C . ASN C 3 19 ? -22.534 -35.192 -62.178 1.00 100.00 19 ASN J C 1
ATOM 6945 O O . ASN C 3 19 ? -21.607 -35.370 -62.977 1.00 100.00 19 ASN J O 1
ATOM 6950 N N . CYS C 3 20 ? -23.468 -34.259 -62.373 1.00 100.00 20 CYS J N 1
ATOM 6951 C CA . CYS C 3 20 ? -23.391 -33.360 -63.520 1.00 100.00 20 CYS J CA 1
ATOM 6952 C C . CYS C 3 20 ? -22.174 -32.450 -63.425 1.00 100.00 20 CYS J C 1
ATOM 6953 O O . CYS C 3 20 ? -21.519 -32.175 -64.436 1.00 100.00 20 CYS J O 1
ATOM 6956 N N . LEU C 3 21 ? -21.861 -31.968 -62.221 1.00 100.00 21 LEU J N 1
ATOM 6957 C CA . LEU C 3 21 ? -20.694 -31.115 -62.038 1.00 100.00 21 LEU J CA 1
ATOM 6958 C C . LEU C 3 21 ? -19.395 -31.889 -62.233 1.00 100.00 21 LEU J C 1
ATOM 6959 O O . LEU C 3 21 ? -18.388 -31.314 -62.657 1.00 100.00 21 LEU J O 1
ATOM 6964 N N . GLN C 3 22 ? -19.404 -33.193 -61.958 1.00 100.00 22 GLN J N 1
ATOM 6965 C CA . GLN C 3 22 ? -18.206 -34.020 -61.998 1.00 100.00 22 GLN J CA 1
ATOM 6966 C C . GLN C 3 22 ? -17.842 -34.472 -63.409 1.00 100.00 22 GLN J C 1
ATOM 6967 O O . GLN C 3 22 ? -16.948 -35.309 -63.568 1.00 100.00 22 GLN J O 1
ATOM 6973 N N . SER C 3 23 ? -18.510 -33.941 -64.430 1.00 100.00 23 SER J N 1
ATOM 6974 C CA . SER C 3 23 ? -18.251 -34.310 -65.812 1.00 100.00 23 SER J CA 1
ATOM 6975 C C . SER C 3 23 ? -17.484 -33.194 -66.510 1.00 100.00 23 SER J C 1
ATOM 6976 O O . SER C 3 23 ? -17.426 -32.057 -66.033 1.00 100.00 23 SER J O 1
ATOM 6979 N N . LEU C 3 24 ? -16.890 -33.538 -67.655 1.00 93.66 24 LEU J N 1
ATOM 6980 C CA . LEU C 3 24 ? -16.042 -32.589 -68.367 1.00 93.66 24 LEU J CA 1
ATOM 6981 C C . LEU C 3 24 ? -16.838 -31.519 -69.103 1.00 93.66 24 LEU J C 1
ATOM 6982 O O . LEU C 3 24 ? -16.291 -30.444 -69.379 1.00 93.66 24 LEU J O 1
ATOM 6987 N N . TYR C 3 25 ? -18.104 -31.772 -69.426 1.00 95.17 25 TYR J N 1
ATOM 6988 C CA . TYR C 3 25 ? -18.913 -30.849 -70.228 1.00 95.17 25 TYR J CA 1
ATOM 6989 C C . TYR C 3 25 ? -20.238 -30.561 -69.530 1.00 95.17 25 TYR J C 1
ATOM 6990 O O . TYR C 3 25 ? -21.295 -31.046 -69.951 1.00 95.17 25 TYR J O 1
ATOM 6999 N N . PRO C 3 26 ? -20.218 -29.769 -68.462 1.00 84.14 26 PRO J N 1
ATOM 7000 C CA . PRO C 3 26 ? -21.476 -29.335 -67.848 1.00 84.14 26 PRO J CA 1
ATOM 7001 C C . PRO C 3 26 ? -22.208 -28.343 -68.740 1.00 84.14 26 PRO J C 1
ATOM 7002 O O . PRO C 3 26 ? -21.629 -27.709 -69.626 1.00 84.14 26 PRO J O 1
ATOM 7006 N N . GLY C 3 27 ? -23.507 -28.215 -68.493 1.00 75.25 27 GLY J N 1
ATOM 7007 C CA . GLY C 3 27 ? -24.360 -27.320 -69.248 1.00 75.25 27 GLY J CA 1
ATOM 7008 C C . GLY C 3 27 ? -24.447 -25.937 -68.640 1.00 75.25 27 GLY J C 1
ATOM 7009 O O . GLY C 3 27 ? -23.552 -25.485 -67.920 1.00 75.25 27 GLY J O 1
ATOM 7010 N N . GLU C 3 28 ? -25.545 -25.252 -68.942 1.00 92.70 28 GLU J N 1
ATOM 7011 C CA . GLU C 3 28 ? -25.755 -23.908 -68.431 1.00 92.70 28 GLU J CA 1
ATOM 7012 C C . GLU C 3 28 ? -25.999 -23.929 -66.927 1.00 92.70 28 GLU J C 1
ATOM 7013 O O . GLU C 3 28 ? -26.602 -24.857 -66.384 1.00 92.70 28 GLU J O 1
ATOM 7019 N N . ILE C 3 29 ? -25.521 -22.887 -66.251 1.00 100.00 29 ILE J N 1
ATOM 7020 C CA . ILE C 3 29 ? -25.653 -22.745 -64.807 1.00 100.00 29 ILE J CA 1
ATOM 7021 C C . ILE C 3 29 ? -26.335 -21.417 -64.511 1.00 100.00 29 ILE J C 1
ATOM 7022 O O . ILE C 3 29 ? -26.075 -20.413 -65.183 1.00 100.00 29 ILE J O 1
ATOM 7027 N N . ILE C 3 30 ? -27.208 -21.414 -63.506 1.00 100.00 30 ILE J N 1
ATOM 7028 C CA . ILE C 3 30 ? -28.023 -20.252 -63.175 1.00 100.00 30 ILE J CA 1
ATOM 7029 C C . ILE C 3 30 ? -27.725 -19.819 -61.747 1.00 100.00 30 ILE J C 1
ATOM 7030 O O . ILE C 3 30 ? -27.391 -20.635 -60.883 1.00 100.00 30 ILE J O 1
ATOM 7035 N N . THR C 3 31 ? -27.847 -18.513 -61.504 1.00 100.00 31 THR J N 1
ATOM 7036 C CA . THR C 3 31 ? -27.690 -17.925 -60.181 1.00 100.00 31 THR J CA 1
ATOM 7037 C C . THR C 3 31 ? -28.830 -16.949 -59.926 1.00 100.00 31 THR J C 1
ATOM 7038 O O . THR C 3 31 ? -29.152 -16.128 -60.788 1.00 100.00 31 THR J O 1
ATOM 7042 N N . LEU C 3 32 ? -29.428 -17.033 -58.738 1.00 100.00 32 LEU J N 1
ATOM 7043 C CA . LEU C 3 32 ? -30.583 -16.216 -58.390 1.00 100.00 32 LEU J CA 1
ATOM 7044 C C . LEU C 3 32 ? -30.384 -15.602 -57.012 1.00 100.00 32 LEU J C 1
ATOM 7045 O O . LEU C 3 32 ? -29.672 -16.149 -56.167 1.00 100.00 32 LEU J O 1
ATOM 7050 N N . ILE C 3 33 ? -31.024 -14.453 -56.796 1.00 100.00 33 ILE J N 1
ATOM 7051 C CA . ILE C 3 33 ? -30.917 -13.700 -55.552 1.00 100.00 33 ILE J CA 1
ATOM 7052 C C . ILE C 3 33 ? -32.305 -13.265 -55.103 1.00 100.00 33 ILE J C 1
ATOM 7053 O O . ILE C 3 33 ? -33.154 -12.895 -55.918 1.00 100.00 33 ILE J O 1
ATOM 7058 N N . GLU C 3 34 ? -32.527 -13.310 -53.791 1.00 100.00 34 GLU J N 1
ATOM 7059 C CA . GLU C 3 34 ? -33.745 -12.784 -53.196 1.00 100.00 34 GLU J CA 1
ATOM 7060 C C . GLU C 3 34 ? -33.386 -12.034 -51.922 1.00 100.00 34 GLU J C 1
ATOM 7061 O O . GLU C 3 34 ? -32.401 -12.358 -51.254 1.00 100.00 34 GLU J O 1
ATOM 7067 N N . VAL C 3 35 ? -34.190 -11.026 -51.595 1.00 100.00 35 VAL J N 1
ATOM 7068 C CA . VAL C 3 35 ? -33.971 -10.177 -50.431 1.00 100.00 35 VAL J CA 1
ATOM 7069 C C . VAL C 3 35 ? -35.214 -10.234 -49.554 1.00 100.00 35 VAL J C 1
ATOM 7070 O O . VAL C 3 35 ? -36.332 -10.046 -50.045 1.00 100.00 35 VAL J O 1
ATOM 7074 N N . ASP C 3 36 ? -35.017 -10.483 -48.261 1.00 100.00 36 ASP J N 1
ATOM 7075 C CA . ASP C 3 36 ? -36.106 -10.596 -47.300 1.00 100.00 36 ASP J CA 1
ATOM 7076 C C . ASP C 3 36 ? -36.075 -9.378 -46.389 1.00 100.00 36 ASP J C 1
ATOM 7077 O O . ASP C 3 36 ? -35.012 -8.998 -45.888 1.00 100.00 36 ASP J O 1
ATOM 7082 N N . GLY C 3 37 ? -37.242 -8.777 -46.175 1.00 99.81 37 GLY J N 1
ATOM 7083 C CA . GLY C 3 37 ? -37.354 -7.633 -45.292 1.00 99.81 37 GLY J CA 1
ATOM 7084 C C . GLY C 3 37 ? -38.637 -7.626 -44.489 1.00 99.81 37 GLY J C 1
ATOM 7085 O O . GLY C 3 37 ? -39.054 -6.583 -43.978 1.00 99.81 37 GLY J O 1
ATOM 7086 N N . SER C 3 38 ? -39.273 -8.794 -44.362 1.00 100.00 38 SER J N 1
ATOM 7087 C CA . SER C 3 38 ? -40.560 -8.891 -43.685 1.00 100.00 38 SER J CA 1
ATOM 7088 C C . SER C 3 38 ? -40.485 -8.558 -42.201 1.00 100.00 38 SER J C 1
ATOM 7089 O O . SER C 3 38 ? -41.531 -8.328 -41.585 1.00 100.00 38 SER J O 1
ATOM 7092 N N . LYS C 3 39 ? -39.287 -8.539 -41.612 1.00 100.00 39 LYS J N 1
ATOM 7093 C CA . LYS C 3 39 ? -39.166 -8.185 -40.201 1.00 100.00 39 LYS J CA 1
ATOM 7094 C C . LYS C 3 39 ? -39.616 -6.751 -39.952 1.00 100.00 39 LYS J C 1
ATOM 7095 O O . LYS C 3 39 ? -40.309 -6.473 -38.966 1.00 100.00 39 LYS J O 1
ATOM 7101 N N . PHE C 3 40 ? -39.234 -5.826 -40.833 1.00 92.74 40 PHE J N 1
ATOM 7102 C CA . PHE C 3 40 ? -39.639 -4.433 -40.715 1.00 92.74 40 PHE J CA 1
ATOM 7103 C C . PHE C 3 40 ? -40.919 -4.121 -41.477 1.00 92.74 40 PHE J C 1
ATOM 7104 O O . PHE C 3 40 ? -41.459 -3.021 -41.323 1.00 92.74 40 PHE J O 1
ATOM 7112 N N . GLY C 3 41 ? -41.407 -5.048 -42.295 1.00 98.03 41 GLY J N 1
ATOM 7113 C CA . GLY C 3 41 ? -42.536 -4.769 -43.159 1.00 98.03 41 GLY J CA 1
ATOM 7114 C C . GLY C 3 41 ? -42.103 -4.401 -44.562 1.00 98.03 41 GLY J C 1
ATOM 7115 O O . GLY C 3 41 ? -42.614 -3.441 -45.146 1.00 98.03 41 GLY J O 1
ATOM 7116 N N . ALA C 3 42 ? -41.156 -5.158 -45.115 1.00 100.00 42 ALA J N 1
ATOM 7117 C CA . ALA C 3 42 ? -40.635 -4.920 -46.452 1.00 100.00 42 ALA J CA 1
ATOM 7118 C C . ALA C 3 42 ? -40.889 -6.138 -47.329 1.00 100.00 42 ALA J C 1
ATOM 7119 O O . ALA C 3 42 ? -40.678 -7.278 -46.903 1.00 100.00 42 ALA J O 1
ATOM 7121 N N . GLN C 3 43 ? -41.341 -5.883 -48.553 1.00 100.00 43 GLN J N 1
ATOM 7122 C CA . GLN C 3 43 ? -41.658 -6.949 -49.493 1.00 100.00 43 GLN J CA 1
ATOM 7123 C C . GLN C 3 43 ? -40.393 -7.695 -49.906 1.00 100.00 43 GLN J C 1
ATOM 7124 O O . GLN C 3 43 ? -39.290 -7.146 -49.897 1.00 100.00 43 GLN J O 1
ATOM 7130 N N . VAL C 3 44 ? -40.560 -8.967 -50.254 1.00 100.00 44 VAL J N 1
ATOM 7131 C CA . VAL C 3 44 ? -39.443 -9.793 -50.708 1.00 100.00 44 VAL J CA 1
ATOM 7132 C C . VAL C 3 44 ? -39.277 -9.621 -52.214 1.00 100.00 44 VAL J C 1
ATOM 7133 O O . VAL C 3 44 ? -40.237 -9.771 -52.977 1.00 100.00 44 VAL J O 1
ATOM 7137 N N . TYR C 3 45 ? -38.057 -9.308 -52.645 1.00 100.00 45 TYR J N 1
ATOM 7138 C CA . TYR C 3 45 ? -37.763 -9.075 -54.051 1.00 100.00 45 TYR J CA 1
ATOM 7139 C C . TYR C 3 45 ? -36.953 -10.233 -54.621 1.00 100.00 45 TYR J C 1
ATOM 7140 O O . TYR C 3 45 ? -36.285 -10.964 -53.886 1.00 100.00 45 TYR J O 1
ATOM 7149 N N . ARG C 3 46 ? -37.013 -10.388 -55.943 1.00 100.00 46 ARG J N 1
ATOM 7150 C CA . ARG C 3 46 ? -36.342 -11.479 -56.634 1.00 100.00 46 ARG J CA 1
ATOM 7151 C C . ARG C 3 46 ? -35.890 -11.017 -58.013 1.00 100.00 46 ARG J C 1
ATOM 7152 O O . ARG C 3 46 ? -36.634 -10.331 -58.718 1.00 100.00 46 ARG J O 1
ATOM 7160 N N . PHE C 3 47 ? -34.671 -11.402 -58.394 1.00 100.00 47 PHE J N 1
ATOM 7161 C CA . PHE C 3 47 ? -34.045 -10.926 -59.621 1.00 100.00 47 PHE J CA 1
ATOM 7162 C C . PHE C 3 47 ? -33.480 -12.105 -60.406 1.00 100.00 47 PHE J C 1
ATOM 7163 O O . PHE C 3 47 ? -33.277 -13.194 -59.868 1.00 100.00 47 PHE J O 1
ATOM 7171 N N . HIS C 3 48 ? -33.219 -11.867 -61.692 1.00 96.52 48 HIS J N 1
ATOM 7172 C CA . HIS C 3 48 ? -32.644 -12.885 -62.567 1.00 96.52 48 HIS J CA 1
ATOM 7173 C C . HIS C 3 48 ? -32.020 -12.205 -63.780 1.00 96.52 48 HIS J C 1
ATOM 7174 O O . HIS C 3 48 ? -32.227 -11.015 -64.027 1.00 96.52 48 HIS J O 1
ATOM 7181 N N . GLY C 3 49 ? -31.248 -12.987 -64.537 1.00 70.64 49 GLY J N 1
ATOM 7182 C CA . GLY C 3 49 ? -30.611 -12.514 -65.754 1.00 70.64 49 GLY J CA 1
ATOM 7183 C C . GLY C 3 49 ? -30.663 -13.519 -66.888 1.00 70.64 49 GLY J C 1
ATOM 7184 O O . GLY C 3 49 ? -31.743 -13.974 -67.272 1.00 70.64 49 GLY J O 1
ATOM 7185 N N . GLU C 3 50 ? -29.502 -13.845 -67.455 1.00 30.00 50 GLU J N 1
ATOM 7186 C CA . GLU C 3 50 ? -29.248 -14.929 -68.400 1.00 30.00 50 GLU J CA 1
ATOM 7187 C C . GLU C 3 50 ? -29.784 -14.622 -69.807 1.00 30.00 50 GLU J C 1
ATOM 7188 O O . GLU C 3 50 ? -29.432 -15.337 -70.749 1.00 30.00 50 GLU J O 1
ATOM 7194 N N . ASN C 3 51 ? -30.561 -13.549 -69.997 1.00 30.00 51 ASN J N 1
ATOM 7195 C CA . ASN C 3 51 ? -31.154 -13.179 -71.284 1.00 30.00 51 ASN J CA 1
ATOM 7196 C C . ASN C 3 51 ? -32.142 -14.230 -71.784 1.00 30.00 51 ASN J C 1
ATOM 7197 O O . ASN C 3 51 ? -31.832 -15.424 -71.821 1.00 30.00 51 ASN J O 1
ATOM 7202 N N . ILE C 3 52 ? -33.333 -13.793 -72.188 1.00 100.00 52 ILE J N 1
ATOM 7203 C CA . ILE C 3 52 ? -34.373 -14.685 -72.687 1.00 100.00 52 ILE J CA 1
ATOM 7204 C C . ILE C 3 52 ? -34.555 -14.421 -74.174 1.00 100.00 52 ILE J C 1
ATOM 7205 O O . ILE C 3 52 ? -34.798 -13.279 -74.585 1.00 100.00 52 ILE J O 1
ATOM 7210 N N . GLN C 3 53 ? -34.432 -15.474 -74.981 1.00 100.00 53 GLN J N 1
ATOM 7211 C CA . GLN C 3 53 ? -34.588 -15.342 -76.421 1.00 100.00 53 GLN J CA 1
ATOM 7212 C C . GLN C 3 53 ? -36.057 -15.172 -76.793 1.00 100.00 53 GLN J C 1
ATOM 7213 O O . GLN C 3 53 ? -36.959 -15.626 -76.085 1.00 100.00 53 GLN J O 1
ATOM 7219 N N . TYR C 3 54 ? -36.294 -14.508 -77.921 1.00 100.00 54 TYR J N 1
ATOM 7220 C CA . TYR C 3 54 ? -37.636 -14.257 -78.429 1.00 100.00 54 TYR J CA 1
ATOM 7221 C C . TYR C 3 54 ? -37.797 -14.878 -79.808 1.00 100.00 54 TYR J C 1
ATOM 7222 O O . TYR C 3 54 ? -36.944 -14.705 -80.684 1.00 100.00 54 TYR J O 1
ATOM 7231 N N . THR C 3 55 ? -38.901 -15.602 -80.000 1.00 100.00 55 THR J N 1
ATOM 7232 C CA . THR C 3 55 ? -39.175 -16.262 -81.266 1.00 100.00 55 THR J CA 1
ATOM 7233 C C . THR C 3 55 ? -39.669 -15.257 -82.307 1.00 100.00 55 THR J C 1
ATOM 7234 O O . THR C 3 55 ? -40.306 -14.258 -81.963 1.00 100.00 55 THR J O 1
ATOM 7238 N N . PRO C 3 56 ? -39.377 -15.499 -83.588 1.00 100.00 56 PRO J N 1
ATOM 7239 C CA . PRO C 3 56 ? -39.888 -14.596 -84.635 1.00 100.00 56 PRO J CA 1
ATOM 7240 C C . PRO C 3 56 ? -41.403 -14.526 -84.690 1.00 100.00 56 PRO J C 1
ATOM 7241 O O . PRO C 3 56 ? -41.953 -13.476 -85.045 1.00 100.00 56 PRO J O 1
ATOM 7245 N N . GLU C 3 57 ? -42.094 -15.620 -84.364 1.00 100.00 57 GLU J N 1
ATOM 7246 C CA . GLU C 3 57 ? -43.552 -15.589 -84.338 1.00 100.00 57 GLU J CA 1
ATOM 7247 C C . GLU C 3 57 ? -44.060 -14.596 -83.304 1.00 100.00 57 GLU J C 1
ATOM 7248 O O . GLU C 3 57 ? -45.015 -13.849 -83.562 1.00 100.00 57 GLU J O 1
ATOM 7254 N N . GLU C 3 58 ? -43.433 -14.568 -82.126 1.00 100.00 58 GLU J N 1
ATOM 7255 C CA . GLU C 3 58 ? -43.785 -13.569 -81.123 1.00 100.00 58 GLU J CA 1
ATOM 7256 C C . GLU C 3 58 ? -43.509 -12.161 -81.633 1.00 100.00 58 GLU J C 1
ATOM 7257 O O . GLU C 3 58 ? -44.262 -11.228 -81.339 1.00 100.00 58 GLU J O 1
ATOM 7263 N N . ILE C 3 59 ? -42.430 -11.990 -82.400 1.00 100.00 59 ILE J N 1
ATOM 7264 C CA . ILE C 3 59 ? -42.114 -10.679 -82.963 1.00 100.00 59 ILE J CA 1
ATOM 7265 C C . ILE C 3 59 ? -43.214 -10.230 -83.918 1.00 100.00 59 ILE J C 1
ATOM 7266 O O . ILE C 3 59 ? -43.665 -9.082 -83.878 1.00 100.00 59 ILE J O 1
ATOM 7271 N N . MET C 3 60 ? -43.664 -11.136 -84.788 1.00 100.00 60 MET J N 1
ATOM 7272 C CA . MET C 3 60 ? -44.735 -10.793 -85.720 1.00 100.00 60 MET J CA 1
ATOM 7273 C C . MET C 3 60 ? -46.042 -10.508 -84.988 1.00 100.00 60 MET J C 1
ATOM 7274 O O . MET C 3 60 ? -46.789 -9.601 -85.370 1.00 100.00 60 MET J O 1
ATOM 7279 N N . GLN C 3 61 ? -46.340 -11.283 -83.941 1.00 100.00 61 GLN J N 1
ATOM 7280 C CA . GLN C 3 61 ? -47.545 -11.023 -83.156 1.00 100.00 61 GLN J CA 1
ATOM 7281 C C . GLN C 3 61 ? -47.479 -9.659 -82.483 1.00 100.00 61 GLN J C 1
ATOM 7282 O O . GLN C 3 61 ? -48.474 -8.925 -82.445 1.00 100.00 61 GLN J O 1
ATOM 7288 N N . ALA C 3 62 ? -46.309 -9.301 -81.949 1.00 100.00 62 ALA J N 1
ATOM 7289 C CA . ALA C 3 62 ? -46.133 -7.976 -81.366 1.00 100.00 62 ALA J CA 1
ATOM 7290 C C . ALA C 3 62 ? -46.292 -6.889 -82.419 1.00 100.00 62 ALA J C 1
ATOM 7291 O O . ALA C 3 62 ? -46.858 -5.825 -82.144 1.00 100.00 62 ALA J O 1
ATOM 7293 N N . GLN C 3 63 ? -45.788 -7.133 -83.629 1.00 100.00 63 GLN J N 1
ATOM 7294 C CA . GLN C 3 63 ? -45.928 -6.159 -84.706 1.00 100.00 63 GLN J CA 1
ATOM 7295 C C . GLN C 3 63 ? -47.392 -5.941 -85.067 1.00 100.00 63 GLN J C 1
ATOM 7296 O O . GLN C 3 63 ? -47.836 -4.801 -85.244 1.00 100.00 63 GLN J O 1
ATOM 7302 N N . GLN C 3 64 ? -48.161 -7.026 -85.182 1.00 100.00 64 GLN J N 1
ATOM 7303 C CA . GLN C 3 64 ? -49.546 -6.883 -85.624 1.00 100.00 64 GLN J CA 1
ATOM 7304 C C . GLN C 3 64 ? -50.433 -6.318 -84.519 1.00 100.00 64 GLN J C 1
ATOM 7305 O O . GLN C 3 64 ? -51.305 -5.483 -84.788 1.00 100.00 64 GLN J O 1
ATOM 7311 N N . THR C 3 65 ? -50.232 -6.753 -83.273 1.00 100.00 65 THR J N 1
ATOM 7312 C CA . THR C 3 65 ? -51.085 -6.293 -82.185 1.00 100.00 65 THR J CA 1
ATOM 7313 C C . THR C 3 65 ? -50.525 -5.079 -81.452 1.00 100.00 65 THR J C 1
ATOM 7314 O O . THR C 3 65 ? -51.249 -4.469 -80.656 1.00 100.00 65 THR J O 1
ATOM 7318 N N . GLY C 3 66 ? -49.274 -4.707 -81.701 1.00 91.87 66 GLY J N 1
ATOM 7319 C CA . GLY C 3 66 ? -48.706 -3.505 -81.113 1.00 91.87 66 GLY J CA 1
ATOM 7320 C C . GLY C 3 66 ? -48.539 -3.522 -79.608 1.00 91.87 66 GLY J C 1
ATOM 7321 O O . GLY C 3 66 ? -48.796 -2.504 -78.951 1.00 91.87 66 GLY J O 1
ATOM 7322 N N . THR C 3 67 ? -48.117 -4.651 -79.042 1.00 93.60 67 THR J N 1
ATOM 7323 C CA . THR C 3 67 ? -47.823 -4.750 -77.618 1.00 93.60 67 THR J CA 1
ATOM 7324 C C . THR C 3 67 ? -46.516 -5.500 -77.421 1.00 93.60 67 THR J C 1
ATOM 7325 O O . THR C 3 67 ? -46.095 -6.283 -78.275 1.00 93.60 67 THR J O 1
ATOM 7329 N N . LEU C 3 68 ? -45.874 -5.250 -76.283 1.00 97.36 68 LEU J N 1
ATOM 7330 C CA . LEU C 3 68 ? -44.652 -5.961 -75.936 1.00 97.36 68 LEU J CA 1
ATOM 7331 C C . LEU C 3 68 ? -44.638 -6.268 -74.443 1.00 97.36 68 LEU J C 1
ATOM 7332 O O . LEU C 3 68 ? -44.419 -5.367 -73.624 1.00 97.36 68 LEU J O 1
ATOM 7337 N N . PRO C 3 69 ? -44.873 -7.519 -74.051 1.00 100.00 69 PRO J N 1
ATOM 7338 C CA . PRO C 3 69 ? -44.877 -7.862 -72.629 1.00 100.00 69 PRO J CA 1
ATOM 7339 C C . PRO C 3 69 ? -43.486 -8.240 -72.152 1.00 100.00 69 PRO J C 1
ATOM 7340 O O . PRO C 3 69 ? -42.754 -8.958 -72.850 1.00 100.00 69 PRO J O 1
ATOM 7344 N N . PRO C 3 70 ? -43.084 -7.777 -70.971 1.00 100.00 70 PRO J N 1
ATOM 7345 C CA . PRO C 3 70 ? -41.789 -8.181 -70.422 1.00 100.00 70 PRO J CA 1
ATOM 7346 C C . PRO C 3 70 ? -41.792 -9.655 -70.051 1.00 100.00 70 PRO J C 1
ATOM 7347 O O . PRO C 3 70 ? -42.830 -10.254 -69.761 1.00 100.00 70 PRO J O 1
ATOM 7351 N N . LYS C 3 71 ? -40.598 -10.240 -70.057 1.00 100.00 71 LYS J N 1
ATOM 7352 C CA . LYS C 3 71 ? -40.431 -11.671 -69.846 1.00 100.00 71 LYS J CA 1
ATOM 7353 C C . LYS C 3 71 ? -40.139 -11.963 -68.379 1.00 100.00 71 LYS J C 1
ATOM 7354 O O . LYS C 3 71 ? -39.248 -11.350 -67.780 1.00 100.00 71 LYS J O 1
ATOM 7360 N N . GLU C 3 72 ? -40.916 -12.876 -67.801 1.00 100.00 72 GLU J N 1
ATOM 7361 C CA . GLU C 3 72 ? -40.689 -13.396 -66.461 1.00 100.00 72 GLU J CA 1
ATOM 7362 C C . GLU C 3 72 ? -40.229 -14.847 -66.557 1.00 100.00 72 GLU J C 1
ATOM 7363 O O . GLU C 3 72 ? -40.235 -15.454 -67.630 1.00 100.00 72 GLU J O 1
ATOM 7369 N N . ILE C 3 73 ? -39.833 -15.403 -65.414 1.00 100.00 73 ILE J N 1
ATOM 7370 C CA . ILE C 3 73 ? -39.127 -16.680 -65.364 1.00 100.00 73 ILE J CA 1
ATOM 7371 C C . ILE C 3 73 ? -39.493 -17.398 -64.072 1.00 100.00 73 ILE J C 1
ATOM 7372 O O . ILE C 3 73 ? -39.532 -16.784 -63.000 1.00 100.00 73 ILE J O 1
ATOM 7377 N N . THR C 3 74 ? -39.753 -18.703 -64.169 1.00 100.00 74 THR J N 1
ATOM 7378 C CA . THR C 3 74 ? -40.344 -19.481 -63.079 1.00 100.00 74 THR J CA 1
ATOM 7379 C C . THR C 3 74 ? -39.364 -20.538 -62.571 1.00 100.00 74 THR J C 1
ATOM 7380 O O . THR C 3 74 ? -39.176 -21.578 -63.209 1.00 100.00 74 THR J O 1
ATOM 7384 N N . PHE C 3 75 ? -38.753 -20.276 -61.419 1.00 96.46 75 PHE J N 1
ATOM 7385 C CA . PHE C 3 75 ? -38.008 -21.257 -60.647 1.00 96.46 75 PHE J CA 1
ATOM 7386 C C . PHE C 3 75 ? -38.728 -21.583 -59.340 1.00 96.46 75 PHE J C 1
ATOM 7387 O O . PHE C 3 75 ? -39.878 -21.186 -59.120 1.00 96.46 75 PHE J O 1
ATOM 7395 N N . ARG C 3 76 ? -38.044 -22.348 -58.486 1.00 86.05 76 ARG J N 1
ATOM 7396 C CA . ARG C 3 76 ? -38.539 -22.816 -57.193 1.00 86.05 76 ARG J CA 1
ATOM 7397 C C . ARG C 3 76 ? -39.373 -21.757 -56.484 1.00 86.05 76 ARG J C 1
ATOM 7398 O O . ARG C 3 76 ? -38.980 -20.591 -56.393 1.00 86.05 76 ARG J O 1
ATOM 7406 N N . GLY C 3 77 ? -40.538 -22.171 -55.999 1.00 30.00 77 GLY J N 1
ATOM 7407 C CA . GLY C 3 77 ? -41.417 -21.245 -55.306 1.00 30.00 77 GLY J CA 1
ATOM 7408 C C . GLY C 3 77 ? -42.177 -20.383 -56.287 1.00 30.00 77 GLY J C 1
ATOM 7409 O O . GLY C 3 77 ? -42.962 -20.883 -57.096 1.00 30.00 77 GLY J O 1
ATOM 7410 N N . GLU C 3 78 ? -41.946 -19.076 -56.213 1.00 30.00 78 GLU J N 1
ATOM 7411 C CA . GLU C 3 78 ? -42.628 -18.106 -57.053 1.00 30.00 78 GLU J CA 1
ATOM 7412 C C . GLU C 3 78 ? -41.592 -17.440 -57.966 1.00 30.00 78 GLU J C 1
ATOM 7413 O O . GLU C 3 78 ? -40.391 -17.449 -57.687 1.00 30.00 78 GLU J O 1
ATOM 7419 N N . LYS C 3 79 ? -42.067 -16.876 -59.077 1.00 100.00 79 LYS J N 1
ATOM 7420 C CA . LYS C 3 79 ? -41.222 -16.425 -60.173 1.00 100.00 79 LYS J CA 1
ATOM 7421 C C . LYS C 3 79 ? -40.229 -15.347 -59.720 1.00 100.00 79 LYS J C 1
ATOM 7422 O O . LYS C 3 79 ? -40.275 -14.841 -58.597 1.00 100.00 79 LYS J O 1
ATOM 7428 N N . TYR C 3 80 ? -39.307 -15.012 -60.619 1.00 100.00 80 TYR J N 1
ATOM 7429 C CA . TYR C 3 80 ? -38.262 -14.033 -60.356 1.00 100.00 80 TYR J CA 1
ATOM 7430 C C . TYR C 3 80 ? -38.328 -12.912 -61.384 1.00 100.00 80 TYR J C 1
ATOM 7431 O O . TYR C 3 80 ? -38.750 -13.113 -62.526 1.00 100.00 80 TYR J O 1
ATOM 7440 N N . GLY C 3 81 ? -37.902 -11.719 -60.964 1.00 17.74 81 GLY J N 1
ATOM 7441 C CA . GLY C 3 81 ? -37.881 -10.566 -61.838 1.00 17.74 81 GLY J CA 1
ATOM 7442 C C . GLY C 3 81 ? -36.702 -10.584 -62.792 1.00 17.74 81 GLY J C 1
ATOM 7443 O O . GLY C 3 81 ? -35.918 -11.530 -62.853 1.00 17.74 81 GLY J O 1
ATOM 7444 N N . ALA C 3 82 ? -36.575 -9.499 -63.554 1.00 38.20 82 ALA J N 1
ATOM 7445 C CA . ALA C 3 82 ? -35.541 -9.365 -64.578 1.00 38.20 82 ALA J CA 1
ATOM 7446 C C . ALA C 3 82 ? -34.711 -8.118 -64.290 1.00 38.20 82 ALA J C 1
ATOM 7447 O O . ALA C 3 82 ? -35.055 -7.021 -64.742 1.00 38.20 82 ALA J O 1
ATOM 7449 N N . ARG C 3 83 ? -33.622 -8.282 -63.547 1.00 91.80 83 ARG J N 1
ATOM 7450 C CA . ARG C 3 83 ? -32.697 -7.198 -63.254 1.00 91.80 83 ARG J CA 1
ATOM 7451 C C . ARG C 3 83 ? -31.269 -7.714 -63.323 1.00 91.80 83 ARG J C 1
ATOM 7452 O O . ARG C 3 83 ? -30.990 -8.835 -62.878 1.00 91.80 83 ARG J O 1
ATOM 7460 N N . PRO C 3 84 ? -30.346 -6.923 -63.861 1.00 100.00 84 PRO J N 1
ATOM 7461 C CA . PRO C 3 84 ? -28.939 -7.331 -63.875 1.00 100.00 84 PRO J CA 1
ATOM 7462 C C . PRO C 3 84 ? -28.276 -7.090 -62.529 1.00 100.00 84 PRO J C 1
ATOM 7463 O O . PRO C 3 84 ? -28.694 -6.236 -61.744 1.00 100.00 84 PRO J O 1
ATOM 7467 N N . PHE C 3 85 ? -27.223 -7.859 -62.269 1.00 100.00 85 PHE J N 1
ATOM 7468 C CA . PHE C 3 85 ? -26.586 -7.860 -60.959 1.00 100.00 85 PHE J CA 1
ATOM 7469 C C . PHE C 3 85 ? -25.131 -8.290 -61.112 1.00 100.00 85 PHE J C 1
ATOM 7470 O O . PHE C 3 85 ? -24.592 -8.347 -62.223 1.00 100.00 85 PHE J O 1
ATOM 7478 N N . GLY C 3 86 ? -24.493 -8.586 -59.981 1.00 100.00 86 GLY J N 1
ATOM 7479 C CA . GLY C 3 86 ? -23.119 -9.046 -59.947 1.00 100.00 86 GLY J CA 1
ATOM 7480 C C . GLY C 3 86 ? -22.664 -9.370 -58.539 1.00 100.00 86 GLY J C 1
ATOM 7481 O O . GLY C 3 86 ? -23.104 -8.733 -57.577 1.00 100.00 86 GLY J O 1
ATOM 7482 N N . ILE C 3 87 ? -21.776 -10.355 -58.401 1.00 100.00 87 ILE J N 1
ATOM 7483 C CA . ILE C 3 87 ? -21.302 -10.808 -57.104 1.00 100.00 87 ILE J CA 1
ATOM 7484 C C . ILE C 3 87 ? -19.778 -10.773 -57.105 1.00 100.00 87 ILE J C 1
ATOM 7485 O O . ILE C 3 87 ? -19.124 -11.079 -58.104 1.00 100.00 87 ILE J O 1
ATOM 7490 N N . SER C 3 88 ? -19.215 -10.394 -55.963 1.00 91.05 88 SER J N 1
ATOM 7491 C CA . SER C 3 88 ? -17.779 -10.241 -55.787 1.00 91.05 88 SER J CA 1
ATOM 7492 C C . SER C 3 88 ? -17.224 -11.461 -55.054 1.00 91.05 88 SER J C 1
ATOM 7493 O O . SER C 3 88 ? -17.917 -12.463 -54.857 1.00 91.05 88 SER J O 1
ATOM 7496 N N . GLY C 3 89 ? -15.956 -11.369 -54.660 1.00 92.15 89 GLY J N 1
ATOM 7497 C CA . GLY C 3 89 ? -15.251 -12.477 -54.048 1.00 92.15 89 GLY J CA 1
ATOM 7498 C C . GLY C 3 89 ? -15.930 -13.106 -52.849 1.00 92.15 89 GLY J C 1
ATOM 7499 O O . GLY C 3 89 ? -16.365 -12.409 -51.928 1.00 92.15 89 GLY J O 1
ATOM 7500 N N . ILE C 3 90 ? -16.030 -14.433 -52.862 1.00 100.00 90 ILE J N 1
ATOM 7501 C CA . ILE C 3 90 ? -16.582 -15.213 -51.761 1.00 100.00 90 ILE J CA 1
ATOM 7502 C C . ILE C 3 90 ? -15.528 -16.218 -51.323 1.00 100.00 90 ILE J C 1
ATOM 7503 O O . ILE C 3 90 ? -14.994 -16.965 -52.152 1.00 100.00 90 ILE J O 1
ATOM 7508 N N . SER C 3 91 ? -15.223 -16.233 -50.027 1.00 100.00 91 SER J N 1
ATOM 7509 C CA . SER C 3 91 ? -14.168 -17.088 -49.504 1.00 100.00 91 SER J CA 1
ATOM 7510 C C . SER C 3 91 ? -14.586 -17.676 -48.163 1.00 100.00 91 SER J C 1
ATOM 7511 O O . SER C 3 91 ? -15.351 -17.071 -47.409 1.00 100.00 91 SER J O 1
ATOM 7514 N N . PHE C 3 92 ? -14.070 -18.871 -47.881 1.00 100.00 92 PHE J N 1
ATOM 7515 C CA . PHE C 3 92 ? -14.255 -19.546 -46.597 1.00 100.00 92 PHE J CA 1
ATOM 7516 C C . PHE C 3 92 ? -12.869 -19.755 -45.994 1.00 100.00 92 PHE J C 1
ATOM 7517 O O . PHE C 3 92 ? -12.209 -20.760 -46.279 1.00 100.00 92 PHE J O 1
ATOM 7525 N N . ASP C 3 93 ? -12.430 -18.814 -45.167 1.00 100.00 93 ASP J N 1
ATOM 7526 C CA . ASP C 3 93 ? -11.095 -18.841 -44.589 1.00 100.00 93 ASP J CA 1
ATOM 7527 C C . ASP C 3 93 ? -11.155 -19.294 -43.139 1.00 100.00 93 ASP J C 1
ATOM 7528 O O . ASP C 3 93 ? -11.988 -18.819 -42.361 1.00 100.00 93 ASP J O 1
ATOM 7533 N N . SER C 3 94 ? -10.267 -20.220 -42.781 1.00 100.00 94 SER J N 1
ATOM 7534 C CA . SER C 3 94 ? -10.147 -20.698 -41.413 1.00 100.00 94 SER J CA 1
ATOM 7535 C C . SER C 3 94 ? -9.149 -19.898 -40.589 1.00 100.00 94 SER J C 1
ATOM 7536 O O . SER C 3 94 ? -9.030 -20.143 -39.384 1.00 100.00 94 SER J O 1
ATOM 7539 N N . SER C 3 95 ? -8.432 -18.956 -41.202 1.00 100.00 95 SER J N 1
ATOM 7540 C CA . SER C 3 95 ? -7.446 -18.154 -40.491 1.00 100.00 95 SER J CA 1
ATOM 7541 C C . SER C 3 95 ? -8.074 -17.122 -39.564 1.00 100.00 95 SER J C 1
ATOM 7542 O O . SER C 3 95 ? -7.351 -16.508 -38.773 1.00 100.00 95 SER J O 1
ATOM 7545 N N . GLY C 3 96 ? -9.387 -16.911 -39.643 1.00 92.38 96 GLY J N 1
ATOM 7546 C CA . GLY C 3 96 ? -10.088 -16.000 -38.773 1.00 92.38 96 GLY J CA 1
ATOM 7547 C C . GLY C 3 96 ? -10.440 -14.664 -39.395 1.00 92.38 96 GLY J C 1
ATOM 7548 O O . GLY C 3 96 ? -11.297 -13.957 -38.855 1.00 92.38 96 GLY J O 1
ATOM 7549 N N . LYS C 3 97 ? -9.809 -14.301 -40.508 1.00 97.39 97 LYS J N 1
ATOM 7550 C CA . LYS C 3 97 ? -10.099 -13.029 -41.156 1.00 97.39 97 LYS J CA 1
ATOM 7551 C C . LYS C 3 97 ? -11.477 -13.079 -41.803 1.00 97.39 97 LYS J C 1
ATOM 7552 O O . LYS C 3 97 ? -11.809 -14.042 -42.501 1.00 97.39 97 LYS J O 1
ATOM 7558 N N . ALA C 3 98 ? -12.279 -12.042 -41.570 1.00 96.19 98 ALA J N 1
ATOM 7559 C CA . ALA C 3 98 ? -13.634 -11.966 -42.103 1.00 96.19 98 ALA J CA 1
ATOM 7560 C C . ALA C 3 98 ? -13.652 -11.038 -43.312 1.00 96.19 98 ALA J C 1
ATOM 7561 O O . ALA C 3 98 ? -13.209 -9.887 -43.223 1.00 96.19 98 ALA J O 1
ATOM 7563 N N . THR C 3 99 ? -14.167 -11.536 -44.433 1.00 100.00 99 THR J N 1
ATOM 7564 C CA . THR C 3 99 ? -14.214 -10.789 -45.681 1.00 100.00 99 THR J CA 1
ATOM 7565 C C . THR C 3 99 ? -15.655 -10.442 -46.026 1.00 100.00 99 THR J C 1
ATOM 7566 O O . THR C 3 99 ? -16.562 -11.261 -45.848 1.00 100.00 99 THR J O 1
ATOM 7570 N N . LYS C 3 100 ? -15.861 -9.222 -46.520 1.00 100.00 100 LYS J N 1
ATOM 7571 C CA . LYS C 3 100 ? -17.190 -8.753 -46.881 1.00 100.00 100 LYS J CA 1
ATOM 7572 C C . LYS C 3 100 ? -17.348 -8.782 -48.394 1.00 100.00 100 LYS J C 1
ATOM 7573 O O . LYS C 3 100 ? -16.667 -8.013 -49.089 1.00 100.00 100 LYS J O 1
ATOM 7579 N N . PRO C 3 101 ? -18.205 -9.631 -48.949 1.00 100.00 101 PRO J N 1
ATOM 7580 C CA . PRO C 3 101 ? -18.483 -9.566 -50.384 1.00 100.00 101 PRO J CA 1
ATOM 7581 C C . PRO C 3 101 ? -19.373 -8.377 -50.720 1.00 100.00 101 PRO J C 1
ATOM 7582 O O . PRO C 3 101 ? -20.071 -7.824 -49.870 1.00 100.00 101 PRO J O 1
ATOM 7586 N N . GLN C 3 102 ? -19.333 -7.989 -51.991 1.00 100.00 102 GLN J N 1
ATOM 7587 C CA . GLN C 3 102 ? -20.044 -6.816 -52.481 1.00 100.00 102 GLN J CA 1
ATOM 7588 C C . GLN C 3 102 ? -21.154 -7.223 -53.440 1.00 100.00 102 GLN J C 1
ATOM 7589 O O . GLN C 3 102 ? -20.968 -8.105 -54.284 1.00 100.00 102 GLN J O 1
ATOM 7595 N N . LEU C 3 103 ? -22.304 -6.573 -53.303 1.00 100.00 103 LEU J N 1
ATOM 7596 C CA . LEU C 3 103 ? -23.412 -6.714 -54.234 1.00 100.00 103 LEU J CA 1
ATOM 7597 C C . LEU C 3 103 ? -23.471 -5.514 -55.167 1.00 100.00 103 LEU J C 1
ATOM 7598 O O . LEU C 3 103 ? -23.123 -4.393 -54.790 1.00 100.00 103 LEU J O 1
ATOM 7603 N N . THR C 3 104 ? -23.911 -5.760 -56.397 1.00 100.00 104 THR J N 1
ATOM 7604 C CA . THR C 3 104 ? -24.177 -4.701 -57.365 1.00 100.00 104 THR J CA 1
ATOM 7605 C C . THR C 3 104 ? -25.543 -4.961 -57.978 1.00 100.00 104 THR J C 1
ATOM 7606 O O . THR C 3 104 ? -25.809 -6.068 -58.452 1.00 100.00 104 THR J O 1
ATOM 7610 N N . VAL C 3 105 ? -26.405 -3.950 -57.958 1.00 100.00 105 VAL J N 1
ATOM 7611 C CA . VAL C 3 105 ? -27.754 -4.054 -58.499 1.00 100.00 105 VAL J CA 1
ATOM 7612 C C . VAL C 3 105 ? -27.994 -2.869 -59.420 1.00 100.00 105 VAL J C 1
ATOM 7613 O O . VAL C 3 105 ? -27.783 -1.718 -59.023 1.00 100.00 105 VAL J O 1
ATOM 7617 N N . ALA C 3 106 ? -28.430 -3.148 -60.644 1.00 100.00 106 ALA J N 1
ATOM 7618 C CA . ALA C 3 106 ? -28.741 -2.081 -61.582 1.00 100.00 106 ALA J CA 1
ATOM 7619 C C . ALA C 3 106 ? -29.958 -1.301 -61.106 1.00 100.00 106 ALA J C 1
ATOM 7620 O O . ALA C 3 106 ? -30.921 -1.870 -60.591 1.00 100.00 106 ALA J O 1
ATOM 7622 N N . ASN C 3 107 ? -29.906 0.016 -61.282 1.00 97.16 107 ASN J N 1
ATOM 7623 C CA . ASN C 3 107 ? -30.959 0.923 -60.830 1.00 97.16 107 ASN J CA 1
ATOM 7624 C C . ASN C 3 107 ? -31.287 1.859 -61.988 1.00 97.16 107 ASN J C 1
ATOM 7625 O O . ASN C 3 107 ? -30.478 2.717 -62.347 1.00 97.16 107 ASN J O 1
ATOM 7630 N N . ILE C 3 108 ? -32.470 1.694 -62.571 1.00 100.00 108 ILE J N 1
ATOM 7631 C CA . ILE C 3 108 ? -32.906 2.505 -63.696 1.00 100.00 108 ILE J CA 1
ATOM 7632 C C . ILE C 3 108 ? -34.175 3.282 -63.371 1.00 100.00 108 ILE J C 1
ATOM 7633 O O . ILE C 3 108 ? -34.268 4.474 -63.667 1.00 100.00 108 ILE J O 1
ATOM 7638 N N . ASP C 3 109 ? -35.155 2.631 -62.751 1.00 92.74 109 ASP J N 1
ATOM 7639 C CA . ASP C 3 109 ? -36.433 3.253 -62.436 1.00 92.74 109 ASP J CA 1
ATOM 7640 C C . ASP C 3 109 ? -36.454 3.907 -61.059 1.00 92.74 109 ASP J C 1
ATOM 7641 O O . ASP C 3 109 ? -37.525 4.312 -60.596 1.00 92.74 109 ASP J O 1
ATOM 7646 N N . SER C 3 110 ? -35.303 4.003 -60.394 1.00 89.39 110 SER J N 1
ATOM 7647 C CA . SER C 3 110 ? -35.139 4.639 -59.088 1.00 89.39 110 SER J CA 1
ATOM 7648 C C . SER C 3 110 ? -35.923 3.940 -57.985 1.00 89.39 110 SER J C 1
ATOM 7649 O O . SER C 3 110 ? -36.053 4.488 -56.884 1.00 89.39 110 SER J O 1
ATOM 7652 N N . ARG C 3 111 ? -36.450 2.741 -58.248 1.00 100.00 111 ARG J N 1
ATOM 7653 C CA . ARG C 3 111 ? -37.196 2.023 -57.222 1.00 100.00 111 ARG J CA 1
ATOM 7654 C C . ARG C 3 111 ? -36.293 1.623 -56.060 1.00 100.00 111 ARG J C 1
ATOM 7655 O O . ARG C 3 111 ? -36.704 1.684 -54.895 1.00 100.00 111 ARG J O 1
ATOM 7663 N N . VAL C 3 112 ? -35.059 1.209 -56.356 1.00 100.00 112 VAL J N 1
ATOM 7664 C CA . VAL C 3 112 ? -34.117 0.854 -55.297 1.00 100.00 112 VAL J CA 1
ATOM 7665 C C . VAL C 3 112 ? -33.777 2.078 -54.456 1.00 100.00 112 VAL J C 1
ATOM 7666 O O . VAL C 3 112 ? -33.677 1.995 -53.224 1.00 100.00 112 VAL J O 1
ATOM 7670 N N . SER C 3 113 ? -33.585 3.227 -55.106 1.00 100.00 113 SER J N 1
ATOM 7671 C CA . SER C 3 113 ? -33.296 4.454 -54.369 1.00 100.00 113 SER J CA 1
ATOM 7672 C C . SER C 3 113 ? -34.460 4.842 -53.464 1.00 100.00 113 SER J C 1
ATOM 7673 O O . SER C 3 113 ? -34.253 5.250 -52.315 1.00 100.00 113 SER J O 1
ATOM 7676 N N . ALA C 3 114 ? -35.692 4.720 -53.962 1.00 100.00 114 ALA J N 1
ATOM 7677 C CA . ALA C 3 114 ? -36.856 5.015 -53.132 1.00 100.00 114 ALA J CA 1
ATOM 7678 C C . ALA C 3 114 ? -36.958 4.041 -51.964 1.00 100.00 114 ALA J C 1
ATOM 7679 O O . ALA C 3 114 ? -37.314 4.436 -50.847 1.00 100.00 114 ALA J O 1
ATOM 7681 N N . MET C 3 115 ? -36.655 2.763 -52.207 1.00 100.00 115 MET J N 1
ATOM 7682 C CA . MET C 3 115 ? -36.644 1.777 -51.131 1.00 100.00 115 MET J CA 1
ATOM 7683 C C . MET C 3 115 ? -35.646 2.163 -50.051 1.00 100.00 115 MET J C 1
ATOM 7684 O O . MET C 3 115 ? -35.955 2.131 -48.854 1.00 100.00 115 MET J O 1
ATOM 7689 N N . ILE C 3 116 ? -34.432 2.534 -50.465 1.00 100.00 116 ILE J N 1
ATOM 7690 C CA . ILE C 3 116 ? -33.393 2.911 -49.511 1.00 100.00 116 ILE J CA 1
ATOM 7691 C C . ILE C 3 116 ? -33.813 4.147 -48.730 1.00 100.00 116 ILE J C 1
ATOM 7692 O O . ILE C 3 116 ? -33.619 4.226 -47.510 1.00 100.00 116 ILE J O 1
ATOM 7697 N N . ARG C 3 117 ? -34.401 5.128 -49.419 1.00 100.00 117 ARG J N 1
ATOM 7698 C CA . ARG C 3 117 ? -34.859 6.341 -48.753 1.00 100.00 117 ARG J CA 1
ATOM 7699 C C . ARG C 3 117 ? -35.926 6.033 -47.710 1.00 100.00 117 ARG J C 1
ATOM 7700 O O . ARG C 3 117 ? -35.854 6.507 -46.570 1.00 100.00 117 ARG J O 1
ATOM 7708 N N . ALA C 3 118 ? -36.928 5.235 -48.083 1.00 100.00 118 ALA J N 1
ATOM 7709 C CA . ALA C 3 118 ? -38.084 5.044 -47.219 1.00 100.00 118 ALA J CA 1
ATOM 7710 C C . ALA C 3 118 ? -37.794 4.097 -46.059 1.00 100.00 118 ALA J C 1
ATOM 7711 O O . ALA C 3 118 ? -38.273 4.327 -44.942 1.00 100.00 118 ALA J O 1
ATOM 7713 N N . TYR C 3 119 ? -37.022 3.036 -46.293 1.00 100.00 119 TYR J N 1
ATOM 7714 C CA . TYR C 3 119 ? -36.867 1.969 -45.313 1.00 100.00 119 TYR J CA 1
ATOM 7715 C C . TYR C 3 119 ? -35.495 1.987 -44.643 1.00 100.00 119 TYR J C 1
ATOM 7716 O O . TYR C 3 119 ? -34.989 0.940 -44.231 1.00 100.00 119 TYR J O 1
ATOM 7725 N N . ASN C 3 120 ? -34.893 3.171 -44.522 1.00 100.00 120 ASN J N 1
ATOM 7726 C CA . ASN C 3 120 ? -33.631 3.358 -43.804 1.00 100.00 120 ASN J CA 1
ATOM 7727 C C . ASN C 3 120 ? -32.529 2.447 -44.344 1.00 100.00 120 ASN J C 1
ATOM 7728 O O . ASN C 3 120 ? -31.736 1.886 -43.587 1.00 100.00 120 ASN J O 1
ATOM 7733 N N . GLY C 3 121 ? -32.480 2.299 -45.665 1.00 30.00 121 GLY J N 1
ATOM 7734 C CA . GLY C 3 121 ? -31.417 1.562 -46.311 1.00 30.00 121 GLY J CA 1
ATOM 7735 C C . GLY C 3 121 ? -31.544 0.056 -46.268 1.00 30.00 121 GLY J C 1
ATOM 7736 O O . GLY C 3 121 ? -30.634 -0.630 -46.751 1.00 30.00 121 GLY J O 1
ATOM 7737 N N . LEU C 3 122 ? -32.637 -0.476 -45.718 1.00 30.00 122 LEU J N 1
ATOM 7738 C CA . LEU C 3 122 ? -32.879 -1.918 -45.594 1.00 30.00 122 LEU J CA 1
ATOM 7739 C C . LEU C 3 122 ? -31.619 -2.657 -45.144 1.00 30.00 122 LEU J C 1
ATOM 7740 O O . LEU C 3 122 ? -31.174 -3.628 -45.760 1.00 30.00 122 LEU J O 1
ATOM 7745 N N . MET C 3 123 ? -31.045 -2.182 -44.039 1.00 100.00 123 MET J N 1
ATOM 7746 C CA . MET C 3 123 ? -29.771 -2.715 -43.566 1.00 100.00 123 MET J CA 1
ATOM 7747 C C . MET C 3 123 ? -29.893 -4.184 -43.175 1.00 100.00 123 MET J C 1
ATOM 7748 O O . MET C 3 123 ? -29.288 -5.058 -43.805 1.00 100.00 123 MET J O 1
ATOM 7753 N N . GLN C 3 124 ? -30.684 -4.477 -42.145 1.00 100.00 124 GLN J N 1
ATOM 7754 C CA . GLN C 3 124 ? -30.803 -5.841 -41.627 1.00 100.00 124 GLN J CA 1
ATOM 7755 C C . GLN C 3 124 ? -31.751 -6.637 -42.518 1.00 100.00 124 GLN J C 1
ATOM 7756 O O . GLN C 3 124 ? -32.925 -6.850 -42.212 1.00 100.00 124 GLN J O 1
ATOM 7762 N N . ALA C 3 125 ? -31.216 -7.094 -43.647 1.00 100.00 125 ALA J N 1
ATOM 7763 C CA . ALA C 3 125 ? -31.962 -7.905 -44.595 1.00 100.00 125 ALA J CA 1
ATOM 7764 C C . ALA C 3 125 ? -31.268 -9.245 -44.776 1.00 100.00 125 ALA J C 1
ATOM 7765 O O . ALA C 3 125 ? -30.050 -9.358 -44.618 1.00 100.00 125 ALA J O 1
ATOM 7767 N N . LYS C 3 126 ? -32.056 -10.263 -45.106 1.00 100.00 126 LYS J N 1
ATOM 7768 C CA . LYS C 3 126 ? -31.549 -11.607 -45.330 1.00 100.00 126 LYS J CA 1
ATOM 7769 C C . LYS C 3 126 ? -31.574 -11.916 -46.822 1.00 100.00 126 LYS J C 1
ATOM 7770 O O . LYS C 3 126 ? -32.601 -11.728 -47.481 1.00 100.00 126 LYS J O 1
ATOM 7776 N N . VAL C 3 127 ? -30.447 -12.389 -47.345 1.00 100.00 127 VAL J N 1
ATOM 7777 C CA . VAL C 3 127 ? -30.286 -12.675 -48.765 1.00 100.00 127 VAL J CA 1
ATOM 7778 C C . VAL C 3 127 ? -29.784 -14.103 -48.918 1.00 100.00 127 VAL J C 1
ATOM 7779 O O . VAL C 3 127 ? -28.886 -14.534 -48.187 1.00 100.00 127 VAL J O 1
ATOM 7783 N N . THR C 3 128 ? -30.380 -14.840 -49.854 1.00 100.00 128 THR J N 1
ATOM 7784 C CA . THR C 3 128 ? -29.977 -16.203 -50.164 1.00 100.00 128 THR J CA 1
ATOM 7785 C C . THR C 3 128 ? -29.641 -16.308 -51.643 1.00 100.00 128 THR J C 1
ATOM 7786 O O . THR C 3 128 ? -30.290 -15.681 -52.484 1.00 100.00 128 THR J O 1
ATOM 7790 N N . ILE C 3 129 ? -28.621 -17.106 -51.957 1.00 100.00 129 ILE J N 1
ATOM 7791 C CA . ILE C 3 129 ? -28.140 -17.275 -53.324 1.00 100.00 129 ILE J CA 1
ATOM 7792 C C . ILE C 3 129 ? -28.272 -18.743 -53.699 1.00 100.00 129 ILE J C 1
ATOM 7793 O O . ILE C 3 129 ? -27.771 -19.619 -52.987 1.00 100.00 129 ILE J O 1
ATOM 7798 N N . TRP C 3 130 ? -28.942 -19.007 -54.819 1.00 100.00 130 TRP J N 1
ATOM 7799 C CA . TRP C 3 130 ? -29.219 -20.361 -55.276 1.00 100.00 130 TRP J CA 1
ATOM 7800 C C . TRP C 3 130 ? -28.496 -20.616 -56.590 1.00 100.00 130 TRP J C 1
ATOM 7801 O O . TRP C 3 130 ? -28.584 -19.807 -57.520 1.00 100.00 130 TRP J O 1
ATOM 7812 N N . ILE C 3 131 ? -27.783 -21.738 -56.664 1.00 100.00 131 ILE J N 1
ATOM 7813 C CA . ILE C 3 131 ? -27.045 -22.130 -57.861 1.00 100.00 131 ILE J CA 1
ATOM 7814 C C . ILE C 3 131 ? -27.420 -23.563 -58.207 1.00 100.00 131 ILE J C 1
ATOM 7815 O O . ILE C 3 131 ? -27.170 -24.481 -57.418 1.00 100.00 131 ILE J O 1
ATOM 7820 N N . THR C 3 132 ? -28.012 -23.755 -59.386 1.00 100.00 132 THR J N 1
ATOM 7821 C CA . THR C 3 132 ? -28.351 -25.076 -59.898 1.00 100.00 132 THR J CA 1
ATOM 7822 C C . THR C 3 132 ? -28.101 -25.092 -61.400 1.00 100.00 132 THR J C 1
ATOM 7823 O O . THR C 3 132 ? -27.531 -24.156 -61.967 1.00 100.00 132 THR J O 1
ATOM 7827 N N . GLN C 3 133 ? -28.540 -26.166 -62.049 1.00 100.00 133 GLN J N 1
ATOM 7828 C CA . GLN C 3 133 ? -28.357 -26.356 -63.481 1.00 100.00 133 GLN J CA 1
ATOM 7829 C C . GLN C 3 133 ? -29.713 -26.303 -64.175 1.00 100.00 133 GLN J C 1
ATOM 7830 O O . GLN C 3 133 ? -30.721 -26.751 -63.618 1.00 100.00 133 GLN J O 1
ATOM 7836 N N . ARG C 3 134 ? -29.736 -25.746 -65.389 1.00 100.00 134 ARG J N 1
ATOM 7837 C CA . ARG C 3 134 ? -31.006 -25.421 -66.035 1.00 100.00 134 ARG J CA 1
ATOM 7838 C C . ARG C 3 134 ? -31.828 -26.666 -66.344 1.00 100.00 134 ARG J C 1
ATOM 7839 O O . ARG C 3 134 ? -33.036 -26.700 -66.076 1.00 100.00 134 ARG J O 1
ATOM 7847 N N . GLU C 3 135 ? -31.201 -27.703 -66.900 1.00 100.00 135 GLU J N 1
ATOM 7848 C CA . GLU C 3 135 ? -31.960 -28.896 -67.260 1.00 100.00 135 GLU J CA 1
ATOM 7849 C C . GLU C 3 135 ? -32.272 -29.787 -66.064 1.00 100.00 135 GLU J C 1
ATOM 7850 O O . GLU C 3 135 ? -33.046 -30.737 -66.209 1.00 100.00 135 GLU J O 1
ATOM 7856 N N . LEU C 3 136 ? -31.693 -29.510 -64.892 1.00 100.00 136 LEU J N 1
ATOM 7857 C CA . LEU C 3 136 ? -32.092 -30.235 -63.693 1.00 100.00 136 LEU J CA 1
ATOM 7858 C C . LEU C 3 136 ? -33.466 -29.792 -63.210 1.00 100.00 136 LEU J C 1
ATOM 7859 O O . LEU C 3 136 ? -34.149 -30.545 -62.505 1.00 100.00 136 LEU J O 1
ATOM 7864 N N . ILE C 3 137 ? -33.883 -28.585 -63.575 1.00 100.00 137 ILE J N 1
ATOM 7865 C CA . ILE C 3 137 ? -35.190 -28.070 -63.185 1.00 100.00 137 ILE J CA 1
ATOM 7866 C C . ILE C 3 137 ? -36.247 -28.635 -64.124 1.00 100.00 137 ILE J C 1
ATOM 7867 O O . ILE C 3 137 ? -36.102 -28.573 -65.350 1.00 100.00 137 ILE J O 1
ATOM 7872 N N . ASN C 3 138 ? -37.311 -29.193 -63.552 1.00 90.97 138 ASN J N 1
ATOM 7873 C CA . ASN C 3 138 ? -38.425 -29.659 -64.361 1.00 90.97 138 ASN J CA 1
ATOM 7874 C C . ASN C 3 138 ? -39.212 -28.472 -64.913 1.00 90.97 138 ASN J C 1
ATOM 7875 O O . ASN C 3 138 ? -39.027 -27.320 -64.508 1.00 90.97 138 ASN J O 1
ATOM 7880 N N . SER C 3 139 ? -40.113 -28.769 -65.851 1.00 88.39 139 SER J N 1
ATOM 7881 C CA . SER C 3 139 ? -40.810 -27.728 -66.598 1.00 88.39 139 SER J CA 1
ATOM 7882 C C . SER C 3 139 ? -41.691 -26.841 -65.726 1.00 88.39 139 SER J C 1
ATOM 7883 O O . SER C 3 139 ? -42.072 -25.753 -66.172 1.00 88.39 139 SER J O 1
ATOM 7886 N N . ASP C 3 140 ? -42.024 -27.264 -64.507 1.00 84.50 140 ASP J N 1
ATOM 7887 C CA . ASP C 3 140 ? -42.842 -26.464 -63.606 1.00 84.50 140 ASP J CA 1
ATOM 7888 C C . ASP C 3 140 ? -42.029 -25.803 -62.500 1.00 84.50 140 ASP J C 1
ATOM 7889 O O . ASP C 3 140 ? -42.613 -25.272 -61.549 1.00 84.50 140 ASP J O 1
ATOM 7894 N N . GLY C 3 141 ? -40.703 -25.815 -62.602 1.00 70.29 141 GLY J N 1
ATOM 7895 C CA . GLY C 3 141 ? -39.856 -25.163 -61.622 1.00 70.29 141 GLY J CA 1
ATOM 7896 C C . GLY C 3 141 ? -39.917 -25.775 -60.238 1.00 70.29 141 GLY J C 1
ATOM 7897 O O . GLY C 3 141 ? -39.993 -25.056 -59.238 1.00 70.29 141 GLY J O 1
ATOM 7898 N N . SER C 3 142 ? -39.882 -27.103 -60.167 1.00 86.24 142 SER J N 1
ATOM 7899 C CA . SER C 3 142 ? -39.909 -27.825 -58.901 1.00 86.24 142 SER J CA 1
ATOM 7900 C C . SER C 3 142 ? -38.786 -28.848 -58.898 1.00 86.24 142 SER J C 1
ATOM 7901 O O . SER C 3 142 ? -38.804 -29.792 -59.691 1.00 86.24 142 SER J O 1
ATOM 7904 N N . ILE C 3 143 ? -37.814 -28.663 -58.006 1.00 99.29 143 ILE J N 1
ATOM 7905 C CA . ILE C 3 143 ? -36.687 -29.579 -57.871 1.00 99.29 143 ILE J CA 1
ATOM 7906 C C . ILE C 3 143 ? -36.595 -30.027 -56.419 1.00 99.29 143 ILE J C 1
ATOM 7907 O O . ILE C 3 143 ? -36.969 -29.284 -55.504 1.00 99.29 143 ILE J O 1
ATOM 7912 N N . ALA C 3 144 ? -36.131 -31.254 -56.215 1.00 91.31 144 ALA J N 1
ATOM 7913 C CA . ALA C 3 144 ? -36.028 -31.819 -54.880 1.00 91.31 144 ALA J CA 1
ATOM 7914 C C . ALA C 3 144 ? -34.803 -31.270 -54.153 1.00 91.31 144 ALA J C 1
ATOM 7915 O O . ALA C 3 144 ? -33.937 -30.614 -54.737 1.00 91.31 144 ALA J O 1
ATOM 7917 N N . ASP C 3 145 ? -34.737 -31.556 -52.851 1.00 87.04 145 ASP J N 1
ATOM 7918 C CA . ASP C 3 145 ? -33.649 -31.099 -51.997 1.00 87.04 145 ASP J CA 1
ATOM 7919 C C . ASP C 3 145 ? -32.456 -32.046 -52.004 1.00 87.04 145 ASP J C 1
ATOM 7920 O O . ASP C 3 145 ? -31.582 -31.943 -51.132 1.00 87.04 145 ASP J O 1
ATOM 7925 N N . GLY C 3 146 ? -32.392 -32.967 -52.968 1.00 30.00 146 GLY J N 1
ATOM 7926 C CA . GLY C 3 146 ? -31.267 -33.880 -53.048 1.00 30.00 146 GLY J CA 1
ATOM 7927 C C . GLY C 3 146 ? -29.986 -33.238 -53.540 1.00 30.00 146 GLY J C 1
ATOM 7928 O O . GLY C 3 146 ? -28.918 -33.847 -53.427 1.00 30.00 146 GLY J O 1
ATOM 7929 N N . ALA C 3 147 ? -30.070 -32.027 -54.081 1.00 30.00 147 ALA J N 1
ATOM 7930 C CA . ALA C 3 147 ? -28.903 -31.336 -54.607 1.00 30.00 147 ALA J CA 1
ATOM 7931 C C . ALA C 3 147 ? -29.217 -29.850 -54.697 1.00 30.00 147 ALA J C 1
ATOM 7932 O O . ALA C 3 147 ? -30.294 -29.468 -55.158 1.00 30.00 147 ALA J O 1
ATOM 7934 N N . TYR C 3 148 ? -28.270 -29.024 -54.266 1.00 71.78 148 TYR J N 1
ATOM 7935 C CA . TYR C 3 148 ? -28.482 -27.585 -54.192 1.00 71.78 148 TYR J CA 1
ATOM 7936 C C . TYR C 3 148 ? -27.132 -26.893 -54.032 1.00 71.78 148 TYR J C 1
ATOM 7937 O O . TYR C 3 148 ? -26.080 -27.539 -53.988 1.00 71.78 148 TYR J O 1
ATOM 7946 N N . ARG C 3 149 ? -27.174 -25.565 -53.948 1.00 100.00 149 ARG J N 1
ATOM 7947 C CA . ARG C 3 149 ? -26.029 -24.769 -53.509 1.00 100.00 149 ARG J CA 1
ATOM 7948 C C . ARG C 3 149 ? -26.595 -23.463 -52.971 1.00 100.00 149 ARG J C 1
ATOM 7949 O O . ARG C 3 149 ? -27.019 -22.606 -53.751 1.00 100.00 149 ARG J O 1
ATOM 7957 N N . LYS C 3 150 ? -26.603 -23.317 -51.649 1.00 100.00 150 LYS J N 1
ATOM 7958 C CA . LYS C 3 150 ? -27.255 -22.197 -50.984 1.00 100.00 150 LYS J CA 1
ATOM 7959 C C . LYS C 3 150 ? -26.240 -21.428 -50.154 1.00 100.00 150 LYS J C 1
ATOM 7960 O O . LYS C 3 150 ? -25.549 -22.014 -49.314 1.00 100.00 150 LYS J O 1
ATOM 7966 N N . LEU C 3 151 ? -26.163 -20.120 -50.385 1.00 100.00 151 LEU J N 1
ATOM 7967 C CA . LEU C 3 151 ? -25.329 -19.213 -49.609 1.00 100.00 151 LEU J CA 1
ATOM 7968 C C . LEU C 3 151 ? -26.211 -18.134 -48.998 1.00 100.00 151 LEU J C 1
ATOM 7969 O O . LEU C 3 151 ? -27.135 -17.637 -49.650 1.00 100.00 151 LEU J O 1
ATOM 7974 N N . VAL C 3 152 ? -25.928 -17.774 -47.748 1.00 100.00 152 VAL J N 1
ATOM 7975 C CA . VAL C 3 152 ? -26.739 -16.821 -47.000 1.00 100.00 152 VAL J CA 1
ATOM 7976 C C . VAL C 3 152 ? -25.832 -15.737 -46.435 1.00 100.00 152 VAL J C 1
ATOM 7977 O O . VAL C 3 152 ? -24.758 -16.030 -45.899 1.00 100.00 152 VAL J O 1
ATOM 7981 N N . TYR C 3 153 ? -26.268 -14.484 -46.553 1.00 100.00 153 TYR J N 1
ATOM 7982 C CA . TYR C 3 153 ? -25.528 -13.351 -46.014 1.00 100.00 153 TYR J CA 1
ATOM 7983 C C . TYR C 3 153 ? -26.518 -12.324 -45.479 1.00 100.00 153 TYR J C 1
ATOM 7984 O O . TYR C 3 153 ? -27.734 -12.486 -45.582 1.00 100.00 153 TYR J O 1
ATOM 7993 N N . TYR C 3 154 ? -25.972 -11.261 -44.892 1.00 100.00 154 TYR J N 1
ATOM 7994 C CA . TYR C 3 154 ? -26.762 -10.149 -44.389 1.00 100.00 154 TYR J CA 1
ATOM 7995 C C . TYR C 3 154 ? -26.173 -8.838 -44.886 1.00 100.00 154 TYR J C 1
ATOM 7996 O O . TYR C 3 154 ? -24.954 -8.652 -44.895 1.00 100.00 154 TYR J O 1
ATOM 8005 N N . ILE C 3 155 ? -27.051 -7.930 -45.297 1.00 100.00 155 ILE J N 1
ATOM 8006 C CA . ILE C 3 155 ? -26.632 -6.622 -45.790 1.00 100.00 155 ILE J CA 1
ATOM 8007 C C . ILE C 3 155 ? -26.195 -5.765 -44.609 1.00 100.00 155 ILE J C 1
ATOM 8008 O O . ILE C 3 155 ? -26.699 -5.919 -43.491 1.00 100.00 155 ILE J O 1
ATOM 8013 N N . GLU C 3 156 ? -25.237 -4.872 -44.848 1.00 100.00 156 GLU J N 1
ATOM 8014 C CA . GLU C 3 156 ? -24.780 -3.945 -43.822 1.00 100.00 156 GLU J CA 1
ATOM 8015 C C . GLU C 3 156 ? -24.893 -2.483 -44.210 1.00 100.00 156 GLU J C 1
ATOM 8016 O O . GLU C 3 156 ? -25.220 -1.663 -43.352 1.00 100.00 156 GLU J O 1
ATOM 8022 N N . ARG C 3 157 ? -24.634 -2.127 -45.471 1.00 100.00 157 ARG J N 1
ATOM 8023 C CA . ARG C 3 157 ? -24.679 -0.721 -45.836 1.00 100.00 157 ARG J CA 1
ATOM 8024 C C . ARG C 3 157 ? -24.959 -0.573 -47.320 1.00 100.00 157 ARG J C 1
ATOM 8025 O O . ARG C 3 157 ? -24.476 -1.392 -48.112 1.00 100.00 157 ARG J O 1
ATOM 8033 N N . PRO C 3 158 ? -25.726 0.427 -47.725 1.00 85.71 158 PRO J N 1
ATOM 8034 C CA . PRO C 3 158 ? -25.848 0.738 -49.154 1.00 85.71 158 PRO J CA 1
ATOM 8035 C C . PRO C 3 158 ? -24.637 1.517 -49.640 1.00 85.71 158 PRO J C 1
ATOM 8036 O O . PRO C 3 158 ? -24.641 2.752 -49.638 1.00 85.71 158 PRO J O 1
ATOM 8040 N N . ASN C 3 159 ? -23.592 0.791 -50.045 1.00 100.00 159 ASN J N 1
ATOM 8041 C CA . ASN C 3 159 ? -22.287 1.400 -50.286 1.00 100.00 159 ASN J CA 1
ATOM 8042 C C . ASN C 3 159 ? -22.349 2.493 -51.348 1.00 100.00 159 ASN J C 1
ATOM 8043 O O . ASN C 3 159 ? -21.762 3.567 -51.179 1.00 100.00 159 ASN J O 1
ATOM 8048 N N . TYR C 3 160 ? -23.047 2.239 -52.451 1.00 100.00 160 TYR J N 1
ATOM 8049 C CA . TYR C 3 160 ? -23.022 3.173 -53.569 1.00 100.00 160 TYR J CA 1
ATOM 8050 C C . TYR C 3 160 ? -24.427 3.330 -54.126 1.00 100.00 160 TYR J C 1
ATOM 8051 O O . TYR C 3 160 ? -25.132 2.337 -54.320 1.00 100.00 160 TYR J O 1
ATOM 8060 N N . VAL C 3 161 ? -24.829 4.575 -54.379 1.00 100.00 161 VAL J N 1
ATOM 8061 C CA . VAL C 3 161 ? -26.103 4.886 -55.015 1.00 100.00 161 VAL J CA 1
ATOM 8062 C C . VAL C 3 161 ? -25.861 5.937 -56.088 1.00 100.00 161 VAL J C 1
ATOM 8063 O O . VAL C 3 161 ? -25.314 7.008 -55.801 1.00 100.00 161 VAL J O 1
ATOM 8067 N N . ASP C 3 162 ? -26.269 5.635 -57.318 1.00 100.00 162 ASP J N 1
ATOM 8068 C CA . ASP C 3 162 ? -26.157 6.568 -58.430 1.00 100.00 162 ASP J CA 1
ATOM 8069 C C . ASP C 3 162 ? -27.436 6.485 -59.252 1.00 100.00 162 ASP J C 1
ATOM 8070 O O . ASP C 3 162 ? -28.417 5.849 -58.854 1.00 100.00 162 ASP J O 1
ATOM 8075 N N . LYS C 3 163 ? -27.424 7.140 -60.414 1.00 100.00 163 LYS J N 1
ATOM 8076 C CA . LYS C 3 163 ? -28.535 7.032 -61.346 1.00 100.00 163 LYS J CA 1
ATOM 8077 C C . LYS C 3 163 ? -28.585 5.676 -62.038 1.00 100.00 163 LYS J C 1
ATOM 8078 O O . LYS C 3 163 ? -29.642 5.304 -62.558 1.00 100.00 163 LYS J O 1
ATOM 8084 N N . SER C 3 164 ? -27.484 4.923 -62.040 1.00 98.38 164 SER J N 1
ATOM 8085 C CA . SER C 3 164 ? -27.395 3.685 -62.804 1.00 98.38 164 SER J CA 1
ATOM 8086 C C . SER C 3 164 ? -27.204 2.453 -61.936 1.00 98.38 164 SER J C 1
ATOM 8087 O O . SER C 3 164 ? -27.944 1.475 -62.089 1.00 98.38 164 SER J O 1
ATOM 8090 N N . VAL C 3 165 ? -26.230 2.463 -61.029 1.00 100.00 165 VAL J N 1
ATOM 8091 C CA . VAL C 3 165 ? -25.827 1.265 -60.302 1.00 100.00 165 VAL J CA 1
ATOM 8092 C C . VAL C 3 165 ? -25.913 1.529 -58.806 1.00 100.00 165 VAL J C 1
ATOM 8093 O O . VAL C 3 165 ? -25.389 2.537 -58.318 1.00 100.00 165 VAL J O 1
ATOM 8097 N N . ALA C 3 166 ? -26.569 0.625 -58.083 1.00 100.00 166 ALA J N 1
ATOM 8098 C CA . ALA C 3 166 ? -26.613 0.646 -56.627 1.00 100.00 166 ALA J CA 1
ATOM 8099 C C . ALA C 3 166 ? -25.850 -0.561 -56.097 1.00 100.00 166 ALA J C 1
ATOM 8100 O O . ALA C 3 166 ? -26.050 -1.682 -56.576 1.00 100.00 166 ALA J O 1
ATOM 8102 N N . ARG C 3 167 ? -24.984 -0.332 -55.112 1.00 100.00 167 ARG J N 1
ATOM 8103 C CA . ARG C 3 167 ? -24.076 -1.354 -54.611 1.00 100.00 167 ARG J CA 1
ATOM 8104 C C . ARG C 3 167 ? -24.276 -1.556 -53.115 1.00 100.00 167 ARG J C 1
ATOM 8105 O O . ARG C 3 167 ? -24.429 -0.589 -52.364 1.00 100.00 167 ARG J O 1
ATOM 8113 N N . PHE C 3 168 ? -24.271 -2.819 -52.687 1.00 100.00 168 PHE J N 1
ATOM 8114 C CA . PHE C 3 168 ? -24.473 -3.181 -51.293 1.00 100.00 168 PHE J CA 1
ATOM 8115 C C . PHE C 3 168 ? -23.339 -4.075 -50.817 1.00 100.00 168 PHE J C 1
ATOM 8116 O O . PHE C 3 168 ? -22.735 -4.812 -51.603 1.00 100.00 168 PHE J O 1
ATOM 8124 N N . ASP C 3 169 ? -23.060 -4.009 -49.519 1.00 100.00 169 ASP J N 1
ATOM 8125 C CA . ASP C 3 169 ? -22.081 -4.874 -48.876 1.00 100.00 169 ASP J CA 1
ATOM 8126 C C . ASP C 3 169 ? -22.790 -5.925 -48.031 1.00 100.00 169 ASP J C 1
ATOM 8127 O O . ASP C 3 169 ? -23.875 -5.689 -47.495 1.00 100.00 169 ASP J O 1
ATOM 8132 N N . LEU C 3 170 ? -22.161 -7.092 -47.917 1.00 100.00 170 LEU J N 1
ATOM 8133 C CA . LEU C 3 170 ? -22.719 -8.214 -47.184 1.00 100.00 170 LEU J CA 1
ATOM 8134 C C . LEU C 3 170 ? -21.701 -8.729 -46.177 1.00 100.00 170 LEU J C 1
ATOM 8135 O O . LEU C 3 170 ? -20.490 -8.601 -46.369 1.00 100.00 170 LEU J O 1
ATOM 8140 N N . THR C 3 171 ? -22.210 -9.310 -45.098 1.00 100.00 171 THR J N 1
ATOM 8141 C CA . THR C 3 171 ? -21.378 -9.941 -44.076 1.00 100.00 171 THR J CA 1
ATOM 8142 C C . THR C 3 171 ? -22.095 -11.198 -43.592 1.00 100.00 171 THR J C 1
ATOM 8143 O O . THR C 3 171 ? -23.057 -11.663 -44.214 1.00 100.00 171 THR J O 1
ATOM 8147 N N . SER C 3 172 ? -21.622 -11.745 -42.479 1.00 100.00 172 SER J N 1
ATOM 8148 C CA . SER C 3 172 ? -22.172 -12.946 -41.866 1.00 100.00 172 SER J CA 1
ATOM 8149 C C . SER C 3 172 ? -22.188 -12.753 -40.355 1.00 100.00 172 SER J C 1
ATOM 8150 O O . SER C 3 172 ? -21.524 -11.839 -39.847 1.00 100.00 172 SER J O 1
ATOM 8153 N N . PRO C 3 173 ? -22.929 -13.572 -39.596 1.00 91.13 173 PRO J N 1
ATOM 8154 C CA . PRO C 3 173 ? -22.916 -13.429 -38.131 1.00 91.13 173 PRO J CA 1
ATOM 8155 C C . PRO C 3 173 ? -21.552 -13.682 -37.501 1.00 91.13 173 PRO J C 1
ATOM 8156 O O . PRO C 3 173 ? -21.409 -13.597 -36.279 1.00 91.13 173 PRO J O 1
ATOM 8160 N N . TYR C 3 174 ? -20.546 -13.998 -38.319 1.00 24.60 174 TYR J N 1
ATOM 8161 C CA . TYR C 3 174 ? -19.190 -14.191 -37.825 1.00 24.60 174 TYR J CA 1
ATOM 8162 C C . TYR C 3 174 ? -18.444 -12.874 -37.632 1.00 24.60 174 TYR J C 1
ATOM 8163 O O . TYR C 3 174 ? -17.363 -12.873 -37.037 1.00 24.60 174 TYR J O 1
ATOM 8172 N N . ASP C 3 175 ? -18.992 -11.760 -38.110 1.00 30.00 175 ASP J N 1
ATOM 8173 C CA . ASP C 3 175 ? -18.345 -10.465 -37.924 1.00 30.00 175 ASP J CA 1
ATOM 8174 C C . ASP C 3 175 ? -18.582 -9.985 -36.499 1.00 30.00 175 ASP J C 1
ATOM 8175 O O . ASP C 3 175 ? -19.676 -9.517 -36.167 1.00 30.00 175 ASP J O 1
ATOM 8180 N N . MET C 3 176 ? -17.559 -10.094 -35.651 1.00 30.00 176 MET J N 1
ATOM 8181 C CA . MET C 3 176 ? -17.671 -9.769 -34.235 1.00 30.00 176 MET J CA 1
ATOM 8182 C C . MET C 3 176 ? -17.092 -8.397 -33.900 1.00 30.00 176 MET J C 1
ATOM 8183 O O . MET C 3 176 ? -16.524 -8.219 -32.818 1.00 30.00 176 MET J O 1
ATOM 8188 N N . ASP C 3 177 ? -17.216 -7.429 -34.802 1.00 30.00 177 ASP J N 1
ATOM 8189 C CA . ASP C 3 177 ? -16.770 -6.079 -34.486 1.00 30.00 177 ASP J CA 1
ATOM 8190 C C . ASP C 3 177 ? -17.616 -5.503 -33.357 1.00 30.00 177 ASP J C 1
ATOM 8191 O O . ASP C 3 177 ? -18.842 -5.636 -33.347 1.00 30.00 177 ASP J O 1
ATOM 8196 N N . GLY C 3 178 ? -16.952 -4.855 -32.403 1.00 30.00 178 GLY J N 1
ATOM 8197 C CA . GLY C 3 178 ? -17.643 -4.465 -31.186 1.00 30.00 178 GLY J CA 1
ATOM 8198 C C . GLY C 3 178 ? -18.053 -5.694 -30.398 1.00 30.00 178 GLY J C 1
ATOM 8199 O O . GLY C 3 178 ? -17.283 -6.649 -30.249 1.00 30.00 178 GLY J O 1
ATOM 8200 N N . ILE C 3 179 ? -19.290 -5.679 -29.901 1.00 30.00 179 ILE J N 1
ATOM 8201 C CA . ILE C 3 179 ? -19.888 -6.802 -29.184 1.00 30.00 179 ILE J CA 1
ATOM 8202 C C . ILE C 3 179 ? -18.979 -7.262 -28.050 1.00 30.00 179 ILE J C 1
ATOM 8203 O O . ILE C 3 179 ? -18.512 -8.407 -28.040 1.00 30.00 179 ILE J O 1
ATOM 8208 N N . MET C 3 180 ? -18.702 -6.372 -27.103 1.00 30.00 180 MET J N 1
ATOM 8209 C CA . MET C 3 180 ? -17.937 -6.763 -25.926 1.00 30.00 180 MET J CA 1
ATOM 8210 C C . MET C 3 180 ? -18.745 -7.744 -25.088 1.00 30.00 180 MET J C 1
ATOM 8211 O O . MET C 3 180 ? -19.941 -7.549 -24.855 1.00 30.00 180 MET J O 1
ATOM 8216 N N . ILE C 3 181 ? -18.085 -8.806 -24.632 1.00 30.00 181 ILE J N 1
ATOM 8217 C CA . ILE C 3 181 ? -18.779 -9.929 -24.001 1.00 30.00 181 ILE J CA 1
ATOM 8218 C C . ILE C 3 181 ? -19.374 -9.520 -22.655 1.00 30.00 181 ILE J C 1
ATOM 8219 O O . ILE C 3 181 ? -20.600 -9.591 -22.499 1.00 30.00 181 ILE J O 1
ATOM 8224 N N . PRO C 3 182 ? -18.591 -9.090 -21.659 1.00 30.00 182 PRO J N 1
ATOM 8225 C CA . PRO C 3 182 ? -19.205 -8.772 -20.362 1.00 30.00 182 PRO J CA 1
ATOM 8226 C C . PRO C 3 182 ? -19.757 -7.356 -20.367 1.00 30.00 182 PRO J C 1
ATOM 8227 O O . PRO C 3 182 ? -19.001 -6.383 -20.433 1.00 30.00 182 PRO J O 1
ATOM 8231 N N . SER C 3 183 ? -21.085 -7.235 -20.294 1.00 30.00 183 SER J N 1
ATOM 8232 C CA . SER C 3 183 ? -21.736 -5.931 -20.350 1.00 30.00 183 SER J CA 1
ATOM 8233 C C . SER C 3 183 ? -22.749 -5.738 -19.227 1.00 30.00 183 SER J C 1
ATOM 8234 O O . SER C 3 183 ? -23.718 -4.992 -19.399 1.00 30.00 183 SER J O 1
ATOM 8237 N N . ARG C 3 184 ? -22.553 -6.391 -18.086 1.00 30.00 184 ARG J N 1
ATOM 8238 C CA . ARG C 3 184 ? -23.398 -6.148 -16.917 1.00 30.00 184 ARG J CA 1
ATOM 8239 C C . ARG C 3 184 ? -22.788 -5.081 -16.011 1.00 30.00 184 ARG J C 1
ATOM 8240 O O . ARG C 3 184 ? -22.629 -5.266 -14.806 1.00 30.00 184 ARG J O 1
ATOM 8248 N N . LEU C 3 185 ? -22.471 -3.933 -16.604 1.00 30.00 185 LEU J N 1
ATOM 8249 C CA . LEU C 3 185 ? -21.720 -2.898 -15.909 1.00 30.00 185 LEU J CA 1
ATOM 8250 C C . LEU C 3 185 ? -22.464 -2.422 -14.667 1.00 30.00 185 LEU J C 1
ATOM 8251 O O . LEU C 3 185 ? -23.696 -2.375 -14.637 1.00 30.00 185 LEU J O 1
ATOM 8256 N N . THR C 3 186 ? -21.703 -2.085 -13.627 1.00 30.00 186 THR J N 1
ATOM 8257 C CA . THR C 3 186 ? -22.291 -1.581 -12.393 1.00 30.00 186 THR J CA 1
ATOM 8258 C C . THR C 3 186 ? -22.748 -0.142 -12.581 1.00 30.00 186 THR J C 1
ATOM 8259 O O . THR C 3 186 ? -22.062 0.795 -12.163 1.00 30.00 186 THR J O 1
ATOM 8263 N N . GLN C 3 187 ? -23.903 0.036 -13.208 1.00 30.00 187 GLN J N 1
ATOM 8264 C CA . GLN C 3 187 ? -24.467 1.348 -13.472 1.00 30.00 187 GLN J CA 1
ATOM 8265 C C . GLN C 3 187 ? -25.505 1.680 -12.407 1.00 30.00 187 GLN J C 1
ATOM 8266 O O . GLN C 3 187 ? -25.859 0.851 -11.565 1.00 30.00 187 GLN J O 1
ATOM 8272 N N . SER C 3 188 ? -25.992 2.917 -12.452 1.00 30.00 188 SER J N 1
ATOM 8273 C CA . SER C 3 188 ? -27.052 3.361 -11.558 1.00 30.00 188 SER J CA 1
ATOM 8274 C C . SER C 3 188 ? -28.340 3.671 -12.305 1.00 30.00 188 SER J C 1
ATOM 8275 O O . SER C 3 188 ? -29.260 4.251 -11.717 1.00 30.00 188 SER J O 1
ATOM 8278 N N . VAL C 3 189 ? -28.433 3.306 -13.582 1.00 30.00 189 VAL J N 1
ATOM 8279 C CA . VAL C 3 189 ? -29.589 3.628 -14.415 1.00 30.00 189 VAL J CA 1
ATOM 8280 C C . VAL C 3 189 ? -30.070 2.327 -15.057 1.00 30.00 189 VAL J C 1
ATOM 8281 O O . VAL C 3 189 ? -29.650 1.968 -16.161 1.00 30.00 189 VAL J O 1
ATOM 8285 N N . CYS C 3 190 ? -30.947 1.606 -14.351 1.00 30.00 190 CYS J N 1
ATOM 8286 C CA . CYS C 3 190 ? -31.876 0.627 -14.911 1.00 30.00 190 CYS J CA 1
ATOM 8287 C C . CYS C 3 190 ? -31.336 -0.213 -16.061 1.00 30.00 190 CYS J C 1
ATOM 8288 O O . CYS C 3 190 ? -31.854 -0.121 -17.178 1.00 30.00 190 CYS J O 1
ATOM 8291 N N . TYR C 3 191 ? -30.294 -1.013 -15.821 1.00 30.00 191 TYR J N 1
ATOM 8292 C CA . TYR C 3 191 ? -29.760 -1.843 -16.899 1.00 30.00 191 TYR J CA 1
ATOM 8293 C C . TYR C 3 191 ? -30.831 -2.740 -17.511 1.00 30.00 191 TYR J C 1
ATOM 8294 O O . TYR C 3 191 ? -30.755 -3.067 -18.700 1.00 30.00 191 TYR J O 1
ATOM 8303 N N . PHE C 3 192 ? -31.834 -3.141 -16.725 1.00 30.00 192 PHE J N 1
ATOM 8304 C CA . PHE C 3 192 ? -32.917 -3.946 -17.282 1.00 30.00 192 PHE J CA 1
ATOM 8305 C C . PHE C 3 192 ? -33.686 -3.178 -18.350 1.00 30.00 192 PHE J C 1
ATOM 8306 O O . PHE C 3 192 ? -34.036 -3.742 -19.392 1.00 30.00 192 PHE J O 1
ATOM 8314 N N . ALA C 3 193 ? -33.945 -1.893 -18.125 1.00 30.00 193 ALA J N 1
ATOM 8315 C CA . ALA C 3 193 ? -34.671 -1.109 -19.124 1.00 30.00 193 ALA J CA 1
ATOM 8316 C C . ALA C 3 193 ? -33.724 -0.517 -20.161 1.00 30.00 193 ALA J C 1
ATOM 8317 O O . ALA C 3 193 ? -33.795 0.662 -20.502 1.00 30.00 193 ALA J O 1
ATOM 8319 N N . GLN C 3 194 ? -32.819 -1.350 -20.669 1.00 30.00 194 GLN J N 1
ATOM 8320 C CA . GLN C 3 194 ? -32.044 -1.063 -21.869 1.00 30.00 194 GLN J CA 1
ATOM 8321 C C . GLN C 3 194 ? -32.194 -2.148 -22.922 1.00 30.00 194 GLN J C 1
ATOM 8322 O O . GLN C 3 194 ? -32.448 -1.844 -24.092 1.00 30.00 194 GLN J O 1
ATOM 8328 N N . ARG C 3 195 ? -32.042 -3.414 -22.530 1.00 30.00 195 ARG J N 1
ATOM 8329 C CA . ARG C 3 195 ? -32.109 -4.544 -23.452 1.00 30.00 195 ARG J CA 1
ATOM 8330 C C . ARG C 3 195 ? -33.502 -5.173 -23.470 1.00 30.00 195 ARG J C 1
ATOM 8331 O O . ARG C 3 195 ? -34.154 -5.226 -24.518 1.00 30.00 195 ARG J O 1
ATOM 8339 N N . GLY C 3 196 ? -33.969 -5.651 -22.319 1.00 30.00 196 GLY J N 1
ATOM 8340 C CA . GLY C 3 196 ? -35.308 -6.202 -22.209 1.00 30.00 196 GLY J CA 1
ATOM 8341 C C . GLY C 3 196 ? -36.247 -5.238 -21.515 1.00 30.00 196 GLY J C 1
ATOM 8342 O O . GLY C 3 196 ? -36.197 -5.086 -20.292 1.00 30.00 196 GLY J O 1
ATOM 8343 N N . TRP C 3 197 ? -37.130 -4.609 -22.282 1.00 30.00 197 TRP J N 1
ATOM 8344 C CA . TRP C 3 197 ? -37.780 -3.391 -21.828 1.00 30.00 197 TRP J CA 1
ATOM 8345 C C . TRP C 3 197 ? -38.936 -3.691 -20.876 1.00 30.00 197 TRP J C 1
ATOM 8346 O O . TRP C 3 197 ? -39.112 -4.807 -20.382 1.00 30.00 197 TRP J O 1
ATOM 8357 N N . TYR C 3 198 ? -39.726 -2.648 -20.624 1.00 30.00 198 TYR J N 1
ATOM 8358 C CA . TYR C 3 198 ? -40.805 -2.684 -19.650 1.00 30.00 198 TYR J CA 1
ATOM 8359 C C . TYR C 3 198 ? -41.848 -3.740 -20.009 1.00 30.00 198 TYR J C 1
ATOM 8360 O O . TYR C 3 198 ? -41.930 -4.227 -21.139 1.00 30.00 198 TYR J O 1
ATOM 8369 N N . LYS C 3 199 ? -42.650 -4.094 -19.006 1.00 30.00 199 LYS J N 1
ATOM 8370 C CA . LYS C 3 199 ? -43.849 -4.921 -19.109 1.00 30.00 199 LYS J CA 1
ATOM 8371 C C . LYS C 3 199 ? -43.557 -6.353 -19.540 1.00 30.00 199 LYS J C 1
ATOM 8372 O O . LYS C 3 199 ? -44.500 -7.134 -19.705 1.00 30.00 199 LYS J O 1
ATOM 8378 N N . THR C 3 200 ? -42.297 -6.727 -19.727 1.00 30.00 200 THR J N 1
ATOM 8379 C CA . THR C 3 200 ? -41.927 -8.096 -20.043 1.00 30.00 200 THR J CA 1
ATOM 8380 C C . THR C 3 200 ? -41.430 -8.797 -18.787 1.00 30.00 200 THR J C 1
ATOM 8381 O O . THR C 3 200 ? -40.868 -8.176 -17.881 1.00 30.00 200 THR J O 1
ATOM 8385 N N . GLY C 3 201 ? -41.630 -10.109 -18.750 1.00 30.00 201 GLY J N 1
ATOM 8386 C CA . GLY C 3 201 ? -41.379 -10.877 -17.549 1.00 30.00 201 GLY J CA 1
ATOM 8387 C C . GLY C 3 201 ? -39.934 -11.179 -17.236 1.00 30.00 201 GLY J C 1
ATOM 8388 O O . GLY C 3 201 ? -39.659 -11.792 -16.201 1.00 30.00 201 GLY J O 1
ATOM 8389 N N . LYS C 3 202 ? -39.012 -10.752 -18.088 1.00 30.00 202 LYS J N 1
ATOM 8390 C CA . LYS C 3 202 ? -37.600 -10.949 -17.797 1.00 30.00 202 LYS J CA 1
ATOM 8391 C C . LYS C 3 202 ? -37.227 -10.289 -16.476 1.00 30.00 202 LYS J C 1
ATOM 8392 O O . LYS C 3 202 ? -36.961 -10.976 -15.490 1.00 30.00 202 LYS J O 1
ATOM 8398 N N . GLY C 3 203 ? -37.205 -8.961 -16.449 1.00 46.50 203 GLY J N 1
ATOM 8399 C CA . GLY C 3 203 ? -36.855 -8.246 -15.235 1.00 46.50 203 GLY J CA 1
ATOM 8400 C C . GLY C 3 203 ? -37.901 -7.235 -14.811 1.00 46.50 203 GLY J C 1
ATOM 8401 O O . GLY C 3 203 ? -37.818 -6.672 -13.719 1.00 46.50 203 GLY J O 1
ATOM 8402 N N . CYS C 3 204 ? -38.889 -6.998 -15.668 1.00 30.00 204 CYS J N 1
ATOM 8403 C CA . CYS C 3 204 ? -39.933 -6.029 -15.351 1.00 30.00 204 CYS J CA 1
ATOM 8404 C C . CYS C 3 204 ? -41.173 -6.706 -14.787 1.00 30.00 204 CYS J C 1
ATOM 8405 O O . CYS C 3 204 ? -41.942 -7.318 -15.527 1.00 30.00 204 CYS J O 1
ATOM 8408 N N . GLY C 3 205 ? -41.374 -6.592 -13.479 1.00 42.26 205 GLY J N 1
ATOM 8409 C CA . GLY C 3 205 ? -42.546 -7.181 -12.856 1.00 42.26 205 GLY J CA 1
ATOM 8410 C C . GLY C 3 205 ? -43.631 -6.148 -12.649 1.00 42.26 205 GLY J C 1
ATOM 8411 O O . GLY C 3 205 ? -44.623 -6.411 -11.971 1.00 42.26 205 GLY J O 1
ATOM 8412 N N . TYR C 3 206 ? -43.451 -4.968 -13.233 1.00 64.94 206 TYR J N 1
ATOM 8413 C CA . TYR C 3 206 ? -44.423 -3.896 -13.060 1.00 64.94 206 TYR J CA 1
ATOM 8414 C C . TYR C 3 206 ? -45.684 -4.154 -13.867 1.00 64.94 206 TYR J C 1
ATOM 8415 O O . TYR C 3 206 ? -45.639 -4.199 -15.096 1.00 64.94 206 TYR J O 1
ATOM 8424 N N . ASN C 3 207 ? -46.809 -4.322 -13.181 1.00 30.00 207 ASN J N 1
ATOM 8425 C CA . ASN C 3 207 ? -48.075 -4.568 -13.865 1.00 30.00 207 ASN J CA 1
ATOM 8426 C C . ASN C 3 207 ? -49.026 -3.420 -13.600 1.00 30.00 207 ASN J C 1
ATOM 8427 O O . ASN C 3 207 ? -50.000 -3.578 -12.865 1.00 30.00 207 ASN J O 1
ATOM 8432 N N . GLY C 3 208 ? -48.761 -2.268 -14.204 1.00 30.00 208 GLY J N 1
ATOM 8433 C CA . GLY C 3 208 ? -49.575 -1.091 -13.959 1.00 30.00 208 GLY J CA 1
ATOM 8434 C C . GLY C 3 208 ? -49.556 -0.591 -12.528 1.00 30.00 208 GLY J C 1
ATOM 8435 O O . GLY C 3 208 ? -49.186 0.559 -12.273 1.00 30.00 208 GLY J O 1
ATOM 8436 N N . GLN C 3 209 ? -49.973 -1.448 -11.593 1.00 49.00 209 GLN J N 1
ATOM 8437 C CA . GLN C 3 209 ? -49.968 -1.156 -10.162 1.00 49.00 209 GLN J CA 1
ATOM 8438 C C . GLN C 3 209 ? -50.543 0.216 -9.832 1.00 49.00 209 GLN J C 1
ATOM 8439 O O . GLN C 3 209 ? -51.760 0.416 -9.884 1.00 49.00 209 GLN J O 1
ATOM 8445 N N . ASN C 3 210 ? -49.671 1.167 -9.497 1.00 67.02 210 ASN J N 1
ATOM 8446 C CA . ASN C 3 210 ? -50.097 2.495 -9.054 1.00 67.02 210 ASN J CA 1
ATOM 8447 C C . ASN C 3 210 ? -50.138 3.481 -10.225 1.00 67.02 210 ASN J C 1
ATOM 8448 O O . ASN C 3 210 ? -49.510 4.537 -10.217 1.00 67.02 210 ASN J O 1
ATOM 8453 N N . GLY C 3 211 ? -50.902 3.111 -11.251 1.00 81.19 211 GLY J N 1
ATOM 8454 C CA . GLY C 3 211 ? -51.109 4.022 -12.361 1.00 81.19 211 GLY J CA 1
ATOM 8455 C C . GLY C 3 211 ? -49.926 4.081 -13.312 1.00 81.19 211 GLY J C 1
ATOM 8456 O O . GLY C 3 211 ? -49.117 3.155 -13.412 1.00 81.19 211 GLY J O 1
ATOM 8457 N N . TYR C 3 212 ? -49.830 5.200 -14.026 1.00 99.91 212 TYR J N 1
ATOM 8458 C CA . TYR C 3 212 ? -48.818 5.398 -15.052 1.00 99.91 212 TYR J CA 1
ATOM 8459 C C . TYR C 3 212 ? -48.098 6.718 -14.814 1.00 99.91 212 TYR J C 1
ATOM 8460 O O . TYR C 3 212 ? -48.572 7.586 -14.075 1.00 99.91 212 TYR J O 1
ATOM 8469 N N . PHE C 3 213 ? -46.940 6.865 -15.457 1.00 100.00 213 PHE J N 1
ATOM 8470 C CA . PHE C 3 213 ? -46.151 8.083 -15.340 1.00 100.00 213 PHE J CA 1
ATOM 8471 C C . PHE C 3 213 ? -45.463 8.376 -16.666 1.00 100.00 213 PHE J C 1
ATOM 8472 O O . PHE C 3 213 ? -45.356 7.509 -17.538 1.00 100.00 213 PHE J O 1
ATOM 8480 N N . ASP C 3 214 ? -44.994 9.610 -16.800 1.00 100.00 214 ASP J N 1
ATOM 8481 C CA . ASP C 3 214 ? -44.431 10.127 -18.040 1.00 100.00 214 ASP J CA 1
ATOM 8482 C C . ASP C 3 214 ? -42.960 10.489 -17.829 1.00 100.00 214 ASP J C 1
ATOM 8483 O O . ASP C 3 214 ? -42.372 10.202 -16.783 1.00 100.00 214 ASP J O 1
ATOM 8488 N N . LYS C 3 215 ? -42.367 11.120 -18.849 1.00 98.54 215 LYS J N 1
ATOM 8489 C CA . LYS C 3 215 ? -40.934 11.402 -18.840 1.00 98.54 215 LYS J CA 1
ATOM 8490 C C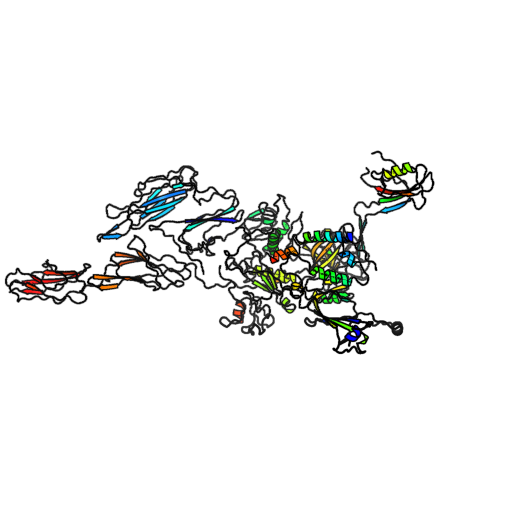 . LYS C 3 215 ? -40.534 12.219 -17.617 1.00 98.54 215 LYS J C 1
ATOM 8491 O O . LYS C 3 215 ? -39.505 11.952 -16.986 1.00 98.54 215 LYS J O 1
ATOM 8497 N N . ASP C 3 216 ? -41.338 13.222 -17.264 1.00 84.50 216 ASP J N 1
ATOM 8498 C CA . ASP C 3 216 ? -41.118 14.003 -16.055 1.00 84.50 216 ASP J CA 1
ATOM 8499 C C . ASP C 3 216 ? -41.743 13.358 -14.825 1.00 84.50 216 ASP J C 1
ATOM 8500 O O . ASP C 3 216 ? -41.958 14.045 -13.818 1.00 84.50 216 ASP J O 1
ATOM 8505 N N . ASN C 3 217 ? -42.045 12.059 -14.892 1.00 94.46 217 ASN J N 1
ATOM 8506 C CA . ASN C 3 217 ? -42.696 11.322 -13.805 1.00 94.46 217 ASN J CA 1
ATOM 8507 C C . ASN C 3 217 ? -44.051 11.924 -13.445 1.00 94.46 217 ASN J C 1
ATOM 8508 O O . ASN C 3 217 ? -44.543 11.750 -12.328 1.00 94.46 217 ASN J O 1
ATOM 8513 N N . ASN C 3 218 ? -44.661 12.635 -14.388 1.00 94.44 218 ASN J N 1
ATOM 8514 C CA . ASN C 3 218 ? -45.987 13.185 -14.161 1.00 94.44 218 ASN J CA 1
ATOM 8515 C C . ASN C 3 218 ? -47.028 12.069 -14.219 1.00 94.44 218 ASN J C 1
ATOM 8516 O O . ASN C 3 218 ? -46.895 11.136 -15.015 1.00 94.44 218 ASN J O 1
ATOM 8521 N N . PRO C 3 219 ? -48.078 12.138 -13.397 1.00 100.00 219 PRO J N 1
ATOM 8522 C CA . PRO C 3 219 ? -49.090 11.070 -13.391 1.00 100.00 219 PRO J CA 1
ATOM 8523 C C . PRO C 3 219 ? -50.088 11.269 -14.522 1.00 100.00 219 PRO J C 1
ATOM 8524 O O . PRO C 3 219 ? -50.776 12.290 -14.587 1.00 100.00 219 PRO J O 1
ATOM 8528 N N . VAL C 3 220 ? -50.164 10.290 -15.417 1.00 100.00 220 VAL J N 1
ATOM 8529 C CA . VAL C 3 220 ? -51.117 10.303 -16.514 1.00 100.00 220 VAL J CA 1
ATOM 8530 C C . VAL C 3 220 ? -52.032 9.094 -16.371 1.00 100.00 220 VAL J C 1
ATOM 8531 O O . VAL C 3 220 ? -51.782 8.182 -15.576 1.00 100.00 220 VAL J O 1
ATOM 8535 N N . ASP C 3 221 ? -53.109 9.089 -17.156 1.00 99.84 221 ASP J N 1
ATOM 8536 C CA . ASP C 3 221 ? -54.114 8.045 -17.056 1.00 99.84 221 ASP J CA 1
ATOM 8537 C C . ASP C 3 221 ? -54.371 7.299 -18.357 1.00 99.84 221 ASP J C 1
ATOM 8538 O O . ASP C 3 221 ? -54.982 6.226 -18.317 1.00 99.84 221 ASP J O 1
ATOM 8543 N N . ASP C 3 222 ? -53.933 7.821 -19.497 1.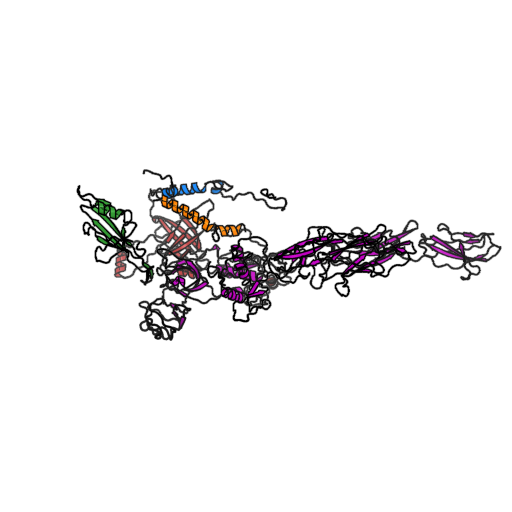00 99.54 222 ASP J N 1
ATOM 8544 C CA . ASP C 3 222 ? -54.098 7.070 -20.730 1.00 99.54 222 ASP J CA 1
ATOM 8545 C C . ASP C 3 222 ? -53.020 5.991 -20.857 1.00 99.54 222 ASP J C 1
ATOM 8546 O O . ASP C 3 222 ? -51.943 6.109 -20.268 1.00 99.54 222 ASP J O 1
ATOM 8551 N N . PRO C 3 223 ? -53.295 4.914 -21.596 1.00 97.00 223 PRO J N 1
ATOM 8552 C CA . PRO C 3 223 ? -52.309 3.832 -21.704 1.00 97.00 223 PRO J CA 1
ATOM 8553 C C . PRO C 3 223 ? -51.327 4.046 -22.845 1.00 97.00 223 PRO J C 1
ATOM 8554 O O . PRO C 3 223 ? -50.616 3.117 -23.238 1.00 97.00 223 PRO J O 1
ATOM 8558 N N . SER C 3 224 ? -51.281 5.265 -23.383 1.00 88.58 224 SER J N 1
ATOM 8559 C CA . SER C 3 224 ? -50.405 5.589 -24.502 1.00 88.58 224 SER J CA 1
ATOM 8560 C C . SER C 3 224 ? -49.095 6.227 -24.058 1.00 88.58 224 SER J C 1
ATOM 8561 O O . SER C 3 224 ? -48.017 5.727 -24.393 1.00 88.58 224 SER J O 1
ATOM 8564 N N . LEU C 3 225 ? -49.165 7.324 -23.308 1.00 97.79 225 LEU J N 1
ATOM 8565 C CA . LEU C 3 225 ? -47.968 8.052 -22.885 1.00 97.79 225 LEU J CA 1
ATOM 8566 C C . LEU C 3 225 ? -47.435 7.458 -21.579 1.00 97.79 225 LEU J C 1
ATOM 8567 O O . LEU C 3 225 ? -47.744 7.907 -20.475 1.00 97.79 225 LEU J O 1
ATOM 8572 N N . ASP C 3 226 ? -46.613 6.426 -21.729 1.00 100.00 226 ASP J N 1
ATOM 8573 C CA . ASP C 3 226 ? -45.973 5.762 -20.601 1.00 100.00 226 ASP J CA 1
ATOM 8574 C C . ASP C 3 226 ? -44.468 5.729 -20.832 1.00 100.00 226 ASP J C 1
ATOM 8575 O O . ASP C 3 226 ? -44.005 5.176 -21.836 1.00 100.00 226 ASP J O 1
ATOM 8580 N N . PHE C 3 227 ? -43.709 6.310 -19.899 1.00 100.00 227 PHE J N 1
ATOM 8581 C CA . PHE C 3 227 ? -42.254 6.347 -20.007 1.00 100.00 227 PHE J CA 1
ATOM 8582 C C . PHE C 3 227 ? -41.614 6.734 -18.681 1.00 100.00 227 PHE J C 1
ATOM 8583 O O . PHE C 3 227 ? -41.929 7.790 -18.125 1.00 100.00 227 PHE J O 1
ATOM 8591 N N . CYS C 3 228 ? -40.717 5.893 -18.160 1.00 89.73 228 CYS J N 1
ATOM 8592 C CA . CYS C 3 228 ? -40.038 6.165 -16.893 1.00 89.73 228 CYS J CA 1
ATOM 8593 C C . CYS C 3 228 ? -38.627 5.597 -16.965 1.00 89.73 228 CYS J C 1
ATOM 8594 O O . CYS C 3 228 ? -38.398 4.428 -16.617 1.00 89.73 228 CYS J O 1
ATOM 8597 N N . PRO C 3 229 ? -37.655 6.391 -17.401 1.00 90.69 229 PRO J N 1
ATOM 8598 C CA . PRO C 3 229 ? -36.304 5.858 -17.605 1.00 90.69 229 PRO J CA 1
ATOM 8599 C C . PRO C 3 229 ? -35.413 5.933 -16.376 1.00 90.69 229 PRO J C 1
ATOM 8600 O O . PRO C 3 229 ? -35.197 7.015 -15.822 1.00 90.69 229 PRO J O 1
ATOM 8604 N N . GLY C 3 230 ? -34.887 4.791 -15.945 1.00 80.71 230 GLY J N 1
ATOM 8605 C CA . GLY C 3 230 ? -33.730 4.777 -15.074 1.00 80.71 230 GLY J CA 1
ATOM 8606 C C . GLY C 3 230 ? -33.916 5.132 -13.614 1.00 80.71 230 GLY J C 1
ATOM 8607 O O . GLY C 3 230 ? -33.695 4.293 -12.736 1.00 80.71 230 GLY J O 1
ATOM 8608 N N . THR C 3 231 ? -34.307 6.377 -13.351 1.00 100.00 231 THR J N 1
ATOM 8609 C CA . THR C 3 231 ? -34.216 6.946 -12.010 1.00 100.00 231 THR J CA 1
ATOM 8610 C C . THR C 3 231 ? -34.959 6.098 -10.983 1.00 100.00 231 THR J C 1
ATOM 8611 O O . THR C 3 231 ? -36.050 5.588 -11.243 1.00 100.00 231 THR J O 1
ATOM 8615 N N . VAL C 3 232 ? -34.344 5.952 -9.804 1.00 100.00 232 VAL J N 1
ATOM 8616 C CA . VAL C 3 232 ? -34.911 5.118 -8.747 1.00 100.00 232 VAL J CA 1
ATOM 8617 C C . VAL C 3 232 ? -36.249 5.669 -8.275 1.00 100.00 232 VAL J C 1
ATOM 8618 O O . VAL C 3 232 ? -37.127 4.907 -7.843 1.00 100.00 232 VAL J O 1
ATOM 8622 N N . THR C 3 233 ? -36.431 6.989 -8.341 1.00 100.00 233 THR J N 1
ATOM 8623 C CA . THR C 3 233 ? -37.687 7.588 -7.905 1.00 100.00 233 THR J CA 1
ATOM 8624 C C . THR C 3 233 ? -38.861 7.074 -8.727 1.00 100.00 233 THR J C 1
ATOM 8625 O O . THR C 3 233 ? -39.949 6.843 -8.188 1.00 100.00 233 THR J O 1
ATOM 8629 N N . ALA C 3 234 ? -38.646 6.896 -10.025 1.00 100.00 234 ALA J N 1
ATOM 8630 C CA . ALA C 3 234 ? -39.709 6.407 -10.892 1.00 100.00 234 ALA J CA 1
ATOM 8631 C C . ALA C 3 234 ? -40.358 5.164 -10.304 1.00 100.00 234 ALA J C 1
ATOM 8632 O O . ALA C 3 234 ? -41.570 5.132 -10.096 1.00 100.00 234 ALA J O 1
ATOM 8634 N N . CYS C 3 235 ? -39.557 4.138 -10.040 1.00 100.00 235 CYS J N 1
ATOM 8635 C CA . CYS C 3 235 ? -40.105 2.895 -9.509 1.00 100.00 235 CYS J CA 1
ATOM 8636 C C . CYS C 3 235 ? -40.606 3.076 -8.085 1.00 100.00 235 CYS J C 1
ATOM 8637 O O . CYS C 3 235 ? -41.664 2.560 -7.733 1.00 100.00 235 CYS J O 1
ATOM 8640 N N . ARG C 3 236 ? -39.852 3.794 -7.257 1.00 100.00 236 ARG J N 1
ATOM 8641 C CA . ARG C 3 236 ? -40.329 4.073 -5.911 1.00 100.00 236 ARG J CA 1
ATOM 8642 C C . ARG C 3 236 ? -41.766 4.503 -6.045 1.00 100.00 236 ARG J C 1
ATOM 8643 O O . ARG C 3 236 ? -42.590 4.242 -5.170 1.00 100.00 236 ARG J O 1
ATOM 8651 N N . LEU C 3 237 ? -42.072 5.163 -7.155 1.00 100.00 237 LEU J N 1
ATOM 8652 C CA . LEU C 3 237 ? -43.436 5.616 -7.407 1.00 100.00 237 LEU J CA 1
ATOM 8653 C C . LEU C 3 237 ? -44.281 4.512 -8.031 1.00 100.00 237 LEU J C 1
ATOM 8654 O O . LEU C 3 237 ? -45.448 4.333 -7.667 1.00 100.00 237 LEU J O 1
ATOM 8659 N N . ARG C 3 238 ? -43.709 3.760 -8.975 1.00 100.00 238 ARG J N 1
ATOM 8660 C CA . ARG C 3 238 ? -44.480 2.717 -9.642 1.00 100.00 238 ARG J CA 1
ATOM 8661 C C . ARG C 3 238 ? -44.751 1.539 -8.717 1.00 100.00 238 ARG J C 1
ATOM 8662 O O . ARG C 3 238 ? -45.799 0.888 -8.821 1.00 100.00 238 ARG J O 1
ATOM 8670 N N . PHE C 3 239 ? -43.826 1.246 -7.809 1.00 93.98 239 PHE J N 1
ATOM 8671 C CA . PHE C 3 239 ? -43.888 0.046 -6.986 1.00 93.98 239 PHE J CA 1
ATOM 8672 C C . PHE C 3 239 ? -44.387 0.305 -5.573 1.00 93.98 239 PHE J C 1
ATOM 8673 O O . PHE C 3 239 ? -44.606 -0.653 -4.825 1.00 93.98 239 PHE J O 1
ATOM 8681 N N . GLY C 3 240 ? -44.575 1.555 -5.190 1.00 42.92 240 GLY J N 1
ATOM 8682 C CA . GLY C 3 240 ? -44.938 1.849 -3.820 1.00 42.92 240 GLY J CA 1
ATOM 8683 C C . GLY C 3 240 ? -43.728 2.216 -2.983 1.00 42.92 240 GLY J C 1
ATOM 8684 O O . GLY C 3 240 ? -42.582 1.894 -3.315 1.00 42.92 240 GLY J O 1
ATOM 8685 N N . ALA C 3 241 ? -43.982 2.916 -1.875 1.00 78.99 241 ALA J N 1
ATOM 8686 C CA . ALA C 3 241 ? -42.894 3.405 -1.037 1.00 78.99 241 ALA J CA 1
ATOM 8687 C C . ALA C 3 241 ? -42.095 2.258 -0.430 1.00 78.99 241 ALA J C 1
ATOM 8688 O O . ALA C 3 241 ? -40.903 2.088 -0.719 1.00 78.99 241 ALA J O 1
ATOM 8690 N N . ASN C 3 242 ? -42.737 1.452 0.412 1.00 97.73 242 ASN J N 1
ATOM 8691 C CA . ASN C 3 242 ? -42.051 0.425 1.184 1.00 97.73 242 ASN J CA 1
ATOM 8692 C C . ASN C 3 242 ? -42.097 -0.953 0.540 1.00 97.73 242 ASN J C 1
ATOM 8693 O O . ASN C 3 242 ? -41.516 -1.893 1.090 1.00 97.73 242 ASN J O 1
ATOM 8698 N N . ASN C 3 243 ? -42.762 -1.102 -0.600 1.00 100.00 243 ASN J N 1
ATOM 8699 C CA . ASN C 3 243 ? -42.919 -2.418 -1.199 1.00 100.00 243 ASN J CA 1
ATOM 8700 C C . ASN C 3 243 ? -41.625 -2.863 -1.883 1.00 100.00 243 ASN J C 1
ATOM 8701 O O . ASN C 3 243 ? -40.694 -2.081 -2.087 1.00 100.00 243 ASN J O 1
ATOM 8706 N N . GLU C 3 244 ? -41.582 -4.146 -2.232 1.00 95.81 244 GLU J N 1
ATOM 8707 C CA . GLU C 3 244 ? -40.399 -4.719 -2.861 1.00 95.81 244 GLU J CA 1
ATOM 8708 C C . GLU C 3 244 ? -40.144 -4.072 -4.217 1.00 95.81 244 GLU J C 1
ATOM 8709 O O . GLU C 3 244 ? -41.078 -3.687 -4.928 1.00 95.81 244 GLU J O 1
ATOM 8715 N N . LEU C 3 245 ? -38.869 -3.955 -4.575 1.00 100.00 245 LEU J N 1
ATOM 8716 C CA . LEU C 3 245 ? -38.448 -3.275 -5.790 1.00 100.00 245 LEU J CA 1
ATOM 8717 C C . LEU C 3 245 ? -37.706 -4.236 -6.708 1.00 100.00 245 LEU J C 1
ATOM 8718 O O . LEU C 3 245 ? -36.937 -5.085 -6.248 1.00 100.00 245 LEU J O 1
ATOM 8723 N N . ASP C 3 246 ? -37.939 -4.094 -8.014 1.00 92.55 246 ASP J N 1
ATOM 8724 C CA . ASP C 3 246 ? -37.276 -4.899 -9.034 1.00 92.55 246 ASP J CA 1
ATOM 8725 C C . ASP C 3 246 ? -36.148 -4.143 -9.726 1.00 92.55 246 ASP J C 1
ATOM 8726 O O . ASP C 3 246 ? -35.701 -4.562 -10.799 1.00 92.55 246 ASP J O 1
ATOM 8731 N N . PHE C 3 247 ? -35.692 -3.038 -9.141 1.00 98.26 247 PHE J N 1
ATOM 8732 C CA . PHE C 3 247 ? -34.628 -2.245 -9.738 1.00 98.26 247 PHE J CA 1
ATOM 8733 C C . PHE C 3 247 ? -33.375 -3.087 -9.954 1.00 98.26 247 PHE J C 1
ATOM 8734 O O . PHE C 3 247 ? -32.981 -3.888 -9.101 1.00 98.26 247 PHE J O 1
ATOM 8742 N N . GLY C 3 248 ? -32.756 -2.905 -11.116 1.00 88.33 248 GLY J N 1
ATOM 8743 C CA . GLY C 3 248 ? -31.510 -3.574 -11.424 1.00 88.33 248 GLY J CA 1
ATOM 8744 C C . GLY C 3 248 ? -30.350 -2.606 -11.447 1.00 88.33 248 GLY J C 1
ATOM 8745 O O . GLY C 3 248 ? -30.245 -1.767 -12.346 1.00 88.33 248 GLY J O 1
ATOM 8746 N N . GLY C 3 249 ? -29.469 -2.714 -10.459 1.00 82.24 249 GLY J N 1
ATOM 8747 C CA . GLY C 3 249 ? -28.386 -1.768 -10.299 1.00 82.24 249 GLY J CA 1
ATOM 8748 C C . GLY C 3 249 ? -28.387 -1.152 -8.916 1.00 82.24 249 GLY J C 1
ATOM 8749 O O . GLY C 3 249 ? -29.413 -1.159 -8.231 1.00 82.24 249 GLY J O 1
ATOM 8750 N N . CYS C 3 250 ? -27.249 -0.618 -8.494 1.00 91.44 250 CYS J N 1
ATOM 8751 C CA . CYS C 3 250 ? -27.100 -0.057 -7.160 1.00 91.44 250 CYS J CA 1
ATOM 8752 C C . CYS C 3 250 ? -27.251 1.458 -7.195 1.00 91.44 250 CYS J C 1
ATOM 8753 O O . CYS C 3 250 ? -26.910 2.113 -8.183 1.00 91.44 250 CYS J O 1
ATOM 8756 N N . ALA C 3 251 ? -27.783 2.010 -6.103 1.00 99.17 251 ALA J N 1
ATOM 8757 C CA . ALA C 3 251 ? -27.995 3.452 -6.031 1.00 99.17 251 ALA J CA 1
ATOM 8758 C C . ALA C 3 251 ? -26.677 4.202 -5.877 1.00 99.17 251 ALA J C 1
ATOM 8759 O O . ALA C 3 251 ? -26.454 5.219 -6.543 1.00 99.17 251 ALA J O 1
ATOM 8761 N N . VAL C 3 252 ? -25.798 3.720 -5.006 1.00 87.58 252 VAL J N 1
ATOM 8762 C CA . VAL C 3 252 ? -24.494 4.340 -4.780 1.00 87.58 252 VAL J CA 1
ATOM 8763 C C . VAL C 3 252 ? -23.496 3.582 -5.649 1.00 87.58 252 VAL J C 1
ATOM 8764 O O . VAL C 3 252 ? -22.983 2.524 -5.281 1.00 87.58 252 VAL J O 1
ATOM 8768 N N . ALA C 3 253 ? -23.215 4.139 -6.830 1.00 91.62 253 ALA J N 1
ATOM 8769 C CA . ALA C 3 253 ? -22.364 3.451 -7.796 1.00 91.62 253 ALA J CA 1
ATOM 8770 C C . ALA C 3 253 ? -20.949 3.262 -7.267 1.00 91.62 253 ALA J C 1
ATOM 8771 O O . ALA C 3 253 ? -20.355 2.192 -7.438 1.00 91.62 253 ALA J O 1
ATOM 8773 N N . SER C 3 254 ? -20.393 4.284 -6.623 1.00 100.00 254 SER J N 1
ATOM 8774 C CA . SER C 3 254 ? -19.012 4.255 -6.171 1.00 100.00 254 SER J CA 1
ATOM 8775 C C . SER C 3 254 ? -18.924 4.723 -4.728 1.00 100.00 254 SER J C 1
ATOM 8776 O O . SER C 3 254 ? -19.751 5.507 -4.259 1.00 100.00 254 SER J O 1
ATOM 8779 N N . LEU C 3 255 ? -17.903 4.235 -4.029 1.00 100.00 255 LEU J N 1
ATOM 8780 C CA . LEU C 3 255 ? -17.688 4.611 -2.642 1.00 100.00 255 LEU J CA 1
ATOM 8781 C C . LEU C 3 255 ? -17.226 6.063 -2.539 1.00 100.00 255 LEU J C 1
ATOM 8782 O O . LEU C 3 255 ? -16.690 6.645 -3.484 1.00 100.00 255 LEU J O 1
ATOM 8787 N N . GLN C 3 256 ? -17.453 6.648 -1.367 1.00 100.00 256 GLN J N 1
ATOM 8788 C CA . GLN C 3 256 ? -16.967 7.995 -1.101 1.00 100.00 256 GLN J CA 1
ATOM 8789 C C . GLN C 3 256 ? -15.446 7.999 -1.020 1.00 100.00 256 GLN J C 1
ATOM 8790 O O . GLN C 3 256 ? -14.836 7.084 -0.461 1.00 100.00 256 GLN J O 1
ATOM 8796 N N . ARG C 3 257 ? -14.835 9.039 -1.579 1.00 100.00 257 ARG J N 1
ATOM 8797 C CA . ARG C 3 257 ? -13.379 9.138 -1.614 1.00 100.00 257 ARG J CA 1
ATOM 8798 C C . ARG C 3 257 ? -12.805 9.387 -0.222 1.00 100.00 257 ARG J C 1
ATOM 8799 O O . ARG C 3 257 ? -12.272 8.476 0.414 1.00 100.00 257 ARG J O 1
ATOM 8807 N N . ALA D 4 2 ? 23.457 40.518 -76.800 1.00 30.00 2 ALA H N 1
ATOM 8808 C CA . ALA D 4 2 ? 22.194 40.015 -77.328 1.00 30.00 2 ALA H CA 1
ATOM 8809 C C . ALA D 4 2 ? 22.149 40.143 -78.846 1.00 30.00 2 ALA H C 1
ATOM 8810 O O . ALA D 4 2 ? 21.291 40.834 -79.393 1.00 30.00 2 ALA H O 1
ATOM 8812 N N . THR D 4 3 ? 23.079 39.471 -79.521 1.00 30.00 3 THR H N 1
ATOM 8813 C CA . THR D 4 3 ? 23.171 39.519 -80.980 1.00 30.00 3 THR H CA 1
ATOM 8814 C C . THR D 4 3 ? 22.340 38.379 -81.554 1.00 30.00 3 THR H C 1
ATOM 8815 O O . THR D 4 3 ? 22.807 37.248 -81.699 1.00 30.00 3 THR H O 1
ATOM 8819 N N . LEU D 4 4 ? 21.086 38.681 -81.881 1.00 30.00 4 LEU H N 1
ATOM 8820 C CA . LEU D 4 4 ? 20.221 37.689 -82.499 1.00 30.00 4 LEU H CA 1
ATOM 8821 C C . LEU D 4 4 ? 20.628 37.461 -83.953 1.00 30.00 4 LEU H C 1
ATOM 8822 O O . LEU D 4 4 ? 21.201 38.333 -84.612 1.00 30.00 4 LEU H O 1
ATOM 8827 N N . ASP D 4 5 ? 20.321 36.265 -84.455 1.00 30.00 5 ASP H N 1
ATOM 8828 C CA . ASP D 4 5 ? 20.673 35.884 -85.817 1.00 30.00 5 ASP H CA 1
ATOM 8829 C C . ASP D 4 5 ? 19.446 35.298 -86.493 1.00 30.00 5 ASP H C 1
ATOM 8830 O O . ASP D 4 5 ? 18.968 34.232 -86.097 1.00 30.00 5 ASP H O 1
ATOM 8835 N N . THR D 4 6 ? 18.943 35.986 -87.514 1.00 30.00 6 THR H N 1
ATOM 8836 C CA . THR D 4 6 ? 17.817 35.476 -88.277 1.00 30.00 6 THR H CA 1
ATOM 8837 C C . THR D 4 6 ? 18.233 34.248 -89.076 1.00 30.00 6 THR H C 1
ATOM 8838 O O . THR D 4 6 ? 19.359 34.156 -89.575 1.00 30.00 6 THR H O 1
ATOM 8842 N N . PHE D 4 7 ? 17.311 33.293 -89.189 1.00 30.00 7 PHE H N 1
ATOM 8843 C CA . PHE D 4 7 ? 17.609 32.055 -89.891 1.00 30.00 7 PHE H CA 1
ATOM 8844 C C . PHE D 4 7 ? 17.852 32.324 -91.371 1.00 30.00 7 PHE H C 1
ATOM 8845 O O . PHE D 4 7 ? 17.130 33.095 -92.007 1.00 30.00 7 PHE H O 1
ATOM 8853 N N . GLY D 4 8 ? 18.883 31.682 -91.914 1.00 30.00 8 GLY H N 1
ATOM 8854 C CA . GLY D 4 8 ? 19.243 31.874 -93.305 1.00 30.00 8 GLY H CA 1
ATOM 8855 C C . GLY D 4 8 ? 19.110 30.618 -94.139 1.00 30.00 8 GLY H C 1
ATOM 8856 O O . GLY D 4 8 ? 18.346 29.711 -93.793 1.00 30.00 8 GLY H O 1
ATOM 8857 N N . TRP D 4 9 ? 19.847 30.564 -95.249 1.00 30.00 9 TRP H N 1
ATOM 8858 C CA . TRP D 4 9 ? 19.869 29.428 -96.167 1.00 30.00 9 TRP H CA 1
ATOM 8859 C C . TRP D 4 9 ? 18.511 29.150 -96.801 1.00 30.00 9 TRP H C 1
ATOM 8860 O O . TRP D 4 9 ? 18.254 28.024 -97.239 1.00 30.00 9 TRP H O 1
ATOM 8871 N N . CYS D 4 10 ? 17.634 30.156 -96.850 1.00 30.00 10 CYS H N 1
ATOM 8872 C CA . CYS D 4 10 ? 16.347 30.070 -97.533 1.00 30.00 10 CYS H CA 1
ATOM 8873 C C . CYS D 4 10 ? 15.458 28.966 -96.968 1.00 30.00 10 CYS H C 1
ATOM 8874 O O . CYS D 4 10 ? 15.776 28.367 -95.934 1.00 30.00 10 CYS H O 1
ATOM 8877 N N . THR D 4 11 ? 14.338 28.699 -97.635 1.00 30.00 11 THR H N 1
ATOM 8878 C CA . THR D 4 11 ? 13.410 27.657 -97.229 1.00 30.00 11 THR H CA 1
ATOM 8879 C C . THR D 4 11 ? 12.878 26.939 -98.460 1.00 30.00 11 THR H C 1
ATOM 8880 O O . THR D 4 11 ? 12.878 27.477 -99.571 1.00 30.00 11 THR H O 1
ATOM 8884 N N . GLN D 4 12 ? 12.424 25.706 -98.249 1.00 30.00 12 GLN H N 1
ATOM 8885 C CA . GLN D 4 12 ? 11.848 24.910 -99.320 1.00 30.00 12 GLN H CA 1
ATOM 8886 C C . GLN D 4 12 ? 10.807 23.971 -98.727 1.00 30.00 12 GLN H C 1
ATOM 8887 O O . GLN D 4 12 ? 10.876 23.626 -97.545 1.00 30.00 12 GLN H O 1
ATOM 8893 N N . VAL D 4 13 ? 9.847 23.563 -99.553 1.00 30.00 13 VAL H N 1
ATOM 8894 C CA . VAL D 4 13 ? 8.794 22.641 -99.152 1.00 30.00 13 VAL H CA 1
ATOM 8895 C C . VAL D 4 13 ? 8.921 21.389 -100.005 1.00 30.00 13 VAL H C 1
ATOM 8896 O O . VAL D 4 13 ? 8.744 21.445 -101.229 1.00 30.00 13 VAL H O 1
ATOM 8900 N N . GLN D 4 14 ? 9.223 20.264 -99.364 1.00 30.00 14 GLN H N 1
ATOM 8901 C CA . GLN D 4 14 ? 9.412 18.996 -100.060 1.00 30.00 14 GLN H CA 1
ATOM 8902 C C . GLN D 4 14 ? 9.438 17.887 -99.018 1.00 30.00 14 GLN H C 1
ATOM 8903 O O . GLN D 4 14 ? 10.050 18.020 -97.955 1.00 30.00 14 GLN H O 1
ATOM 8909 N N . GLY D 4 15 ? 8.768 16.783 -99.342 1.00 30.00 15 GLY H N 1
ATOM 8910 C CA . GLY D 4 15 ? 8.735 15.631 -98.462 1.00 30.00 15 GLY H CA 1
ATOM 8911 C C . GLY D 4 15 ? 8.065 15.891 -97.131 1.00 30.00 15 GLY H C 1
ATOM 8912 O O . GLY D 4 15 ? 8.589 15.509 -96.081 1.00 30.00 15 GLY H O 1
ATOM 8913 N N . GLY D 4 16 ? 6.903 16.537 -97.163 1.00 30.00 16 GLY H N 1
ATOM 8914 C CA . GLY D 4 16 ? 6.152 16.812 -95.953 1.00 30.00 16 GLY H CA 1
ATOM 8915 C C . GLY D 4 16 ? 6.863 17.742 -94.993 1.00 30.00 16 GLY H C 1
ATOM 8916 O O . GLY D 4 16 ? 6.841 17.528 -93.777 1.00 30.00 16 GLY H O 1
ATOM 8917 N N . GLY D 4 17 ? 7.500 18.779 -95.527 1.00 71.80 17 GLY H N 1
ATOM 8918 C CA . GLY D 4 17 ? 8.192 19.773 -94.727 1.00 71.80 17 GLY H CA 1
ATOM 8919 C C . GLY D 4 17 ? 7.497 21.120 -94.829 1.00 71.80 17 GLY H C 1
ATOM 8920 O O . GLY D 4 17 ? 7.026 21.504 -95.901 1.00 71.80 17 GLY H O 1
ATOM 8921 N N . GLY D 4 18 ? 7.442 21.825 -93.702 1.00 0.01 18 GLY H N 1
ATOM 8922 C CA . GLY D 4 18 ? 6.807 23.127 -93.614 1.00 0.01 18 GLY H CA 1
ATOM 8923 C C . GLY D 4 18 ? 5.454 23.120 -92.936 1.00 0.01 18 GLY H C 1
ATOM 8924 O O . GLY D 4 18 ? 4.913 24.200 -92.650 1.00 0.01 18 GLY H O 1
ATOM 8925 N N . SER D 4 19 ? 4.881 21.948 -92.677 1.00 100.00 19 SER H N 1
ATOM 8926 C CA . SER D 4 19 ? 3.586 21.870 -92.015 1.00 100.00 19 SER H CA 1
ATOM 8927 C C . SER D 4 19 ? 3.668 22.441 -90.607 1.00 100.00 19 SER H C 1
ATOM 8928 O O . SER D 4 19 ? 4.596 22.141 -89.851 1.00 100.00 19 SER H O 1
ATOM 8931 N N . LEU D 4 20 ? 2.688 23.270 -90.257 1.00 100.00 20 LEU H N 1
ATOM 8932 C CA . LEU D 4 20 ? 2.668 23.928 -88.963 1.00 100.00 20 LEU H CA 1
ATOM 8933 C C . LEU D 4 20 ? 1.955 23.061 -87.928 1.00 100.00 20 LEU H C 1
ATOM 8934 O O . LEU D 4 20 ? 1.305 22.060 -88.251 1.00 100.00 20 LEU H O 1
ATOM 8939 N N . THR D 4 21 ? 2.079 23.450 -86.662 1.00 100.00 21 THR H N 1
ATOM 8940 C CA . THR D 4 21 ? 1.417 22.754 -85.567 1.00 100.00 21 THR H CA 1
ATOM 8941 C C . THR D 4 21 ? 1.053 23.783 -84.504 1.00 100.00 21 THR H C 1
ATOM 8942 O O . THR D 4 21 ? 1.787 24.752 -84.297 1.00 100.00 21 THR H O 1
ATOM 8946 N N . THR D 4 22 ? -0.078 23.564 -83.839 1.00 100.00 22 THR H N 1
ATOM 8947 C CA . THR D 4 22 ? -0.609 24.503 -82.861 1.00 100.00 22 THR H CA 1
ATOM 8948 C C . THR D 4 22 ? -0.787 23.808 -81.520 1.00 100.00 22 THR H C 1
ATOM 8949 O O . THR D 4 22 ? -1.236 22.658 -81.461 1.00 100.00 22 THR H O 1
ATOM 8953 N N . THR D 4 23 ? -0.435 24.507 -80.445 1.00 100.00 23 THR H N 1
ATOM 8954 C CA . THR D 4 23 ? -0.597 24.008 -79.087 1.00 100.00 23 THR H CA 1
ATOM 8955 C C . THR D 4 23 ? -1.377 25.031 -78.275 1.00 100.00 23 THR H C 1
ATOM 8956 O O . THR D 4 23 ? -1.051 26.222 -78.293 1.00 100.00 23 THR H O 1
ATOM 8960 N N . ASN D 4 24 ? -2.404 24.567 -77.567 1.00 93.96 24 ASN H N 1
ATOM 8961 C CA . ASN D 4 24 ? -3.253 25.421 -76.755 1.00 93.96 24 ASN H CA 1
ATOM 8962 C C . ASN D 4 24 ? -3.110 25.048 -75.282 1.00 93.96 24 ASN H C 1
ATOM 8963 O O . ASN D 4 24 ? -2.499 24.037 -74.928 1.00 93.96 24 ASN H O 1
ATOM 8968 N N . SER D 4 25 ? -3.679 25.888 -74.423 1.00 89.15 25 SER H N 1
ATOM 8969 C CA . SER D 4 25 ? -3.616 25.721 -72.974 1.00 89.15 25 SER H CA 1
ATOM 8970 C C . SER D 4 25 ? -4.984 25.965 -72.348 1.00 89.15 25 SER H C 1
ATOM 8971 O O . SER D 4 25 ? -5.132 26.723 -71.388 1.00 89.15 25 SER H O 1
ATOM 8974 N N . ASP D 4 26 ? -6.010 25.319 -72.893 1.00 100.00 26 ASP H N 1
ATOM 8975 C CA . ASP D 4 26 ? -7.378 25.509 -72.438 1.00 100.00 26 ASP H CA 1
ATOM 8976 C C . ASP D 4 26 ? -7.852 24.308 -71.627 1.00 100.00 26 ASP H C 1
ATOM 8977 O O . ASP D 4 26 ? -7.532 23.159 -71.932 1.00 100.00 26 ASP H O 1
ATOM 8982 N N . ARG D 4 27 ? -8.628 24.595 -70.582 1.00 100.00 27 ARG H N 1
ATOM 8983 C CA . ARG D 4 27 ? -9.269 23.572 -69.769 1.00 100.00 27 ARG H CA 1
ATOM 8984 C C . ARG D 4 27 ? -10.767 23.835 -69.727 1.00 100.00 27 ARG H C 1
ATOM 8985 O O . ARG D 4 27 ? -11.208 24.964 -69.500 1.00 100.00 27 ARG H O 1
ATOM 8993 N N . SER D 4 28 ? -11.548 22.780 -69.943 1.00 100.00 28 SER H N 1
ATOM 8994 C CA . SER D 4 28 ? -12.997 22.897 -69.993 1.00 100.00 28 SER H CA 1
ATOM 8995 C C . SER D 4 28 ? -13.634 21.782 -69.177 1.00 100.00 28 SER H C 1
ATOM 8996 O O . SER D 4 28 ? -13.102 20.672 -69.089 1.00 100.00 28 SER H O 1
ATOM 8999 N N . ILE D 4 29 ? -14.784 22.093 -68.583 1.00 100.00 29 ILE H N 1
ATOM 9000 C CA . ILE D 4 29 ? -15.540 21.152 -67.765 1.00 100.00 29 ILE H CA 1
ATOM 9001 C C . ILE D 4 29 ? -16.969 21.114 -68.284 1.00 100.00 29 ILE H C 1
ATOM 9002 O O . ILE D 4 29 ? -17.564 22.160 -68.564 1.00 100.00 29 ILE H O 1
ATOM 9007 N N . GLN D 4 30 ? -17.520 19.910 -68.410 1.00 100.00 30 GLN H N 1
ATOM 9008 C CA . GLN D 4 30 ? -18.877 19.713 -68.904 1.00 100.00 30 GLN H CA 1
ATOM 9009 C C . GLN D 4 30 ? -19.825 19.601 -67.716 1.00 100.00 30 GLN H C 1
ATOM 9010 O O . GLN D 4 30 ? -19.608 18.780 -66.818 1.00 100.00 30 GLN H O 1
ATOM 9016 N N . PHE D 4 31 ? -20.864 20.437 -67.705 1.00 80.52 31 PHE H N 1
ATOM 9017 C CA . PHE D 4 31 ? -21.810 20.444 -66.594 1.00 80.52 31 PHE H CA 1
ATOM 9018 C C . PHE D 4 31 ? -22.879 19.371 -66.768 1.00 80.52 31 PHE H C 1
ATOM 9019 O O . PHE D 4 31 ? -23.008 18.461 -65.941 1.00 80.52 31 PHE H O 1
ATOM 9027 N N . GLY D 4 32 ? -23.653 19.466 -67.836 1.00 67.77 32 GLY H N 1
ATOM 9028 C CA . GLY D 4 32 ? -24.755 18.560 -68.079 1.00 67.77 32 GLY H CA 1
ATOM 9029 C C . GLY D 4 32 ? -25.780 19.200 -68.982 1.00 67.77 32 GLY H C 1
ATOM 9030 O O . GLY D 4 32 ? -25.843 20.421 -69.132 1.00 67.77 32 GLY H O 1
ATOM 9031 N N . ASN D 4 33 ? -26.599 18.346 -69.597 1.00 35.34 33 ASN H N 1
ATOM 9032 C CA . ASN D 4 33 ? -27.595 18.781 -70.577 1.00 35.34 33 ASN H CA 1
ATOM 9033 C C . ASN D 4 33 ? -26.946 19.540 -71.733 1.00 35.34 33 ASN H C 1
ATOM 9034 O O . ASN D 4 33 ? -27.555 20.435 -72.323 1.00 35.34 33 ASN H O 1
ATOM 9039 N N . GLY D 4 34 ? -25.707 19.184 -72.064 1.00 89.01 34 GLY H N 1
ATOM 9040 C CA . GLY D 4 34 ? -24.974 19.886 -73.099 1.00 89.01 34 GLY H CA 1
ATOM 9041 C C . GLY D 4 34 ? -24.415 21.226 -72.679 1.00 89.01 34 GLY H C 1
ATOM 9042 O O . GLY D 4 34 ? -24.148 22.072 -73.537 1.00 89.01 34 GLY H O 1
ATOM 9043 N N . TYR D 4 35 ? -24.228 21.445 -71.380 1.00 100.00 35 TYR H N 1
ATOM 9044 C CA . TYR D 4 35 ? -23.656 22.682 -70.868 1.00 100.00 35 TYR H CA 1
ATOM 9045 C C . TYR D 4 35 ? -22.174 22.486 -70.585 1.00 100.00 35 TYR H C 1
ATOM 9046 O O . TYR D 4 35 ? -21.771 21.473 -70.007 1.00 100.00 35 TYR H O 1
ATOM 9055 N N . MET D 4 36 ? -21.367 23.459 -70.996 1.00 100.00 36 MET H N 1
ATOM 9056 C CA . MET D 4 36 ? -19.930 23.411 -70.781 1.00 100.00 36 MET H CA 1
ATOM 9057 C C . MET D 4 36 ? -19.445 24.770 -70.302 1.00 100.00 36 MET H C 1
ATOM 9058 O O . MET D 4 36 ? -20.047 25.803 -70.604 1.00 100.00 36 MET H O 1
ATOM 9063 N N . GLN D 4 37 ? -18.353 24.757 -69.546 1.00 100.00 37 GLN H N 1
ATOM 9064 C CA . GLN D 4 37 ? -17.687 25.972 -69.096 1.00 100.00 37 GLN H CA 1
ATOM 9065 C C . GLN D 4 37 ? -16.288 25.999 -69.693 1.00 100.00 37 GLN H C 1
ATOM 9066 O O . GLN D 4 37 ? -15.520 25.049 -69.523 1.00 100.00 37 GLN H O 1
ATOM 9072 N N . LEU D 4 38 ? -15.962 27.083 -70.391 1.00 100.00 38 LEU H N 1
ATOM 9073 C CA . LEU D 4 38 ? -14.684 27.226 -71.071 1.00 100.00 38 LEU H CA 1
ATOM 9074 C C . LEU D 4 38 ? -13.816 28.223 -70.319 1.00 100.00 38 LEU H C 1
ATOM 9075 O O . LEU D 4 38 ? -14.273 29.318 -69.979 1.00 100.00 38 LEU H O 1
ATOM 9080 N N . ALA D 4 39 ? -12.569 27.839 -70.061 1.00 100.00 39 ALA H N 1
ATOM 9081 C CA . ALA D 4 39 ? -11.638 28.699 -69.348 1.00 100.00 39 ALA H CA 1
ATOM 9082 C C . ALA D 4 39 ? -10.231 28.434 -69.861 1.00 100.00 39 ALA H C 1
ATOM 9083 O O . ALA D 4 39 ? -9.944 27.379 -70.435 1.00 100.00 39 ALA H O 1
ATOM 9085 N N . SER D 4 40 ? -9.353 29.409 -69.645 1.00 100.00 40 SER H N 1
ATOM 9086 C CA . SER D 4 40 ? -7.970 29.321 -70.088 1.00 100.00 40 SER H CA 1
ATOM 9087 C C . SER D 4 40 ? -7.059 29.905 -69.019 1.00 100.00 40 SER H C 1
ATOM 9088 O O . SER D 4 40 ? -7.330 30.982 -68.484 1.00 100.00 40 SER H O 1
ATOM 9091 N N . SER D 4 41 ? -5.982 29.187 -68.716 1.00 100.00 41 SER H N 1
ATOM 9092 C CA . SER D 4 41 ? -5.001 29.646 -67.745 1.00 100.00 41 SER H CA 1
ATOM 9093 C C . SER D 4 41 ? -3.835 30.311 -68.464 1.00 100.00 41 SER H C 1
ATOM 9094 O O . SER D 4 41 ? -3.276 29.757 -69.414 1.00 100.00 41 SER H O 1
ATOM 9097 N N . GLY D 4 42 ? -3.474 31.501 -68.003 1.00 79.75 42 GLY H N 1
ATOM 9098 C CA . GLY D 4 42 ? -2.442 32.272 -68.682 1.00 79.75 42 GLY H CA 1
ATOM 9099 C C . GLY D 4 42 ? -3.065 33.336 -69.556 1.00 79.75 42 GLY H C 1
ATOM 9100 O O . GLY D 4 42 ? -4.007 34.016 -69.143 1.00 79.75 42 GLY H O 1
ATOM 9101 N N . PHE D 4 43 ? -2.542 33.486 -70.772 1.00 74.86 43 PHE H N 1
ATOM 9102 C CA . PHE D 4 43 ? -3.042 34.482 -71.711 1.00 74.86 43 PHE H CA 1
ATOM 9103 C C . PHE D 4 43 ? -3.517 33.868 -73.022 1.00 74.86 43 PHE H C 1
ATOM 9104 O O . PHE D 4 43 ? -3.791 34.609 -73.973 1.00 74.86 43 PHE H O 1
ATOM 9112 N N . ASN D 4 44 ? -3.621 32.540 -73.096 1.00 82.83 44 ASN H N 1
ATOM 9113 C CA . ASN D 4 44 ? -4.115 31.827 -74.275 1.00 82.83 44 ASN H CA 1
ATOM 9114 C C . ASN D 4 44 ? -3.259 32.155 -75.504 1.00 82.83 44 ASN H C 1
ATOM 9115 O O . ASN D 4 44 ? -3.689 32.802 -76.463 1.00 82.83 44 ASN H O 1
ATOM 9120 N N . THR D 4 45 ? -2.008 31.714 -75.429 1.00 89.95 45 THR H N 1
ATOM 9121 C CA . THR D 4 45 ? -1.055 31.874 -76.517 1.00 89.95 45 THR H CA 1
ATOM 9122 C C . THR D 4 45 ? -0.900 30.560 -77.273 1.00 89.95 45 THR H C 1
ATOM 9123 O O . THR D 4 45 ? -0.854 29.484 -76.672 1.00 89.95 45 THR H O 1
ATOM 9127 N N . THR D 4 46 ? -0.831 30.657 -78.599 1.00 100.00 46 THR H N 1
ATOM 9128 C CA . THR D 4 46 ? -0.727 29.489 -79.473 1.00 100.00 46 THR H CA 1
ATOM 9129 C C . THR D 4 46 ? 0.735 29.309 -79.863 1.00 100.00 46 THR H C 1
ATOM 9130 O O . THR D 4 46 ? 1.253 30.024 -80.724 1.00 100.00 46 THR H O 1
ATOM 9134 N N . ARG D 4 47 ? 1.401 28.347 -79.229 1.00 98.76 47 ARG H N 1
ATOM 9135 C CA . ARG D 4 47 ? 2.803 28.051 -79.515 1.00 98.76 47 ARG H CA 1
ATOM 9136 C C . ARG D 4 47 ? 2.893 27.316 -80.845 1.00 98.76 47 ARG H C 1
ATOM 9137 O O . ARG D 4 47 ? 2.653 26.108 -80.921 1.00 98.76 47 ARG H O 1
ATOM 9145 N N . ARG D 4 48 ? 3.243 28.041 -81.904 1.00 100.00 48 ARG H N 1
ATOM 9146 C CA . ARG D 4 48 ? 3.346 27.444 -83.225 1.00 100.00 48 ARG H CA 1
ATOM 9147 C C . ARG D 4 48 ? 4.604 26.592 -83.341 1.00 100.00 48 ARG H C 1
ATOM 9148 O O . ARG D 4 48 ? 5.632 26.871 -82.719 1.00 100.00 48 ARG H O 1
ATOM 9156 N N . GLU D 4 49 ? 4.510 25.541 -84.153 1.00 100.00 49 GLU H N 1
ATOM 9157 C CA . GLU D 4 49 ? 5.606 24.612 -84.384 1.00 100.00 49 GLU H CA 1
ATOM 9158 C C . GLU D 4 49 ? 5.757 24.381 -85.880 1.00 100.00 49 GLU H C 1
ATOM 9159 O O . GLU D 4 49 ? 4.770 24.409 -86.619 1.00 100.00 49 GLU H O 1
ATOM 9165 N N . TYR D 4 50 ? 6.992 24.158 -86.325 1.00 100.00 50 TYR H N 1
ATOM 9166 C CA . TYR D 4 50 ? 7.285 23.985 -87.742 1.00 100.00 50 TYR H CA 1
ATOM 9167 C C . TYR D 4 50 ? 8.321 22.886 -87.943 1.00 100.00 50 TYR H C 1
ATOM 9168 O O . TYR D 4 50 ? 9.098 22.570 -87.038 1.00 100.00 50 TYR H O 1
ATOM 9177 N N . SER D 4 51 ? 8.318 22.309 -89.141 1.00 100.00 51 SER H N 1
ATOM 9178 C CA . SER D 4 51 ? 9.286 21.298 -89.545 1.00 100.00 51 SER H CA 1
ATOM 9179 C C . SER D 4 51 ? 9.955 21.748 -90.835 1.00 100.00 51 SER H C 1
ATOM 9180 O O . SER D 4 51 ? 9.275 22.173 -91.774 1.00 100.00 51 SER H O 1
ATOM 9183 N N . VAL D 4 52 ? 11.281 21.650 -90.882 1.00 64.38 52 VAL H N 1
ATOM 9184 C CA . VAL D 4 52 ? 12.072 22.153 -92.000 1.00 64.38 52 VAL H CA 1
ATOM 9185 C C . VAL D 4 52 ? 12.968 21.036 -92.511 1.00 64.38 52 VAL H C 1
ATOM 9186 O O . VAL D 4 52 ? 13.594 20.320 -91.717 1.00 64.38 52 VAL H O 1
ATOM 9190 N N . VAL D 4 53 ? 13.018 20.879 -93.831 1.00 100.00 53 VAL H N 1
ATOM 9191 C CA . VAL D 4 53 ? 13.910 19.932 -94.493 1.00 100.00 53 VAL H CA 1
ATOM 9192 C C . VAL D 4 53 ? 14.773 20.721 -95.471 1.00 100.00 53 VAL H C 1
ATOM 9193 O O . VAL D 4 53 ? 14.247 21.461 -96.312 1.00 100.00 53 VAL H O 1
ATOM 9197 N N . TYR D 4 54 ? 16.091 20.563 -95.363 1.00 100.00 54 TYR H N 1
ATOM 9198 C CA . TYR D 4 54 ? 17.033 21.289 -96.205 1.00 100.00 54 TYR H CA 1
ATOM 9199 C C . TYR D 4 54 ? 18.022 20.319 -96.833 1.00 100.00 54 TYR H C 1
ATOM 9200 O O . TYR D 4 54 ? 18.506 19.395 -96.174 1.00 100.00 54 TYR H O 1
ATOM 9209 N N . ALA D 4 55 ? 18.317 20.539 -98.113 1.00 87.26 55 ALA H N 1
ATOM 9210 C CA . ALA D 4 55 ? 19.364 19.815 -98.817 1.00 87.26 55 ALA H CA 1
ATOM 9211 C C . ALA D 4 55 ? 20.161 20.809 -99.647 1.00 87.26 55 ALA H C 1
ATOM 9212 O O . ALA D 4 55 ? 19.588 21.539 -100.459 1.00 87.26 55 ALA H O 1
ATOM 9214 N N . GLY D 4 56 ? 21.474 20.839 -99.443 1.00 83.08 56 GLY H N 1
ATOM 9215 C CA . GLY D 4 56 ? 22.310 21.797 -100.143 1.00 83.08 56 GLY H CA 1
ATOM 9216 C C . GLY D 4 56 ? 23.776 21.498 -99.932 1.00 83.08 56 GLY H C 1
ATOM 9217 O O . GLY D 4 56 ? 24.150 20.613 -99.156 1.00 83.08 56 GLY H O 1
ATOM 9218 N N . GLU D 4 57 ? 24.610 22.258 -100.650 1.00 92.52 57 GLU H N 1
ATOM 9219 C CA . GLU D 4 57 ? 26.053 22.051 -100.580 1.00 92.52 57 GLU H CA 1
ATOM 9220 C C . GLU D 4 57 ? 26.594 22.362 -99.191 1.00 92.52 57 GLU H C 1
ATOM 9221 O O . GLU D 4 57 ? 27.428 21.619 -98.661 1.00 92.52 57 GLU H O 1
ATOM 9227 N N . ASP D 4 58 ? 26.133 23.453 -98.587 1.00 93.57 58 ASP H N 1
ATOM 9228 C CA . ASP D 4 58 ? 26.619 23.873 -97.272 1.00 93.57 58 ASP H CA 1
ATOM 9229 C C . ASP D 4 58 ? 25.782 23.273 -96.148 1.00 93.57 58 ASP H C 1
ATOM 9230 O O . ASP D 4 58 ? 25.266 23.976 -95.281 1.00 93.57 58 ASP H O 1
ATOM 9235 N N . PHE D 4 59 ? 25.641 21.946 -96.157 1.00 97.08 59 PHE H N 1
ATOM 9236 C CA . PHE D 4 59 ? 24.862 21.283 -95.117 1.00 97.08 59 PHE H CA 1
ATOM 9237 C C . PHE D 4 59 ? 25.580 21.300 -93.775 1.00 97.08 59 PHE H C 1
ATOM 9238 O O . PHE D 4 59 ? 24.926 21.334 -92.726 1.00 97.08 59 PHE H O 1
ATOM 9246 N N . MET D 4 60 ? 26.916 21.268 -93.784 1.00 100.00 60 MET H N 1
ATOM 9247 C CA . MET D 4 60 ? 27.662 21.197 -92.532 1.00 100.00 60 MET H CA 1
ATOM 9248 C C . MET D 4 60 ? 27.475 22.459 -91.699 1.00 100.00 60 MET H C 1
ATOM 9249 O O . MET D 4 60 ? 27.321 22.384 -90.475 1.00 100.00 60 MET H O 1
ATOM 9254 N N . ALA D 4 61 ? 27.487 23.629 -92.340 1.00 100.00 61 ALA H N 1
ATOM 9255 C CA . ALA D 4 61 ? 27.291 24.876 -91.603 1.00 100.00 61 ALA H CA 1
ATOM 9256 C C . ALA D 4 61 ? 25.891 24.950 -91.007 1.00 100.00 61 ALA H C 1
ATOM 9257 O O . ALA D 4 61 ? 25.714 25.404 -89.871 1.00 100.00 61 ALA H O 1
ATOM 9259 N N . VAL D 4 62 ? 24.881 24.510 -91.761 1.00 100.00 62 VAL H N 1
ATOM 9260 C CA . VAL D 4 62 ? 23.515 24.505 -91.246 1.00 100.00 62 VAL H CA 1
ATOM 9261 C C . VAL D 4 62 ? 23.389 23.537 -90.077 1.00 100.00 62 VAL H C 1
ATOM 9262 O O . VAL D 4 62 ? 22.712 23.828 -89.083 1.00 100.00 62 VAL H O 1
ATOM 9266 N N . TYR D 4 63 ? 24.031 22.370 -90.178 1.00 100.00 63 TYR H N 1
ATOM 9267 C CA . TYR D 4 63 ? 24.021 21.423 -89.069 1.00 100.00 63 TYR H CA 1
ATOM 9268 C C . TYR D 4 63 ? 24.695 22.011 -87.837 1.00 100.00 63 TYR H C 1
ATOM 9269 O O . TYR D 4 63 ? 24.218 21.828 -86.712 1.00 100.00 63 TYR H O 1
ATOM 9278 N N . ASP D 4 64 ? 25.815 22.713 -88.031 1.00 100.00 64 ASP H N 1
ATOM 9279 C CA . ASP D 4 64 ? 26.485 23.363 -86.909 1.00 100.00 64 ASP H CA 1
ATOM 9280 C C . ASP D 4 64 ? 25.584 24.408 -86.263 1.00 100.00 64 ASP H C 1
ATOM 9281 O O . ASP D 4 64 ? 25.494 24.488 -85.032 1.00 100.00 64 ASP H O 1
ATOM 9286 N N . PHE D 4 65 ? 24.908 25.219 -87.083 1.00 100.00 65 PHE H N 1
ATOM 9287 C CA . PHE D 4 65 ? 23.991 26.225 -86.557 1.00 100.00 65 PHE H CA 1
ATOM 9288 C C . PHE D 4 65 ? 22.875 25.571 -85.748 1.00 100.00 65 PHE H C 1
ATOM 9289 O O . PHE D 4 65 ? 22.556 26.013 -84.636 1.00 100.00 65 PHE H O 1
ATOM 9297 N N . CYS D 4 66 ? 22.277 24.510 -86.292 1.00 100.00 66 CYS H N 1
ATOM 9298 C CA . CYS D 4 66 ? 21.178 23.843 -85.603 1.00 100.00 66 CYS H CA 1
ATOM 9299 C C . CYS D 4 66 ? 21.643 23.216 -84.295 1.00 100.00 66 CYS H C 1
ATOM 9300 O O . CYS D 4 66 ? 20.949 23.299 -83.276 1.00 100.00 66 CYS H O 1
ATOM 9303 N N . ASN D 4 67 ? 22.817 22.580 -84.305 1.00 100.00 67 ASN H N 1
ATOM 9304 C CA . ASN D 4 67 ? 23.326 21.947 -83.093 1.00 100.00 67 ASN H CA 1
ATOM 9305 C C . ASN D 4 67 ? 23.700 22.970 -82.029 1.00 100.00 67 ASN H C 1
ATOM 9306 O O . ASN D 4 67 ? 23.481 22.728 -80.838 1.00 100.00 67 ASN H O 1
ATOM 9311 N N . SER D 4 68 ? 24.259 24.111 -82.431 1.00 100.00 68 SER H N 1
ATOM 9312 C CA . SER D 4 68 ? 24.716 25.108 -81.478 1.00 100.00 68 SER H CA 1
ATOM 9313 C C . SER D 4 68 ? 23.640 26.110 -81.084 1.00 100.00 68 SER H C 1
ATOM 9314 O O . SER D 4 68 ? 23.879 26.927 -80.188 1.00 100.00 68 SER H O 1
ATOM 9317 N N . HIS D 4 69 ? 22.469 26.076 -81.717 1.00 100.00 69 HIS H N 1
ATOM 9318 C CA . HIS D 4 69 ? 21.435 27.049 -81.383 1.00 100.00 69 HIS H CA 1
ATOM 9319 C C . HIS D 4 69 ? 20.130 26.393 -80.948 1.00 100.00 69 HIS H C 1
ATOM 9320 O O . HIS D 4 69 ? 19.051 26.807 -81.386 1.00 100.00 69 HIS H O 1
ATOM 9327 N N . ARG D 4 70 ? 20.210 25.377 -80.091 1.00 100.00 70 ARG H N 1
ATOM 9328 C CA . ARG D 4 70 ? 19.028 24.833 -79.439 1.00 100.00 70 ARG H CA 1
ATOM 9329 C C . ARG D 4 70 ? 18.907 25.275 -77.989 1.00 100.00 70 ARG H C 1
ATOM 9330 O O . ARG D 4 70 ? 17.979 24.844 -77.299 1.00 100.00 70 ARG H O 1
ATOM 9338 N N . ILE D 4 71 ? 19.816 26.118 -77.513 1.00 99.66 71 ILE H N 1
ATOM 9339 C CA . ILE D 4 71 ? 19.755 26.667 -76.165 1.00 99.66 71 ILE H CA 1
ATOM 9340 C C . ILE D 4 71 ? 19.330 28.129 -76.182 1.00 99.66 71 ILE H C 1
ATOM 9341 O O . ILE D 4 71 ? 18.480 28.546 -75.396 1.00 99.66 71 ILE H O 1
ATOM 9346 N N . LYS D 4 72 ? 19.907 28.921 -77.086 1.00 100.00 72 LYS H N 1
ATOM 9347 C CA . LYS D 4 72 ? 19.555 30.320 -77.275 1.00 100.00 72 LYS H CA 1
ATOM 9348 C C . LYS D 4 72 ? 18.639 30.479 -78.482 1.00 100.00 72 LYS H C 1
ATOM 9349 O O . LYS D 4 72 ? 18.811 29.782 -79.489 1.00 100.00 72 LYS H O 1
ATOM 9355 N N . PRO D 4 73 ? 17.668 31.377 -78.409 1.00 100.00 73 PRO H N 1
ATOM 9356 C CA . PRO D 4 73 ? 16.683 31.513 -79.485 1.00 100.00 73 PRO H CA 1
ATOM 9357 C C . PRO D 4 73 ? 17.199 32.400 -80.615 1.00 100.00 73 PRO H C 1
ATOM 9358 O O . PRO D 4 73 ? 18.315 32.914 -80.582 1.00 100.00 73 PRO H O 1
ATOM 9362 N N . PHE D 4 74 ? 16.353 32.571 -81.627 1.00 97.95 74 PHE H N 1
ATOM 9363 C CA . PHE D 4 74 ? 16.652 33.404 -82.785 1.00 97.95 74 PHE H CA 1
ATOM 9364 C C . PHE D 4 74 ? 15.332 33.806 -83.439 1.00 97.95 74 PHE H C 1
ATOM 9365 O O . PHE D 4 74 ? 14.256 33.636 -82.855 1.00 97.95 74 PHE H O 1
ATOM 9373 N N . ALA D 4 75 ? 15.411 34.343 -84.654 1.00 37.30 75 ALA H N 1
ATOM 9374 C CA . ALA D 4 75 ? 14.239 34.795 -85.392 1.00 37.30 75 ALA H CA 1
ATOM 9375 C C . ALA D 4 75 ? 14.162 34.097 -86.743 1.00 37.30 75 ALA H C 1
ATOM 9376 O O . ALA D 4 75 ? 15.186 33.831 -87.380 1.00 37.30 75 ALA H O 1
ATOM 9378 N N . TRP D 4 76 ? 12.935 33.813 -87.179 1.00 27.95 76 TRP H N 1
ATOM 9379 C CA . TRP D 4 76 ? 12.706 33.081 -88.417 1.00 27.95 76 TRP H CA 1
ATOM 9380 C C . TRP D 4 76 ? 11.224 33.162 -88.763 1.00 27.95 76 TRP H C 1
ATOM 9381 O O . TRP D 4 76 ? 10.357 32.943 -87.912 1.00 27.95 76 TRP H O 1
ATOM 9392 N N . THR D 4 77 ? 10.945 33.480 -90.028 1.00 62.93 77 THR H N 1
ATOM 9393 C CA . THR D 4 77 ? 9.595 33.851 -90.460 1.00 62.93 77 THR H CA 1
ATOM 9394 C C . THR D 4 77 ? 9.200 32.999 -91.654 1.00 62.93 77 THR H C 1
ATOM 9395 O O . THR D 4 77 ? 9.214 33.468 -92.801 1.00 62.93 77 THR H O 1
ATOM 9399 N N . PRO D 4 78 ? 8.854 31.733 -91.432 1.00 80.48 78 PRO H N 1
ATOM 9400 C CA . PRO D 4 78 ? 8.739 30.788 -92.560 1.00 80.48 78 PRO H CA 1
ATOM 9401 C C . PRO D 4 78 ? 7.606 31.120 -93.524 1.00 80.48 78 PRO H C 1
ATOM 9402 O O . PRO D 4 78 ? 7.880 31.427 -94.694 1.00 80.48 78 PRO H O 1
ATOM 9406 N N . PRO D 4 79 ? 6.306 31.081 -93.102 1.00 78.73 79 PRO H N 1
ATOM 9407 C CA . PRO D 4 79 ? 5.250 31.123 -94.123 1.00 78.73 79 PRO H CA 1
ATOM 9408 C C . PRO D 4 79 ? 4.652 32.488 -94.434 1.00 78.73 79 PRO H C 1
ATOM 9409 O O . PRO D 4 79 ? 4.165 32.707 -95.549 1.00 78.73 79 PRO H O 1
ATOM 9413 N N . ASP D 4 80 ? 4.675 33.417 -93.476 1.00 76.17 80 ASP H N 1
ATOM 9414 C CA . ASP D 4 80 ? 3.778 34.564 -93.526 1.00 76.17 80 ASP H CA 1
ATOM 9415 C C . ASP D 4 80 ? 4.415 35.893 -93.151 1.00 76.17 80 ASP H C 1
ATOM 9416 O O . ASP D 4 80 ? 3.839 36.938 -93.474 1.00 76.17 80 ASP H O 1
ATOM 9421 N N . GLY D 4 81 ? 5.577 35.895 -92.507 1.00 82.73 81 GLY H N 1
ATOM 9422 C CA . GLY D 4 81 ? 6.202 37.126 -92.087 1.00 82.73 81 GLY H CA 1
ATOM 9423 C C . GLY D 4 81 ? 6.004 37.498 -90.633 1.00 82.73 81 GLY H C 1
ATOM 9424 O O . GLY D 4 81 ? 6.592 38.490 -90.182 1.00 82.73 81 GLY H O 1
ATOM 9425 N N . LYS D 4 82 ? 5.199 36.751 -89.881 1.00 82.52 82 LYS H N 1
ATOM 9426 C CA . LYS D 4 82 ? 5.101 36.995 -88.443 1.00 82.52 82 LYS H CA 1
ATOM 9427 C C . LYS D 4 82 ? 6.419 36.583 -87.802 1.00 82.52 82 LYS H C 1
ATOM 9428 O O . LYS D 4 82 ? 6.718 35.393 -87.672 1.00 82.52 82 LYS H O 1
ATOM 9434 N N . ILE D 4 83 ? 7.221 37.568 -87.411 1.00 85.16 83 ILE H N 1
ATOM 9435 C CA . ILE D 4 83 ? 8.519 37.280 -86.817 1.00 85.16 83 ILE H CA 1
ATOM 9436 C C . ILE D 4 83 ? 8.300 36.548 -85.500 1.00 85.16 83 ILE H C 1
ATOM 9437 O O . ILE D 4 83 ? 7.346 36.826 -84.764 1.00 85.16 83 ILE H O 1
ATOM 9442 N N . GLY D 4 84 ? 9.150 35.564 -85.225 1.00 92.72 84 GLY H N 1
ATOM 9443 C CA . GLY D 4 84 ? 8.992 34.759 -84.033 1.00 92.72 84 GLY H CA 1
ATOM 9444 C C . GLY D 4 84 ? 10.305 34.435 -83.353 1.00 92.72 84 GLY H C 1
ATOM 9445 O O . GLY D 4 84 ? 11.373 34.518 -83.964 1.00 92.72 84 GLY H O 1
ATOM 9446 N N . ILE D 4 85 ? 10.229 34.061 -82.082 1.00 85.38 85 ILE H N 1
ATOM 9447 C CA . ILE D 4 85 ? 11.400 33.658 -81.315 1.00 85.38 85 ILE H CA 1
ATOM 9448 C C . ILE D 4 85 ? 11.422 32.134 -81.293 1.00 85.38 85 ILE H C 1
ATOM 9449 O O . ILE D 4 85 ? 10.586 31.502 -80.644 1.00 85.38 85 ILE H O 1
ATOM 9454 N N . TRP D 4 86 ? 12.376 31.541 -82.008 1.00 100.00 86 TRP H N 1
ATOM 9455 C CA . TRP D 4 86 ? 12.369 30.113 -82.286 1.00 100.00 86 TRP H CA 1
ATOM 9456 C C . TRP D 4 86 ? 13.571 29.422 -81.657 1.00 100.00 86 TRP H C 1
ATOM 9457 O O . TRP D 4 86 ? 14.642 30.017 -81.502 1.00 100.00 86 TRP H O 1
ATOM 9468 N N . VAL D 4 87 ? 13.381 28.153 -81.303 1.00 100.00 87 VAL H N 1
ATOM 9469 C CA . VAL D 4 87 ? 14.422 27.338 -80.688 1.00 100.00 87 VAL H CA 1
ATOM 9470 C C . VAL D 4 87 ? 14.200 25.889 -81.104 1.00 100.00 87 VAL H C 1
ATOM 9471 O O . VAL D 4 87 ? 13.059 25.434 -81.235 1.00 100.00 87 VAL H O 1
ATOM 9475 N N . VAL D 4 88 ? 15.296 25.163 -81.320 1.00 100.00 88 VAL H N 1
ATOM 9476 C CA . VAL D 4 88 ? 15.239 23.790 -81.808 1.00 100.00 88 VAL H CA 1
ATOM 9477 C C . VAL D 4 88 ? 14.874 22.850 -80.668 1.00 100.00 88 VAL H C 1
ATOM 9478 O O . VAL D 4 88 ? 15.337 23.014 -79.534 1.00 100.00 88 VAL H O 1
ATOM 9482 N N . LYS D 4 89 ? 14.040 21.854 -80.968 1.00 100.00 89 LYS H N 1
ATOM 9483 C CA . LYS D 4 89 ? 13.679 20.853 -79.976 1.00 100.00 89 LYS H CA 1
ATOM 9484 C C . LYS D 4 89 ? 14.878 19.961 -79.655 1.00 100.00 89 LYS H C 1
ATOM 9485 O O . LYS D 4 89 ? 15.778 19.794 -80.482 1.00 100.00 89 LYS H O 1
ATOM 9491 N N . PRO D 4 90 ? 14.914 19.381 -78.456 1.00 100.00 90 PRO H N 1
ATOM 9492 C CA . PRO D 4 90 ? 15.959 18.396 -78.151 1.00 100.00 90 PRO H CA 1
ATOM 9493 C C . PRO D 4 90 ? 15.833 17.168 -79.040 1.00 100.00 90 PRO H C 1
ATOM 9494 O O . PRO D 4 90 ? 14.753 16.851 -79.540 1.00 100.00 90 PRO H O 1
ATOM 9498 N N . ASN D 4 91 ? 16.978 16.519 -79.272 1.00 94.28 91 ASN H N 1
ATOM 9499 C CA . ASN D 4 91 ? 17.131 15.238 -79.968 1.00 94.28 91 ASN H CA 1
ATOM 9500 C C . ASN D 4 91 ? 16.181 15.058 -81.151 1.00 94.28 91 ASN H C 1
ATOM 9501 O O . ASN D 4 91 ? 15.635 13.971 -81.361 1.00 94.28 91 ASN H O 1
ATOM 9506 N N . SER D 4 92 ? 16.005 16.112 -81.949 1.00 100.00 92 SER H N 1
ATOM 9507 C CA . SER D 4 92 ? 15.111 16.077 -83.102 1.00 100.00 92 SER H CA 1
ATOM 9508 C C . SER D 4 92 ? 15.834 16.412 -84.399 1.00 100.00 92 SER H C 1
ATOM 9509 O O . SER D 4 92 ? 15.230 16.981 -85.313 1.00 100.00 92 SER H O 1
ATOM 9512 N N . LEU D 4 93 ? 17.118 16.078 -84.498 1.00 100.00 93 LEU H N 1
ATOM 9513 C CA . LEU D 4 93 ? 17.929 16.406 -85.665 1.00 100.00 93 LEU H CA 1
ATOM 9514 C C . LEU D 4 93 ? 18.467 15.114 -86.265 1.00 100.00 93 LEU H C 1
ATOM 9515 O O . LEU D 4 93 ? 19.125 14.332 -85.571 1.00 100.00 93 LEU H O 1
ATOM 9520 N N . GLY D 4 94 ? 18.191 14.896 -87.550 1.00 100.00 94 GLY H N 1
ATOM 9521 C CA . GLY D 4 94 ? 18.645 13.702 -88.231 1.00 100.00 94 GLY H CA 1
ATOM 9522 C C . GLY D 4 94 ? 19.121 14.026 -89.632 1.00 100.00 94 GLY H C 1
ATOM 9523 O O . GLY D 4 94 ? 18.710 15.019 -90.238 1.00 100.00 94 GLY H O 1
ATOM 9524 N N . ALA D 4 95 ? 19.998 13.165 -90.142 1.00 100.00 95 ALA H N 1
ATOM 9525 C CA . ALA D 4 95 ? 20.615 13.356 -91.445 1.00 100.00 95 ALA H CA 1
ATOM 9526 C C . ALA D 4 95 ? 20.378 12.135 -92.322 1.00 100.00 95 ALA H C 1
ATOM 9527 O O . ALA D 4 95 ? 20.471 10.996 -91.855 1.00 100.00 95 ALA H O 1
ATOM 9529 N N . LYS D 4 96 ? 20.074 12.381 -93.597 1.00 100.00 96 LYS H N 1
ATOM 9530 C CA . LYS D 4 96 ? 19.873 11.331 -94.581 1.00 100.00 96 LYS H CA 1
ATOM 9531 C C . LYS D 4 96 ? 20.773 11.577 -95.784 1.00 100.00 96 LYS H C 1
ATOM 9532 O O . LYS D 4 96 ? 20.884 12.717 -96.253 1.00 100.00 96 LYS H O 1
ATOM 9538 N N . PRO D 4 97 ? 21.422 10.539 -96.307 1.00 100.00 97 PRO H N 1
ATOM 9539 C CA . PRO D 4 97 ? 22.334 10.728 -97.440 1.00 100.00 97 PRO H CA 1
ATOM 9540 C C . PRO D 4 97 ? 21.657 10.538 -98.787 1.00 100.00 97 PRO H C 1
ATOM 9541 O O . PRO D 4 97 ? 20.871 9.612 -98.999 1.00 100.00 97 PRO H O 1
ATOM 9545 N N . VAL D 4 98 ? 21.974 11.447 -99.714 1.00 83.60 98 VAL H N 1
ATOM 9546 C CA . VAL D 4 98 ? 21.494 11.373 -101.085 1.00 83.60 98 VAL H CA 1
ATOM 9547 C C . VAL D 4 98 ? 22.640 11.271 -102.085 1.00 83.60 98 VAL H C 1
ATOM 9548 O O . VAL D 4 98 ? 22.527 10.561 -103.091 1.00 83.60 98 VAL H O 1
ATOM 9552 N N . SER D 4 99 ? 23.749 11.967 -101.836 1.00 93.15 99 SER H N 1
ATOM 9553 C CA . SER D 4 99 ? 24.876 11.979 -102.756 1.00 93.15 99 SER H CA 1
ATOM 9554 C C . SER D 4 99 ? 26.150 12.253 -101.972 1.00 93.15 99 SER H C 1
ATOM 9555 O O . SER D 4 99 ? 26.114 12.642 -100.801 1.00 93.15 99 SER H O 1
ATOM 9558 N N . ARG D 4 100 ? 27.288 12.045 -102.636 1.00 88.33 100 ARG H N 1
ATOM 9559 C CA . ARG D 4 100 ? 28.588 12.216 -101.997 1.00 88.33 100 ARG H CA 1
ATOM 9560 C C . ARG D 4 100 ? 28.915 13.668 -101.675 1.00 88.33 100 ARG H C 1
ATOM 9561 O O . ARG D 4 100 ? 29.885 13.917 -100.951 1.00 88.33 100 ARG H O 1
ATOM 9569 N N . ASP D 4 101 ? 28.144 14.626 -102.190 1.00 85.67 101 ASP H N 1
ATOM 9570 C CA . ASP D 4 101 ? 28.420 16.039 -101.971 1.00 85.67 101 ASP H CA 1
ATOM 9571 C C . ASP D 4 101 ? 27.427 16.729 -101.051 1.00 85.67 101 ASP H C 1
ATOM 9572 O O . ASP D 4 101 ? 27.812 17.665 -100.348 1.00 85.67 101 ASP H O 1
ATOM 9577 N N . VAL D 4 102 ? 26.164 16.300 -101.034 1.00 88.87 102 VAL H N 1
ATOM 9578 C CA . VAL D 4 102 ? 25.127 16.966 -100.260 1.00 88.87 102 VAL H CA 1
ATOM 9579 C C . VAL D 4 102 ? 24.376 15.934 -99.427 1.00 88.87 102 VAL H C 1
ATOM 9580 O O . VAL D 4 102 ? 24.414 14.731 -99.693 1.00 88.87 102 VAL H O 1
ATOM 9584 N N . MET D 4 103 ? 23.689 16.432 -98.400 1.00 100.00 103 MET H N 1
ATOM 9585 C CA . MET D 4 103 ? 22.945 15.601 -97.464 1.00 100.00 103 MET H CA 1
ATOM 9586 C C . MET D 4 103 ? 21.566 16.210 -97.248 1.00 100.00 103 MET H C 1
ATOM 9587 O O . MET D 4 103 ? 21.268 17.311 -97.717 1.00 100.00 103 MET H O 1
ATOM 9592 N N . GLU D 4 104 ? 20.720 15.477 -96.529 1.00 100.00 104 GLU H N 1
ATOM 9593 C CA . GLU D 4 104 ? 19.383 15.931 -96.170 1.00 100.00 104 GLU H CA 1
ATOM 9594 C C . GLU D 4 104 ? 19.290 16.067 -94.655 1.00 100.00 104 GLU H C 1
ATOM 9595 O O . GLU D 4 104 ? 19.736 15.179 -93.923 1.00 100.00 104 GLU H O 1
ATOM 9601 N N . ILE D 4 105 ? 18.715 17.173 -94.194 1.00 100.00 105 ILE H N 1
ATOM 9602 C CA . ILE D 4 105 ? 18.657 17.505 -92.775 1.00 100.00 105 ILE H CA 1
ATOM 9603 C C . ILE D 4 105 ? 17.221 17.848 -92.401 1.00 100.00 105 ILE H C 1
ATOM 9604 O O . ILE D 4 105 ? 16.548 18.604 -93.109 1.00 100.00 105 ILE H O 1
ATOM 9609 N N . ASN D 4 106 ? 16.753 17.288 -91.284 1.00 100.00 106 ASN H N 1
ATOM 9610 C CA . ASN D 4 106 ? 15.411 17.536 -90.773 1.00 100.00 106 ASN H CA 1
ATOM 9611 C C . ASN D 4 106 ? 15.504 18.154 -89.384 1.00 100.00 106 ASN H C 1
ATOM 9612 O O . ASN D 4 106 ? 16.165 17.601 -88.500 1.00 100.00 106 ASN H O 1
ATOM 9617 N N . VAL D 4 107 ? 14.838 19.298 -89.195 1.00 100.00 107 VAL H N 1
ATOM 9618 C CA . VAL D 4 107 ? 14.859 20.031 -87.934 1.00 100.00 107 VAL H CA 1
ATOM 9619 C C . VAL D 4 107 ? 13.433 20.463 -87.603 1.00 100.00 107 VAL H C 1
ATOM 9620 O O . VAL D 4 107 ? 12.588 20.624 -88.486 1.00 100.00 107 VAL H O 1
ATOM 9624 N N . THR D 4 108 ? 13.168 20.642 -86.307 1.00 100.00 108 THR H N 1
ATOM 9625 C CA . THR D 4 108 ? 11.875 21.100 -85.815 1.00 100.00 108 THR H CA 1
ATOM 9626 C C . THR D 4 108 ? 12.073 22.329 -84.938 1.00 100.00 108 THR H C 1
ATOM 9627 O O . THR D 4 108 ? 13.018 22.388 -84.147 1.00 100.00 108 THR H O 1
ATOM 9631 N N . PHE D 4 109 ? 11.178 23.307 -85.077 1.00 100.00 109 PHE H N 1
ATOM 9632 C CA . PHE D 4 109 ? 11.289 24.587 -84.389 1.00 100.00 109 PHE H CA 1
ATOM 9633 C C . PHE D 4 109 ? 10.085 24.823 -83.487 1.00 100.00 109 PHE H C 1
ATOM 9634 O O . PHE D 4 109 ? 8.943 24.568 -83.883 1.00 100.00 109 PHE H O 1
ATOM 9642 N N . MET D 4 110 ? 10.344 25.321 -82.280 1.00 100.00 110 MET H N 1
ATOM 9643 C CA . MET D 4 110 ? 9.307 25.781 -81.368 1.00 100.00 110 MET H CA 1
ATOM 9644 C C . MET D 4 110 ? 9.427 27.285 -81.164 1.00 100.00 110 MET H C 1
ATOM 9645 O O . MET D 4 110 ? 10.513 27.857 -81.287 1.00 100.00 110 MET H O 1
ATOM 9650 N N . GLU D 4 111 ? 8.304 27.921 -80.839 1.00 100.00 111 GLU H N 1
ATOM 9651 C CA . GLU D 4 111 ? 8.247 29.369 -80.645 1.00 100.00 111 GLU H CA 1
ATOM 9652 C C . GLU D 4 111 ? 8.316 29.659 -79.149 1.00 100.00 111 GLU H C 1
ATOM 9653 O O . GLU D 4 111 ? 7.515 29.142 -78.367 1.00 100.00 111 GLU H O 1
ATOM 9659 N N . GLN D 4 112 ? 9.283 30.482 -78.754 1.00 100.00 112 GLN H N 1
ATOM 9660 C CA . GLN D 4 112 ? 9.426 30.853 -77.353 1.00 100.00 112 GLN H CA 1
ATOM 9661 C C . GLN D 4 112 ? 8.904 32.267 -77.126 1.00 100.00 112 GLN H C 1
ATOM 9662 O O . GLN D 4 112 ? 9.036 33.141 -77.985 1.00 100.00 112 GLN H O 1
ATOM 9668 N N . PHE D 4 113 ? 8.297 32.488 -75.962 1.00 88.98 113 PHE H N 1
ATOM 9669 C CA . PHE D 4 113 ? 7.700 33.771 -75.625 1.00 88.98 113 PHE H CA 1
ATOM 9670 C C . PHE D 4 113 ? 8.165 34.176 -74.228 1.00 88.98 113 PHE H C 1
ATOM 9671 O O . PHE D 4 113 ? 8.437 33.325 -73.378 1.00 88.98 113 PHE H O 1
ATOM 9679 N N . THR D 4 114 ? 8.278 35.492 -74.018 1.00 30.00 114 THR H N 1
ATOM 9680 C CA . THR D 4 114 ? 9.000 36.102 -72.900 1.00 30.00 114 THR H CA 1
ATOM 9681 C C . THR D 4 114 ? 10.473 35.702 -72.989 1.00 30.00 114 THR H C 1
ATOM 9682 O O . THR D 4 114 ? 10.906 35.156 -74.008 1.00 30.00 114 THR H O 1
ATOM 9686 N N . SER D 4 115 ? 11.256 36.002 -71.949 1.00 30.00 115 SER H N 1
ATOM 9687 C CA . SER D 4 115 ? 12.671 35.654 -71.867 1.00 30.00 115 SER H CA 1
ATOM 9688 C C . SER D 4 115 ? 13.480 36.351 -72.956 1.00 30.00 115 SER H C 1
ATOM 9689 O O . SER D 4 115 ? 14.239 37.282 -72.668 1.00 30.00 115 SER H O 1
ATOM 9692 N N . MET D 4 116 ? 13.330 35.903 -74.202 1.00 30.00 116 MET H N 1
ATOM 9693 C CA . MET D 4 116 ? 14.004 36.428 -75.388 1.00 30.00 116 MET H CA 1
ATOM 9694 C C . MET D 4 116 ? 15.520 36.280 -75.333 1.00 30.00 116 MET H C 1
ATOM 9695 O O . MET D 4 116 ? 16.204 36.746 -76.253 1.00 30.00 116 MET H O 1
ATOM 9700 N N . GLU D 4 117 ? 16.072 35.654 -74.296 1.00 30.00 117 GLU H N 1
ATOM 9701 C CA . GLU D 4 117 ? 17.514 35.451 -74.199 1.00 30.00 117 GLU H CA 1
ATOM 9702 C C . GLU D 4 117 ? 17.828 34.023 -73.767 1.00 30.00 117 GLU H C 1
ATOM 9703 O O . GLU D 4 117 ? 17.656 33.666 -72.603 1.00 30.00 117 GLU H O 1
ATOM 9709 N N . ASP E 5 921 ? 5.577 -1.884 -69.011 1.00 100.00 921 ASP B N 1
ATOM 9710 C CA . ASP E 5 921 ? 6.778 -2.260 -68.279 1.00 100.00 921 ASP B CA 1
ATOM 9711 C C . ASP E 5 921 ? 6.416 -2.411 -66.804 1.00 100.00 921 ASP B C 1
ATOM 9712 O O . ASP E 5 921 ? 5.813 -1.514 -66.215 1.00 100.00 921 ASP B O 1
ATOM 9717 N N . PRO E 5 922 ? 6.782 -3.549 -66.211 1.00 100.00 922 PRO B N 1
ATOM 9718 C CA . PRO E 5 922 ? 6.426 -3.790 -64.806 1.00 100.00 922 PRO B CA 1
ATOM 9719 C C . PRO E 5 922 ? 7.422 -3.235 -63.799 1.00 100.00 922 PRO B C 1
ATOM 9720 O O . PRO E 5 922 ? 7.041 -3.024 -62.640 1.00 100.00 922 PRO B O 1
ATOM 9724 N N . ARG E 5 923 ? 8.676 -2.999 -64.192 1.00 100.00 923 ARG B N 1
ATOM 9725 C CA . ARG E 5 923 ? 9.679 -2.538 -63.234 1.00 100.00 923 ARG B CA 1
ATOM 9726 C C . ARG E 5 923 ? 9.351 -1.145 -62.709 1.00 100.00 923 ARG B C 1
ATOM 9727 O O . ARG E 5 923 ? 9.398 -0.902 -61.495 1.00 100.00 923 ARG B O 1
ATOM 9735 N N . GLY E 5 924 ? 9.024 -0.217 -63.610 1.00 100.00 924 GLY B N 1
ATOM 9736 C CA . GLY E 5 924 ? 8.648 1.118 -63.176 1.00 100.00 924 GLY B CA 1
ATOM 9737 C C . GLY E 5 924 ? 7.389 1.116 -62.334 1.00 100.00 924 GLY B C 1
ATOM 9738 O O . GLY E 5 924 ? 7.281 1.870 -61.362 1.00 100.00 924 GLY B O 1
ATOM 9739 N N . ILE E 5 925 ? 6.424 0.268 -62.691 1.00 100.00 925 ILE B N 1
ATOM 9740 C CA . ILE E 5 925 ? 5.199 0.162 -61.906 1.00 100.00 925 ILE B CA 1
ATOM 9741 C C . ILE E 5 925 ? 5.511 -0.327 -60.497 1.00 100.00 925 ILE B C 1
ATOM 9742 O O . ILE E 5 925 ? 4.985 0.198 -59.511 1.00 100.00 925 ILE B O 1
ATOM 9747 N N . SER E 5 926 ? 6.384 -1.334 -60.380 1.00 100.00 926 SER B N 1
ATOM 9748 C CA . SER E 5 926 ? 6.756 -1.840 -59.062 1.00 100.00 926 SER B CA 1
ATOM 9749 C C . SER E 5 926 ? 7.465 -0.773 -58.237 1.00 100.00 926 SER B C 1
ATOM 9750 O O . SER E 5 926 ? 7.191 -0.619 -57.039 1.00 100.00 926 SER B O 1
ATOM 9753 N N . GLN E 5 927 ? 8.385 -0.032 -58.859 1.00 100.00 927 GLN B N 1
ATOM 9754 C CA . GLN E 5 927 ? 9.093 1.017 -58.128 1.00 100.00 927 GLN B CA 1
ATOM 9755 C C . GLN E 5 927 ? 8.131 2.101 -57.652 1.00 100.00 927 GLN B C 1
ATOM 9756 O O . GLN E 5 927 ? 8.201 2.546 -56.497 1.00 100.00 927 GLN B O 1
ATOM 9762 N N . GLY E 5 928 ? 7.221 2.528 -58.526 1.00 100.00 928 GLY B N 1
ATOM 9763 C CA . GLY E 5 928 ? 6.224 3.500 -58.118 1.00 100.00 928 GLY B CA 1
ATOM 9764 C C . GLY E 5 928 ? 5.343 2.986 -56.998 1.00 100.00 928 GLY B C 1
ATOM 9765 O O . GLY E 5 928 ? 4.994 3.730 -56.081 1.00 100.00 928 GLY B O 1
ATOM 9766 N N . VAL E 5 929 ? 4.984 1.701 -57.047 1.00 100.00 929 VAL B N 1
ATOM 9767 C CA . VAL E 5 929 ? 4.126 1.126 -56.020 1.00 100.00 929 VAL B CA 1
ATOM 9768 C C . VAL E 5 929 ? 4.830 1.127 -54.668 1.00 100.00 929 VAL B C 1
ATOM 9769 O O . VAL E 5 929 ? 4.241 1.504 -53.646 1.00 100.00 929 VAL B O 1
ATOM 9773 N N . GLU E 5 930 ? 6.099 0.709 -54.634 1.00 100.00 930 GLU B N 1
ATOM 9774 C CA . GLU E 5 930 ? 6.792 0.678 -53.348 1.00 100.00 930 GLU B CA 1
ATOM 9775 C C . GLU E 5 930 ? 7.015 2.085 -52.803 1.00 100.00 930 GLU B C 1
ATOM 9776 O O . GLU E 5 930 ? 6.869 2.317 -51.596 1.00 100.00 930 GLU B O 1
ATOM 9782 N N . MET E 5 931 ? 7.350 3.046 -53.672 1.00 100.00 931 MET B N 1
ATOM 9783 C CA . MET E 5 931 ? 7.490 4.423 -53.204 1.00 100.00 931 MET B CA 1
ATOM 9784 C C . MET E 5 931 ? 6.168 4.970 -52.675 1.00 100.00 931 MET B C 1
ATOM 9785 O O . MET E 5 931 ? 6.134 5.653 -51.640 1.00 100.00 931 MET B O 1
ATOM 9790 N N . MET E 5 932 ? 5.066 4.681 -53.371 1.00 100.00 932 MET B N 1
ATOM 9791 C CA . MET E 5 932 ? 3.762 5.157 -52.928 1.00 100.00 932 MET B CA 1
ATOM 9792 C C . MET E 5 932 ? 3.380 4.546 -51.589 1.00 100.00 932 MET B C 1
ATOM 9793 O O . MET E 5 932 ? 2.816 5.228 -50.729 1.00 100.00 932 MET B O 1
ATOM 9798 N N . PHE E 5 933 ? 3.678 3.260 -51.388 1.00 100.00 933 PHE B N 1
ATOM 9799 C CA . PHE E 5 933 ? 3.390 2.641 -50.096 1.00 100.00 933 PHE B CA 1
ATOM 9800 C C . PHE E 5 933 ? 4.259 3.235 -48.994 1.00 100.00 933 PHE B C 1
ATOM 9801 O O . PHE E 5 933 ? 3.798 3.415 -47.859 1.00 100.00 933 PHE B O 1
ATOM 9809 N N . LYS E 5 934 ? 5.526 3.530 -49.303 1.00 100.00 934 LYS B N 1
ATOM 9810 C CA . LYS E 5 934 ? 6.398 4.151 -48.313 1.00 100.00 934 LYS B CA 1
ATOM 9811 C C . LYS E 5 934 ? 5.873 5.519 -47.898 1.00 100.00 934 LYS B C 1
ATOM 9812 O O . LYS E 5 934 ? 5.948 5.890 -46.720 1.00 100.00 934 LYS B O 1
ATOM 9818 N N . LYS E 5 935 ? 5.346 6.289 -48.852 1.00 100.00 935 LYS B N 1
ATOM 9819 C CA . LYS E 5 935 ? 4.742 7.572 -48.495 1.00 100.00 935 LYS B CA 1
ATOM 9820 C C . LYS E 5 935 ? 3.434 7.378 -47.736 1.00 100.00 935 LYS B C 1
ATOM 9821 O O . LYS E 5 935 ? 3.118 8.148 -46.818 1.00 100.00 935 LYS B O 1
ATOM 9827 N N . MET E 5 936 ? 2.654 6.361 -48.113 1.00 100.00 936 MET B N 1
ATOM 9828 C CA . MET E 5 936 ? 1.367 6.119 -47.471 1.00 100.00 936 MET B CA 1
ATOM 9829 C C . MET E 5 936 ? 1.538 5.753 -46.005 1.00 100.00 936 MET B C 1
ATOM 9830 O O . MET E 5 936 ? 0.743 6.177 -45.157 1.00 100.00 936 MET B O 1
ATOM 9835 N N . ILE E 5 937 ? 2.558 4.958 -45.685 1.00 100.00 937 ILE B N 1
ATOM 9836 C CA . ILE E 5 937 ? 2.739 4.551 -44.293 1.00 100.00 937 ILE B CA 1
ATOM 9837 C C . ILE E 5 937 ? 3.051 5.759 -43.417 1.00 100.00 937 ILE B C 1
ATOM 9838 O O . ILE E 5 937 ? 2.594 5.836 -42.270 1.00 100.00 937 ILE B O 1
ATOM 9843 N N . ARG E 5 938 ? 3.798 6.734 -43.944 1.00 100.00 938 ARG B N 1
ATOM 9844 C CA . ARG E 5 938 ? 4.089 7.938 -43.172 1.00 100.00 938 ARG B CA 1
ATOM 9845 C C . ARG E 5 938 ? 2.874 8.853 -43.090 1.00 100.00 938 ARG B C 1
ATOM 9846 O O . ARG E 5 938 ? 2.624 9.468 -42.046 1.00 100.00 938 ARG B O 1
ATOM 9854 N N . GLU E 5 939 ? 2.108 8.966 -44.178 1.00 100.00 939 GLU B N 1
ATOM 9855 C CA . GLU E 5 939 ? 0.908 9.794 -44.134 1.00 100.00 939 GLU B CA 1
ATOM 9856 C C . GLU E 5 939 ? -0.180 9.190 -43.255 1.00 100.00 939 GLU B C 1
ATOM 9857 O O . GLU E 5 939 ? -1.064 9.921 -42.797 1.00 100.00 939 GLU B O 1
ATOM 9863 N N . SER E 5 940 ? -0.133 7.882 -43.011 1.00 100.00 940 SER B N 1
ATOM 9864 C CA . SER E 5 940 ? -1.115 7.239 -42.146 1.00 100.00 940 SER B CA 1
ATOM 9865 C C . SER E 5 940 ? -0.663 7.168 -40.696 1.00 100.00 940 SER B C 1
ATOM 9866 O O . SER E 5 940 ? -1.499 7.277 -39.792 1.00 100.00 940 SER B O 1
ATOM 9869 N N . CYS E 5 941 ? 0.634 6.987 -40.444 1.00 100.00 941 CYS B N 1
ATOM 9870 C CA . CYS E 5 941 ? 1.135 6.986 -39.076 1.00 100.00 941 CYS B CA 1
ATOM 9871 C C . CYS E 5 941 ? 1.191 8.380 -38.469 1.00 100.00 941 CYS B C 1
ATOM 9872 O O . CYS E 5 941 ? 1.430 8.508 -37.264 1.00 100.00 941 CYS B O 1
ATOM 9875 N N . SER E 5 942 ? 0.974 9.418 -39.270 1.00 93.89 942 SER B N 1
ATOM 9876 C CA . SER E 5 942 ? 0.972 10.789 -38.781 1.00 93.89 942 SER B CA 1
ATOM 9877 C C . SER E 5 942 ? -0.381 11.108 -38.145 1.00 93.89 942 SER B C 1
ATOM 9878 O O . SER E 5 942 ? -1.206 10.225 -37.903 1.00 93.89 942 SER B O 1
ATOM 9881 N N . GLN E 5 943 ? -0.616 12.386 -37.867 1.00 85.01 943 GLN B N 1
ATOM 9882 C CA . GLN E 5 943 ? -1.840 12.839 -37.214 1.00 85.01 943 GLN B CA 1
ATOM 9883 C C . GLN E 5 943 ? -3.019 12.687 -38.164 1.00 85.01 943 GLN B C 1
ATOM 9884 O O . GLN E 5 943 ? -3.108 13.376 -39.181 1.00 85.01 943 GLN B O 1
ATOM 9890 N N . GLY E 5 944 ? -3.936 11.779 -37.839 1.00 74.28 944 GLY B N 1
ATOM 9891 C CA . GLY E 5 944 ? -5.163 11.652 -38.601 1.00 74.28 944 GLY B CA 1
ATOM 9892 C C . GLY E 5 944 ? -5.434 10.269 -39.157 1.00 74.28 944 GLY B C 1
ATOM 9893 O O . GLY E 5 944 ? -6.590 9.917 -39.413 1.00 74.28 944 GLY B O 1
ATOM 9894 N N . GLY E 5 945 ? -4.388 9.473 -39.342 1.00 97.39 945 GLY B N 1
ATOM 9895 C CA . GLY E 5 945 ? -4.531 8.176 -39.966 1.00 97.39 945 GLY B CA 1
ATOM 9896 C C . GLY E 5 945 ? -5.228 7.166 -39.074 1.00 97.39 945 GLY B C 1
ATOM 9897 O O . GLY E 5 945 ? -5.452 7.375 -37.881 1.00 97.39 945 GLY B O 1
ATOM 9898 N N . GLU E 5 946 ? -5.582 6.034 -39.689 1.00 100.00 946 GLU B N 1
ATOM 9899 C CA . GLU E 5 946 ? -6.282 4.979 -38.961 1.00 100.00 946 GLU B CA 1
ATOM 9900 C C . GLU E 5 946 ? -5.402 4.369 -37.878 1.00 100.00 946 GLU B C 1
ATOM 9901 O O . GLU E 5 946 ? -5.874 4.104 -36.767 1.00 100.00 946 GLU B O 1
ATOM 9907 N N . VAL E 5 947 ? -4.125 4.131 -38.181 1.00 100.00 947 VAL B N 1
ATOM 9908 C CA . VAL E 5 947 ? -3.236 3.516 -37.199 1.00 100.00 947 VAL B CA 1
ATOM 9909 C C . VAL E 5 947 ? -3.013 4.449 -36.015 1.00 100.00 947 VAL B C 1
ATOM 9910 O O . VAL E 5 947 ? -2.962 4.009 -34.861 1.00 100.00 947 VAL B O 1
ATOM 9914 N N . TYR E 5 948 ? -2.892 5.753 -36.280 1.00 100.00 948 TYR B N 1
ATOM 9915 C CA . TYR E 5 948 ? -2.702 6.712 -35.195 1.00 100.00 948 TYR B CA 1
ATOM 9916 C C . TYR E 5 948 ? -3.907 6.732 -34.264 1.00 100.00 948 TYR B C 1
ATOM 9917 O O . TYR E 5 948 ? -3.759 6.696 -33.036 1.00 100.00 948 TYR B O 1
ATOM 9926 N N . ASN E 5 949 ? -5.113 6.784 -34.832 1.00 100.00 949 ASN B N 1
ATOM 9927 C CA . ASN E 5 949 ? -6.319 6.778 -34.010 1.00 100.00 949 ASN B CA 1
ATOM 9928 C C . ASN E 5 949 ? -6.457 5.472 -33.240 1.00 100.00 949 ASN B C 1
ATOM 9929 O O . ASN E 5 949 ? -6.843 5.475 -32.065 1.00 100.00 949 ASN B O 1
ATOM 9934 N N . TYR E 5 950 ? -6.145 4.344 -33.885 1.00 100.00 950 TYR B N 1
ATOM 9935 C CA . TYR E 5 950 ? -6.240 3.056 -33.208 1.00 100.00 950 TYR B CA 1
ATOM 9936 C C . TYR E 5 950 ? -5.273 2.976 -32.035 1.00 100.00 950 TYR B C 1
ATOM 9937 O O . TYR E 5 950 ? -5.642 2.515 -30.947 1.00 100.00 950 TYR B O 1
ATOM 9946 N N . ILE E 5 951 ? -4.034 3.427 -32.231 1.00 100.00 951 ILE B N 1
ATOM 9947 C CA . ILE E 5 951 ? -3.055 3.407 -31.149 1.00 100.00 951 ILE B CA 1
ATOM 9948 C C . ILE E 5 951 ? -3.485 4.340 -30.023 1.00 100.00 951 ILE B C 1
ATOM 9949 O O . ILE E 5 951 ? -3.390 3.991 -28.840 1.00 100.00 951 ILE B O 1
ATOM 9954 N N . GLN E 5 952 ? -3.977 5.535 -30.369 1.00 100.00 952 GLN B N 1
ATOM 9955 C CA . GLN E 5 952 ? -4.429 6.470 -29.346 1.00 100.00 952 GLN B CA 1
ATOM 9956 C C . GLN E 5 952 ? -5.573 5.881 -28.528 1.00 100.00 952 GLN B C 1
ATOM 9957 O O . GLN E 5 952 ? -5.609 6.028 -27.301 1.00 100.00 952 GLN B O 1
ATOM 9963 N N . GLU E 5 953 ? -6.518 5.217 -29.192 1.00 100.00 953 GLU B N 1
ATOM 9964 C CA . GLU E 5 953 ? -7.622 4.589 -28.475 1.00 100.00 953 GLU B CA 1
ATOM 9965 C C . GLU E 5 953 ? -7.136 3.450 -27.588 1.00 100.00 953 GLU B C 1
ATOM 9966 O O . GLU E 5 953 ? -7.577 3.319 -26.440 1.00 100.00 953 GLU B O 1
ATOM 9972 N N . LYS E 5 954 ? -6.221 2.623 -28.094 1.00 100.00 954 LYS B N 1
ATOM 9973 C CA . LYS E 5 954 ? -5.838 1.416 -27.366 1.00 100.00 954 LYS B CA 1
ATOM 9974 C C . LYS E 5 954 ? -4.889 1.724 -26.213 1.00 100.00 954 LYS B C 1
ATOM 9975 O O . LYS E 5 954 ? -5.214 1.477 -25.047 1.00 100.00 954 LYS B O 1
ATOM 9981 N N . THR E 5 955 ? -3.704 2.261 -26.519 1.00 95.64 955 THR B N 1
ATOM 9982 C CA . THR E 5 955 ? -2.721 2.513 -25.469 1.00 95.64 955 THR B CA 1
ATOM 9983 C C . THR E 5 955 ? -3.200 3.598 -24.515 1.00 95.64 955 THR B C 1
ATOM 9984 O O . THR E 5 955 ? -3.183 3.421 -23.292 1.00 95.64 955 THR B O 1
ATOM 9988 N N . GLY E 5 956 ? -3.639 4.731 -25.057 1.00 49.17 956 GLY B N 1
ATOM 9989 C CA . GLY E 5 956 ? -4.141 5.824 -24.246 1.00 49.17 956 GLY B CA 1
ATOM 9990 C C . GLY E 5 956 ? -3.110 6.418 -23.308 1.00 49.17 956 GLY B C 1
ATOM 9991 O O . GLY E 5 956 ? -3.166 6.204 -22.098 1.00 49.17 956 GLY B O 1
#

Nearest PDB structures (foldseek):
  8xcg-assembly1_N  TM=7.132E-01  e=3.311E-11  Escherichia phage Lambda
  6v8i-assembly1_BB  TM=3.708E-01  e=9.351E-01  Dubowvirus dv80alpha
  8eon-assembly1_C  TM=6.825E-01  e=4.627E-03  Pseudomonas phage vB_PaeM_E217
  9mfe-assembly1_A  TM=5.104E-01  e=1.050E-02  Escherichia phage YDC107_1
  7yfz-assembly1_c  TM=5.765E-01  e=4.114E-02  uncultured cyanophage

Foldseek 3Di:
DDAAFEADDPDAEQDAFAKDKDKDWDDFAFWDPDADQQFKDWQNHGQDPVPHDGLRPDKDKDWDGFAQPTFADQPQADDFWDKDWDKDFAAPWDDKDKDFDQLWWKWKWKKKWQFFWAADPVGDIAKDKWKKWKFKQADHDPRHTDDIGIYMAGDHHMGMYMDMGTDDDHDGIMMMTMHTDDHDDDPPRGDTTMIITITTIGGRDRDRPHRIIMIMMMDTDNGHPDDGTDMDGDDFTHKFWDFDQADQVVGDGPDDGDPDTDTGGHFQLLGVLVRQCQDCVRHNPVVPDGADEDVVQSVVVSVQQADFFADAPGDTGGQAGFDDDDDDDDDPVVVSVLSCLLQPWDFDDDGHYRYTHGDDLDDAFAEDELVFFPPSDKDKDWDDLLLQAFKEWEWELEPVVPGDIDIDMEGDDVSCVPRHHRYYYDYRRGDHDPLSRNLSNLVSNVVSVFWIKMWTKGFLVVVQDDAFHKHWYQYCPVQDNQHQWFQFADWWWPALRQQADPDHLHDAAAWKWFHDPHGGIDTAGQPPVPCVVSGGGGHGGDDDTDDGSGTMGGAHPVGGIFIWGWHDWDADDDPTHRMIITMTIHDDNCSVVVSSYPHYDHDDDDDDDQDSAQDWFDDKDWAKAWDADPLDIKMKIKMATDDGPQFAKKWKWKDAHTHDIDTDDIDRPRMDIDMRDDWHKMKMKMWTAHPSGHIHDIDDIDIDTDLGRRPDADDWWDDKDWDAPDAQKTKIFTGRDPPCSFFQWKWKWKAQPQDPVRTDTDDIDGPVDGMDIDGDDDAQRKIKMKMWTAGPSRHTHDIDGIDMYTYD/DDDDADPPDHPVVLCPDPVVPSVVVVVVVVQVVQQDDDPADDHGVCCVVPHDRDDDDDDDDDPVPDDDDPPD/DQVVLVPDPDHDDKFKWKWKDQPVQDDDIAIEGEPDDDDDVVVVVVCVVVVDDDDDWADAPDGTHHYWDKDKADDDDDPVLDWDKIKIKTWAAPCPQVVCCVPVVHSQFMKMKMWMGGDVQADPRRDHDPPDIDIDMWGWHGQPDDDNTMTMTITGHPSPCPDCDPDDLDQDQKQPCCPPPHEPDPPQHPQDCAQAAAAPVRHGDHDPPHHDDTGDPVNVCRRVDVPGDDSGRHDNCSDDDD/DDADEDDPAADDDDNFWDKDWDWAKDKDADDPRDIDTDGPDDTDIKMKGKGKDKDQPVVVVVVCLVVFQVAWHWYDHDDPPIFTKHWDPPFWDWADDDPRMIMIMTMIIGDDPPND/DVVVVVVVVVVVVVVVVVVQCDPPHPVVVVCVVPVD